Protein AF-A0A0V0RW02-F1 (afdb_monomer)

Foldseek 3Di:
DPDPDPDPPPPDDDDDDDDDDDQLVVLVCLQPPLAPDLLCLVLLLVLVLLLQALVLVVVCVVPVCSCVLDVAFAWEWEFDLVQQKIKIWTQGQWDAPCCCCPQVVDAQHHPSCVVVVVPPPDDPDFGDPNRSSSNSSLLNFAQKKWKWFDHPVHAIKIKIDRSNNDIDIDGDDDPVPSHGMMMMGNGDPVRSVCSDPVNVLVSCLQWPLARPHFYKYKDKDKDKDWDFDPPPPPPPDDDDDDDDDDDDDDDDDDDDDDDDDDDDGDIDIDIDIDIDIDGSNPLYDPLVDDPVPDDLVNVQVNVCSQPVDPDGFLDKDWDWDDDPWTKTKIKTHHLAADPCLPVPVDAQQQEFEEEPRTTQDRRDCLQEPSLCSRIHIYMYTPDFQADPNSNDGPDSVVSNVNNVVVVVRVLVRLVVCVVVVVSLVSSCVRRVLSLLVCLLPPPPCNLSSLQSDWFAKPVHNPGTDHVVVLVVVADPLDQAAEEEEDADSVLRNPAQLCVLCVVVVHMYTYHHDLSVQSNLVRCQDHPNHGYDYSQAPPDDDDDDPVVVVVQVVVFVLCVLVFVLLCVLCPQLAPGEGADPRGDAAFKAKGFYPFADAQSNLVSQVPDPPDDPVVSVVRPTGIYMHGHSPYPVSVVLSVVCVVPVPPPVSSLVSVLSVQVNCVSSNHDDPCVPVNVVSVVVVVCVVVVNDPPPPPDDPDDPDDDDDDDDDPDPPPPVPVVVVVVVVVVVVVVVVVVVVVPPDDDDDDDD

Secondary structure (DSSP, 8-state):
-----S----------------HHHHHHHHHHTS-S-TTHHHHHHHHHHHHHHHHHHHHHHH-GGGGTT-----EEEEEETTTTEEEEEE-S----HHHIIIIITSTT--HHHHHHHHTTTT--------SS-GGGGGGGTEEEEEEEEE-TTS-EEEEEE-SSS--EEEE---TT-SSEEEEEEEE-GGGGGGGSHHHHHHHHHHHSTT-SS-EEEEEEEEEEEEEE--TTSSS--S--------------------------PPEEEEEEEEEEEEE------GGGS-GGG--HHHHHHHHHHHH--SSPPSEEEEEEE-SSS-EEEEEEE-SS--TTTT-TTS---SEEEEETTEEEES--TTTS-GGGTT-EEEEEES---B-TTSSSBS-HHHHHHHHHHHHHHHHHHHHHHTTSHHHHHHHHHHHHHHHHHHHHH-TTTHHHHHHT-EEEETTEEEEEEEHHHHHHH--TT--EEEEEE-SSHHHHHT-GGGHHHHHTT--EEEE-STTHHHHHHH--EETTEEEEETTBS-------HHHHHHHHHHHHHTHHHHHHHHHHHGGG-SEEEE-SS-SS-SEEEEEPSSS--HHHHHHHHH-TTS-GGGGTTT-PPEEEEE-TTSHHHHHHHHHHHH-TT-HHHHHHHHHHHHHHHHHTTPPPS-HHHHHHHHHHHHHHHHT--GGGTT------PPPPP----S--TTSSHHHHHHHHHHHHHHHHHHHHTTT--S------

Sequence (748 aa):
LLSSKMSEVKEEHCETFAFQAEIAQLMSLIINTFYSNKEIFLRELISNASDALDKIRYEALTNPEKLSTGKDLYIKIVPNAEERTLTIMDTGIGMTKADLINNLGTIAKSGTKAFMEALQAGADISMIGQFGVGFYSSYLVADRVTVCSKNNDDDCYMWESSAGGSFTIRTCNDPELTRGTKIILHMKEDQTDYLEARKIKEIVKKHSQFIGYPIRLVVQKEREKEVEDEEMEADNKENENEDDDKPKIEDVGSDEEAETSSKEKKKKTIKEKYLDEEEINKTKPIWTRNSDEITNEEYAEFYKSLTNDWEDHLAVKHFSVEGQLEFRALLYVPRRAPYDLFENRKMRNNIKLYVRRVFIMENCEDLMPEYLNFIKGVVDSEDLPLNISREMLQQSKILKVIRKNLVKKCLDLFEELAEDKDNYNKFYEQFSKNIKLGIHEDSSNRAKLANLLRYHTSANETEMSSLKDYVNRMKPNQKCIYFIAGESLDAVKNSAFVEAVKKRGFEVVYMVDAIDEYVVQQLKAFEGKNLVSVTREGLELPEDEEEKKRREEDKVKYEPLFKVMMEILENKVEKVSISNRLVSSPCCIVTAQFGWSANMERIMKAQALRDSTTMGYMTAKKQLEINPNHPIIQQLYERVTKDKNDKTVKDLVILLYETSLLCSGFTLEEPQKHAQRIHRMIRLGLGIDDDEEESADIPITEIPTTSATADDENRMEEQYQVTTLTVKKVCFDRVVEQTNGEYVDDVM

InterPro domains:
  IPR001404 Heat shock protein Hsp90 family [MF_00505] (8-683)
  IPR001404 Heat shock protein Hsp90 family [NF003555] (16-681)
  IPR001404 Heat shock protein Hsp90 family [PF00183] (193-702)
  IPR001404 Heat shock protein Hsp90 family [PIRSF002583] (8-722)
  IPR001404 Heat shock protein Hsp90 family [PTHR11528] (9-707)
  IPR003594 Histidine kinase/HSP90-like ATPase domain [SM00387] (37-191)
  IPR019805 Heat shock protein Hsp90, conserved site [PS00298] (35-44)
  IPR020568 Ribosomal protein uS5 domain 2-type superfamily [SSF54211] (282-537)
  IPR020575 Heat shock protein Hsp90, N-terminal [PR00775] (15-35)
  IPR020575 Heat shock protein Hsp90, N-terminal [PR00775] (36-58)
  IPR020575 Heat shock protein Hsp90, N-terminal [PR00775] (85-102)
  IPR020575 Heat shock protein Hsp90, N-terminal [PR00775] (103-120)
  IPR020575 Heat shock protein Hsp90, N-terminal [PR00775] (128-150)
  IPR020575 Heat shock protein Hsp90, N-terminal [PR00775] (179-196)
  IPR020575 Heat shock protein Hsp90, N-terminal [PR00775] (197-215)
  IPR020575 Heat shock protein Hsp90, N-terminal [cd16927] (25-211)
  IPR036890 Histidine kinase/HSP90-like ATPase superfamily [G3DSA:3.30.565.10] (2-237)
  IPR036890 Histidine kinase/HSP90-like ATPase superfamily [SSF55874] (14-222)
  IPR037196 HSP90, C-terminal domain [G3DSA:1.20.120.790] (537-687)
  IPR037196 HSP90, C-terminal domain [SSF110942] (560-682)

Solvent-accessible surface area (backbone atoms only — not comparable to full-atom values): 44224 Å² total; per-residue (Å²): 144,89,84,88,84,77,82,80,72,72,83,68,88,83,80,88,78,80,91,81,80,63,60,54,60,51,52,50,42,55,42,72,65,54,51,93,59,70,74,50,27,60,47,37,50,52,49,50,37,49,43,29,37,52,50,39,53,51,50,29,74,80,39,62,71,75,34,74,67,52,78,69,67,41,35,40,38,41,52,34,77,91,80,40,31,42,34,44,35,23,44,18,38,40,39,37,76,65,41,48,53,62,26,75,65,29,84,65,31,28,65,55,39,56,48,55,68,71,43,76,74,88,60,100,74,88,71,79,63,58,63,27,55,54,73,57,35,46,57,59,47,18,60,33,43,38,37,39,22,15,16,91,91,44,67,40,34,34,36,40,37,56,79,80,67,59,72,49,78,43,81,50,85,60,91,87,54,68,35,4,38,39,38,40,30,36,42,33,89,93,40,56,67,67,48,37,68,69,51,45,49,53,50,40,56,64,34,45,27,43,48,94,53,55,36,31,38,53,42,83,45,76,45,82,41,79,42,77,74,77,89,78,82,82,85,88,84,84,90,87,82,89,85,87,84,87,85,90,82,85,92,89,87,83,90,87,84,88,81,80,84,79,80,81,77,76,67,46,78,42,78,46,76,44,82,42,79,42,71,71,40,78,59,73,66,66,73,81,51,63,74,92,80,56,54,71,66,59,53,30,55,50,46,22,72,72,70,73,46,90,62,58,59,66,47,77,46,80,50,75,43,79,72,99,59,43,35,32,33,40,43,31,38,59,61,63,63,61,96,64,73,83,46,90,85,62,80,57,59,41,48,35,36,25,48,73,49,32,53,38,46,34,73,52,71,63,46,51,59,76,48,52,69,71,43,32,37,42,38,37,24,80,75,71,68,58,36,97,64,47,58,50,70,73,56,73,70,58,39,51,55,52,19,54,52,51,54,51,53,52,51,53,48,52,56,57,38,57,75,41,61,72,64,27,51,50,47,42,73,53,41,42,68,30,52,41,44,32,36,55,70,35,77,89,51,26,74,64,48,51,68,71,40,69,34,32,27,76,84,36,78,90,53,66,41,35,61,64,59,50,60,75,66,54,53,94,80,57,73,56,46,40,30,47,72,35,83,36,69,69,60,50,72,71,23,56,53,42,44,32,44,49,73,72,72,48,65,36,40,49,37,42,53,82,65,46,64,51,27,54,73,62,50,51,56,58,99,88,23,40,58,41,55,50,56,34,52,86,70,84,70,87,74,57,72,64,61,52,50,51,48,56,52,48,46,63,71,46,43,70,48,38,54,54,50,46,67,73,45,49,88,73,38,81,45,62,44,76,47,88,36,51,67,88,45,50,50,42,46,28,24,42,87,57,60,40,48,42,48,51,48,50,58,59,71,68,42,87,91,56,71,74,78,66,48,74,83,37,60,34,55,36,29,40,30,32,21,81,86,25,68,68,45,47,53,49,42,56,45,45,74,74,42,80,79,47,71,66,55,55,56,51,54,52,49,52,49,54,52,17,35,47,70,49,54,39,83,73,91,54,59,66,61,55,49,52,52,51,51,50,52,51,31,56,74,71,70,46,66,88,80,67,85,83,72,82,85,75,82,84,76,82,78,84,88,77,90,80,77,100,81,70,86,86,65,61,70,69,56,57,56,57,55,58,56,53,57,56,52,60,58,51,58,61,58,58,72,76,71,80,85,87,86,84,84,87,83,136

Mean predicted aligned error: 14.43 Å

Structure (mmCIF, N/CA/C/O backbone):
data_AF-A0A0V0RW02-F1
#
_entry.id   AF-A0A0V0RW02-F1
#
loop_
_atom_site.group_PDB
_atom_site.id
_atom_site.type_symbol
_atom_site.label_atom_id
_atom_site.label_alt_id
_atom_site.label_comp_id
_atom_site.label_asym_id
_atom_site.label_entity_id
_atom_site.label_seq_id
_atom_site.pdbx_PDB_ins_code
_atom_site.Cartn_x
_atom_site.Cartn_y
_atom_site.Cartn_z
_atom_site.occupancy
_atom_site.B_iso_or_equiv
_atom_site.auth_seq_id
_atom_site.auth_comp_id
_atom_site.auth_asym_id
_atom_site.auth_atom_id
_atom_site.pdbx_PDB_model_num
ATOM 1 N N . LEU A 1 1 ? 77.867 4.990 23.839 1.00 48.03 1 LEU A N 1
ATOM 2 C CA . LEU A 1 1 ? 78.194 3.706 23.168 1.00 48.03 1 LEU A CA 1
ATOM 3 C C . LEU A 1 1 ? 77.061 2.669 23.275 1.00 48.03 1 LEU A C 1
ATOM 5 O O . LEU A 1 1 ? 77.324 1.480 23.331 1.00 48.03 1 LEU A O 1
ATOM 9 N N . LEU A 1 2 ? 75.793 3.096 23.229 1.00 43.91 2 LEU A N 1
ATOM 10 C CA . LEU A 1 2 ? 74.623 2.211 23.119 1.00 43.91 2 LEU A CA 1
ATOM 11 C C . LEU A 1 2 ? 73.632 2.845 22.128 1.00 43.91 2 LEU A C 1
ATOM 13 O O . LEU A 1 2 ? 72.530 3.239 22.475 1.00 43.91 2 LEU A O 1
ATOM 17 N N . SER A 1 3 ? 74.097 3.025 20.894 1.00 46.34 3 SER A N 1
ATOM 18 C CA . SER A 1 3 ? 73.267 3.267 19.711 1.00 46.34 3 SER A CA 1
ATOM 19 C C . SER A 1 3 ? 73.872 2.412 18.609 1.00 46.34 3 SER A C 1
ATOM 21 O O . SER A 1 3 ? 74.841 2.811 17.975 1.00 46.34 3 SER A O 1
ATOM 23 N N . SER A 1 4 ? 73.444 1.154 18.545 1.00 51.75 4 SER A N 1
ATOM 24 C CA . SER A 1 4 ? 73.794 0.192 17.493 1.00 51.75 4 SER A CA 1
ATOM 25 C C . SER A 1 4 ? 73.167 -1.147 17.874 1.00 51.75 4 SER A C 1
ATOM 27 O O . SER A 1 4 ? 73.847 -2.014 18.426 1.00 51.75 4 SER A O 1
ATOM 29 N N . LYS A 1 5 ? 71.852 -1.264 17.671 1.00 53.12 5 LYS A N 1
ATOM 30 C CA . LYS A 1 5 ? 71.097 -2.515 17.447 1.00 53.12 5 LYS A CA 1
ATOM 31 C C . LYS A 1 5 ? 69.595 -2.198 17.364 1.00 53.12 5 LYS A C 1
ATOM 33 O O . LYS A 1 5 ? 68.779 -2.772 18.071 1.00 53.12 5 LYS A O 1
ATOM 38 N N . MET A 1 6 ? 69.231 -1.258 16.495 1.00 47.75 6 MET A N 1
ATOM 39 C CA . MET A 1 6 ? 67.983 -1.393 15.750 1.00 47.75 6 MET A CA 1
ATOM 40 C C . MET A 1 6 ? 68.411 -1.939 14.399 1.00 47.75 6 MET A C 1
ATOM 42 O O . MET A 1 6 ? 69.249 -1.351 13.724 1.00 47.75 6 MET A O 1
ATOM 46 N N . SER A 1 7 ? 67.939 -3.142 14.117 1.00 48.62 7 SER A N 1
ATOM 47 C CA . SER A 1 7 ? 68.090 -3.860 12.864 1.00 48.62 7 SER A CA 1
ATOM 48 C C . SER A 1 7 ? 67.816 -2.939 11.676 1.00 48.62 7 SER A C 1
ATOM 50 O O . SER A 1 7 ? 66.670 -2.553 11.452 1.00 48.62 7 SER A O 1
ATOM 52 N N . GLU A 1 8 ? 68.861 -2.624 10.910 1.00 48.06 8 GLU A N 1
ATOM 53 C CA . GLU A 1 8 ? 68.731 -2.327 9.487 1.00 48.06 8 GLU A CA 1
ATOM 54 C C . GLU A 1 8 ? 68.099 -3.561 8.840 1.00 48.06 8 GLU A C 1
ATOM 56 O O . GLU A 1 8 ? 68.774 -4.536 8.504 1.00 48.06 8 GLU A O 1
ATOM 61 N N . VAL A 1 9 ? 66.774 -3.553 8.717 1.00 51.19 9 VAL A N 1
ATOM 62 C CA . VAL A 1 9 ? 66.127 -4.331 7.669 1.00 51.19 9 VAL A CA 1
ATOM 63 C C . VAL A 1 9 ? 66.621 -3.678 6.385 1.00 51.19 9 VAL A C 1
ATOM 65 O O . VAL A 1 9 ? 66.236 -2.551 6.083 1.00 51.19 9 VAL A O 1
ATOM 68 N N . LYS A 1 10 ? 67.561 -4.330 5.691 1.00 51.88 10 LYS A N 1
ATOM 69 C CA . LYS A 1 10 ? 67.852 -3.999 4.295 1.00 51.88 10 LYS A CA 1
ATOM 70 C C . LYS A 1 10 ? 66.500 -3.958 3.593 1.00 51.88 10 LYS A C 1
ATOM 72 O O . LYS A 1 10 ? 65.797 -4.963 3.641 1.00 51.88 10 LYS A O 1
ATOM 77 N N . GLU A 1 11 ? 66.125 -2.823 3.010 1.00 58.03 11 GLU A N 1
ATOM 78 C CA . GLU A 1 11 ? 65.015 -2.788 2.060 1.00 58.03 11 GLU A CA 1
ATOM 79 C C . GLU A 1 11 ? 65.381 -3.761 0.936 1.00 58.03 11 GLU A C 1
ATOM 81 O O . GLU A 1 11 ? 66.198 -3.468 0.062 1.00 58.03 11 GLU A O 1
ATOM 86 N N . GLU A 1 12 ? 64.867 -4.985 1.043 1.00 62.28 12 GLU A N 1
ATOM 87 C CA . GLU A 1 12 ? 64.891 -5.959 -0.033 1.00 62.28 12 GLU A CA 1
ATOM 88 C C . GLU A 1 12 ? 64.156 -5.342 -1.226 1.00 62.28 12 GLU A C 1
ATOM 90 O O . GLU A 1 12 ? 63.183 -4.606 -1.052 1.00 62.28 12 GLU A O 1
ATOM 95 N N . HIS A 1 13 ? 64.669 -5.594 -2.433 1.00 64.94 13 HIS A N 1
ATOM 96 C CA . HIS A 1 13 ? 64.152 -5.043 -3.684 1.00 64.94 13 HIS A CA 1
ATOM 97 C C . HIS A 1 13 ? 62.619 -5.144 -3.748 1.00 64.94 13 HIS A C 1
ATOM 99 O O . HIS A 1 13 ? 62.061 -6.228 -3.895 1.00 64.94 13 HIS A O 1
ATOM 105 N N . CYS A 1 14 ? 61.943 -3.999 -3.641 1.00 71.12 14 CYS A N 1
ATOM 106 C CA . CYS A 1 14 ? 60.502 -3.910 -3.822 1.00 71.12 14 CYS A CA 1
ATOM 107 C C . CYS A 1 14 ? 60.201 -3.930 -5.325 1.00 71.12 14 CYS A C 1
ATOM 109 O O . CYS A 1 14 ? 60.529 -2.981 -6.042 1.00 71.12 14 CYS A O 1
ATOM 111 N N . GLU A 1 15 ? 59.609 -5.023 -5.804 1.00 81.06 15 GLU A N 1
ATOM 112 C CA . GLU A 1 15 ? 59.156 -5.157 -7.186 1.00 81.06 15 GLU A CA 1
ATOM 113 C C . GLU A 1 15 ? 57.650 -4.894 -7.273 1.00 81.06 15 GLU A C 1
ATOM 115 O O . GLU A 1 15 ? 56.836 -5.554 -6.626 1.00 81.06 15 GLU A O 1
ATOM 120 N N . THR A 1 16 ? 57.280 -3.915 -8.098 1.00 85.19 16 THR A N 1
ATOM 121 C CA . THR A 1 16 ? 55.886 -3.547 -8.354 1.00 85.19 16 THR A CA 1
ATOM 122 C C . THR A 1 16 ? 55.447 -4.137 -9.684 1.00 85.19 16 THR A C 1
ATOM 124 O O . THR A 1 16 ? 55.996 -3.799 -10.732 1.00 85.19 16 THR A O 1
ATOM 127 N N . PHE A 1 17 ? 54.404 -4.961 -9.655 1.00 87.69 17 PHE A N 1
ATOM 128 C CA . PHE A 1 17 ? 53.754 -5.495 -10.848 1.00 87.69 17 PHE A CA 1
ATOM 129 C C . PHE A 1 17 ? 52.352 -4.902 -10.987 1.00 87.69 17 PHE A C 1
ATOM 131 O O . PHE A 1 17 ? 51.638 -4.726 -10.000 1.00 87.69 17 PHE A O 1
ATOM 138 N N . ALA A 1 18 ? 51.940 -4.604 -12.219 1.00 88.44 18 ALA A N 1
ATOM 139 C CA . ALA A 1 18 ? 50.558 -4.236 -12.501 1.00 88.44 18 ALA A CA 1
ATOM 140 C C . ALA A 1 18 ? 49.656 -5.477 -12.432 1.00 88.44 18 ALA A C 1
ATOM 142 O O . ALA A 1 18 ? 50.045 -6.554 -12.894 1.00 88.44 18 ALA A O 1
ATOM 143 N N . PHE A 1 19 ? 48.439 -5.313 -11.909 1.00 87.38 19 PHE A N 1
ATOM 144 C CA . PHE A 1 19 ? 47.429 -6.369 -11.934 1.00 87.38 19 PHE A CA 1
ATOM 145 C C . PHE A 1 19 ? 47.180 -6.848 -13.369 1.00 87.38 19 PHE A C 1
ATOM 147 O O . PHE A 1 19 ? 47.027 -6.043 -14.287 1.00 87.38 19 PHE A O 1
ATOM 154 N N . GLN A 1 20 ? 47.134 -8.166 -13.544 1.00 84.38 20 GLN A N 1
ATOM 155 C CA . GLN A 1 20 ? 46.787 -8.829 -14.800 1.00 84.38 20 GLN A CA 1
ATOM 156 C C . GLN A 1 20 ? 45.402 -9.466 -14.662 1.00 84.38 20 GLN A C 1
ATOM 158 O O . GLN A 1 20 ? 45.022 -9.886 -13.568 1.00 84.38 20 GLN A O 1
ATOM 163 N N . ALA A 1 21 ? 44.659 -9.560 -15.764 1.00 82.81 21 ALA A N 1
ATOM 164 C CA . ALA A 1 21 ? 43.361 -10.225 -15.802 1.00 82.81 21 ALA A CA 1
ATOM 165 C C . ALA A 1 21 ? 43.273 -11.152 -17.019 1.00 82.81 21 ALA A C 1
ATOM 167 O O . ALA A 1 21 ? 43.573 -10.747 -18.143 1.00 82.81 21 ALA A O 1
ATOM 168 N N . GLU A 1 22 ? 42.842 -12.394 -16.803 1.00 84.44 22 GLU A N 1
ATOM 169 C CA . GLU A 1 22 ? 42.630 -13.358 -17.881 1.00 84.44 22 GLU A CA 1
ATOM 170 C C . GLU A 1 22 ? 41.282 -13.092 -18.565 1.00 84.44 22 GLU A C 1
ATOM 172 O O . GLU A 1 22 ? 40.215 -13.414 -18.040 1.00 84.44 22 GLU A O 1
ATOM 177 N N . ILE A 1 23 ? 41.331 -12.483 -19.754 1.00 81.94 23 ILE A N 1
ATOM 178 C CA . ILE A 1 23 ? 40.146 -11.996 -20.480 1.00 81.94 23 ILE A CA 1
ATOM 179 C C . ILE A 1 23 ? 39.150 -13.124 -20.777 1.00 81.94 23 ILE A C 1
ATOM 181 O O . ILE A 1 23 ? 37.947 -12.920 -20.638 1.00 81.94 23 ILE A O 1
ATOM 185 N N . ALA A 1 24 ? 39.629 -14.317 -21.142 1.00 77.06 24 ALA A N 1
ATOM 186 C CA . ALA A 1 24 ? 38.764 -15.455 -21.457 1.00 77.06 24 ALA A CA 1
ATOM 187 C C . ALA A 1 24 ? 37.907 -15.885 -20.251 1.00 77.06 24 ALA A C 1
ATOM 189 O O . ALA A 1 24 ? 36.698 -16.085 -20.382 1.00 77.06 24 ALA A O 1
ATOM 190 N N . GLN A 1 25 ? 38.507 -15.957 -19.058 1.00 82.56 25 GLN A N 1
ATOM 191 C CA . GLN A 1 25 ? 37.776 -16.263 -17.827 1.00 82.56 25 GLN A CA 1
ATOM 192 C C . GLN A 1 25 ? 36.866 -15.110 -17.402 1.00 82.56 25 GLN A C 1
ATOM 194 O O . GLN A 1 25 ? 35.727 -15.349 -17.006 1.00 82.56 25 GLN A O 1
ATOM 199 N N . LEU A 1 26 ? 37.325 -13.861 -17.530 1.00 84.19 26 LEU A N 1
ATOM 200 C CA . LEU A 1 26 ? 36.524 -12.687 -17.181 1.00 84.19 26 LEU A CA 1
ATOM 201 C C . LEU A 1 26 ? 35.265 -12.568 -18.053 1.00 84.19 26 LEU A C 1
ATOM 203 O O . LEU A 1 26 ? 34.184 -12.304 -17.533 1.00 84.19 26 LEU A O 1
ATOM 207 N N . MET A 1 27 ? 35.383 -12.824 -19.357 1.00 82.12 27 MET A N 1
ATOM 208 C CA . MET A 1 27 ? 34.246 -12.897 -20.280 1.00 82.12 27 MET A CA 1
ATOM 209 C C . MET A 1 27 ? 33.259 -13.991 -19.875 1.00 82.12 27 MET A C 1
ATOM 211 O O . MET A 1 27 ? 32.058 -13.737 -19.807 1.00 82.12 27 MET A O 1
ATOM 215 N N . SER A 1 28 ? 33.758 -15.186 -19.544 1.00 83.12 28 SER A N 1
ATOM 216 C CA . SER A 1 28 ? 32.915 -16.282 -19.053 1.00 83.12 28 SER A CA 1
ATOM 217 C C . SER A 1 28 ? 32.182 -15.911 -17.759 1.00 83.12 28 SER A C 1
ATOM 219 O O . SER A 1 28 ? 30.999 -16.215 -17.620 1.00 83.12 28 SER A O 1
ATOM 221 N N . LEU A 1 29 ? 32.836 -15.200 -16.833 1.00 85.25 29 LEU A N 1
ATOM 222 C CA . LEU A 1 29 ? 32.199 -14.710 -15.607 1.00 85.25 29 LEU A CA 1
ATOM 223 C C . LEU A 1 29 ? 31.098 -13.685 -15.909 1.00 85.25 29 LEU A C 1
ATOM 225 O O . LEU A 1 29 ? 29.983 -13.828 -15.406 1.00 85.25 29 LEU A O 1
ATOM 229 N N . ILE A 1 30 ? 31.369 -12.688 -16.754 1.00 82.88 30 ILE A N 1
ATOM 230 C CA . ILE A 1 30 ? 30.371 -11.676 -17.142 1.00 82.88 30 ILE A CA 1
ATOM 231 C C . ILE A 1 30 ? 29.133 -12.337 -17.759 1.00 82.88 30 ILE A C 1
ATOM 233 O O . ILE A 1 30 ? 28.011 -11.970 -17.417 1.00 82.88 30 ILE A O 1
ATOM 237 N N . ILE A 1 31 ? 29.329 -13.330 -18.629 1.00 82.62 31 ILE A N 1
ATOM 238 C CA . ILE A 1 31 ? 28.227 -14.018 -19.305 1.00 82.62 31 ILE A CA 1
ATOM 239 C C . ILE A 1 31 ? 27.484 -14.947 -18.336 1.00 82.62 31 ILE A C 1
ATOM 241 O O . ILE A 1 31 ? 26.264 -14.931 -18.302 1.00 82.62 31 ILE A O 1
ATOM 245 N N . ASN A 1 32 ? 28.175 -15.745 -17.522 1.00 79.94 32 ASN A N 1
ATOM 246 C CA . ASN A 1 32 ? 27.524 -16.830 -16.776 1.00 79.94 32 ASN A CA 1
ATOM 247 C C . ASN A 1 32 ? 27.153 -16.491 -15.325 1.00 79.94 32 ASN A C 1
ATOM 249 O O . ASN A 1 32 ? 26.396 -17.241 -14.716 1.00 79.94 32 ASN A O 1
ATOM 253 N N . THR A 1 33 ? 27.699 -15.417 -14.740 1.00 82.38 33 THR A N 1
ATOM 254 C CA . THR A 1 33 ? 27.565 -15.157 -13.290 1.00 82.38 33 THR A CA 1
ATOM 255 C C . THR A 1 33 ? 26.986 -13.793 -12.935 1.00 82.38 33 THR A C 1
ATOM 257 O O . THR A 1 33 ? 26.401 -13.653 -11.864 1.00 82.38 33 THR A O 1
ATOM 260 N N . PHE A 1 34 ? 27.128 -12.778 -13.793 1.00 79.69 34 PHE A N 1
ATOM 261 C CA . PHE A 1 34 ? 26.707 -11.414 -13.442 1.00 79.69 34 PHE A CA 1
ATOM 262 C C . PHE A 1 34 ? 25.205 -11.180 -13.587 1.00 79.69 34 PHE A C 1
ATOM 264 O O . PHE A 1 34 ? 24.671 -10.288 -12.931 1.00 79.69 34 PHE A O 1
ATOM 271 N N . TYR A 1 35 ? 24.526 -11.964 -14.421 1.00 83.19 35 TYR A N 1
ATOM 272 C CA . TYR A 1 35 ? 23.111 -11.784 -14.723 1.00 83.19 35 TYR A CA 1
ATOM 273 C C . TYR A 1 35 ? 22.315 -13.012 -14.309 1.00 83.19 35 TYR A C 1
ATOM 275 O O . TYR A 1 35 ? 22.696 -14.142 -14.608 1.00 83.19 35 TYR A O 1
ATOM 283 N N . SER A 1 36 ? 21.202 -12.776 -13.617 1.00 81.38 36 SER A N 1
ATOM 284 C CA . SER A 1 36 ? 20.296 -13.839 -13.184 1.00 81.38 36 SER A CA 1
ATOM 285 C C . SER A 1 36 ? 19.266 -14.178 -14.265 1.00 81.38 36 SER A C 1
ATOM 287 O O . SER A 1 36 ? 18.930 -15.343 -14.470 1.00 81.38 36 SER A O 1
ATOM 289 N N . ASN A 1 37 ? 18.803 -13.163 -15.000 1.00 86.88 37 ASN A N 1
ATOM 290 C CA . ASN A 1 37 ? 17.818 -13.298 -16.060 1.00 86.88 37 ASN A CA 1
ATOM 291 C C . ASN A 1 37 ? 18.440 -12.973 -17.422 1.00 86.88 37 ASN A C 1
ATOM 293 O O . ASN A 1 37 ? 19.079 -11.939 -17.589 1.00 86.88 37 ASN A O 1
ATOM 297 N N . LYS A 1 38 ? 18.223 -13.838 -18.419 1.00 91.75 38 LYS A N 1
ATOM 298 C CA . LYS A 1 38 ? 18.754 -13.640 -19.773 1.00 91.75 38 LYS A CA 1
ATOM 299 C C . LYS A 1 38 ? 18.099 -12.466 -20.499 1.00 91.75 38 LYS A C 1
ATOM 301 O O . LYS A 1 38 ? 18.781 -11.829 -21.288 1.00 91.75 38 LYS A O 1
ATOM 306 N N . GLU A 1 39 ? 16.833 -12.135 -20.214 1.00 92.25 39 GLU A N 1
ATOM 307 C CA . GLU A 1 39 ? 16.063 -11.109 -20.948 1.00 92.25 39 GLU A CA 1
ATOM 308 C C . GLU A 1 39 ? 16.677 -9.697 -20.882 1.00 92.25 39 GLU A C 1
ATOM 310 O O . GLU A 1 39 ? 16.374 -8.837 -21.712 1.00 92.25 39 GLU A O 1
ATOM 315 N N . ILE A 1 40 ? 17.575 -9.464 -19.920 1.00 90.62 40 ILE A N 1
ATOM 316 C CA . ILE A 1 40 ? 18.269 -8.190 -19.716 1.00 90.62 40 ILE A CA 1
ATOM 317 C C . ILE A 1 40 ? 19.161 -7.787 -20.888 1.00 90.62 40 ILE A C 1
ATOM 319 O O . ILE A 1 40 ? 19.478 -6.605 -21.003 1.00 90.62 40 ILE A O 1
ATOM 323 N N . PHE A 1 41 ? 19.546 -8.719 -21.772 1.00 94.62 41 PHE A N 1
ATOM 324 C CA . PHE A 1 41 ? 20.378 -8.384 -22.931 1.00 94.62 41 PHE A CA 1
ATOM 325 C C . PHE A 1 41 ? 19.734 -7.263 -23.758 1.00 94.62 41 PHE A C 1
ATOM 327 O O . PHE A 1 41 ? 20.400 -6.308 -24.154 1.00 94.62 41 PHE A O 1
ATOM 334 N N . LEU A 1 42 ? 18.412 -7.329 -23.953 1.00 95.44 42 LEU A N 1
ATOM 335 C CA . LEU A 1 42 ? 17.687 -6.348 -24.747 1.00 95.44 42 LEU A CA 1
ATOM 336 C C . LEU A 1 42 ? 17.606 -4.997 -24.022 1.00 95.44 42 LEU A C 1
ATOM 338 O O . LEU A 1 42 ? 17.773 -3.959 -24.656 1.00 95.44 42 LEU A O 1
ATOM 342 N N . ARG A 1 43 ? 17.446 -5.002 -22.689 1.00 93.31 43 ARG A N 1
ATOM 343 C CA . ARG A 1 43 ? 17.511 -3.790 -21.853 1.00 93.31 43 ARG A CA 1
ATOM 344 C C . ARG A 1 43 ? 18.860 -3.092 -22.002 1.00 93.31 43 ARG A C 1
ATOM 346 O O . ARG A 1 43 ? 18.890 -1.877 -22.182 1.00 93.31 43 ARG A O 1
ATOM 353 N N . GLU A 1 44 ? 19.966 -3.831 -21.913 1.00 92.44 44 GLU A N 1
ATOM 354 C CA . GLU A 1 44 ? 21.318 -3.270 -22.029 1.00 92.44 44 GLU A CA 1
ATOM 355 C C . GLU A 1 44 ? 21.573 -2.702 -23.431 1.00 92.44 44 GLU A C 1
ATOM 357 O O . GLU A 1 44 ? 22.088 -1.592 -23.558 1.00 92.44 44 GLU A O 1
ATOM 362 N N . LEU A 1 45 ? 21.172 -3.417 -24.488 1.00 95.69 45 LEU A N 1
ATOM 363 C CA . LEU A 1 45 ? 21.345 -2.953 -25.868 1.00 95.69 45 LEU A CA 1
ATOM 364 C C . LEU A 1 45 ? 20.502 -1.709 -26.177 1.00 95.69 45 LEU A C 1
ATOM 366 O O . LEU A 1 45 ? 21.029 -0.758 -26.751 1.00 95.69 45 LEU A O 1
ATOM 370 N N . ILE A 1 46 ? 19.237 -1.666 -25.744 1.00 95.56 46 ILE A N 1
ATOM 371 C CA . ILE A 1 46 ? 18.377 -0.481 -25.906 1.00 95.56 46 ILE A CA 1
ATOM 372 C C . ILE A 1 46 ? 18.926 0.703 -25.101 1.00 95.56 46 ILE A C 1
ATOM 374 O O . ILE A 1 46 ? 18.921 1.833 -25.582 1.00 95.56 46 ILE A O 1
ATOM 378 N N . SER A 1 47 ? 19.445 0.452 -23.898 1.00 92.25 47 SER A N 1
ATOM 379 C CA . SER A 1 47 ? 20.055 1.490 -23.061 1.00 92.25 47 SER A CA 1
ATOM 380 C C . SER A 1 47 ? 21.307 2.082 -23.723 1.00 92.25 47 SER A C 1
ATOM 382 O O . SER A 1 47 ? 21.462 3.299 -23.762 1.00 92.25 47 SER A O 1
ATOM 384 N N . ASN A 1 48 ? 22.167 1.244 -24.315 1.00 93.38 48 ASN A N 1
ATOM 385 C CA . ASN A 1 48 ? 23.339 1.700 -25.072 1.00 93.38 48 ASN A CA 1
ATOM 386 C C . ASN A 1 48 ? 22.946 2.501 -26.324 1.00 93.38 48 ASN A C 1
ATOM 388 O O . ASN A 1 48 ? 23.576 3.515 -26.624 1.00 93.38 48 ASN A O 1
ATOM 392 N N . ALA A 1 49 ? 21.899 2.069 -27.031 1.00 95.44 49 ALA A N 1
ATOM 393 C CA . ALA A 1 49 ? 21.345 2.793 -28.171 1.00 95.44 49 ALA A CA 1
ATOM 394 C C . ALA A 1 49 ? 20.784 4.166 -27.755 1.00 95.44 49 ALA A C 1
ATOM 396 O O . ALA A 1 49 ? 21.069 5.169 -28.405 1.00 95.44 49 ALA A O 1
ATOM 397 N N . SER A 1 50 ? 20.064 4.244 -26.630 1.00 93.25 50 SER A N 1
ATOM 398 C CA . SER A 1 50 ? 19.584 5.516 -26.070 1.00 93.25 50 SER A CA 1
ATOM 399 C C . SER A 1 50 ? 20.739 6.455 -25.715 1.00 93.25 50 SER A C 1
ATOM 401 O O . SER A 1 50 ? 20.704 7.620 -26.103 1.00 93.25 50 SER A O 1
ATOM 403 N N . ASP A 1 51 ? 21.790 5.955 -25.051 1.00 91.75 51 ASP A N 1
ATOM 404 C CA . ASP A 1 51 ? 22.989 6.749 -24.744 1.00 91.75 51 ASP A CA 1
ATOM 405 C C . ASP A 1 51 ? 23.650 7.282 -26.037 1.00 91.75 51 ASP A C 1
ATOM 407 O O . ASP A 1 51 ? 24.144 8.409 -26.078 1.00 91.75 51 ASP A O 1
ATOM 411 N N . ALA A 1 52 ? 23.669 6.491 -27.118 1.00 93.88 52 ALA A N 1
ATOM 412 C CA . ALA A 1 52 ? 24.213 6.915 -28.411 1.00 93.88 52 ALA A CA 1
ATOM 413 C C . ALA A 1 52 ? 23.358 8.000 -29.092 1.00 93.88 52 ALA A C 1
ATOM 415 O O . ALA A 1 52 ? 23.915 8.894 -29.740 1.00 93.88 52 ALA A O 1
ATOM 416 N N . LEU A 1 53 ? 22.032 7.939 -28.935 1.00 93.81 53 LEU A N 1
ATOM 417 C CA . LEU A 1 53 ? 21.089 8.958 -29.405 1.00 93.81 53 LEU A CA 1
ATOM 418 C C . LEU A 1 53 ? 21.222 10.262 -28.601 1.00 93.81 53 LEU A C 1
ATOM 420 O O . LEU A 1 53 ? 21.243 11.345 -29.187 1.00 93.81 53 LEU A O 1
ATOM 424 N N . ASP A 1 54 ? 21.406 10.174 -27.282 1.00 90.94 54 ASP A N 1
ATOM 425 C CA . ASP A 1 54 ? 21.648 11.345 -26.431 1.00 90.94 54 ASP A CA 1
ATOM 426 C C . ASP A 1 54 ? 22.965 12.054 -26.781 1.00 90.94 54 ASP A C 1
ATOM 428 O O . ASP A 1 54 ? 23.001 13.285 -26.847 1.00 90.94 54 ASP A O 1
ATOM 432 N N . LYS A 1 55 ? 24.030 11.303 -27.101 1.00 90.69 55 LYS A N 1
ATOM 433 C CA . LYS A 1 55 ? 25.312 11.879 -27.554 1.00 90.69 55 LYS A CA 1
ATOM 434 C C . LYS A 1 55 ? 25.164 12.696 -28.832 1.00 90.69 55 LYS A C 1
ATOM 436 O O . LYS A 1 55 ? 25.597 13.846 -28.866 1.00 90.69 55 LYS A O 1
ATOM 441 N N . ILE A 1 56 ? 24.532 12.138 -29.870 1.00 92.44 56 ILE A N 1
ATOM 442 C CA . ILE A 1 56 ? 24.360 12.872 -31.133 1.00 92.44 56 ILE A CA 1
ATOM 443 C C . ILE A 1 56 ? 23.416 14.061 -30.965 1.00 92.44 56 ILE A C 1
ATOM 445 O O . ILE A 1 56 ? 23.668 15.125 -31.524 1.00 92.44 56 ILE A O 1
ATOM 449 N N . ARG A 1 57 ? 22.360 13.916 -30.157 1.00 90.62 57 ARG A N 1
ATOM 450 C CA . ARG A 1 57 ? 21.455 15.019 -29.834 1.00 90.62 57 ARG A CA 1
ATOM 451 C C . ARG A 1 57 ? 22.205 16.158 -29.151 1.00 90.62 57 ARG A C 1
ATOM 453 O O . ARG A 1 57 ? 21.964 17.309 -29.493 1.00 90.62 57 ARG A O 1
ATOM 460 N N . TYR A 1 58 ? 23.116 15.858 -28.229 1.00 87.94 58 TYR A N 1
ATOM 461 C CA . TYR A 1 58 ? 23.942 16.881 -27.594 1.00 87.94 58 TYR A CA 1
ATOM 462 C C . TYR A 1 58 ? 24.895 17.565 -28.566 1.00 87.94 58 TYR A C 1
ATOM 464 O O . TYR A 1 58 ? 24.947 18.792 -28.609 1.00 87.94 58 TYR A O 1
ATOM 472 N N . GLU A 1 59 ? 25.626 16.792 -29.372 1.00 88.00 59 GLU A N 1
ATOM 473 C CA . GLU A 1 59 ? 26.503 17.369 -30.393 1.00 88.00 59 GLU A CA 1
ATOM 474 C C . GLU A 1 59 ? 25.720 18.243 -31.373 1.00 88.00 59 GLU A C 1
ATOM 476 O O . GLU A 1 59 ? 26.215 19.277 -31.806 1.00 88.00 59 GLU A O 1
ATOM 481 N N . ALA A 1 60 ? 24.468 17.892 -31.666 1.00 89.12 60 ALA A N 1
ATOM 482 C CA . ALA A 1 60 ? 23.593 18.690 -32.511 1.00 89.12 60 ALA A CA 1
ATOM 483 C C . ALA A 1 60 ? 23.155 20.023 -31.880 1.00 89.12 60 ALA A C 1
ATOM 485 O O . ALA A 1 60 ? 22.848 20.960 -32.618 1.00 89.12 60 ALA A O 1
ATOM 486 N N . LEU A 1 61 ? 23.134 20.135 -30.543 1.00 86.44 61 LEU A N 1
ATOM 487 C CA . LEU A 1 61 ? 22.845 21.403 -29.858 1.00 86.44 61 LEU A CA 1
ATOM 488 C C . LEU A 1 61 ? 23.960 22.428 -30.083 1.00 86.44 61 LEU A C 1
ATOM 490 O O . LEU A 1 61 ? 23.683 23.624 -30.150 1.00 86.44 61 LEU A O 1
ATOM 494 N N . THR A 1 62 ? 25.209 21.970 -30.200 1.00 85.00 62 THR A N 1
ATOM 495 C CA . THR A 1 62 ? 26.369 22.835 -30.454 1.00 85.00 62 THR A CA 1
ATOM 496 C C . THR A 1 62 ? 26.688 22.956 -31.944 1.00 85.00 62 THR A C 1
ATOM 498 O O . THR A 1 62 ? 27.094 24.026 -32.394 1.00 85.00 62 THR A O 1
ATOM 501 N N . ASN A 1 63 ? 26.460 21.897 -32.725 1.00 87.94 63 ASN A N 1
ATOM 502 C CA . ASN A 1 63 ? 26.661 21.855 -34.168 1.00 87.94 63 ASN A CA 1
ATOM 503 C C . ASN A 1 63 ? 25.508 21.119 -34.892 1.00 87.94 63 ASN A C 1
ATOM 505 O O . ASN A 1 63 ? 25.571 19.900 -35.090 1.00 87.94 63 ASN A O 1
ATOM 509 N N . PRO A 1 64 ? 24.484 21.850 -35.377 1.00 90.38 64 PRO A N 1
ATOM 510 C CA . PRO A 1 64 ? 23.333 21.263 -36.068 1.00 90.38 64 PRO A CA 1
ATOM 511 C C . PRO A 1 64 ? 23.670 20.440 -37.324 1.00 90.38 64 PRO A C 1
ATOM 513 O O . PRO A 1 64 ? 22.884 19.572 -37.714 1.00 90.38 64 PRO A O 1
ATOM 516 N N . GLU A 1 65 ? 24.828 20.660 -37.960 1.00 90.12 65 GLU A N 1
ATOM 517 C CA . GLU A 1 65 ? 25.237 19.918 -39.162 1.00 90.12 65 GLU A CA 1
ATOM 518 C C . GLU A 1 65 ? 25.501 18.433 -38.882 1.00 90.12 65 GLU A C 1
ATOM 520 O O . GLU A 1 65 ? 25.373 17.608 -39.790 1.00 90.12 65 GLU A O 1
ATOM 525 N N . LYS A 1 66 ? 25.773 18.052 -37.626 1.00 88.62 66 LYS A N 1
ATOM 526 C CA . LYS A 1 66 ? 25.957 16.646 -37.222 1.00 88.62 66 LYS A CA 1
ATOM 527 C C . LYS A 1 66 ? 24.702 15.782 -37.462 1.00 88.62 66 LYS A C 1
ATOM 529 O O . LYS A 1 66 ? 24.824 14.563 -37.604 1.00 88.62 66 LYS A O 1
ATOM 534 N N . LEU A 1 67 ? 23.513 16.389 -37.594 1.00 90.19 67 LEU A N 1
ATOM 535 C CA . LEU A 1 67 ? 22.259 15.703 -37.949 1.00 90.19 67 LEU A CA 1
ATOM 536 C C . LEU A 1 67 ? 21.959 15.648 -39.457 1.00 90.19 67 LEU A C 1
ATOM 538 O O . LEU A 1 67 ? 20.944 15.073 -39.852 1.00 90.19 67 LEU A O 1
ATOM 542 N N . SER A 1 68 ? 22.812 16.212 -40.315 1.00 85.25 68 SER A N 1
ATOM 543 C CA . SER A 1 68 ? 22.600 16.219 -41.774 1.00 85.25 68 SER A CA 1
ATOM 544 C C . SER A 1 68 ? 22.530 14.814 -42.389 1.00 85.25 68 SER A C 1
ATOM 546 O O . SER A 1 68 ? 21.777 14.598 -43.335 1.00 85.25 68 SER A O 1
ATOM 548 N N . THR A 1 69 ? 23.239 13.846 -41.802 1.00 83.31 69 THR A N 1
ATOM 549 C CA . THR A 1 69 ? 23.267 12.430 -42.210 1.00 83.31 69 THR A CA 1
ATOM 550 C C . THR A 1 69 ? 22.028 11.632 -41.782 1.00 83.31 69 THR A C 1
ATOM 552 O O . THR A 1 69 ? 21.844 10.494 -42.213 1.00 83.31 69 THR A O 1
ATOM 555 N N . GLY A 1 70 ? 21.156 12.221 -40.958 1.00 85.12 70 GLY A N 1
ATOM 556 C CA . GLY A 1 70 ? 19.916 11.609 -40.486 1.00 85.12 70 GLY A CA 1
ATOM 557 C C . GLY A 1 70 ? 19.313 12.393 -39.322 1.00 85.12 70 GLY A C 1
ATOM 558 O O . GLY A 1 70 ? 19.898 12.447 -38.237 1.00 85.12 70 GLY A O 1
ATOM 559 N N . LYS A 1 71 ? 18.145 13.011 -39.537 1.00 89.50 71 LYS A N 1
ATOM 560 C CA . LYS A 1 71 ? 17.452 13.813 -38.509 1.00 89.50 71 LYS A CA 1
ATOM 561 C C . LYS A 1 71 ? 16.581 12.981 -37.569 1.00 89.50 71 LYS A C 1
ATOM 563 O O . LYS A 1 71 ? 16.302 13.429 -36.464 1.00 89.50 71 LYS A O 1
ATOM 568 N N . ASP A 1 72 ? 16.137 11.812 -38.021 1.00 92.06 72 ASP A N 1
ATOM 569 C CA . ASP A 1 72 ? 15.237 10.947 -37.260 1.00 92.06 72 ASP A CA 1
ATOM 570 C C . ASP A 1 72 ? 16.029 10.130 -36.224 1.00 92.06 72 ASP A C 1
ATOM 572 O O . ASP A 1 72 ? 16.990 9.436 -36.569 1.00 92.06 72 ASP A O 1
ATOM 576 N N . LEU A 1 73 ? 15.648 10.246 -34.951 1.00 94.88 73 LEU A N 1
ATOM 577 C CA . LEU A 1 73 ? 16.320 9.625 -33.806 1.00 94.88 73 LEU A CA 1
ATOM 578 C C . LEU A 1 73 ? 15.435 8.507 -33.255 1.00 94.88 73 LEU A C 1
ATOM 580 O O . LEU A 1 73 ? 14.423 8.787 -32.617 1.00 94.88 73 LEU A O 1
ATOM 584 N N . TYR A 1 74 ? 15.800 7.250 -33.504 1.00 95.62 74 TYR A N 1
ATOM 585 C CA . TYR A 1 74 ? 15.005 6.091 -33.101 1.00 95.62 74 TYR A CA 1
ATOM 586 C C . TYR A 1 74 ? 15.877 4.853 -32.877 1.00 95.62 74 TYR A C 1
ATOM 588 O O . TYR A 1 74 ? 17.045 4.796 -33.269 1.00 95.62 74 TYR A O 1
ATOM 596 N N . ILE A 1 75 ? 15.267 3.845 -32.256 1.00 97.38 75 ILE A N 1
ATOM 597 C CA . ILE A 1 75 ? 15.813 2.499 -32.093 1.00 97.38 75 ILE A CA 1
ATOM 598 C C . ILE A 1 75 ? 14.891 1.544 -32.848 1.00 97.38 75 ILE A C 1
ATOM 600 O O . ILE A 1 75 ? 13.677 1.587 -32.664 1.00 97.38 75 ILE A O 1
ATOM 604 N N . LYS A 1 76 ? 15.437 0.682 -33.701 1.00 97.19 76 LYS A N 1
ATOM 605 C CA . LYS A 1 76 ? 14.690 -0.287 -34.506 1.00 97.19 76 LYS A CA 1
ATOM 606 C C . LYS A 1 76 ? 15.119 -1.710 -34.166 1.00 97.19 76 LYS A C 1
ATOM 608 O O . LYS A 1 76 ? 16.306 -2.015 -34.129 1.00 97.19 76 LYS A O 1
ATOM 613 N N . ILE A 1 77 ? 14.144 -2.581 -33.930 1.00 97.75 77 ILE A N 1
ATOM 614 C CA . ILE A 1 77 ? 14.334 -3.998 -33.620 1.00 97.75 77 ILE A CA 1
ATOM 615 C C . ILE A 1 77 ? 13.752 -4.819 -34.770 1.00 97.75 77 ILE A C 1
ATOM 617 O O . ILE A 1 77 ? 12.577 -4.673 -35.111 1.00 97.75 77 ILE A O 1
ATOM 621 N N . VAL A 1 78 ? 14.576 -5.680 -35.366 1.00 96.88 78 VAL A N 1
ATOM 622 C CA . VAL A 1 78 ? 14.219 -6.512 -36.520 1.00 96.88 78 VAL A CA 1
ATOM 623 C C . VAL A 1 78 ? 14.511 -7.978 -36.193 1.00 96.88 78 VAL A C 1
ATOM 625 O O . VAL A 1 78 ? 15.671 -8.398 -36.263 1.00 96.88 78 VAL A O 1
ATOM 628 N N . PRO A 1 79 ? 13.499 -8.763 -35.790 1.00 96.06 79 PRO A N 1
ATOM 629 C CA . PRO A 1 79 ? 13.647 -10.206 -35.662 1.00 96.06 79 PRO A CA 1
ATOM 630 C C . PRO A 1 79 ? 13.648 -10.867 -37.047 1.00 96.06 79 PRO A C 1
ATOM 632 O O . PRO A 1 79 ? 12.816 -10.547 -37.894 1.00 96.06 79 PRO A O 1
ATOM 635 N N . ASN A 1 80 ? 14.556 -11.817 -37.264 1.00 94.00 80 ASN A N 1
ATOM 636 C CA . ASN A 1 80 ? 14.608 -12.652 -38.459 1.00 94.00 80 ASN A CA 1
ATOM 637 C C . ASN A 1 80 ? 14.646 -14.132 -38.051 1.00 94.00 80 ASN A C 1
ATOM 639 O O . ASN A 1 80 ? 15.682 -14.672 -37.655 1.00 94.00 80 ASN A O 1
ATOM 643 N N . ALA A 1 81 ? 13.488 -14.787 -38.147 1.00 91.25 81 ALA A N 1
ATOM 644 C CA . ALA A 1 81 ? 13.337 -16.196 -37.798 1.00 91.25 81 ALA A CA 1
ATOM 645 C C . ALA A 1 81 ? 14.044 -17.138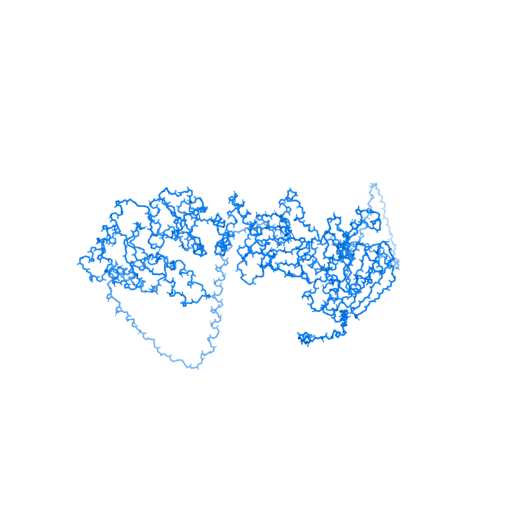 -38.787 1.00 91.25 81 ALA A C 1
ATOM 647 O O . ALA A 1 81 ? 14.528 -18.188 -38.371 1.00 91.25 81 ALA A O 1
ATOM 648 N N . GLU A 1 82 ? 14.142 -16.762 -40.066 1.00 91.06 82 GLU A N 1
ATOM 649 C CA . GLU A 1 82 ? 14.737 -17.601 -41.114 1.00 91.06 82 GLU A CA 1
ATOM 650 C C . GLU A 1 82 ? 16.248 -17.754 -40.914 1.00 91.06 82 GLU A C 1
ATOM 652 O O . GLU A 1 82 ? 16.785 -18.858 -40.979 1.00 91.06 82 GLU A O 1
ATOM 657 N N . GLU A 1 83 ? 16.931 -16.654 -40.591 1.00 93.50 83 GLU A N 1
ATOM 658 C CA . GLU A 1 83 ? 18.377 -16.653 -40.339 1.00 93.50 83 GLU A CA 1
ATOM 659 C C . GLU A 1 83 ? 18.741 -16.898 -38.867 1.00 93.50 83 GLU A C 1
ATOM 661 O O . GLU A 1 83 ? 19.922 -17.003 -38.533 1.00 93.50 83 GLU A O 1
ATOM 666 N N . ARG A 1 84 ? 17.743 -17.004 -37.977 1.00 96.12 84 ARG A N 1
ATOM 667 C CA . ARG A 1 84 ? 17.915 -17.040 -36.513 1.00 96.12 84 ARG A CA 1
ATOM 668 C C . ARG A 1 84 ? 18.728 -15.847 -35.999 1.00 96.12 84 ARG A C 1
ATOM 670 O O . ARG A 1 84 ? 19.631 -15.996 -35.172 1.00 96.12 84 ARG A O 1
ATOM 677 N N . THR A 1 85 ? 18.409 -14.652 -36.489 1.00 97.31 85 THR A N 1
ATOM 678 C CA . THR A 1 85 ? 19.092 -13.419 -36.092 1.00 97.31 85 THR A CA 1
ATOM 679 C C . THR A 1 85 ? 18.134 -12.394 -35.500 1.00 97.31 85 THR A C 1
ATOM 681 O O . THR A 1 85 ? 16.984 -12.268 -35.915 1.00 97.31 85 THR A O 1
ATOM 684 N N . LEU A 1 86 ? 18.612 -11.639 -34.512 1.00 97.88 86 LEU A N 1
ATOM 685 C CA . LEU A 1 86 ? 17.922 -10.462 -33.987 1.00 97.88 86 LEU A CA 1
ATOM 686 C C . LEU A 1 86 ? 18.788 -9.235 -34.243 1.00 97.88 86 LEU A C 1
ATOM 688 O O . LEU A 1 86 ? 19.920 -9.162 -33.767 1.00 97.88 86 LEU A O 1
ATOM 692 N N . THR A 1 87 ? 18.255 -8.268 -34.984 1.00 97.75 87 THR A N 1
ATOM 693 C CA . THR A 1 87 ? 18.961 -7.020 -35.283 1.00 97.75 87 THR A CA 1
ATOM 694 C C . THR A 1 87 ? 18.425 -5.882 -34.421 1.00 97.75 87 THR A C 1
ATOM 696 O O . THR A 1 87 ? 17.218 -5.652 -34.376 1.00 97.75 87 THR A O 1
ATOM 699 N N . ILE A 1 88 ? 19.322 -5.151 -33.761 1.00 97.75 88 ILE A N 1
ATOM 700 C CA . ILE A 1 88 ? 19.037 -3.905 -33.047 1.00 97.75 88 ILE A CA 1
ATOM 701 C C . ILE A 1 88 ? 19.805 -2.794 -33.756 1.00 97.75 88 ILE A C 1
ATOM 703 O O . ILE A 1 88 ? 21.028 -2.855 -33.861 1.00 97.75 88 ILE A O 1
ATOM 707 N N . MET A 1 89 ? 19.095 -1.791 -34.252 1.00 97.06 89 MET A N 1
ATOM 708 C CA . MET A 1 89 ? 19.654 -0.665 -34.988 1.00 97.06 89 MET A CA 1
ATOM 709 C C . MET A 1 89 ? 19.326 0.643 -34.273 1.00 97.06 89 MET A C 1
ATOM 711 O O . MET A 1 89 ? 18.185 0.857 -33.875 1.00 97.06 89 MET A O 1
ATOM 715 N N . ASP A 1 90 ? 20.305 1.526 -34.132 1.00 97.19 90 ASP A N 1
ATOM 716 C CA . ASP A 1 90 ? 20.125 2.877 -33.604 1.00 97.19 90 ASP A CA 1
ATOM 717 C C . ASP A 1 90 ? 20.649 3.915 -34.596 1.00 97.19 90 ASP A C 1
ATOM 719 O O . ASP A 1 90 ? 21.644 3.684 -35.284 1.00 97.19 90 ASP A O 1
ATOM 723 N N . THR A 1 91 ? 19.996 5.077 -34.648 1.00 96.25 91 THR A N 1
ATOM 724 C CA . THR A 1 91 ? 20.448 6.236 -35.438 1.00 96.25 91 THR A CA 1
ATOM 725 C C . THR A 1 91 ? 21.282 7.218 -34.605 1.00 96.25 91 THR A C 1
ATOM 727 O O . THR A 1 91 ? 21.291 8.429 -34.864 1.00 96.25 91 THR A O 1
ATOM 730 N N . GLY A 1 92 ? 21.978 6.713 -33.579 1.00 95.12 92 GLY A N 1
ATOM 731 C CA . GLY A 1 92 ? 22.834 7.478 -32.677 1.00 95.12 92 GLY A CA 1
ATOM 732 C C . GLY A 1 92 ? 24.111 7.984 -33.340 1.00 95.12 92 GLY A C 1
ATOM 733 O O . GLY A 1 92 ? 24.209 8.090 -34.560 1.00 95.12 92 GLY A O 1
ATOM 734 N N . ILE A 1 93 ? 25.108 8.332 -32.527 1.00 94.81 93 ILE A N 1
ATOM 735 C CA . ILE A 1 93 ? 26.375 8.911 -33.004 1.00 94.81 93 ILE A CA 1
ATOM 736 C C . ILE A 1 93 ? 27.242 7.933 -33.823 1.00 94.81 93 ILE A C 1
ATOM 738 O O . ILE A 1 93 ? 27.977 8.357 -34.714 1.00 94.81 93 ILE A O 1
ATOM 742 N N . GLY A 1 94 ? 27.139 6.628 -33.549 1.00 94.81 94 GLY A N 1
ATOM 743 C CA . GLY A 1 94 ? 28.020 5.605 -34.120 1.00 94.81 94 GLY A CA 1
ATOM 744 C C . GLY A 1 94 ? 29.449 5.649 -33.558 1.00 94.81 94 GLY A C 1
ATOM 745 O O . GLY A 1 94 ? 29.828 6.552 -32.813 1.00 94.81 94 GLY A O 1
ATOM 746 N N . MET A 1 95 ? 30.259 4.654 -33.906 1.00 95.69 95 MET A N 1
ATOM 747 C CA . MET A 1 95 ? 31.622 4.455 -33.404 1.00 95.69 95 MET A CA 1
ATOM 748 C C . MET A 1 95 ? 32.642 4.550 -34.538 1.00 95.69 95 MET A C 1
ATOM 750 O O . MET A 1 95 ? 32.426 4.002 -35.618 1.00 95.69 95 MET A O 1
ATOM 754 N N . THR A 1 96 ? 33.769 5.216 -34.281 1.00 95.50 96 THR A N 1
ATOM 755 C CA . THR A 1 96 ? 34.941 5.168 -35.169 1.00 95.50 96 THR A CA 1
ATOM 756 C C . THR A 1 96 ? 35.642 3.811 -35.064 1.00 95.50 96 THR A C 1
ATOM 758 O O . THR A 1 96 ? 35.404 3.037 -34.127 1.00 95.50 96 THR A O 1
ATOM 761 N N . LYS A 1 97 ? 36.585 3.516 -35.968 1.00 94.56 97 LYS A N 1
ATOM 762 C CA . LYS A 1 97 ? 37.425 2.312 -35.845 1.00 94.56 97 LYS A CA 1
ATOM 763 C C . LYS A 1 97 ? 38.159 2.263 -34.502 1.00 94.56 97 LYS A C 1
ATOM 765 O O . LYS A 1 97 ? 38.290 1.195 -33.904 1.00 94.56 97 LYS A O 1
ATOM 770 N N . ALA A 1 98 ? 38.629 3.415 -34.021 1.00 93.69 98 ALA A N 1
ATOM 771 C CA . ALA A 1 98 ? 39.303 3.522 -32.734 1.00 93.69 98 ALA A CA 1
ATOM 772 C C . ALA A 1 98 ? 38.350 3.219 -31.569 1.00 93.69 98 ALA A C 1
ATOM 774 O O . ALA A 1 98 ? 38.748 2.520 -30.640 1.00 93.69 98 ALA A O 1
ATOM 775 N N . ASP A 1 99 ? 37.097 3.672 -31.627 1.00 92.75 99 ASP A N 1
ATOM 776 C CA . ASP A 1 99 ? 36.091 3.386 -30.596 1.00 92.75 99 ASP A CA 1
ATOM 777 C C . ASP A 1 99 ? 35.707 1.905 -30.549 1.00 92.75 99 ASP A C 1
ATOM 779 O O . ASP A 1 99 ? 35.584 1.338 -29.461 1.00 92.75 99 ASP A O 1
ATOM 783 N N . LEU A 1 100 ? 35.580 1.248 -31.707 1.00 92.00 100 LEU A N 1
ATOM 784 C CA . LEU A 1 100 ? 35.317 -0.195 -31.775 1.00 92.00 100 LEU A CA 1
ATOM 785 C C . LEU A 1 100 ? 36.427 -1.009 -31.089 1.00 92.00 100 LEU A C 1
ATOM 787 O O . LEU A 1 100 ? 36.152 -2.003 -30.423 1.00 92.00 100 LEU A O 1
ATOM 791 N N . ILE A 1 101 ? 37.683 -0.574 -31.199 1.00 91.19 101 ILE A N 1
ATOM 792 C CA . ILE A 1 101 ? 38.819 -1.232 -30.537 1.00 91.19 101 ILE A CA 1
ATOM 793 C C . ILE A 1 101 ? 38.852 -0.882 -29.044 1.00 91.19 101 ILE A C 1
ATOM 795 O O . ILE A 1 101 ? 38.927 -1.758 -28.183 1.00 91.19 101 ILE A O 1
ATOM 799 N N . ASN A 1 102 ? 38.800 0.413 -28.738 1.00 89.12 102 ASN A N 1
ATOM 800 C CA . ASN A 1 102 ? 39.125 0.941 -27.418 1.00 89.12 102 ASN A CA 1
ATOM 801 C C . ASN A 1 102 ? 37.959 0.916 -26.434 1.00 89.12 102 ASN A C 1
ATOM 803 O O . ASN A 1 102 ? 38.216 0.935 -25.234 1.00 89.12 102 ASN A O 1
ATOM 807 N N . ASN A 1 103 ? 36.716 0.925 -26.913 1.00 89.12 103 ASN A N 1
ATOM 808 C CA . ASN A 1 103 ? 35.521 0.908 -26.072 1.00 89.12 103 ASN A CA 1
ATOM 809 C C . ASN A 1 103 ? 34.846 -0.461 -26.162 1.00 89.12 103 ASN A C 1
ATOM 811 O O . ASN A 1 103 ? 34.740 -1.145 -25.151 1.00 89.12 103 ASN A O 1
ATOM 815 N N . LEU A 1 104 ? 34.450 -0.894 -27.366 1.00 87.31 104 LEU A N 1
ATOM 816 C CA . LEU A 1 104 ? 33.720 -2.156 -27.535 1.00 87.31 104 LEU A CA 1
ATOM 817 C C . LEU A 1 104 ? 34.604 -3.385 -27.282 1.00 87.31 104 LEU A C 1
ATOM 819 O O . LEU A 1 104 ? 34.141 -4.356 -26.699 1.00 87.31 104 LEU A O 1
ATOM 823 N N . GLY A 1 105 ? 35.875 -3.334 -27.691 1.00 83.62 105 GLY A N 1
ATOM 824 C CA . GLY A 1 105 ? 36.843 -4.418 -27.507 1.00 83.62 105 GLY A CA 1
ATOM 825 C C . GLY A 1 105 ? 37.523 -4.477 -26.134 1.00 83.62 105 GLY A C 1
ATOM 826 O O . GLY A 1 105 ? 38.334 -5.371 -25.906 1.00 83.62 105 GLY A O 1
ATOM 827 N N . THR A 1 106 ? 37.240 -3.534 -25.227 1.00 83.81 106 THR A N 1
ATOM 828 C CA . THR A 1 106 ? 37.891 -3.446 -23.909 1.00 83.81 106 THR A CA 1
ATOM 829 C C . THR A 1 106 ? 36.865 -3.611 -22.791 1.00 83.81 106 THR A C 1
ATOM 831 O O . THR A 1 106 ? 35.919 -2.837 -22.677 1.00 83.81 106 THR A O 1
ATOM 834 N N . ILE A 1 107 ? 37.051 -4.614 -21.931 1.00 84.19 107 ILE A N 1
ATOM 835 C CA . ILE A 1 107 ? 36.171 -4.848 -20.777 1.00 84.19 107 ILE A CA 1
ATOM 836 C C . ILE A 1 107 ? 36.347 -3.725 -19.748 1.00 84.19 107 ILE A C 1
ATOM 838 O O . ILE A 1 107 ? 37.463 -3.268 -19.507 1.00 84.19 107 ILE A O 1
ATOM 842 N N . ALA A 1 108 ? 35.243 -3.308 -19.120 1.00 82.12 108 ALA A N 1
ATOM 843 C CA . ALA A 1 108 ? 35.207 -2.267 -18.089 1.00 82.12 108 ALA A CA 1
ATOM 844 C C . ALA A 1 108 ? 35.635 -0.871 -18.579 1.00 82.12 108 ALA A C 1
ATOM 846 O O . ALA A 1 108 ? 36.023 -0.008 -17.787 1.00 82.12 108 ALA A O 1
ATOM 847 N N . LYS A 1 109 ? 35.524 -0.624 -19.889 1.00 84.12 109 LYS A N 1
ATOM 848 C CA . LYS A 1 109 ? 35.717 0.694 -20.490 1.00 84.12 109 LYS A CA 1
ATOM 849 C C . LYS A 1 109 ? 34.422 1.166 -21.135 1.00 84.12 109 LYS A C 1
ATOM 851 O O . LYS A 1 109 ? 33.804 0.459 -21.922 1.00 84.12 109 LYS A O 1
ATOM 856 N N . SER A 1 110 ? 33.991 2.371 -20.773 1.00 83.94 110 SER A N 1
ATOM 857 C CA . SER A 1 110 ? 32.759 2.968 -21.282 1.00 83.94 110 SER A CA 1
ATOM 858 C C . SER A 1 110 ? 33.037 4.316 -21.933 1.00 83.94 110 SER A C 1
ATOM 860 O O . SER A 1 110 ? 33.466 5.261 -21.268 1.00 83.94 110 SER A O 1
ATOM 862 N N . GLY A 1 111 ? 32.705 4.428 -23.221 1.00 79.81 111 GLY A N 1
ATOM 863 C CA . GLY A 1 111 ? 32.701 5.714 -23.922 1.00 79.81 111 GLY A CA 1
ATOM 864 C C . GLY A 1 111 ? 31.633 6.674 -23.386 1.00 79.81 111 GLY A C 1
ATOM 865 O O . GLY A 1 111 ? 31.765 7.884 -23.517 1.00 79.81 111 GLY A O 1
ATOM 866 N N . THR A 1 112 ? 30.580 6.162 -22.744 1.00 83.12 112 THR A N 1
ATOM 867 C CA . THR A 1 112 ? 29.576 6.985 -22.054 1.00 83.12 112 THR A CA 1
ATOM 868 C C . THR A 1 112 ? 30.166 7.654 -20.818 1.00 83.12 112 THR A C 1
ATOM 870 O O . THR A 1 112 ? 29.941 8.842 -20.613 1.00 83.12 112 THR A O 1
ATOM 873 N N . LYS A 1 113 ? 30.983 6.936 -20.037 1.00 83.94 113 LYS A N 1
ATOM 874 C CA . LYS A 1 113 ? 31.694 7.523 -18.892 1.00 83.94 113 LYS A CA 1
ATOM 875 C C . LYS A 1 113 ? 32.649 8.637 -19.336 1.00 83.94 113 LYS A C 1
ATOM 877 O O . LYS A 1 113 ? 32.597 9.725 -18.777 1.00 83.94 113 LYS A O 1
ATOM 882 N N . ALA A 1 114 ? 33.453 8.386 -20.370 1.00 83.31 114 ALA A N 1
ATOM 883 C CA . ALA A 1 114 ? 34.377 9.385 -20.912 1.00 83.31 114 ALA A CA 1
ATOM 884 C C . ALA A 1 114 ? 33.646 10.639 -21.430 1.00 83.31 114 ALA A C 1
ATOM 886 O O . ALA A 1 114 ? 34.090 11.759 -21.199 1.00 83.31 114 ALA A O 1
ATOM 887 N N . PHE A 1 115 ? 32.491 10.462 -22.079 1.00 82.38 115 PHE A N 1
ATOM 888 C CA . PHE A 1 115 ? 31.666 11.586 -22.521 1.00 82.38 115 PHE A CA 1
ATOM 889 C C . PHE A 1 115 ? 31.087 12.370 -21.335 1.00 82.38 115 PHE A C 1
ATOM 891 O O . PHE A 1 115 ? 31.167 13.590 -21.330 1.00 82.38 115 PHE A O 1
ATOM 898 N N . MET A 1 116 ? 30.588 11.699 -20.287 1.00 78.12 116 MET A N 1
ATOM 899 C CA . MET A 1 116 ? 30.131 12.375 -19.060 1.00 78.12 116 MET A CA 1
ATOM 900 C C . MET A 1 116 ? 31.245 13.184 -18.379 1.00 78.12 116 MET A C 1
ATOM 902 O O . MET A 1 116 ? 30.989 14.278 -17.885 1.00 78.12 116 MET A O 1
ATOM 906 N N . GLU A 1 117 ? 32.480 12.675 -18.362 1.00 80.81 117 GLU A N 1
ATOM 907 C CA . GLU A 1 117 ? 33.644 13.404 -17.836 1.00 80.81 117 GLU A CA 1
ATOM 908 C C . GLU A 1 117 ? 33.964 14.654 -18.675 1.00 80.81 117 GLU A C 1
ATOM 910 O O . GLU A 1 117 ? 34.319 15.690 -18.117 1.00 80.81 117 GLU A O 1
ATOM 915 N N . ALA A 1 118 ? 33.774 14.594 -19.997 1.00 78.12 118 ALA A N 1
ATOM 916 C CA . ALA A 1 118 ? 33.931 15.745 -20.889 1.00 78.12 118 ALA A CA 1
ATOM 917 C C . ALA A 1 118 ? 32.793 16.781 -20.755 1.00 78.12 118 ALA A C 1
ATOM 919 O O . ALA A 1 118 ? 33.006 17.967 -21.001 1.00 78.12 118 ALA A O 1
ATOM 920 N N . LEU A 1 119 ? 31.599 16.351 -20.332 1.00 72.75 119 LEU A N 1
ATOM 921 C CA . LEU A 1 119 ? 30.385 17.167 -20.200 1.00 72.75 119 LEU A CA 1
ATOM 922 C C . LEU A 1 119 ? 30.286 18.005 -18.912 1.00 72.75 119 LEU A C 1
ATOM 924 O O . LEU A 1 119 ? 29.246 18.622 -18.686 1.00 72.75 119 LEU A O 1
ATOM 928 N N . GLN A 1 120 ? 31.323 18.075 -18.066 1.00 63.19 120 GLN A N 1
ATOM 929 C CA . GLN A 1 120 ? 31.277 18.772 -16.761 1.00 63.19 120 GLN A CA 1
ATOM 930 C C . GLN A 1 120 ? 30.851 20.263 -16.813 1.00 63.19 120 GLN A C 1
ATOM 932 O O . GLN A 1 120 ? 30.618 20.871 -15.769 1.00 63.19 120 GLN A O 1
ATOM 937 N N . ALA A 1 121 ? 30.690 20.856 -18.000 1.00 54.62 121 ALA A N 1
ATOM 938 C CA . ALA A 1 121 ? 30.103 22.174 -18.216 1.00 54.62 121 ALA A CA 1
ATOM 939 C C . ALA A 1 121 ? 28.592 22.108 -18.556 1.00 54.62 121 ALA A C 1
ATOM 941 O O . ALA A 1 121 ? 28.200 22.156 -19.719 1.00 54.62 121 ALA A O 1
ATOM 942 N N . GLY A 1 122 ? 27.736 22.063 -17.527 1.00 50.75 122 GLY A N 1
ATOM 943 C CA . GLY A 1 122 ? 26.362 22.599 -17.574 1.00 50.75 122 GLY A CA 1
ATOM 944 C C . GLY A 1 122 ? 25.340 21.936 -18.512 1.00 50.75 122 GLY A C 1
ATOM 945 O O . GLY A 1 122 ? 24.360 22.592 -18.862 1.00 50.75 122 GLY A O 1
ATOM 946 N N . ALA A 1 123 ? 25.540 20.685 -18.935 1.00 57.28 123 ALA A N 1
ATOM 947 C CA . ALA A 1 123 ? 24.596 19.976 -19.799 1.00 57.28 123 ALA A CA 1
ATOM 948 C C . ALA A 1 123 ? 23.637 19.070 -19.006 1.00 57.28 123 ALA A C 1
ATOM 950 O O . ALA A 1 123 ? 24.067 18.275 -18.173 1.00 57.28 123 ALA A O 1
ATOM 951 N N . ASP A 1 124 ? 22.346 19.147 -19.331 1.00 59.69 124 ASP A N 1
ATOM 952 C CA . ASP A 1 124 ? 21.255 18.365 -18.732 1.00 59.69 124 ASP A CA 1
ATOM 953 C C . ASP A 1 124 ? 21.178 16.952 -19.357 1.00 59.69 124 ASP A C 1
ATOM 955 O O . ASP A 1 124 ? 20.205 16.570 -20.013 1.00 59.69 124 ASP A O 1
ATOM 959 N N . ILE A 1 125 ? 22.287 16.202 -19.275 1.00 65.44 125 ILE A N 1
ATOM 960 C CA . ILE A 1 125 ? 22.445 14.883 -19.907 1.00 65.44 125 ILE A CA 1
ATOM 961 C C . ILE A 1 125 ? 22.693 13.822 -18.852 1.00 65.44 125 ILE A C 1
ATOM 963 O O . ILE A 1 125 ? 23.726 13.796 -18.187 1.00 65.44 125 ILE A O 1
ATOM 967 N N . SER A 1 126 ? 21.752 12.888 -18.768 1.00 63.84 126 SER A N 1
ATOM 968 C CA . SER A 1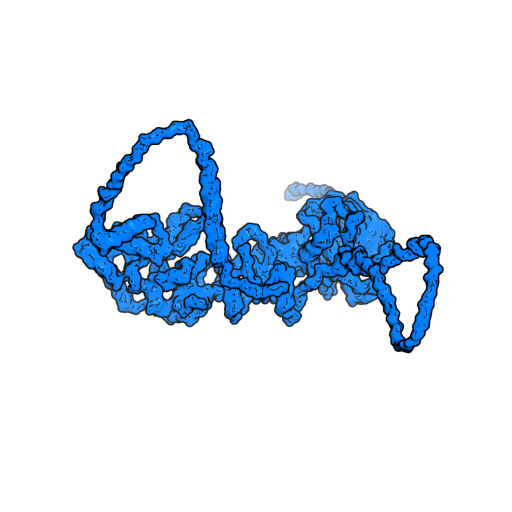 126 ? 21.782 11.767 -17.839 1.00 63.84 126 SER A CA 1
ATOM 969 C C . SER A 1 126 ? 21.895 10.461 -18.629 1.00 63.84 126 SER A C 1
ATOM 971 O O . SER A 1 126 ? 20.902 9.944 -19.131 1.00 63.84 126 SER A O 1
ATOM 973 N N . MET A 1 127 ? 23.121 9.940 -18.780 1.00 78.25 127 MET A N 1
ATOM 974 C CA . MET A 1 127 ? 23.391 8.676 -19.489 1.00 78.25 127 MET A CA 1
ATOM 975 C C . MET A 1 127 ? 23.690 7.523 -18.537 1.00 78.25 127 MET A C 1
ATOM 977 O O . MET A 1 127 ? 24.324 7.702 -17.496 1.00 78.25 127 MET A O 1
ATOM 981 N N . ILE A 1 128 ? 23.283 6.312 -18.893 1.00 73.94 128 ILE A N 1
ATOM 982 C CA . ILE A 1 128 ? 23.188 5.214 -17.924 1.00 73.94 128 ILE A CA 1
ATOM 983 C C . ILE A 1 128 ? 24.423 4.313 -17.989 1.00 73.94 128 ILE A C 1
ATOM 985 O O . ILE A 1 128 ? 24.871 3.811 -16.959 1.00 73.94 128 ILE A O 1
ATOM 989 N N . GLY A 1 129 ? 25.006 4.079 -19.167 1.00 75.62 129 GLY A N 1
ATOM 990 C CA . GLY A 1 129 ? 26.035 3.068 -19.459 1.00 75.62 129 GLY A CA 1
ATOM 991 C C . GLY A 1 129 ? 27.432 3.266 -18.847 1.00 75.62 129 GLY A C 1
ATOM 992 O O . GLY A 1 129 ? 28.415 3.253 -19.577 1.00 75.62 129 GLY A O 1
ATOM 993 N N . GLN A 1 130 ? 27.590 3.420 -17.528 1.00 76.75 130 GLN A N 1
ATOM 994 C CA . GLN A 1 130 ? 28.882 3.767 -16.903 1.00 76.75 130 GLN A CA 1
ATOM 995 C C . GLN A 1 130 ? 29.879 2.603 -16.705 1.00 76.75 130 GLN A C 1
ATOM 997 O O . GLN A 1 130 ? 31.081 2.850 -16.631 1.00 76.75 130 GLN A O 1
ATOM 1002 N N . PHE A 1 131 ? 29.421 1.345 -16.630 1.00 80.75 131 PHE A N 1
ATOM 1003 C CA . PHE A 1 131 ? 30.283 0.207 -16.253 1.00 80.75 131 PHE A CA 1
ATOM 1004 C C . PHE A 1 131 ? 31.141 -0.356 -17.395 1.00 80.75 131 PHE A C 1
ATOM 1006 O O . PHE A 1 131 ? 32.202 -0.910 -17.133 1.00 80.75 131 PHE A O 1
ATOM 1013 N N . GLY A 1 132 ? 30.693 -0.259 -18.652 1.00 82.12 132 GLY A N 1
ATOM 1014 C CA . GLY A 1 132 ? 31.433 -0.822 -19.794 1.00 82.12 132 GLY A CA 1
ATOM 1015 C C . GLY A 1 132 ? 31.413 -2.356 -19.877 1.00 82.12 132 GLY A C 1
ATOM 1016 O O . GLY A 1 132 ? 32.371 -2.957 -20.357 1.00 82.12 132 GLY A O 1
ATOM 1017 N N . VAL A 1 133 ? 30.349 -2.998 -19.374 1.00 86.38 133 VAL A N 1
ATOM 1018 C CA . VAL A 1 133 ? 30.159 -4.465 -19.456 1.00 86.38 133 VAL A CA 1
ATOM 1019 C C . VAL A 1 133 ? 28.821 -4.892 -20.072 1.00 86.38 133 VAL A C 1
ATOM 1021 O O . VAL A 1 133 ? 28.706 -6.021 -20.537 1.00 86.38 133 VAL A O 1
ATOM 1024 N N . GLY A 1 134 ? 27.831 -3.991 -20.141 1.00 87.00 134 GLY A N 1
ATOM 1025 C CA . GLY A 1 134 ? 26.461 -4.315 -20.563 1.00 87.00 134 GLY A CA 1
ATOM 1026 C C . GLY A 1 134 ? 26.350 -4.892 -21.976 1.00 87.00 134 GLY A C 1
ATOM 1027 O O . GLY A 1 134 ? 25.539 -5.783 -22.202 1.00 87.00 134 GLY A O 1
ATOM 1028 N N . PHE A 1 135 ? 27.210 -4.475 -22.914 1.00 92.38 135 PHE A N 1
ATOM 1029 C CA . PHE A 1 135 ? 27.236 -5.028 -24.278 1.00 92.38 135 PHE A CA 1
ATOM 1030 C C . PHE A 1 135 ? 27.454 -6.547 -24.298 1.00 92.38 135 PHE A C 1
ATOM 1032 O O . PHE A 1 135 ? 26.816 -7.252 -25.078 1.00 92.38 135 PHE A O 1
ATOM 1039 N N . TYR A 1 136 ? 28.302 -7.073 -23.412 1.00 91.38 136 TYR A N 1
ATOM 1040 C CA . TYR A 1 136 ? 28.645 -8.496 -23.392 1.00 91.38 136 TYR A CA 1
ATOM 1041 C C . TYR A 1 136 ? 27.507 -9.389 -22.882 1.00 91.38 136 TYR A C 1
ATOM 1043 O O . TYR A 1 136 ? 27.553 -10.600 -23.089 1.00 91.38 136 TYR A O 1
ATOM 1051 N N . SER A 1 137 ? 26.449 -8.811 -22.298 1.00 91.44 137 SER A N 1
ATOM 1052 C CA . SER A 1 137 ? 25.215 -9.548 -21.994 1.00 91.44 137 SER A CA 1
ATOM 1053 C C . SER A 1 137 ? 24.532 -10.109 -23.249 1.00 91.44 137 SER A C 1
ATOM 1055 O O . SER A 1 137 ? 23.789 -11.079 -23.155 1.00 91.44 137 SER A O 1
ATOM 1057 N N . SER A 1 138 ? 24.834 -9.581 -24.442 1.00 94.56 138 SER A N 1
ATOM 1058 C CA . SER A 1 138 ? 24.380 -10.139 -25.725 1.00 94.56 138 SER A CA 1
ATOM 1059 C C . SER A 1 138 ? 24.739 -11.623 -25.902 1.00 94.56 138 SER A C 1
ATOM 1061 O O . SER A 1 138 ? 23.931 -12.396 -26.419 1.00 94.56 138 SER A O 1
ATOM 1063 N N . TYR A 1 139 ? 25.891 -12.063 -25.385 1.00 94.19 139 TYR A N 1
ATOM 1064 C CA . TYR A 1 139 ? 26.335 -13.461 -25.450 1.00 94.19 139 TYR A CA 1
ATOM 1065 C C . TYR A 1 139 ? 25.587 -14.405 -24.491 1.00 94.19 139 TYR A C 1
ATOM 1067 O O . TYR A 1 139 ? 25.782 -15.624 -24.538 1.00 94.19 139 TYR A O 1
ATOM 1075 N N . LEU A 1 140 ? 24.690 -13.885 -23.640 1.00 92.62 140 LEU A N 1
ATOM 1076 C CA . LEU A 1 140 ? 23.727 -14.717 -22.910 1.00 92.62 140 LEU A CA 1
ATOM 1077 C C . LEU A 1 140 ? 22.844 -15.491 -23.892 1.00 92.62 140 LEU A C 1
ATOM 1079 O O . LEU A 1 140 ? 22.605 -16.687 -23.696 1.00 92.62 140 LEU A O 1
ATOM 1083 N N . VAL A 1 141 ? 22.417 -14.816 -24.965 1.00 95.19 141 VAL A N 1
ATOM 1084 C CA . VAL A 1 141 ? 21.428 -15.316 -25.928 1.00 95.19 141 VAL A CA 1
ATOM 1085 C C . VAL A 1 141 ? 21.986 -15.571 -27.329 1.00 95.19 141 VAL A C 1
ATOM 1087 O O . VAL A 1 141 ? 21.366 -16.308 -28.090 1.00 95.19 141 VAL A O 1
ATOM 1090 N N . ALA A 1 142 ? 23.151 -15.010 -27.664 1.00 96.44 142 ALA A N 1
ATOM 1091 C CA . ALA A 1 142 ? 23.786 -15.148 -28.973 1.00 96.44 142 ALA A CA 1
ATOM 1092 C C . ALA A 1 142 ? 25.098 -15.946 -28.909 1.00 96.44 142 ALA A C 1
ATOM 1094 O O . ALA A 1 142 ? 25.873 -15.796 -27.964 1.00 96.44 142 ALA A O 1
ATOM 1095 N N . ASP A 1 143 ? 25.371 -16.754 -29.934 1.00 94.81 143 ASP A N 1
ATOM 1096 C CA . ASP A 1 143 ? 26.663 -17.440 -30.119 1.00 94.81 143 ASP A CA 1
ATOM 1097 C C . ASP A 1 143 ? 27.710 -16.525 -30.757 1.00 94.81 143 ASP A C 1
ATOM 1099 O O . ASP A 1 143 ? 28.917 -16.647 -30.536 1.00 94.81 143 ASP A O 1
ATOM 1103 N N . ARG A 1 144 ? 27.244 -15.580 -31.571 1.00 96.12 144 ARG A N 1
ATOM 1104 C CA . ARG A 1 144 ? 28.081 -14.633 -32.299 1.00 96.12 144 ARG A CA 1
ATOM 1105 C C . ARG A 1 144 ? 27.380 -13.291 -32.383 1.00 96.12 144 ARG A C 1
ATOM 1107 O O . ARG A 1 144 ? 26.166 -13.228 -32.568 1.00 96.12 144 ARG A O 1
ATOM 1114 N N . VAL A 1 145 ? 28.158 -12.220 -32.286 1.00 97.62 145 VAL A N 1
ATOM 1115 C CA . VAL A 1 145 ? 27.660 -10.851 -32.405 1.00 97.62 145 VAL A CA 1
ATOM 1116 C C . VAL A 1 145 ? 28.437 -10.131 -33.495 1.00 97.62 145 VAL A C 1
ATOM 1118 O O . VAL A 1 145 ? 29.671 -10.128 -33.510 1.00 97.62 145 VAL A O 1
ATOM 1121 N N . THR A 1 146 ? 27.698 -9.512 -34.409 1.00 97.50 146 THR A N 1
ATOM 1122 C CA . THR A 1 146 ? 28.237 -8.646 -35.458 1.00 97.50 146 THR A CA 1
ATOM 1123 C C . THR A 1 146 ? 27.764 -7.222 -35.198 1.00 97.50 146 THR A C 1
ATOM 1125 O O . THR A 1 146 ? 26.584 -7.000 -34.947 1.00 97.50 146 THR A O 1
ATOM 1128 N N . VAL A 1 147 ? 28.669 -6.250 -35.243 1.00 97.56 147 VAL A N 1
ATOM 1129 C CA . VAL A 1 147 ? 28.369 -4.834 -35.015 1.00 97.56 147 VAL A CA 1
ATOM 1130 C C . VAL A 1 147 ? 28.867 -4.034 -36.207 1.00 97.56 147 VAL A C 1
ATOM 1132 O O . VAL A 1 147 ? 30.070 -3.900 -36.404 1.00 97.56 147 VAL A O 1
ATOM 1135 N N . CYS A 1 148 ? 27.949 -3.491 -36.995 1.00 97.06 148 CYS A N 1
ATOM 1136 C CA . CYS A 1 148 ? 28.249 -2.534 -38.054 1.00 97.06 148 CYS A CA 1
ATOM 1137 C C . CYS A 1 148 ? 28.019 -1.125 -37.508 1.00 97.06 148 CYS A C 1
ATOM 1139 O O . CYS A 1 148 ? 26.939 -0.842 -37.001 1.00 97.06 148 CYS A O 1
ATOM 1141 N N . SER A 1 149 ? 29.013 -0.242 -37.576 1.00 96.56 149 SER A N 1
ATOM 1142 C CA . SER A 1 149 ? 28.890 1.124 -37.056 1.00 96.56 149 SER A CA 1
ATOM 1143 C C . SER A 1 149 ? 29.419 2.149 -38.052 1.00 96.56 149 SER A C 1
ATOM 1145 O O . SER A 1 149 ? 30.430 1.914 -38.719 1.00 96.56 149 SER A O 1
ATOM 1147 N N . LYS A 1 150 ? 28.712 3.278 -38.163 1.00 95.56 150 LYS A N 1
ATOM 1148 C CA . LYS A 1 150 ? 29.074 4.428 -38.995 1.00 95.56 150 LYS A CA 1
ATOM 1149 C C . LYS A 1 150 ? 29.017 5.691 -38.145 1.00 95.56 150 LYS A C 1
ATOM 1151 O O . LYS A 1 150 ? 27.937 6.166 -37.791 1.00 95.56 150 LYS A O 1
ATOM 1156 N N . ASN A 1 151 ? 30.185 6.245 -37.845 1.00 94.94 151 ASN A N 1
ATOM 1157 C CA . ASN A 1 151 ? 30.314 7.584 -37.277 1.00 94.94 151 ASN A CA 1
ATOM 1158 C C . ASN A 1 151 ? 30.412 8.623 -38.411 1.00 94.94 151 ASN A C 1
ATOM 1160 O O . ASN A 1 151 ? 30.831 8.290 -39.518 1.00 94.94 151 ASN A O 1
ATOM 1164 N N . ASN A 1 152 ? 30.025 9.878 -38.177 1.00 93.06 152 ASN A N 1
ATOM 1165 C CA . ASN A 1 152 ? 30.173 10.938 -39.185 1.00 93.06 152 ASN A CA 1
ATOM 1166 C C . ASN A 1 152 ? 31.648 11.203 -39.549 1.00 93.06 152 ASN A C 1
ATOM 1168 O O . ASN A 1 152 ? 31.928 11.570 -40.687 1.00 93.06 152 ASN A O 1
ATOM 1172 N N . ASP A 1 153 ? 32.566 10.977 -38.609 1.00 93.12 153 ASP A N 1
ATOM 1173 C CA . ASP A 1 153 ? 33.976 11.356 -38.706 1.00 93.12 153 ASP A CA 1
ATOM 1174 C C . ASP A 1 153 ? 34.890 10.200 -39.188 1.00 93.12 153 ASP A C 1
ATOM 1176 O O . ASP A 1 153 ? 36.110 10.346 -39.202 1.00 93.12 153 ASP A O 1
ATOM 1180 N N . ASP A 1 154 ? 34.329 9.046 -39.578 1.00 94.00 154 ASP A N 1
ATOM 1181 C CA . ASP A 1 154 ? 35.083 7.865 -40.042 1.00 94.00 154 ASP A CA 1
ATOM 1182 C C . ASP A 1 154 ? 34.258 7.019 -41.042 1.00 94.00 154 ASP A C 1
ATOM 1184 O O . ASP A 1 154 ? 33.068 7.269 -41.251 1.00 94.00 154 ASP A O 1
ATOM 1188 N N . ASP A 1 155 ? 34.868 6.017 -41.675 1.00 93.25 155 ASP A N 1
ATOM 1189 C CA . ASP A 1 155 ? 34.192 5.071 -42.577 1.00 93.25 155 ASP A CA 1
ATOM 1190 C C . ASP A 1 155 ? 33.254 4.101 -41.825 1.00 93.25 155 ASP A C 1
ATOM 1192 O O . ASP A 1 155 ? 33.171 4.091 -40.595 1.00 93.25 155 ASP A O 1
ATOM 1196 N N . CYS A 1 156 ? 32.502 3.276 -42.563 1.00 94.25 156 CYS A N 1
ATOM 1197 C CA . CYS A 1 156 ? 31.694 2.212 -41.966 1.00 94.25 156 CYS A CA 1
ATOM 1198 C C . CYS A 1 156 ? 32.552 0.963 -41.706 1.00 94.25 156 CYS A C 1
ATOM 1200 O O . CYS A 1 156 ? 33.234 0.451 -42.603 1.00 94.25 156 CYS A O 1
ATOM 1202 N N . TYR A 1 157 ? 32.492 0.445 -40.479 1.00 96.38 157 TYR A N 1
ATOM 1203 C CA . TYR A 1 157 ? 33.235 -0.747 -40.073 1.00 96.38 157 TYR A CA 1
ATOM 1204 C C . TYR A 1 157 ? 32.319 -1.801 -39.468 1.00 96.38 157 TYR A C 1
ATOM 1206 O O . TYR A 1 157 ? 31.361 -1.496 -38.761 1.00 96.38 157 TYR A O 1
ATOM 1214 N N . MET A 1 158 ? 32.681 -3.058 -39.706 1.00 96.81 158 MET A N 1
ATOM 1215 C CA . MET A 1 158 ? 32.060 -4.236 -39.130 1.00 96.81 158 MET A CA 1
ATOM 1216 C C . MET A 1 158 ? 33.024 -4.890 -38.148 1.00 96.81 158 MET A C 1
ATOM 1218 O O . MET A 1 158 ? 34.108 -5.341 -38.526 1.00 96.81 158 MET A O 1
ATOM 1222 N N . TRP A 1 159 ? 32.591 -4.956 -36.898 1.00 97.25 159 TRP A N 1
ATOM 1223 C CA . TRP A 1 159 ? 33.204 -5.690 -35.805 1.00 97.25 159 TRP A CA 1
ATOM 1224 C C . TRP A 1 159 ? 32.501 -7.043 -35.635 1.00 97.25 159 TRP A C 1
ATOM 1226 O O . TRP A 1 159 ? 31.276 -7.117 -35.707 1.00 97.25 159 TRP A O 1
ATOM 1236 N N . GLU A 1 160 ? 33.249 -8.122 -35.416 1.00 96.56 160 GLU A N 1
ATOM 1237 C CA . GLU A 1 160 ? 32.680 -9.466 -35.242 1.00 96.56 160 GLU A CA 1
ATOM 1238 C C . GLU A 1 160 ? 33.436 -10.262 -34.174 1.00 96.56 160 GLU A C 1
ATOM 1240 O O . GLU A 1 160 ? 34.672 -10.301 -34.175 1.00 96.56 160 GLU A O 1
ATOM 1245 N N . SER A 1 161 ? 32.691 -10.920 -33.279 1.00 95.06 161 SER A N 1
ATOM 1246 C CA . SER A 1 161 ? 33.238 -11.816 -32.254 1.00 95.06 161 SER A CA 1
ATOM 1247 C C . SER A 1 161 ? 32.228 -12.884 -31.817 1.00 95.06 161 SER A C 1
ATOM 1249 O O . SER A 1 161 ? 31.013 -12.711 -31.915 1.00 95.06 161 SER A O 1
ATOM 1251 N N . SER A 1 162 ? 32.761 -13.990 -31.299 1.00 92.50 162 SER A N 1
ATOM 1252 C CA . SER A 1 162 ? 32.016 -15.104 -30.692 1.00 92.50 162 SER A CA 1
ATOM 1253 C C . SER A 1 162 ? 32.397 -15.294 -29.218 1.00 92.50 162 SER A C 1
ATOM 1255 O O . SER A 1 162 ? 32.379 -16.406 -28.705 1.00 92.50 162 SER A O 1
ATOM 1257 N N . ALA A 1 163 ? 32.863 -14.226 -28.555 1.00 87.00 163 ALA A N 1
ATOM 1258 C CA . ALA A 1 163 ? 33.352 -14.224 -27.169 1.00 87.00 163 ALA A CA 1
ATOM 1259 C C . ALA A 1 163 ? 34.523 -15.189 -26.853 1.00 87.00 163 ALA A C 1
ATOM 1261 O O . ALA A 1 163 ? 34.897 -15.346 -25.693 1.00 87.00 163 ALA A O 1
ATOM 1262 N N . GLY A 1 164 ? 35.180 -15.768 -27.865 1.00 81.25 164 GLY A N 1
ATOM 1263 C CA . GLY A 1 164 ? 36.326 -16.682 -27.726 1.00 81.25 164 GLY A CA 1
ATOM 1264 C C . GLY A 1 164 ? 37.674 -16.013 -27.412 1.00 81.25 164 GLY A C 1
ATOM 1265 O O . GLY A 1 164 ? 38.717 -16.532 -27.795 1.00 81.25 164 GLY A O 1
ATOM 1266 N N . GLY A 1 165 ? 37.670 -14.833 -26.784 1.00 82.69 165 GLY A N 1
ATOM 1267 C CA . GLY A 1 165 ? 38.881 -14.089 -26.404 1.00 82.69 165 GLY A CA 1
ATOM 1268 C C . GLY A 1 165 ? 39.483 -13.172 -27.480 1.00 82.69 165 GLY A C 1
ATOM 1269 O O . GLY A 1 165 ? 40.487 -12.518 -27.215 1.00 82.69 165 GLY A O 1
ATOM 1270 N N . SER A 1 166 ? 38.884 -13.079 -28.672 1.00 88.88 166 SER A N 1
ATOM 1271 C CA . SER A 1 166 ? 39.309 -12.150 -29.732 1.00 88.88 166 SER A CA 1
ATOM 1272 C C . SER A 1 166 ? 38.128 -11.613 -30.551 1.00 88.88 166 SER A C 1
ATOM 1274 O O . SER A 1 166 ? 37.004 -12.116 -30.460 1.00 88.88 166 SER A O 1
ATOM 1276 N N . PHE A 1 167 ? 38.375 -10.566 -31.339 1.00 94.50 167 PHE A N 1
ATOM 1277 C CA . PHE A 1 167 ? 37.421 -9.973 -32.276 1.00 94.50 167 PHE A CA 1
ATOM 1278 C C . PHE A 1 167 ? 38.134 -9.524 -33.555 1.00 94.50 167 PHE A C 1
ATOM 1280 O O . PHE A 1 167 ? 39.352 -9.337 -33.566 1.00 94.50 167 PHE A O 1
ATOM 1287 N N . THR A 1 168 ? 37.376 -9.326 -34.631 1.00 95.44 168 THR A N 1
ATOM 1288 C CA . THR A 1 168 ? 37.891 -8.826 -35.914 1.00 95.44 168 THR A CA 1
ATOM 1289 C C . THR A 1 168 ? 37.194 -7.532 -36.310 1.00 95.44 168 THR A C 1
ATOM 1291 O O . THR A 1 168 ? 36.054 -7.305 -35.917 1.00 95.44 168 THR A O 1
ATOM 1294 N N . ILE A 1 169 ? 37.878 -6.677 -37.075 1.00 95.62 169 ILE A N 1
ATOM 1295 C CA . ILE A 1 169 ? 37.310 -5.450 -37.647 1.00 95.62 169 ILE A CA 1
ATOM 1296 C C . ILE A 1 169 ? 37.649 -5.406 -39.134 1.00 95.62 169 ILE A C 1
ATOM 1298 O O . ILE A 1 169 ? 38.815 -5.536 -39.509 1.00 95.62 169 ILE A O 1
ATOM 1302 N N . ARG A 1 170 ? 36.639 -5.181 -39.974 1.00 95.25 170 ARG A N 1
ATOM 1303 C CA . ARG A 1 170 ? 36.777 -4.975 -41.423 1.00 95.25 170 ARG A CA 1
ATOM 1304 C C . ARG A 1 170 ? 35.975 -3.758 -41.869 1.00 95.25 170 ARG A C 1
ATOM 1306 O O . ARG A 1 170 ? 35.012 -3.387 -41.207 1.00 95.25 170 ARG A O 1
ATOM 1313 N N . THR A 1 171 ? 36.364 -3.130 -42.971 1.00 93.25 171 THR A N 1
ATOM 1314 C CA . THR A 1 171 ? 35.515 -2.127 -43.626 1.00 93.25 171 THR A CA 1
ATOM 1315 C C . THR A 1 171 ? 34.263 -2.808 -44.175 1.00 93.25 171 THR A C 1
ATOM 1317 O O . THR A 1 171 ? 34.317 -3.949 -44.642 1.00 93.25 171 THR A O 1
ATOM 1320 N N . CYS A 1 172 ? 33.122 -2.133 -44.096 1.00 89.69 172 CYS A N 1
ATOM 1321 C CA . CYS A 1 172 ? 31.878 -2.605 -44.693 1.00 89.69 172 CYS A CA 1
ATOM 1322 C C . CYS A 1 172 ? 31.143 -1.457 -45.378 1.00 89.69 172 CYS A C 1
ATOM 1324 O O . CYS A 1 172 ? 31.438 -0.292 -45.146 1.00 89.69 172 CYS A O 1
ATOM 1326 N N . ASN A 1 173 ? 30.191 -1.797 -46.239 1.00 84.50 173 ASN A N 1
ATOM 1327 C CA . ASN A 1 173 ? 29.275 -0.835 -46.830 1.00 84.50 173 ASN A CA 1
ATOM 1328 C C . ASN A 1 173 ? 27.857 -1.327 -46.542 1.00 84.50 173 ASN A C 1
ATOM 1330 O O . ASN A 1 173 ? 27.397 -2.260 -47.199 1.00 84.50 173 ASN A O 1
ATOM 1334 N N . ASP A 1 174 ? 27.220 -0.768 -45.513 1.00 83.56 174 ASP A N 1
ATOM 1335 C CA . ASP A 1 174 ? 25.811 -1.028 -45.218 1.00 83.56 174 ASP A CA 1
ATOM 1336 C C . ASP A 1 174 ? 24.995 0.188 -45.691 1.00 83.56 174 ASP A C 1
ATOM 1338 O O . ASP A 1 174 ? 25.084 1.251 -45.072 1.00 83.56 174 ASP A O 1
ATOM 1342 N N . PRO A 1 175 ? 24.236 0.070 -46.796 1.00 80.44 175 PRO A N 1
ATOM 1343 C CA . PRO A 1 175 ? 23.481 1.186 -47.356 1.00 80.44 175 PRO A CA 1
ATOM 1344 C C . PRO A 1 175 ? 22.345 1.665 -46.442 1.00 80.44 175 PRO A C 1
ATOM 1346 O O . PRO A 1 175 ? 21.876 2.789 -46.611 1.00 80.44 175 PRO A O 1
ATOM 1349 N N . GLU A 1 176 ? 21.907 0.853 -45.475 1.00 81.94 176 GLU A N 1
ATOM 1350 C CA . GLU A 1 176 ? 20.891 1.252 -44.495 1.00 81.94 176 GLU A CA 1
ATOM 1351 C C . GLU A 1 176 ? 21.478 2.144 -43.388 1.00 81.94 176 GLU A C 1
ATOM 1353 O O . GLU A 1 176 ? 20.739 2.873 -42.725 1.00 81.94 176 GLU A O 1
ATOM 1358 N N . LEU A 1 177 ? 22.800 2.114 -43.179 1.00 86.19 177 LEU A N 1
ATOM 1359 C CA . LEU A 1 177 ? 23.465 2.762 -42.052 1.00 86.19 177 LEU A CA 1
ATOM 1360 C C . LEU A 1 177 ? 24.143 4.077 -42.465 1.00 86.19 177 LEU A C 1
ATOM 1362 O O . LEU A 1 177 ? 25.355 4.145 -42.669 1.00 86.19 177 LEU A O 1
ATOM 1366 N N . THR A 1 178 ? 23.364 5.159 -42.539 1.00 89.50 178 THR A N 1
ATOM 1367 C CA . THR A 1 178 ? 23.913 6.503 -42.807 1.00 89.50 178 THR A CA 1
ATOM 1368 C C . THR A 1 178 ? 24.671 7.084 -41.607 1.00 89.50 178 THR A C 1
ATOM 1370 O O . THR A 1 178 ? 25.651 7.809 -41.785 1.00 89.50 178 THR A O 1
ATOM 1373 N N . ARG A 1 179 ? 24.231 6.750 -40.386 1.00 94.12 179 ARG A N 1
ATOM 1374 C CA . ARG A 1 179 ? 24.856 7.062 -39.092 1.00 94.12 179 ARG A CA 1
ATOM 1375 C C . ARG A 1 179 ? 24.329 6.088 -38.032 1.00 94.12 179 ARG A C 1
ATOM 1377 O O . ARG A 1 179 ? 23.180 5.662 -38.124 1.00 94.12 179 ARG A O 1
ATOM 1384 N N . GLY A 1 180 ? 25.133 5.790 -37.015 1.00 95.81 180 GLY A N 1
ATOM 1385 C CA . GLY A 1 180 ? 24.717 5.003 -35.853 1.00 95.81 180 GLY A CA 1
ATOM 1386 C C . GLY A 1 180 ? 25.294 3.594 -35.874 1.00 95.81 180 GLY A C 1
ATOM 1387 O O . GLY A 1 180 ? 26.405 3.384 -36.372 1.00 95.81 180 GLY A O 1
ATOM 1388 N N . THR A 1 181 ? 24.571 2.631 -35.302 1.00 97.31 181 THR A N 1
ATOM 1389 C CA . THR A 1 181 ? 25.045 1.245 -35.176 1.00 97.31 181 THR A CA 1
ATOM 1390 C C . THR A 1 181 ? 23.941 0.233 -35.476 1.00 97.31 181 THR A C 1
ATOM 1392 O O . THR A 1 181 ? 22.776 0.441 -35.159 1.00 97.31 181 THR A O 1
ATOM 1395 N N . LYS A 1 182 ? 24.326 -0.894 -36.078 1.00 97.25 182 LYS A N 1
ATOM 1396 C CA . LYS A 1 182 ? 23.508 -2.083 -36.325 1.00 97.25 182 LYS A CA 1
ATOM 1397 C C . LYS A 1 182 ? 24.173 -3.282 -35.657 1.00 97.25 182 LYS A C 1
ATOM 1399 O O . LYS A 1 182 ? 25.275 -3.682 -36.030 1.00 97.25 182 LYS A O 1
ATOM 1404 N N . ILE A 1 183 ? 23.514 -3.833 -34.646 1.00 97.88 183 ILE A N 1
ATOM 1405 C CA . ILE A 1 183 ? 23.963 -4.983 -33.860 1.00 97.88 183 ILE A CA 1
ATOM 1406 C C . ILE A 1 183 ? 23.147 -6.194 -34.295 1.00 97.88 183 ILE A C 1
ATOM 1408 O O . ILE A 1 183 ? 21.932 -6.207 -34.130 1.00 97.88 183 ILE A O 1
ATOM 1412 N N . ILE A 1 184 ? 23.815 -7.212 -34.827 1.00 97.88 184 ILE A N 1
ATOM 1413 C CA . ILE A 1 184 ? 23.214 -8.465 -35.281 1.00 97.88 184 ILE A CA 1
ATOM 1414 C C . ILE A 1 184 ? 23.608 -9.559 -34.294 1.00 97.88 184 ILE A C 1
ATOM 1416 O O . ILE A 1 184 ? 24.787 -9.898 -34.146 1.00 97.88 184 ILE A O 1
ATOM 1420 N N . LEU A 1 185 ? 22.606 -10.105 -33.616 1.00 98.25 185 LEU A N 1
ATOM 1421 C CA . LEU A 1 185 ? 22.735 -11.217 -32.689 1.00 98.25 185 LEU A CA 1
ATOM 1422 C C . LEU A 1 185 ? 22.437 -12.514 -33.435 1.00 98.25 185 LEU A C 1
ATOM 1424 O O . LEU A 1 185 ? 21.312 -12.714 -33.885 1.00 98.25 185 LEU A O 1
ATOM 1428 N N . HIS A 1 186 ? 23.431 -13.391 -33.562 1.00 97.69 186 HIS A N 1
ATOM 1429 C CA . HIS A 1 186 ? 23.238 -14.745 -34.084 1.00 97.69 186 HIS A CA 1
ATOM 1430 C C . HIS A 1 186 ? 22.776 -15.618 -32.922 1.00 97.69 186 HIS A C 1
ATOM 1432 O O . HIS A 1 186 ? 23.580 -15.969 -32.054 1.00 97.69 186 HIS A O 1
ATOM 1438 N N . MET A 1 187 ? 21.470 -15.868 -32.859 1.00 96.88 187 MET A N 1
ATOM 1439 C CA . MET A 1 187 ? 20.811 -16.442 -31.689 1.00 96.88 187 MET A CA 1
ATOM 1440 C C . MET A 1 187 ? 21.225 -17.899 -31.483 1.00 96.88 187 MET A C 1
ATOM 1442 O O . MET A 1 187 ? 21.341 -18.661 -32.443 1.00 96.88 187 MET A O 1
ATOM 1446 N N . LYS A 1 188 ? 21.387 -18.292 -30.218 1.00 95.75 188 LYS A N 1
ATOM 1447 C CA . LYS A 1 188 ? 21.534 -19.699 -29.833 1.00 95.75 188 LYS A CA 1
ATOM 1448 C C . LYS A 1 188 ? 20.282 -20.485 -30.202 1.00 95.75 188 LYS A C 1
ATOM 1450 O O . LYS A 1 188 ? 19.175 -19.941 -30.211 1.00 95.75 188 LYS A O 1
ATOM 1455 N N . GLU A 1 189 ? 20.442 -21.782 -30.447 1.00 93.31 189 GLU A N 1
ATOM 1456 C CA . GLU A 1 189 ? 19.332 -22.648 -30.871 1.00 93.31 189 GLU A CA 1
ATOM 1457 C C . GLU A 1 189 ? 18.188 -22.694 -29.846 1.00 93.31 189 GLU A C 1
ATOM 1459 O O . GLU A 1 189 ? 17.018 -22.722 -30.222 1.00 93.31 189 GLU A O 1
ATOM 1464 N N . ASP A 1 190 ? 18.522 -22.617 -28.556 1.00 94.19 190 ASP A N 1
ATOM 1465 C CA . ASP A 1 190 ? 17.591 -22.634 -27.425 1.00 94.19 190 ASP A CA 1
ATOM 1466 C C . ASP A 1 190 ? 17.057 -21.240 -27.035 1.00 94.19 190 ASP A C 1
ATOM 1468 O O . ASP A 1 190 ? 16.400 -21.100 -26.005 1.00 94.19 190 ASP A O 1
ATOM 1472 N N . GLN A 1 191 ? 17.363 -20.189 -27.806 1.00 94.81 191 GLN A N 1
ATOM 1473 C CA . GLN A 1 191 ? 16.991 -18.796 -27.505 1.00 94.81 191 GLN A CA 1
ATOM 1474 C C . GLN A 1 191 ? 16.166 -18.150 -28.633 1.00 94.81 191 GLN A C 1
ATOM 1476 O O . GLN A 1 191 ? 16.083 -16.924 -28.735 1.00 94.81 191 GLN A O 1
ATOM 1481 N N . THR A 1 192 ? 15.543 -18.969 -29.483 1.00 93.00 192 THR A N 1
ATOM 1482 C CA . THR A 1 192 ? 14.708 -18.519 -30.609 1.00 93.00 192 THR A CA 1
ATOM 1483 C C . THR A 1 192 ? 13.406 -17.845 -30.165 1.00 93.00 192 THR A C 1
ATOM 1485 O O . THR A 1 192 ? 12.897 -17.000 -30.897 1.00 93.00 192 THR A O 1
ATOM 1488 N N . ASP A 1 193 ? 12.941 -18.086 -28.935 1.00 94.06 193 ASP A N 1
ATOM 1489 C CA . ASP A 1 193 ? 11.785 -17.410 -28.324 1.00 94.06 193 ASP A CA 1
ATOM 1490 C C . ASP A 1 193 ? 11.909 -15.872 -28.330 1.00 94.06 193 ASP A C 1
ATOM 1492 O O . ASP A 1 193 ? 10.911 -15.154 -28.386 1.00 94.06 193 ASP A O 1
ATOM 1496 N N . TYR A 1 194 ? 13.134 -15.328 -28.301 1.00 95.31 194 TYR A N 1
ATOM 1497 C CA . TYR A 1 194 ? 13.370 -13.878 -28.374 1.00 95.31 194 TYR A CA 1
ATOM 1498 C C . TYR A 1 194 ? 13.178 -13.285 -29.777 1.00 95.31 194 TYR A C 1
ATOM 1500 O O . TYR A 1 194 ? 13.258 -12.068 -29.928 1.00 95.31 194 TYR A O 1
ATOM 1508 N N . LEU A 1 195 ? 12.921 -14.113 -30.794 1.00 94.81 195 LEU A N 1
ATOM 1509 C CA . LEU A 1 195 ? 12.527 -13.675 -32.136 1.00 94.81 195 LEU A CA 1
ATOM 1510 C C . LEU A 1 195 ? 11.008 -13.478 -32.247 1.00 94.81 195 LEU A C 1
ATOM 1512 O O . LEU A 1 195 ? 10.535 -12.856 -33.198 1.00 94.81 195 LEU A O 1
ATOM 1516 N N . GLU A 1 196 ? 10.230 -13.955 -31.269 1.00 94.31 196 GLU A N 1
ATOM 1517 C CA . GLU A 1 196 ? 8.790 -13.730 -31.234 1.00 94.31 196 GLU A CA 1
ATOM 1518 C C . GLU A 1 196 ? 8.464 -12.269 -30.904 1.00 94.31 196 GLU A C 1
ATOM 1520 O O . GLU A 1 196 ? 8.836 -11.737 -29.852 1.00 94.31 196 GLU A O 1
ATOM 1525 N N . ALA A 1 197 ? 7.650 -11.632 -31.751 1.00 92.88 197 ALA A N 1
ATOM 1526 C CA . ALA A 1 197 ? 7.212 -10.253 -31.539 1.00 92.88 197 ALA A CA 1
ATOM 1527 C C . ALA A 1 197 ? 6.535 -10.047 -30.170 1.00 92.88 197 ALA A C 1
ATOM 1529 O O . ALA A 1 197 ? 6.736 -9.014 -29.533 1.00 92.88 197 ALA A O 1
ATOM 1530 N N . ARG A 1 198 ? 5.765 -11.034 -29.686 1.00 94.00 198 ARG A N 1
ATOM 1531 C CA . ARG A 1 198 ? 5.128 -10.988 -28.359 1.00 94.00 198 ARG A CA 1
ATOM 1532 C C . ARG A 1 198 ? 6.172 -10.883 -27.246 1.00 94.00 198 ARG A C 1
ATOM 1534 O O . ARG A 1 198 ? 6.055 -10.008 -26.391 1.00 94.00 198 ARG A O 1
ATOM 1541 N N . LYS A 1 199 ? 7.207 -11.726 -27.285 1.00 94.44 199 LYS A N 1
ATOM 1542 C CA . LYS A 1 199 ? 8.258 -11.755 -26.264 1.00 94.44 199 LYS A CA 1
ATOM 1543 C C . LYS A 1 199 ? 9.071 -10.461 -26.259 1.00 94.44 199 LYS A C 1
ATOM 1545 O O . LYS A 1 199 ? 9.316 -9.903 -25.192 1.00 94.44 199 LYS A O 1
ATOM 1550 N N . ILE A 1 200 ? 9.419 -9.933 -27.434 1.00 95.00 200 ILE A N 1
ATOM 1551 C CA . ILE A 1 200 ? 10.106 -8.637 -27.555 1.00 95.00 200 ILE A CA 1
ATOM 1552 C C . ILE A 1 200 ? 9.250 -7.514 -26.952 1.00 95.00 200 ILE A C 1
ATOM 1554 O O . ILE A 1 200 ? 9.749 -6.734 -26.141 1.00 95.00 200 ILE A O 1
ATOM 1558 N N . LYS A 1 201 ? 7.951 -7.457 -27.288 1.00 94.12 201 LYS A N 1
ATOM 1559 C CA . LYS A 1 201 ? 7.017 -6.462 -26.732 1.00 94.12 201 LYS A CA 1
ATOM 1560 C C . LYS A 1 201 ? 6.928 -6.546 -25.207 1.00 94.12 201 LYS A C 1
ATOM 1562 O O . LYS A 1 201 ? 6.944 -5.508 -24.553 1.00 94.12 201 LYS A O 1
ATOM 1567 N N . GLU A 1 202 ? 6.878 -7.749 -24.634 1.00 92.69 202 GLU A N 1
ATOM 1568 C CA . GLU A 1 202 ? 6.876 -7.952 -23.177 1.00 92.69 202 GLU A CA 1
ATOM 1569 C C . GLU A 1 202 ? 8.144 -7.400 -22.514 1.00 92.69 202 GLU A C 1
ATOM 1571 O O . GLU A 1 202 ? 8.055 -6.666 -21.529 1.00 92.69 202 GLU A O 1
ATOM 1576 N N . ILE A 1 203 ? 9.319 -7.705 -23.073 1.00 93.69 203 ILE A N 1
ATOM 1577 C CA . ILE A 1 203 ? 10.609 -7.269 -22.520 1.00 93.69 203 ILE A CA 1
ATOM 1578 C C . ILE A 1 203 ? 10.756 -5.751 -22.627 1.00 93.69 203 ILE A C 1
ATOM 1580 O O . ILE A 1 203 ? 11.134 -5.106 -21.650 1.00 93.69 203 ILE A O 1
ATOM 1584 N N . VAL A 1 204 ? 10.412 -5.158 -23.773 1.00 93.00 204 VAL A N 1
ATOM 1585 C CA . VAL A 1 204 ? 10.482 -3.701 -23.963 1.00 93.00 204 VAL A CA 1
ATOM 1586 C C . VAL A 1 204 ? 9.474 -2.981 -23.071 1.00 93.00 204 VAL A C 1
ATOM 1588 O O . VAL A 1 204 ? 9.847 -2.014 -22.409 1.00 93.00 204 VAL A O 1
ATOM 1591 N N . LYS A 1 205 ? 8.233 -3.479 -22.963 1.00 89.44 205 LYS A N 1
ATOM 1592 C CA . LYS A 1 205 ? 7.221 -2.929 -22.045 1.00 89.44 205 LYS A CA 1
ATOM 1593 C C . LYS A 1 205 ? 7.679 -2.999 -20.586 1.00 89.44 205 LYS A C 1
ATOM 1595 O O . LYS A 1 205 ? 7.350 -2.119 -19.802 1.00 89.44 205 LYS A O 1
ATOM 1600 N N . LYS A 1 206 ? 8.438 -4.028 -20.209 1.00 87.44 206 LYS A N 1
ATOM 1601 C CA . LYS A 1 206 ? 8.961 -4.177 -18.848 1.00 87.44 206 LYS A CA 1
ATOM 1602 C C . LYS A 1 206 ? 10.158 -3.268 -18.571 1.00 87.44 206 LYS A C 1
ATOM 1604 O O . LYS A 1 206 ? 10.198 -2.624 -17.530 1.00 87.44 206 LYS A O 1
ATOM 1609 N N . HIS A 1 207 ? 11.129 -3.227 -19.481 1.00 89.31 207 HIS A N 1
ATOM 1610 C CA . HIS A 1 207 ? 12.458 -2.675 -19.191 1.00 89.31 207 HIS A CA 1
ATOM 1611 C C . HIS A 1 207 ? 12.747 -1.313 -19.820 1.00 89.31 207 HIS A C 1
ATOM 1613 O O . HIS A 1 207 ? 13.615 -0.585 -19.339 1.00 89.31 207 HIS A O 1
ATOM 1619 N N . SER A 1 208 ? 12.048 -0.969 -20.899 1.00 90.06 208 SER A N 1
ATOM 1620 C CA . SER A 1 208 ? 12.397 0.165 -21.764 1.00 90.06 208 SER A CA 1
ATOM 1621 C C . SER A 1 208 ? 11.185 0.995 -22.195 1.00 90.06 208 SER A C 1
ATOM 1623 O O . SER A 1 208 ? 11.283 1.790 -23.126 1.00 90.06 208 SER A O 1
ATOM 1625 N N . GLN A 1 209 ? 10.054 0.852 -21.497 1.00 87.19 209 GLN A N 1
ATOM 1626 C CA . GLN A 1 209 ? 8.813 1.573 -21.793 1.00 87.19 209 GLN A CA 1
ATOM 1627 C C . GLN A 1 209 ? 8.994 3.095 -21.791 1.00 87.19 209 GLN A C 1
ATOM 1629 O O . GLN A 1 209 ? 8.342 3.782 -22.565 1.00 87.19 209 GLN A O 1
ATOM 1634 N N . PHE A 1 210 ? 9.883 3.615 -20.942 1.00 89.19 210 PHE A N 1
ATOM 1635 C CA . PHE A 1 210 ? 10.040 5.052 -20.708 1.00 89.19 210 PHE A CA 1
ATOM 1636 C C . PHE A 1 210 ? 11.338 5.635 -21.273 1.00 89.19 210 PHE A C 1
ATOM 1638 O O . PHE A 1 210 ? 11.732 6.745 -20.913 1.00 89.19 210 PHE A O 1
ATOM 1645 N N . ILE A 1 211 ? 11.999 4.910 -22.179 1.00 89.62 211 ILE A N 1
ATOM 1646 C CA . ILE A 1 211 ? 13.095 5.467 -22.976 1.00 89.62 211 ILE A CA 1
ATOM 1647 C C . ILE A 1 211 ? 12.552 6.616 -23.833 1.00 89.62 211 ILE A C 1
ATOM 1649 O O . ILE A 1 211 ? 11.489 6.500 -24.438 1.00 89.62 211 ILE A O 1
ATOM 1653 N N . GLY A 1 212 ? 13.281 7.735 -23.870 1.00 87.88 212 GLY A N 1
ATOM 1654 C CA . GLY A 1 212 ? 12.819 8.989 -24.482 1.00 87.88 212 GLY A CA 1
ATOM 1655 C C . GLY A 1 212 ? 12.776 9.002 -26.014 1.00 87.88 212 GLY A C 1
ATOM 1656 O O . GLY A 1 212 ? 12.310 9.983 -26.589 1.00 87.88 212 GLY A O 1
ATOM 1657 N N . TYR A 1 213 ? 13.253 7.941 -26.665 1.00 92.44 213 TYR A N 1
ATOM 1658 C CA . TYR A 1 213 ? 13.302 7.798 -28.120 1.00 92.44 213 TYR A CA 1
ATOM 1659 C C . TYR A 1 213 ? 12.327 6.713 -28.596 1.00 92.44 213 TYR A C 1
ATOM 1661 O O . TYR A 1 213 ? 12.172 5.710 -27.894 1.00 92.44 213 TYR A O 1
ATOM 1669 N N . PRO A 1 214 ? 11.697 6.857 -29.778 1.00 94.94 214 PRO A N 1
ATOM 1670 C CA . PRO A 1 214 ? 10.834 5.824 -30.343 1.00 94.94 214 PRO A CA 1
ATOM 1671 C C . PRO A 1 214 ? 11.574 4.496 -30.530 1.00 94.94 214 PRO A C 1
ATOM 1673 O O . PRO A 1 214 ? 12.631 4.443 -31.164 1.00 94.94 214 PRO A O 1
ATOM 1676 N N . ILE A 1 215 ? 10.990 3.421 -30.008 1.00 96.38 215 ILE A N 1
ATOM 1677 C CA . ILE A 1 215 ? 11.425 2.041 -30.217 1.00 96.38 215 ILE A CA 1
ATOM 1678 C C . ILE A 1 215 ? 10.456 1.415 -31.218 1.00 96.38 215 ILE A C 1
ATOM 1680 O O . ILE A 1 215 ? 9.281 1.211 -30.911 1.00 96.38 215 ILE A O 1
ATOM 1684 N N . ARG A 1 216 ? 10.949 1.126 -32.423 1.00 96.56 216 ARG A N 1
ATOM 1685 C CA . ARG A 1 216 ? 10.197 0.540 -33.537 1.00 96.56 216 ARG A CA 1
ATOM 1686 C C . ARG A 1 216 ? 10.480 -0.956 -33.623 1.00 96.56 216 ARG A C 1
ATOM 1688 O O . ARG A 1 216 ? 11.638 -1.361 -33.675 1.00 96.56 216 ARG A O 1
ATOM 1695 N N . LEU A 1 217 ? 9.441 -1.779 -33.659 1.00 96.56 217 LEU A N 1
ATOM 1696 C CA . LEU A 1 217 ? 9.537 -3.218 -33.887 1.00 96.56 217 LEU A CA 1
ATOM 1697 C C . LEU A 1 217 ? 9.011 -3.548 -35.279 1.00 96.56 217 LEU A C 1
ATOM 1699 O O . LEU A 1 217 ? 7.868 -3.227 -35.599 1.00 96.56 217 LEU A O 1
ATOM 1703 N N . VAL A 1 218 ? 9.832 -4.225 -36.079 1.00 94.75 218 VAL A N 1
ATOM 1704 C CA . VAL A 1 218 ? 9.397 -4.769 -37.365 1.00 94.75 218 VAL A CA 1
ATOM 1705 C C . VAL A 1 218 ? 8.595 -6.040 -37.114 1.00 94.75 218 VAL A C 1
ATOM 1707 O O . VAL A 1 218 ? 9.104 -7.000 -36.535 1.00 94.75 218 VAL A O 1
ATOM 1710 N N . VAL A 1 219 ? 7.338 -6.046 -37.551 1.00 90.06 219 VAL A N 1
ATOM 1711 C CA . VAL A 1 219 ? 6.438 -7.198 -37.453 1.00 90.06 219 VAL A CA 1
ATOM 1712 C C . VAL A 1 219 ? 5.915 -7.581 -38.830 1.00 90.06 219 VAL A C 1
ATOM 1714 O O . VAL A 1 219 ? 5.637 -6.726 -39.667 1.00 90.06 219 VAL A O 1
ATOM 1717 N N . GLN A 1 220 ? 5.757 -8.880 -39.070 1.00 84.56 220 GLN A N 1
ATOM 1718 C CA . GLN A 1 220 ? 5.112 -9.375 -40.281 1.00 84.56 220 GLN A CA 1
ATOM 1719 C C . GLN A 1 220 ? 3.592 -9.375 -40.076 1.00 84.56 220 GLN A C 1
ATOM 1721 O O . GLN A 1 220 ? 3.091 -10.013 -39.149 1.00 84.56 220 GLN A O 1
ATOM 1726 N N . LYS A 1 221 ? 2.862 -8.654 -40.929 1.00 83.38 221 LYS A N 1
ATOM 1727 C CA . LYS A 1 221 ? 1.393 -8.596 -40.946 1.00 83.38 221 LYS A CA 1
ATOM 1728 C C . LYS A 1 221 ? 0.847 -9.155 -42.250 1.00 83.38 221 LYS A C 1
ATOM 1730 O O . LYS A 1 221 ? 1.536 -9.163 -43.266 1.00 83.38 221 LYS A O 1
ATOM 1735 N N . GLU A 1 222 ? -0.402 -9.603 -42.221 1.00 82.56 222 GLU A N 1
ATOM 1736 C CA . GLU A 1 222 ? -1.134 -10.053 -43.406 1.00 82.56 222 GLU A CA 1
ATOM 1737 C C . GLU A 1 222 ? -2.211 -9.022 -43.749 1.00 82.56 222 GLU A C 1
ATOM 1739 O O . GLU A 1 222 ? -2.948 -8.581 -42.865 1.00 82.56 222 GLU A O 1
ATOM 1744 N N . ARG A 1 223 ? -2.308 -8.633 -45.023 1.00 80.31 223 ARG A N 1
ATOM 1745 C CA . ARG A 1 223 ? -3.444 -7.868 -45.553 1.00 80.31 223 ARG A CA 1
ATOM 1746 C C . ARG A 1 223 ? -4.074 -8.602 -46.723 1.00 80.31 223 ARG A C 1
ATOM 1748 O O . ARG A 1 223 ? -3.385 -9.262 -47.498 1.00 80.31 223 ARG A O 1
ATOM 1755 N N . GLU A 1 224 ? -5.380 -8.461 -46.861 1.00 78.19 224 GLU A N 1
ATOM 1756 C CA . GLU A 1 224 ? -6.111 -8.978 -48.010 1.00 78.19 224 GLU A CA 1
ATOM 1757 C C . GLU A 1 224 ? -5.997 -7.987 -49.172 1.00 78.19 224 GLU A C 1
ATOM 1759 O O . GLU A 1 224 ? -6.297 -6.802 -49.028 1.00 78.19 224 GLU A O 1
ATOM 1764 N N . LYS A 1 225 ? -5.513 -8.468 -50.318 1.00 72.12 225 LYS A N 1
ATOM 1765 C CA . LYS A 1 225 ? -5.410 -7.707 -51.561 1.00 72.12 225 LYS A CA 1
ATOM 1766 C C . LYS A 1 225 ? -6.252 -8.402 -52.623 1.00 72.12 225 LYS A C 1
ATOM 1768 O O . LYS A 1 225 ? -6.044 -9.579 -52.909 1.00 72.12 225 LYS A O 1
ATOM 1773 N N . GLU A 1 226 ? -7.208 -7.681 -53.198 1.00 60.94 226 GLU A N 1
ATOM 1774 C CA . GLU A 1 226 ? -7.952 -8.160 -54.363 1.00 60.94 226 GLU A CA 1
ATOM 1775 C C . GLU A 1 226 ? -7.057 -8.087 -55.601 1.00 60.94 226 GLU A C 1
ATOM 1777 O O . GLU A 1 226 ? -6.480 -7.036 -55.892 1.00 60.94 226 GLU A O 1
ATOM 1782 N N . VAL A 1 227 ? -6.942 -9.195 -56.329 1.00 65.81 227 VAL A N 1
ATOM 1783 C CA . VAL A 1 227 ? -6.227 -9.258 -57.607 1.00 65.81 227 VAL A CA 1
ATOM 1784 C C . VAL A 1 227 ? -7.189 -9.779 -58.677 1.00 65.81 227 VAL A C 1
ATOM 1786 O O . VAL A 1 227 ? -8.018 -10.653 -58.400 1.00 65.81 227 VAL A O 1
ATOM 1789 N N . GLU A 1 228 ? -7.134 -9.201 -59.879 1.00 50.88 228 GLU A N 1
ATOM 1790 C CA . GLU A 1 228 ? -7.879 -9.705 -61.040 1.00 50.88 228 GLU A CA 1
ATOM 1791 C C . GLU A 1 228 ? -7.157 -10.947 -61.596 1.00 50.88 228 GLU A C 1
ATOM 1793 O O . GLU A 1 228 ? -5.943 -10.914 -61.789 1.00 50.88 228 GLU A O 1
ATOM 1798 N N . ASP A 1 229 ? -7.886 -12.051 -61.807 1.00 44.78 229 ASP A N 1
ATOM 1799 C CA . ASP A 1 229 ? -7.348 -13.287 -62.404 1.00 44.78 229 ASP A CA 1
ATOM 1800 C C . ASP A 1 229 ? -7.046 -13.038 -63.900 1.00 44.78 229 ASP A C 1
ATOM 1802 O O . ASP A 1 229 ? -7.970 -12.901 -64.702 1.00 44.78 229 ASP A O 1
ATOM 1806 N N . GLU A 1 230 ? -5.766 -12.991 -64.288 1.00 47.91 230 GLU A N 1
ATOM 1807 C CA . GLU A 1 230 ? -5.334 -12.923 -65.701 1.00 47.91 230 GLU A CA 1
ATOM 1808 C C . GLU A 1 230 ? -5.136 -14.317 -66.347 1.00 47.91 230 GLU A C 1
ATOM 1810 O O . GLU A 1 230 ? -4.892 -14.420 -67.546 1.00 47.91 230 GLU A O 1
ATOM 1815 N N . GLU A 1 231 ? -5.302 -15.421 -65.606 1.00 43.22 231 GLU A N 1
ATOM 1816 C CA . GLU A 1 231 ? -5.061 -16.794 -66.104 1.00 43.22 231 GLU A CA 1
ATOM 1817 C C . GLU A 1 231 ? -6.289 -17.479 -66.754 1.00 43.22 231 GLU A C 1
ATOM 1819 O O . GLU A 1 231 ? -6.466 -18.691 -66.649 1.00 43.22 231 GLU A O 1
ATOM 1824 N N . MET A 1 232 ? -7.142 -16.738 -67.471 1.00 39.31 232 MET A N 1
ATOM 1825 C CA . MET A 1 232 ? -8.213 -17.319 -68.313 1.00 39.31 232 MET A CA 1
ATOM 1826 C C . MET A 1 232 ? -8.247 -16.759 -69.749 1.00 39.31 232 MET A C 1
ATOM 1828 O O . MET A 1 232 ? -9.305 -16.660 -70.360 1.00 39.31 232 MET A O 1
ATOM 1832 N N . GLU A 1 233 ? -7.093 -16.413 -70.325 1.00 36.84 233 GLU A N 1
ATOM 1833 C CA . GLU A 1 233 ? -6.975 -15.969 -71.733 1.00 36.84 233 GLU A CA 1
ATOM 1834 C C . GLU A 1 233 ? -6.345 -17.030 -72.669 1.00 36.84 233 GLU A C 1
ATOM 1836 O O . GLU A 1 233 ? -6.013 -16.723 -73.811 1.00 36.84 233 GLU A O 1
ATOM 1841 N N . ALA A 1 234 ? -6.184 -18.290 -72.236 1.00 36.34 234 ALA A N 1
ATOM 1842 C CA . ALA A 1 234 ? -5.412 -19.287 -72.997 1.00 36.34 234 ALA A CA 1
ATOM 1843 C C . ALA A 1 234 ? -6.151 -20.561 -73.458 1.00 36.34 234 ALA A C 1
ATOM 1845 O O . ALA A 1 234 ? -5.486 -21.426 -74.013 1.00 36.34 234 ALA A O 1
ATOM 1846 N N . ASP A 1 235 ? -7.477 -20.686 -73.304 1.00 35.94 235 ASP A N 1
ATOM 1847 C CA . ASP A 1 235 ? -8.171 -21.966 -73.585 1.00 35.94 235 ASP A CA 1
ATOM 1848 C C . ASP A 1 235 ? -9.458 -21.849 -74.430 1.00 35.94 235 ASP A C 1
ATOM 1850 O O . ASP A 1 235 ? -10.419 -22.583 -74.237 1.00 35.94 235 ASP A O 1
ATOM 1854 N N . ASN A 1 236 ? -9.496 -20.931 -75.406 1.00 34.66 236 ASN A N 1
ATOM 1855 C CA . ASN A 1 236 ? -10.631 -20.816 -76.340 1.00 34.66 236 ASN A CA 1
ATOM 1856 C C . ASN A 1 236 ? -10.200 -20.708 -77.812 1.00 34.66 236 ASN A C 1
ATOM 1858 O O . ASN A 1 236 ? -10.525 -19.757 -78.525 1.00 34.66 236 ASN A O 1
ATOM 1862 N N . LYS A 1 237 ? -9.472 -21.719 -78.291 1.00 35.97 237 LYS A N 1
ATOM 1863 C CA . LYS A 1 237 ? -9.410 -22.051 -79.720 1.00 35.97 237 LYS A CA 1
ATOM 1864 C C . LYS A 1 237 ? -9.416 -23.565 -79.885 1.00 35.97 237 LYS A C 1
ATOM 1866 O O . LYS A 1 237 ? -8.351 -24.161 -79.872 1.00 35.97 237 LYS A O 1
ATOM 1871 N N . GLU A 1 238 ? -10.601 -24.150 -80.054 1.00 29.86 238 GLU A N 1
ATOM 1872 C CA . GLU A 1 238 ? -10.898 -25.078 -81.156 1.00 29.86 238 GLU A CA 1
ATOM 1873 C C . GLU A 1 238 ? -12.350 -25.597 -81.103 1.00 29.86 238 GLU A C 1
ATOM 1875 O O . GLU A 1 238 ? -12.810 -26.090 -80.079 1.00 29.86 238 GLU A O 1
ATOM 1880 N N . ASN A 1 239 ? -12.990 -25.546 -82.281 1.00 29.50 239 ASN A N 1
ATOM 1881 C CA . ASN A 1 239 ? -14.140 -26.328 -82.762 1.00 29.50 239 ASN A CA 1
ATOM 1882 C C . ASN A 1 239 ? -15.575 -25.866 -82.457 1.00 29.50 239 ASN A C 1
ATOM 1884 O O . ASN A 1 239 ? -16.209 -26.368 -81.538 1.00 29.50 239 ASN A O 1
ATOM 1888 N N . GLU A 1 240 ? -16.146 -25.098 -83.394 1.00 27.88 240 GLU A N 1
ATOM 1889 C CA . GLU A 1 240 ? -17.546 -25.264 -83.817 1.00 27.88 240 GLU A CA 1
ATOM 1890 C C . GLU A 1 240 ? -17.640 -25.188 -85.353 1.00 27.88 240 GLU A C 1
ATOM 1892 O O . GLU A 1 240 ? -17.100 -24.272 -85.974 1.00 27.88 240 GLU A O 1
ATOM 1897 N N . ASN A 1 241 ? -18.311 -26.177 -85.949 1.00 29.72 241 ASN A N 1
ATOM 1898 C CA . ASN A 1 241 ? -18.785 -26.214 -87.332 1.00 29.72 241 ASN A CA 1
ATOM 1899 C C . ASN A 1 241 ? -20.198 -26.830 -87.335 1.00 29.72 241 ASN A C 1
ATOM 1901 O O . ASN A 1 241 ? -20.418 -27.800 -86.610 1.00 29.72 241 ASN A O 1
ATOM 1905 N N . GLU A 1 242 ? -21.041 -26.301 -88.235 1.00 29.11 242 GLU A N 1
ATOM 1906 C CA . GLU A 1 242 ? -22.358 -26.789 -88.718 1.00 29.11 242 GLU A CA 1
ATOM 1907 C C . GLU A 1 242 ? -23.550 -26.585 -87.749 1.00 29.11 242 GLU A C 1
ATOM 1909 O O . GLU A 1 242 ? -23.466 -26.899 -86.571 1.00 29.11 242 GLU A O 1
ATOM 1914 N N . ASP A 1 243 ? -24.721 -26.065 -88.132 1.00 29.92 243 ASP A N 1
ATOM 1915 C CA . ASP A 1 243 ? -25.305 -25.717 -89.435 1.00 29.92 243 ASP A CA 1
ATOM 1916 C C . ASP A 1 243 ? -26.476 -24.726 -89.225 1.00 29.92 243 ASP A C 1
ATOM 1918 O O . ASP A 1 243 ? -27.102 -24.692 -88.163 1.00 29.92 243 ASP A O 1
ATOM 1922 N N . ASP A 1 244 ? -26.775 -23.936 -90.257 1.00 32.22 244 ASP A N 1
ATOM 1923 C CA . ASP A 1 244 ? -27.756 -22.842 -90.294 1.00 32.22 244 ASP A CA 1
ATOM 1924 C C . ASP A 1 244 ? -28.898 -23.223 -91.259 1.00 32.22 244 ASP A C 1
ATOM 1926 O O . ASP A 1 244 ? -28.624 -23.601 -92.398 1.00 32.22 244 ASP A O 1
ATOM 1930 N N . ASP A 1 245 ? -30.171 -23.103 -90.855 1.00 31.89 245 ASP A N 1
ATOM 1931 C CA . ASP A 1 245 ? -31.303 -23.142 -91.797 1.00 31.89 245 ASP A CA 1
ATOM 1932 C C . ASP A 1 245 ? -32.448 -22.188 -91.370 1.00 31.89 245 ASP A C 1
ATOM 1934 O O . ASP A 1 245 ? -33.036 -22.279 -90.291 1.00 31.89 245 ASP A O 1
ATOM 1938 N N . LYS A 1 246 ? -32.718 -21.223 -92.259 1.00 31.89 246 LYS A N 1
ATOM 1939 C CA . LYS A 1 246 ? -33.710 -20.110 -92.248 1.00 31.89 246 LYS A CA 1
ATOM 1940 C C . LYS A 1 246 ? -35.160 -20.617 -92.522 1.00 31.89 246 LYS A C 1
ATOM 1942 O O . LYS A 1 246 ? -35.277 -21.814 -92.761 1.00 31.89 246 LYS A O 1
ATOM 1947 N N . PRO A 1 247 ? -36.261 -19.797 -92.662 1.00 46.72 247 PRO A N 1
ATOM 1948 C CA . PRO A 1 247 ? -36.375 -18.313 -92.788 1.00 46.72 247 PRO A CA 1
ATOM 1949 C C . PRO A 1 247 ? -37.622 -17.564 -92.169 1.00 46.72 247 PRO A C 1
ATOM 1951 O O . PRO A 1 247 ? -38.664 -18.168 -91.942 1.00 46.72 247 PRO A O 1
ATOM 1954 N N . LYS A 1 248 ? -37.550 -16.200 -92.183 1.00 34.19 248 LYS A N 1
ATOM 1955 C CA . LYS A 1 248 ? -38.599 -15.152 -92.502 1.00 34.19 248 LYS A CA 1
ATOM 1956 C C . LYS A 1 248 ? -39.702 -14.808 -91.446 1.00 34.19 248 LYS A C 1
ATOM 1958 O O . LYS A 1 248 ? -40.151 -15.711 -90.767 1.00 34.19 248 LYS A O 1
ATOM 1963 N N . ILE A 1 249 ? -40.260 -13.585 -91.256 1.00 32.25 249 ILE A N 1
ATOM 1964 C CA . ILE A 1 249 ? -40.426 -12.319 -92.038 1.00 32.25 249 ILE A CA 1
ATOM 1965 C C . ILE A 1 249 ? -40.931 -11.139 -91.127 1.00 32.25 249 ILE A C 1
ATOM 1967 O O . ILE A 1 249 ? -41.673 -11.413 -90.191 1.00 32.25 249 ILE A O 1
ATOM 1971 N N . GLU A 1 250 ? -40.542 -9.891 -91.480 1.00 29.55 250 GLU A N 1
ATOM 1972 C CA . GLU A 1 250 ? -41.138 -8.509 -91.356 1.00 29.55 250 GLU A CA 1
ATOM 1973 C C . GLU A 1 250 ? -41.693 -7.944 -90.010 1.00 29.55 250 GLU A C 1
ATOM 1975 O O . GLU A 1 250 ? -42.592 -8.526 -89.418 1.00 29.55 250 GLU A O 1
ATOM 1980 N N . ASP A 1 251 ? -41.100 -6.877 -89.421 1.00 31.86 251 ASP A N 1
ATOM 1981 C CA . ASP A 1 251 ? -41.264 -5.392 -89.633 1.00 31.86 251 ASP A CA 1
ATOM 1982 C C . ASP A 1 251 ? -42.472 -4.822 -88.817 1.00 31.86 251 ASP A C 1
ATOM 1984 O O . ASP A 1 251 ? -43.547 -5.405 -88.871 1.00 31.86 251 ASP A O 1
ATOM 1988 N N . VAL A 1 252 ? -42.478 -3.750 -87.993 1.00 30.62 252 VAL A N 1
ATOM 1989 C CA . VAL A 1 252 ? -41.797 -2.430 -87.928 1.00 30.62 252 VAL A CA 1
ATOM 1990 C C . VAL A 1 252 ? -41.986 -1.815 -86.504 1.00 30.62 252 VAL A C 1
ATOM 1992 O O . VAL A 1 252 ? -43.082 -1.955 -85.959 1.00 30.62 252 VAL A O 1
ATOM 1995 N N . GLY A 1 253 ? -41.028 -1.030 -85.958 1.00 29.91 253 GLY A N 1
ATOM 1996 C CA . GLY A 1 253 ? -41.367 0.131 -85.087 1.00 29.91 253 GLY A CA 1
ATOM 1997 C C . GLY A 1 253 ? -40.453 0.570 -83.912 1.00 29.91 253 GLY A C 1
ATOM 1998 O O . GLY A 1 253 ? -40.814 0.319 -82.771 1.00 29.91 253 GLY A O 1
ATOM 1999 N N . SER A 1 254 ? -39.382 1.328 -84.223 1.00 27.39 254 SER A N 1
ATOM 2000 C CA . SER A 1 254 ? -38.731 2.465 -83.495 1.00 27.39 254 SER A CA 1
ATOM 2001 C C . SER A 1 254 ? -38.120 2.348 -82.071 1.00 27.39 254 SER A C 1
ATOM 2003 O O . SER A 1 254 ? -38.865 2.198 -81.108 1.00 27.39 254 SER A O 1
ATOM 2005 N N . ASP A 1 255 ? -36.787 2.576 -82.015 1.00 31.25 255 ASP A N 1
ATOM 2006 C CA . ASP A 1 255 ? -35.941 3.448 -81.142 1.00 31.25 255 ASP A CA 1
ATOM 2007 C C . ASP A 1 255 ? -36.174 3.478 -79.611 1.00 31.25 255 ASP A C 1
ATOM 2009 O O . ASP A 1 255 ? -37.300 3.625 -79.159 1.00 31.25 255 ASP A O 1
ATOM 2013 N N . GLU A 1 256 ? -35.204 3.478 -78.687 1.00 35.53 256 GLU A N 1
ATOM 2014 C CA . GLU A 1 256 ? -33.731 3.496 -78.634 1.00 35.53 256 GLU A CA 1
ATOM 2015 C C . GLU A 1 256 ? -33.384 3.195 -77.149 1.00 35.53 256 GLU A C 1
ATOM 2017 O O . GLU A 1 256 ? -33.663 4.033 -76.296 1.00 35.53 256 GLU A O 1
ATOM 2022 N N . GLU A 1 257 ? -32.773 2.054 -76.802 1.00 29.91 257 GLU A N 1
ATOM 2023 C CA . GLU A 1 257 ? -32.096 1.864 -75.500 1.00 29.91 257 GLU A CA 1
ATOM 2024 C C . GLU A 1 257 ? -30.845 0.990 -75.693 1.00 29.91 257 GLU A C 1
ATOM 2026 O O . GLU A 1 257 ? -30.925 -0.187 -76.043 1.00 29.91 257 GLU A O 1
ATOM 2031 N N . ALA A 1 258 ? -29.664 1.584 -75.503 1.00 30.20 258 ALA A N 1
ATOM 2032 C CA . ALA A 1 258 ? -28.387 0.879 -75.509 1.00 30.20 258 ALA A CA 1
ATOM 2033 C C . ALA A 1 258 ? -28.028 0.448 -74.077 1.00 30.20 258 ALA A C 1
ATOM 2035 O O . ALA A 1 258 ? -27.422 1.209 -73.322 1.00 30.20 258 ALA A O 1
ATOM 2036 N N . GLU A 1 259 ? -28.384 -0.784 -73.708 1.00 30.88 259 GLU A N 1
ATOM 2037 C CA . GLU A 1 259 ? -27.842 -1.472 -72.533 1.00 30.88 259 GLU A CA 1
ATOM 2038 C C . GLU A 1 259 ? -26.405 -1.950 -72.811 1.00 30.88 259 GLU A C 1
ATOM 2040 O O . GLU A 1 259 ? -26.163 -2.887 -73.572 1.00 30.88 259 GLU A O 1
ATOM 2045 N N . THR A 1 260 ? -25.416 -1.330 -72.164 1.00 29.67 260 THR A N 1
ATOM 2046 C CA . THR A 1 260 ? -24.076 -1.915 -72.021 1.00 29.67 260 THR A CA 1
ATOM 2047 C C . THR A 1 260 ? -24.085 -2.943 -70.892 1.00 29.67 260 THR A C 1
ATOM 2049 O O . THR A 1 260 ? -24.074 -2.585 -69.716 1.00 29.67 260 THR A O 1
ATOM 2052 N N . SER A 1 261 ? -24.063 -4.226 -71.252 1.00 30.42 261 SER A N 1
ATOM 2053 C CA . SER A 1 261 ? -23.894 -5.355 -70.335 1.00 30.42 261 SER A CA 1
ATOM 2054 C C . SER A 1 261 ? -22.513 -5.326 -69.660 1.00 30.42 261 SER A C 1
ATOM 2056 O O . SER A 1 261 ? -21.490 -5.620 -70.288 1.00 30.42 261 SER A O 1
ATOM 2058 N N . SER A 1 262 ? -22.471 -4.997 -68.370 1.00 31.34 262 SER A N 1
ATOM 2059 C CA . SER A 1 262 ? -21.289 -5.115 -67.514 1.00 31.34 262 SER A CA 1
ATOM 2060 C C . SER A 1 262 ? -21.000 -6.587 -67.192 1.00 31.34 262 SER A C 1
ATOM 2062 O O . SER A 1 262 ? -21.698 -7.204 -66.390 1.00 31.34 262 SER A O 1
ATOM 2064 N N . LYS A 1 263 ? -19.947 -7.157 -67.792 1.00 37.22 263 LYS A N 1
ATOM 2065 C CA . LYS A 1 263 ? -19.338 -8.409 -67.316 1.00 37.22 263 LYS A CA 1
ATOM 2066 C C . LYS A 1 263 ? -18.601 -8.127 -66.002 1.00 37.22 263 LYS A C 1
ATOM 2068 O O . LYS A 1 263 ? -17.516 -7.550 -66.018 1.00 37.22 263 LYS A O 1
ATOM 2073 N N . GLU A 1 264 ? -19.179 -8.533 -64.874 1.00 41.09 264 GLU A N 1
ATOM 2074 C CA . GLU A 1 264 ? -18.479 -8.573 -63.586 1.00 41.09 264 GLU A CA 1
ATOM 2075 C C . GLU A 1 264 ? -17.316 -9.573 -63.652 1.00 41.09 264 GLU A C 1
ATOM 2077 O O . GLU A 1 264 ? -17.505 -10.787 -63.756 1.00 41.09 264 GLU A O 1
ATOM 2082 N N . LYS A 1 265 ? -16.088 -9.050 -63.594 1.00 41.16 265 LYS A N 1
ATOM 2083 C CA . LYS A 1 265 ? -14.872 -9.839 -63.381 1.00 41.16 265 LYS A CA 1
ATOM 2084 C C . LYS A 1 265 ? -14.870 -10.365 -61.942 1.00 41.16 265 LYS A C 1
ATOM 2086 O O . LYS A 1 265 ? -14.901 -9.576 -60.998 1.00 41.16 265 LYS A O 1
ATOM 2091 N N . LYS A 1 266 ? -14.803 -11.687 -61.756 1.00 44.22 266 LYS A N 1
ATOM 2092 C CA . LYS A 1 266 ? -14.581 -12.296 -60.433 1.00 44.22 266 LYS A CA 1
ATOM 2093 C C . LYS A 1 266 ? -13.177 -11.936 -59.941 1.00 44.22 266 LYS A C 1
ATOM 2095 O O . LYS A 1 266 ? -12.191 -12.308 -60.567 1.00 44.22 266 LYS A O 1
ATOM 2100 N N . LYS A 1 267 ? -13.102 -11.219 -58.821 1.00 46.25 267 LYS A N 1
ATOM 2101 C CA . LYS A 1 267 ? -11.851 -10.878 -58.135 1.00 46.25 267 LYS A CA 1
ATOM 2102 C C . LYS A 1 267 ? -11.484 -11.961 -57.125 1.00 46.25 267 LYS A C 1
ATOM 2104 O O . LYS A 1 267 ? -12.365 -12.502 -56.455 1.00 46.25 267 LYS A O 1
ATOM 2109 N N . LYS A 1 268 ? -10.191 -12.257 -56.997 1.00 52.22 268 LYS A N 1
ATOM 2110 C CA . LYS A 1 268 ? -9.656 -13.249 -56.059 1.00 52.22 268 LYS A CA 1
ATOM 2111 C C . LYS A 1 268 ? -8.909 -12.528 -54.941 1.00 52.22 268 LYS A C 1
ATOM 2113 O O . LYS A 1 268 ? -8.053 -11.684 -55.200 1.00 52.22 268 LYS A O 1
ATOM 2118 N N . THR A 1 269 ? -9.242 -12.840 -53.695 1.00 60.00 269 THR A N 1
ATOM 2119 C CA . THR A 1 269 ? -8.609 -12.235 -52.518 1.00 60.00 269 THR A CA 1
ATOM 2120 C C . THR A 1 269 ? -7.338 -13.009 -52.170 1.00 60.00 269 THR A C 1
ATOM 2122 O O . THR A 1 269 ? -7.406 -14.187 -51.818 1.00 60.00 269 THR A O 1
ATOM 2125 N N . ILE A 1 270 ? -6.169 -12.374 -52.279 1.00 73.56 270 ILE A N 1
ATOM 2126 C CA . ILE A 1 270 ? -4.871 -12.963 -51.919 1.00 73.56 270 ILE A CA 1
ATOM 2127 C C . ILE A 1 270 ? -4.379 -12.323 -50.615 1.00 73.56 270 ILE A C 1
ATOM 2129 O O . ILE A 1 270 ? -4.429 -11.104 -50.452 1.00 73.56 270 ILE A O 1
ATOM 2133 N N . LYS A 1 271 ? -3.890 -13.141 -49.673 1.00 76.81 271 LYS A N 1
ATOM 2134 C CA . LYS A 1 271 ? -3.241 -12.664 -48.442 1.00 76.81 271 LYS A CA 1
ATOM 2135 C C . LYS A 1 271 ? -1.792 -12.272 -48.739 1.00 76.81 271 LYS A C 1
ATOM 2137 O O . LYS A 1 271 ? -0.953 -13.135 -48.985 1.00 76.81 271 LYS A O 1
ATOM 2142 N N . GLU A 1 272 ? -1.495 -10.977 -48.722 1.00 79.19 272 GLU A N 1
ATOM 2143 C CA . GLU A 1 272 ? -0.150 -10.424 -48.901 1.00 79.19 272 GLU A CA 1
ATOM 2144 C C . GLU A 1 272 ? 0.500 -10.206 -47.527 1.00 79.19 272 GLU A C 1
ATOM 2146 O O . GLU A 1 272 ? -0.031 -9.470 -46.688 1.00 79.19 272 GLU A O 1
ATOM 2151 N N . LYS A 1 273 ? 1.656 -10.840 -47.288 1.00 80.31 273 LYS A N 1
ATOM 2152 C CA . LYS A 1 273 ? 2.472 -10.579 -46.096 1.00 80.31 273 LYS A CA 1
ATOM 2153 C C . LYS A 1 273 ? 3.314 -9.325 -46.325 1.00 80.31 273 LYS A C 1
ATOM 2155 O O . LYS A 1 273 ? 4.044 -9.260 -47.309 1.00 80.31 273 LYS A O 1
ATOM 2160 N N . TYR A 1 274 ? 3.249 -8.357 -45.418 1.00 84.31 274 TYR A N 1
ATOM 2161 C CA . TYR A 1 274 ? 4.069 -7.145 -45.456 1.00 84.31 274 TYR A CA 1
ATOM 2162 C C . TYR A 1 274 ? 4.744 -6.899 -44.105 1.00 84.31 274 TYR A C 1
ATOM 2164 O O . TYR A 1 274 ? 4.288 -7.386 -43.069 1.00 84.31 274 TYR A O 1
ATOM 2172 N N . LEU A 1 275 ? 5.859 -6.169 -44.124 1.00 86.19 275 LEU A N 1
ATOM 2173 C CA . LEU A 1 275 ? 6.554 -5.738 -42.915 1.00 86.19 275 LEU A CA 1
ATOM 2174 C C . LEU A 1 275 ? 5.989 -4.389 -42.474 1.00 86.19 275 LEU A C 1
ATOM 2176 O O . LEU A 1 275 ? 5.935 -3.451 -43.268 1.00 86.19 275 LEU A O 1
ATOM 2180 N N . ASP A 1 276 ? 5.565 -4.313 -41.219 1.00 90.06 276 ASP A N 1
ATOM 2181 C CA . ASP A 1 276 ? 5.076 -3.097 -40.579 1.00 90.06 276 ASP A CA 1
ATOM 2182 C C . ASP A 1 276 ? 6.019 -2.680 -39.449 1.00 90.06 276 ASP A C 1
ATOM 2184 O O . ASP A 1 276 ? 6.573 -3.532 -38.749 1.00 90.06 276 ASP A O 1
ATOM 2188 N N . GLU A 1 277 ? 6.198 -1.374 -39.263 1.00 92.00 277 GLU A N 1
ATOM 2189 C CA . GLU A 1 277 ? 7.022 -0.812 -38.192 1.00 92.00 277 GLU A CA 1
ATOM 2190 C C . GLU A 1 277 ? 6.125 -0.255 -37.088 1.00 92.00 277 GLU A C 1
ATOM 2192 O O . GLU A 1 277 ? 5.548 0.825 -37.206 1.00 92.00 277 GLU A O 1
ATOM 2197 N N . GLU A 1 278 ? 6.017 -0.985 -35.980 1.00 92.88 278 GLU A N 1
ATOM 2198 C CA . GLU A 1 278 ? 5.202 -0.569 -34.842 1.00 92.88 278 GLU A CA 1
ATOM 2199 C C . GLU A 1 278 ? 6.046 0.128 -33.773 1.00 92.88 278 GLU A C 1
ATOM 2201 O O . GLU A 1 278 ? 7.000 -0.450 -33.256 1.00 92.88 278 GLU A O 1
ATOM 2206 N N . GLU A 1 279 ? 5.661 1.337 -33.360 1.00 92.62 279 GLU A N 1
ATOM 2207 C CA . GLU A 1 279 ? 6.212 1.958 -32.150 1.00 92.62 279 GLU A CA 1
ATOM 2208 C C . GLU A 1 279 ? 5.652 1.266 -30.899 1.00 92.62 279 GLU A C 1
ATOM 2210 O O . GLU A 1 279 ? 4.438 1.258 -30.673 1.00 92.62 279 GLU A O 1
ATOM 2215 N N . ILE A 1 280 ? 6.531 0.685 -30.082 1.00 92.25 280 ILE A N 1
ATOM 2216 C CA . ILE A 1 280 ? 6.140 -0.156 -28.939 1.00 92.25 280 ILE A CA 1
ATOM 2217 C C . ILE A 1 280 ? 6.248 0.545 -27.575 1.00 92.25 280 ILE A C 1
ATOM 2219 O O . ILE A 1 280 ? 5.731 0.020 -26.591 1.00 92.25 280 ILE A O 1
ATOM 2223 N N . ASN A 1 281 ? 6.838 1.743 -27.498 1.00 90.56 281 ASN A N 1
ATOM 2224 C CA . ASN A 1 281 ? 6.985 2.539 -26.269 1.00 90.56 281 ASN A CA 1
ATOM 2225 C C . ASN A 1 281 ? 6.179 3.855 -26.291 1.00 90.56 281 ASN A C 1
ATOM 2227 O O . ASN A 1 281 ? 6.664 4.908 -25.892 1.00 90.56 281 ASN A O 1
ATOM 2231 N N . LYS A 1 282 ? 4.915 3.793 -26.722 1.00 84.81 282 LYS A N 1
ATOM 2232 C CA . LYS A 1 282 ? 4.043 4.978 -26.855 1.00 84.81 282 LYS A CA 1
ATOM 2233 C C . LYS A 1 282 ? 3.739 5.689 -25.526 1.00 84.81 282 LYS A C 1
ATOM 2235 O O . LYS A 1 282 ? 3.379 6.866 -25.521 1.00 84.81 282 LYS A O 1
ATOM 2240 N N . THR A 1 283 ? 3.827 4.980 -24.396 1.00 81.31 283 THR A N 1
ATOM 2241 C CA . THR A 1 283 ? 3.526 5.536 -23.069 1.00 81.31 283 THR A CA 1
ATOM 2242 C C . THR A 1 283 ? 4.632 6.493 -22.633 1.00 81.31 283 THR A C 1
ATOM 2244 O O . THR A 1 283 ? 5.740 6.073 -22.309 1.00 81.31 283 THR A O 1
ATOM 2247 N N . LYS A 1 284 ? 4.322 7.787 -22.559 1.00 84.00 284 LYS A N 1
ATOM 2248 C CA . LYS A 1 284 ? 5.288 8.796 -22.115 1.00 84.00 284 LYS A CA 1
ATOM 2249 C C . LYS A 1 284 ? 5.424 8.805 -20.584 1.00 84.00 284 LYS A C 1
ATOM 2251 O O . LYS A 1 284 ? 4.423 8.633 -19.886 1.00 84.00 284 LYS A O 1
ATOM 2256 N N . PRO A 1 285 ? 6.633 9.038 -20.041 1.00 87.75 285 PRO A N 1
ATOM 2257 C CA . PRO A 1 285 ? 6.821 9.192 -18.604 1.00 87.75 285 PRO A CA 1
ATOM 2258 C C . PRO A 1 285 ? 6.212 10.520 -18.150 1.00 87.75 285 PRO A C 1
ATOM 2260 O O . PRO A 1 285 ? 6.716 11.587 -18.486 1.00 87.75 285 PRO A O 1
ATOM 2263 N N . ILE A 1 286 ? 5.120 10.469 -17.391 1.00 92.00 286 ILE A N 1
ATOM 2264 C CA . ILE A 1 286 ? 4.419 11.685 -16.948 1.00 92.00 286 ILE A CA 1
ATOM 2265 C C . ILE A 1 286 ? 5.080 12.357 -15.732 1.00 92.00 286 ILE A C 1
ATOM 2267 O O . ILE A 1 286 ? 4.955 13.563 -15.577 1.00 92.00 286 ILE A O 1
ATOM 2271 N N . TRP A 1 287 ? 5.866 11.635 -14.921 1.00 92.56 287 TRP A N 1
ATOM 2272 C CA . TRP A 1 287 ? 6.579 12.212 -13.762 1.00 92.56 287 TRP A CA 1
ATOM 2273 C C . TRP A 1 287 ? 7.736 13.154 -14.144 1.00 92.56 287 TRP A C 1
ATOM 2275 O O . TRP A 1 287 ? 8.328 13.816 -13.292 1.00 92.56 287 TRP A O 1
ATOM 2285 N N . THR A 1 288 ? 8.117 13.196 -15.423 1.00 89.62 288 THR A N 1
ATOM 2286 C CA . THR A 1 288 ? 9.167 14.100 -15.917 1.00 89.62 288 THR A CA 1
ATOM 2287 C C . THR A 1 288 ? 8.619 15.483 -16.276 1.00 89.62 288 THR A C 1
ATOM 2289 O O . THR A 1 288 ? 9.389 16.443 -16.337 1.00 89.62 288 THR A O 1
ATOM 2292 N N . ARG A 1 289 ? 7.300 15.593 -16.475 1.00 91.75 289 ARG A N 1
ATOM 2293 C CA . ARG A 1 289 ? 6.586 16.839 -16.770 1.00 91.75 289 ARG A CA 1
ATOM 2294 C C . ARG A 1 289 ? 6.243 17.586 -15.483 1.00 91.75 289 ARG A C 1
ATOM 2296 O O . ARG A 1 289 ? 6.229 17.003 -14.399 1.00 91.75 289 ARG A O 1
ATOM 2303 N N . ASN A 1 290 ? 5.954 18.876 -15.613 1.00 90.62 290 ASN A N 1
ATOM 2304 C CA . ASN A 1 290 ? 5.455 19.678 -14.502 1.00 90.62 290 ASN A CA 1
ATOM 2305 C C . ASN A 1 290 ? 4.065 19.171 -14.073 1.00 90.62 290 ASN A C 1
ATOM 2307 O O . ASN A 1 290 ? 3.223 18.909 -14.929 1.00 90.62 290 ASN A O 1
ATOM 2311 N N . SER A 1 291 ? 3.821 19.035 -12.766 1.00 92.25 291 SER A N 1
ATOM 2312 C CA . SER A 1 291 ? 2.544 18.556 -12.224 1.00 92.25 291 SER A CA 1
ATOM 2313 C C . SER A 1 291 ? 1.353 19.405 -12.654 1.00 92.25 291 SER A C 1
ATOM 2315 O O . SER A 1 291 ? 0.274 18.854 -12.848 1.00 92.25 291 SER A O 1
ATOM 2317 N N . ASP A 1 292 ? 1.564 20.710 -12.834 1.00 92.31 292 ASP A N 1
ATOM 2318 C CA . ASP A 1 292 ? 0.508 21.680 -13.150 1.00 92.31 292 ASP A CA 1
ATOM 2319 C C . ASP A 1 292 ? 0.043 21.596 -14.615 1.00 92.31 292 ASP A C 1
ATOM 2321 O O . ASP A 1 292 ? -1.011 22.113 -14.975 1.00 92.31 292 ASP A O 1
ATOM 2325 N N . GLU A 1 293 ? 0.825 20.929 -15.469 1.00 93.19 293 GLU A N 1
ATOM 2326 C CA . GLU A 1 293 ? 0.552 20.743 -16.899 1.00 93.19 293 GLU A CA 1
ATOM 2327 C C . GLU A 1 293 ? -0.052 19.366 -17.215 1.00 93.19 293 GLU A C 1
ATOM 2329 O O . GLU A 1 293 ? -0.191 19.007 -18.387 1.00 93.19 293 GLU A O 1
ATOM 2334 N N . ILE A 1 294 ? -0.330 18.553 -16.192 1.00 94.88 294 ILE A N 1
ATOM 2335 C CA . ILE A 1 294 ? -0.846 17.192 -16.351 1.00 94.88 294 ILE A CA 1
ATOM 2336 C C . ILE A 1 294 ? -2.289 17.162 -15.866 1.00 94.88 294 ILE A C 1
ATOM 2338 O O . ILE A 1 294 ? -2.587 17.460 -14.709 1.00 94.88 294 ILE A O 1
ATOM 2342 N N . THR A 1 295 ? -3.183 16.778 -16.766 1.00 95.75 295 THR A N 1
ATOM 2343 C CA . THR A 1 295 ? -4.609 16.619 -16.476 1.00 95.75 295 THR A CA 1
ATOM 2344 C C . THR A 1 295 ? -4.891 15.328 -15.702 1.00 95.75 295 THR A C 1
ATOM 2346 O O . THR A 1 295 ? -4.088 14.391 -15.689 1.00 95.75 295 THR A O 1
ATOM 2349 N N . ASN A 1 296 ? -6.050 15.250 -15.043 1.00 94.25 296 ASN A N 1
ATOM 2350 C CA . ASN A 1 296 ? -6.437 14.046 -14.304 1.00 94.25 296 ASN A CA 1
ATOM 2351 C C . ASN A 1 296 ? -6.675 12.846 -15.239 1.00 94.25 296 ASN A C 1
ATOM 2353 O O . ASN A 1 296 ? -6.402 11.706 -14.867 1.00 94.25 296 ASN A O 1
ATOM 2357 N N . GLU A 1 297 ? -7.129 13.105 -16.465 1.00 95.00 297 GLU A N 1
ATOM 2358 C CA . GLU A 1 297 ? -7.306 12.116 -17.526 1.00 95.00 297 GLU A CA 1
ATOM 2359 C C . GLU A 1 297 ? -5.965 11.480 -17.911 1.00 95.00 297 GLU A C 1
ATOM 2361 O O . GLU A 1 297 ? -5.858 10.256 -17.969 1.00 95.00 297 GLU A O 1
ATOM 2366 N N . GLU A 1 298 ? -4.910 12.285 -18.070 1.00 94.38 298 GLU A N 1
ATOM 2367 C CA . GLU A 1 298 ? -3.560 11.779 -18.347 1.00 94.38 298 GLU A CA 1
ATOM 2368 C C . GLU A 1 298 ? -3.010 10.928 -17.190 1.00 94.38 298 GLU A C 1
ATOM 2370 O O . GLU A 1 298 ? -2.388 9.888 -17.427 1.00 94.38 298 GLU A O 1
ATOM 2375 N N . TYR A 1 299 ? -3.261 11.321 -15.933 1.00 96.44 299 TYR A N 1
ATOM 2376 C CA . TYR A 1 299 ? -2.920 10.490 -14.770 1.00 96.44 299 TYR A CA 1
ATOM 2377 C C . TYR A 1 299 ? -3.694 9.166 -14.768 1.00 96.44 299 TYR A C 1
ATOM 2379 O O . TYR A 1 299 ? -3.116 8.116 -14.477 1.00 96.44 299 TYR A O 1
ATOM 2387 N N . ALA A 1 300 ? -4.983 9.188 -15.115 1.00 95.62 300 ALA A N 1
ATOM 2388 C CA . ALA A 1 300 ? -5.823 7.997 -15.167 1.00 95.62 300 ALA A CA 1
ATOM 2389 C C . ALA A 1 300 ? -5.395 7.030 -16.284 1.00 95.62 300 ALA A C 1
ATOM 2391 O O . ALA A 1 300 ? -5.250 5.832 -16.035 1.00 95.62 300 ALA A O 1
ATOM 2392 N N . GLU A 1 301 ? -5.124 7.528 -17.492 1.00 93.75 301 GLU A N 1
ATOM 2393 C CA . GLU A 1 301 ? -4.609 6.718 -18.602 1.00 93.75 301 GLU A CA 1
ATOM 2394 C C . GLU A 1 301 ? -3.259 6.083 -18.256 1.00 93.75 301 GLU A C 1
ATOM 2396 O O . GLU A 1 301 ? -3.039 4.887 -18.486 1.00 93.75 301 GLU A O 1
ATOM 2401 N N . PHE A 1 302 ? -2.365 6.860 -17.639 1.00 93.81 302 PHE A N 1
ATOM 2402 C CA . PHE A 1 302 ? -1.085 6.346 -17.177 1.00 93.81 302 PHE A CA 1
ATOM 2403 C C . PHE A 1 302 ? -1.258 5.275 -16.093 1.00 93.81 302 PHE A C 1
ATOM 2405 O O . PHE A 1 302 ? -0.608 4.231 -16.160 1.00 93.81 302 PHE A O 1
ATOM 2412 N N . TYR A 1 303 ? -2.151 5.496 -15.123 1.00 95.12 303 TYR A N 1
ATOM 2413 C CA . TYR A 1 303 ? -2.476 4.521 -14.084 1.00 95.12 303 TYR A CA 1
ATOM 2414 C C . TYR A 1 303 ? -2.932 3.189 -14.689 1.00 95.12 303 TYR A C 1
ATOM 2416 O O . TYR A 1 303 ? -2.324 2.159 -14.393 1.00 95.12 303 TYR A O 1
ATOM 2424 N N . LYS A 1 304 ? -3.915 3.209 -15.598 1.00 93.19 304 LYS A N 1
ATOM 2425 C CA . LYS A 1 304 ? -4.413 2.007 -16.289 1.00 93.19 304 LYS A CA 1
ATOM 2426 C C . LYS A 1 304 ? -3.303 1.292 -17.049 1.00 93.19 304 LYS A C 1
ATOM 2428 O O . LYS A 1 304 ? -3.151 0.076 -16.945 1.00 93.19 304 LYS A O 1
ATOM 2433 N N . SER A 1 305 ? -2.463 2.044 -17.764 1.00 88.69 305 SER A N 1
ATOM 2434 C CA . SER A 1 305 ? -1.314 1.477 -18.475 1.00 88.69 305 SER A CA 1
ATOM 2435 C C . SER A 1 305 ? -0.268 0.864 -17.536 1.00 88.69 305 SER A C 1
ATOM 2437 O O . SER A 1 305 ? 0.429 -0.071 -17.942 1.00 88.69 305 SER A O 1
ATOM 2439 N N . LEU A 1 306 ? -0.105 1.401 -16.324 1.00 89.19 306 LEU A N 1
ATOM 2440 C CA . LEU A 1 306 ? 0.878 0.950 -15.340 1.00 89.19 306 LEU A CA 1
ATOM 2441 C C . LEU A 1 306 ? 0.427 -0.328 -14.622 1.00 89.19 306 LEU A C 1
ATOM 2443 O O . LEU A 1 306 ? 1.250 -1.222 -14.393 1.00 89.19 306 LEU A O 1
ATOM 2447 N N . THR A 1 307 ? -0.848 -0.383 -14.231 1.00 89.25 307 THR A N 1
ATOM 2448 C CA . THR A 1 307 ? -1.419 -1.421 -13.357 1.00 89.25 307 THR A CA 1
ATOM 2449 C C . THR A 1 307 ? -2.179 -2.507 -14.114 1.00 89.25 307 THR A C 1
ATOM 2451 O O . THR A 1 307 ? -2.378 -3.587 -13.560 1.00 89.25 307 THR A O 1
ATOM 2454 N N . ASN A 1 308 ? -2.553 -2.251 -15.372 1.00 88.50 308 ASN A N 1
ATOM 2455 C CA . ASN A 1 308 ? -3.550 -3.007 -16.135 1.00 88.50 308 ASN A CA 1
ATOM 2456 C C . ASN A 1 308 ? -4.937 -3.032 -15.460 1.00 88.50 308 ASN A C 1
ATOM 2458 O O . ASN A 1 308 ? -5.713 -3.960 -15.687 1.00 88.50 308 ASN A O 1
ATOM 2462 N N . ASP A 1 309 ? -5.241 -2.036 -14.624 1.00 91.88 309 ASP A N 1
ATOM 2463 C CA . ASP A 1 309 ? -6.600 -1.797 -14.141 1.00 91.88 309 ASP A CA 1
ATOM 2464 C C . ASP A 1 309 ? -7.437 -1.158 -15.260 1.00 91.88 309 ASP A C 1
ATOM 2466 O O . ASP A 1 309 ? -6.924 -0.396 -16.082 1.00 91.88 309 ASP A O 1
ATOM 2470 N N . TRP A 1 310 ? -8.721 -1.495 -15.315 1.00 91.00 310 TRP A N 1
ATOM 2471 C CA . TRP A 1 310 ? -9.678 -0.899 -16.244 1.00 91.00 310 TRP A CA 1
ATOM 2472 C C . TRP A 1 310 ? -10.363 0.331 -15.635 1.00 91.00 310 TRP A C 1
ATOM 2474 O O . TRP A 1 310 ? -10.824 1.202 -16.379 1.00 91.00 310 TRP A O 1
ATOM 2484 N N . GLU A 1 311 ? -10.413 0.424 -14.303 1.00 94.62 311 GLU A N 1
ATOM 2485 C CA . GLU A 1 311 ? -10.974 1.559 -13.575 1.00 94.62 311 GLU A CA 1
ATOM 2486 C C . GLU A 1 311 ? -9.924 2.669 -13.396 1.00 94.62 311 GLU A C 1
ATOM 2488 O O . GLU A 1 311 ? -8.712 2.438 -13.421 1.00 94.62 311 GLU A O 1
ATOM 2493 N N . ASP A 1 312 ? -10.381 3.910 -13.234 1.00 96.75 312 ASP A N 1
ATOM 2494 C CA . ASP A 1 312 ? -9.493 5.011 -12.869 1.00 96.75 312 ASP A CA 1
ATOM 2495 C C . ASP A 1 312 ? -9.027 4.857 -11.419 1.00 96.75 312 ASP A C 1
ATOM 2497 O O . ASP A 1 312 ? -9.737 4.332 -10.561 1.00 96.75 312 ASP A O 1
ATOM 2501 N N . HIS A 1 313 ? -7.865 5.415 -11.105 1.00 96.94 313 HIS A N 1
ATOM 2502 C CA . HIS A 1 313 ? -7.445 5.633 -9.726 1.00 96.94 313 HIS A CA 1
ATOM 2503 C C . HIS A 1 313 ? -8.447 6.482 -8.913 1.00 96.94 313 HIS A C 1
ATOM 2505 O O . HIS A 1 313 ? -9.242 7.253 -9.459 1.00 96.94 313 HIS A O 1
ATOM 2511 N N . LEU A 1 314 ? -8.405 6.334 -7.585 1.00 97.19 314 LEU A N 1
ATOM 2512 C CA . LEU A 1 314 ? -9.188 7.148 -6.651 1.00 97.19 314 LEU A CA 1
ATOM 2513 C C . LEU A 1 314 ? -8.514 8.494 -6.390 1.00 97.19 314 LEU A C 1
ATOM 2515 O O . LEU A 1 314 ? -9.186 9.517 -6.353 1.00 97.19 314 LEU A O 1
ATOM 2519 N N . ALA A 1 315 ? -7.197 8.472 -6.189 1.00 97.62 315 ALA A N 1
ATOM 2520 C CA . ALA A 1 315 ? -6.396 9.656 -5.909 1.00 97.62 315 ALA A CA 1
ATOM 2521 C C . ALA A 1 315 ? -4.943 9.449 -6.361 1.00 97.62 315 ALA A C 1
ATOM 2523 O O . ALA A 1 315 ? -4.444 8.317 -6.356 1.00 97.62 315 ALA A O 1
ATOM 2524 N N . VAL A 1 316 ? -4.263 10.534 -6.734 1.00 97.62 316 VAL A N 1
ATOM 2525 C CA . VAL A 1 316 ? -2.853 10.544 -7.155 1.00 97.62 316 VAL A CA 1
ATOM 2526 C C . VAL A 1 316 ? -2.069 11.594 -6.379 1.00 97.62 316 VAL A C 1
ATOM 2528 O O . VAL A 1 316 ? -2.565 12.681 -6.093 1.00 97.62 316 VAL A O 1
ATOM 2531 N N . LYS A 1 317 ? -0.809 11.283 -6.067 1.00 97.50 317 LYS A N 1
ATOM 2532 C CA . LYS A 1 317 ? 0.174 12.238 -5.560 1.00 97.50 317 LYS A CA 1
ATOM 2533 C C . LYS A 1 317 ? 1.401 12.247 -6.459 1.00 97.50 317 LYS A C 1
ATOM 2535 O O . LYS A 1 317 ? 2.116 11.248 -6.541 1.00 97.50 317 LYS A O 1
ATOM 2540 N N . HIS A 1 318 ? 1.659 13.392 -7.080 1.00 97.31 318 HIS A N 1
ATOM 2541 C CA . HIS A 1 318 ? 2.888 13.679 -7.814 1.00 97.31 318 HIS A CA 1
ATOM 2542 C C . HIS A 1 318 ? 3.799 14.549 -6.947 1.00 97.31 318 HIS A C 1
ATOM 2544 O O . HIS A 1 318 ? 3.356 15.555 -6.392 1.00 97.31 318 HIS A O 1
ATOM 2550 N N . PHE A 1 319 ? 5.060 14.150 -6.778 1.00 96.12 319 PHE A N 1
ATOM 2551 C CA . PHE A 1 319 ? 6.051 14.971 -6.090 1.00 96.12 319 PHE A CA 1
ATOM 2552 C C . PHE A 1 319 ? 7.480 14.665 -6.541 1.00 96.12 319 PHE A C 1
ATOM 2554 O O . PHE A 1 319 ? 7.795 13.560 -6.986 1.00 96.12 319 PHE A O 1
ATOM 2561 N N . SER A 1 320 ? 8.356 15.643 -6.339 1.00 94.62 320 SER A N 1
ATOM 2562 C CA . SER A 1 320 ? 9.807 15.506 -6.414 1.00 94.62 320 SER A CA 1
ATOM 2563 C C . SER A 1 320 ? 10.432 15.686 -5.030 1.00 94.62 320 SER A C 1
ATOM 2565 O O . SER A 1 320 ? 9.862 16.312 -4.129 1.00 94.62 320 SER A O 1
ATOM 2567 N N . VAL A 1 321 ? 11.605 15.092 -4.842 1.00 93.06 321 VAL A N 1
ATOM 2568 C CA . VAL A 1 321 ? 12.486 15.329 -3.701 1.00 93.06 321 VAL A CA 1
ATOM 2569 C C . VAL A 1 321 ? 13.829 15.763 -4.262 1.00 93.06 321 VAL A C 1
ATOM 2571 O O . VAL A 1 321 ? 14.396 15.059 -5.091 1.00 93.06 321 VAL A O 1
ATOM 2574 N N . GLU A 1 322 ? 14.316 16.905 -3.793 1.00 87.75 322 GLU A N 1
ATOM 2575 C CA . GLU A 1 322 ? 15.602 17.491 -4.171 1.00 87.75 322 GLU A CA 1
ATOM 2576 C C . GLU A 1 322 ? 16.570 17.454 -2.976 1.00 87.75 322 GLU A C 1
ATOM 2578 O O . GLU A 1 322 ? 16.148 17.436 -1.812 1.00 87.75 322 GLU A O 1
ATOM 2583 N N . GLY A 1 323 ? 17.879 17.455 -3.242 1.00 83.50 323 GLY A N 1
ATOM 2584 C CA . GLY A 1 323 ? 18.927 17.492 -2.219 1.00 83.50 323 GLY A CA 1
ATOM 2585 C C . GLY A 1 323 ? 19.975 16.399 -2.415 1.00 83.50 323 GLY A C 1
ATOM 2586 O O . GLY A 1 323 ? 20.410 16.147 -3.529 1.00 83.50 323 GLY A O 1
ATOM 2587 N N . GLN A 1 324 ? 20.398 15.743 -1.327 1.00 77.50 324 GLN A N 1
ATOM 2588 C CA . GLN A 1 324 ? 21.398 14.663 -1.396 1.00 77.50 324 GLN A CA 1
ATOM 2589 C C . GLN A 1 324 ? 20.904 13.440 -2.187 1.00 77.50 324 GLN A C 1
ATOM 2591 O O . GLN A 1 324 ? 21.709 12.685 -2.720 1.00 77.50 324 GLN A O 1
ATOM 2596 N N . LEU A 1 325 ? 19.590 13.224 -2.213 1.00 85.19 325 LEU A N 1
ATOM 2597 C CA . LEU A 1 325 ? 18.953 12.199 -3.019 1.00 85.19 325 LEU A CA 1
ATOM 2598 C C . LEU A 1 325 ? 17.863 12.865 -3.842 1.00 85.19 325 LEU A C 1
ATOM 2600 O O . LEU A 1 325 ? 16.902 13.382 -3.269 1.00 85.19 325 LEU A O 1
ATOM 2604 N N . GLU A 1 326 ? 18.014 12.807 -5.159 1.00 89.75 326 GLU A N 1
ATOM 2605 C CA . GLU A 1 326 ? 17.050 13.358 -6.097 1.00 89.75 326 GLU A CA 1
ATOM 2606 C C . GLU A 1 326 ? 16.206 12.247 -6.721 1.00 89.75 326 GLU A C 1
ATOM 2608 O O . GLU A 1 326 ? 16.724 11.276 -7.287 1.00 89.75 326 GLU A O 1
ATOM 2613 N N . PHE A 1 327 ? 14.887 12.369 -6.587 1.00 93.56 327 PHE A N 1
ATOM 2614 C CA . PHE A 1 327 ? 13.950 11.481 -7.264 1.00 93.56 327 PHE A CA 1
ATOM 2615 C C . PHE A 1 327 ? 12.590 12.142 -7.459 1.00 93.56 327 PHE A C 1
ATOM 2617 O O . PHE A 1 327 ? 12.185 13.038 -6.713 1.00 93.56 327 PHE A O 1
ATOM 2624 N N . ARG A 1 328 ? 11.853 11.645 -8.446 1.00 95.25 328 ARG A N 1
ATOM 2625 C CA . ARG A 1 328 ? 10.456 11.987 -8.705 1.00 95.25 328 ARG A CA 1
ATOM 2626 C C . ARG A 1 328 ? 9.598 10.752 -8.500 1.00 95.25 328 ARG A C 1
ATOM 2628 O O . ARG A 1 328 ? 10.045 9.630 -8.739 1.00 95.25 328 ARG A O 1
ATOM 2635 N N . ALA A 1 329 ? 8.378 10.943 -8.019 1.00 96.12 329 ALA A N 1
ATOM 2636 C CA . ALA A 1 329 ? 7.476 9.838 -7.754 1.00 96.12 329 ALA A CA 1
ATOM 2637 C C . ALA A 1 329 ? 6.023 10.177 -8.075 1.00 96.12 329 ALA A C 1
ATOM 2639 O O . ALA A 1 329 ? 5.557 11.303 -7.882 1.00 96.12 329 ALA A O 1
ATOM 2640 N N . LEU A 1 330 ? 5.310 9.143 -8.514 1.00 96.94 330 LEU A N 1
ATOM 2641 C CA . LEU A 1 330 ? 3.866 9.126 -8.689 1.00 96.94 330 LEU A CA 1
ATOM 2642 C C . LEU A 1 330 ? 3.285 7.992 -7.870 1.00 96.94 330 LEU A C 1
ATOM 2644 O O . LEU A 1 330 ? 3.629 6.830 -8.091 1.00 96.94 330 LEU A O 1
ATOM 2648 N N . LEU A 1 331 ? 2.407 8.338 -6.936 1.00 97.44 331 LEU A N 1
ATOM 2649 C CA . LEU A 1 331 ? 1.740 7.395 -6.049 1.00 97.44 331 LEU A CA 1
ATOM 2650 C C . LEU A 1 331 ? 0.235 7.457 -6.285 1.00 97.44 331 LEU A C 1
ATOM 2652 O O . LEU A 1 331 ? -0.346 8.536 -6.302 1.00 97.44 331 LEU A O 1
ATOM 2656 N N . TYR A 1 332 ? -0.383 6.296 -6.437 1.00 97.94 332 TYR A N 1
ATOM 2657 C CA . TYR A 1 332 ? -1.791 6.121 -6.749 1.00 97.94 332 TYR A CA 1
ATOM 2658 C C . TYR A 1 332 ? -2.481 5.313 -5.659 1.00 97.94 332 TYR A C 1
ATOM 2660 O O . TYR A 1 332 ? -1.993 4.261 -5.234 1.00 97.94 332 TYR A O 1
ATOM 2668 N N . VAL A 1 333 ? -3.665 5.776 -5.275 1.00 97.94 333 VAL A N 1
ATOM 2669 C CA . VAL A 1 333 ? -4.627 5.014 -4.484 1.00 97.94 333 VAL A CA 1
ATOM 2670 C C . VAL A 1 333 ? -5.613 4.359 -5.457 1.00 97.94 333 VAL A C 1
ATOM 2672 O O . VAL A 1 333 ? -6.316 5.084 -6.164 1.00 97.94 333 VAL A O 1
ATOM 2675 N N . PRO A 1 334 ? -5.669 3.019 -5.548 1.00 97.12 334 PRO A N 1
ATOM 2676 C CA . PRO A 1 334 ? -6.677 2.333 -6.355 1.00 97.12 334 PRO A CA 1
ATOM 2677 C C . PRO A 1 334 ? -8.091 2.582 -5.807 1.00 97.12 334 PRO A C 1
ATOM 2679 O O . PRO A 1 334 ? -8.263 2.788 -4.607 1.00 97.12 334 PRO A O 1
ATOM 2682 N N . ARG A 1 335 ? -9.118 2.529 -6.667 1.00 96.25 335 ARG A N 1
ATOM 2683 C CA . ARG A 1 335 ? -10.526 2.645 -6.231 1.00 96.25 335 ARG A CA 1
ATOM 2684 C C . ARG A 1 335 ? -11.020 1.449 -5.440 1.00 96.25 335 ARG A C 1
ATOM 2686 O O . ARG A 1 335 ? -11.917 1.612 -4.622 1.00 96.25 335 ARG A O 1
ATOM 2693 N N . ARG A 1 336 ? -10.451 0.270 -5.683 1.00 94.94 336 ARG A N 1
ATOM 2694 C CA . ARG A 1 336 ? -10.842 -0.983 -5.034 1.00 94.94 336 ARG A CA 1
ATOM 2695 C C . ARG A 1 336 ? -9.624 -1.688 -4.474 1.00 94.94 336 ARG A C 1
ATOM 2697 O O . ARG A 1 336 ? -8.552 -1.679 -5.083 1.00 94.94 336 ARG A O 1
ATOM 2704 N N . ALA A 1 337 ? -9.794 -2.317 -3.320 1.00 94.38 337 ALA A N 1
ATOM 2705 C CA . ALA A 1 337 ? -8.779 -3.214 -2.799 1.00 94.38 337 ALA A CA 1
ATOM 2706 C C . ALA A 1 337 ? -8.699 -4.474 -3.684 1.00 94.38 337 ALA A C 1
ATOM 2708 O O . ALA A 1 337 ? -9.739 -5.039 -4.035 1.00 94.38 337 ALA A O 1
ATOM 2709 N N . PRO A 1 338 ? -7.494 -4.947 -4.052 1.00 90.75 338 PRO A N 1
ATOM 2710 C CA . PRO A 1 338 ? -7.372 -6.217 -4.754 1.00 90.75 338 PRO A CA 1
ATOM 2711 C C . PRO A 1 338 ? -7.791 -7.368 -3.825 1.00 90.75 338 PRO A C 1
ATOM 2713 O O . PRO A 1 338 ? -7.536 -7.326 -2.621 1.00 90.75 338 PRO A O 1
ATOM 2716 N N . TYR A 1 339 ? -8.420 -8.410 -4.376 1.00 89.50 339 TYR A N 1
ATOM 2717 C CA . TYR A 1 339 ? -8.953 -9.536 -3.589 1.00 89.50 339 TYR A CA 1
ATOM 2718 C C . TYR A 1 339 ? -7.872 -10.273 -2.778 1.00 89.50 339 TYR A C 1
ATOM 2720 O O . TYR A 1 339 ? -8.159 -10.865 -1.740 1.00 89.50 339 TYR A O 1
ATOM 2728 N N . ASP A 1 340 ? -6.626 -10.212 -3.243 1.00 89.19 340 ASP A N 1
ATOM 2729 C CA . ASP A 1 340 ? -5.448 -10.853 -2.664 1.00 89.19 340 ASP A CA 1
ATOM 2730 C C . ASP A 1 340 ? -4.580 -9.892 -1.826 1.00 89.19 340 ASP A C 1
ATOM 2732 O O . ASP A 1 340 ? -3.420 -10.189 -1.540 1.00 89.19 340 ASP A O 1
ATOM 2736 N N . LEU A 1 341 ? -5.115 -8.734 -1.407 1.00 89.31 341 LEU A N 1
ATOM 2737 C CA . LEU A 1 341 ? -4.354 -7.692 -0.697 1.00 89.31 341 LEU A CA 1
ATOM 2738 C C . LEU A 1 341 ? -3.621 -8.200 0.558 1.00 89.31 341 LEU A C 1
ATOM 2740 O O . LEU A 1 341 ? -2.516 -7.744 0.848 1.00 89.31 341 LEU A O 1
ATOM 2744 N N . PHE A 1 342 ? -4.234 -9.128 1.294 1.00 88.12 342 PHE A N 1
ATOM 2745 C CA . PHE A 1 342 ? -3.699 -9.695 2.538 1.00 88.12 342 PHE A CA 1
ATOM 2746 C C . PHE A 1 342 ? -3.126 -11.111 2.353 1.00 88.12 342 PHE A C 1
ATOM 2748 O O . PHE A 1 342 ? -3.009 -11.872 3.314 1.00 88.12 342 PHE A O 1
ATOM 2755 N N . GLU A 1 343 ? -2.781 -11.500 1.121 1.00 88.12 343 GLU A N 1
ATOM 2756 C CA . GLU A 1 343 ? -2.107 -12.770 0.863 1.00 88.12 343 GLU A CA 1
ATOM 2757 C C . GLU A 1 343 ? -0.605 -12.676 1.184 1.00 88.12 343 GLU A C 1
ATOM 2759 O O . GLU A 1 343 ? 0.195 -12.146 0.414 1.00 88.12 343 GLU A O 1
ATOM 2764 N N . ASN A 1 344 ? -0.194 -13.266 2.309 1.00 76.25 344 ASN A N 1
ATOM 2765 C CA . ASN A 1 344 ? 1.177 -13.157 2.833 1.00 76.25 344 ASN A CA 1
ATOM 2766 C C . ASN A 1 344 ? 2.280 -13.755 1.937 1.00 76.25 344 ASN A C 1
ATOM 2768 O O . ASN A 1 344 ? 3.457 -13.507 2.178 1.00 76.25 344 ASN A O 1
ATOM 2772 N N . ARG A 1 345 ? 1.936 -14.583 0.940 1.00 78.31 345 ARG A N 1
ATOM 2773 C CA . ARG A 1 345 ? 2.911 -15.211 0.024 1.00 78.31 345 ARG A CA 1
ATOM 2774 C C . ARG A 1 345 ? 3.131 -14.416 -1.262 1.00 78.31 345 ARG A C 1
ATOM 2776 O O . ARG A 1 345 ? 4.002 -14.776 -2.054 1.00 78.31 345 ARG A O 1
ATOM 2783 N N . LYS A 1 346 ? 2.347 -13.362 -1.489 1.00 78.75 346 LYS A N 1
ATOM 2784 C CA . LYS A 1 346 ? 2.402 -12.571 -2.714 1.00 78.75 346 LYS A CA 1
ATOM 2785 C C . LYS A 1 346 ? 3.622 -11.650 -2.711 1.00 78.75 346 LYS A C 1
ATOM 2787 O O . LYS A 1 346 ? 3.863 -10.919 -1.752 1.00 78.75 346 LYS A O 1
ATOM 2792 N N . MET A 1 347 ? 4.367 -11.648 -3.816 1.00 74.31 347 MET A N 1
ATOM 2793 C CA . MET A 1 347 ? 5.459 -10.692 -4.006 1.00 74.31 347 MET A CA 1
ATOM 2794 C C . MET A 1 347 ? 4.924 -9.263 -4.130 1.00 74.31 347 MET A C 1
ATOM 2796 O O . MET A 1 347 ? 3.955 -9.002 -4.845 1.00 74.31 347 MET A O 1
ATOM 2800 N N . ARG A 1 348 ? 5.574 -8.326 -3.434 1.00 77.06 348 ARG A N 1
ATOM 2801 C CA . ARG A 1 348 ? 5.154 -6.923 -3.349 1.00 77.06 348 ARG A CA 1
ATOM 2802 C C . ARG A 1 348 ? 5.679 -6.149 -4.556 1.00 77.06 348 ARG A C 1
ATOM 2804 O O . ARG A 1 348 ? 6.781 -5.621 -4.514 1.00 77.06 348 ARG A O 1
ATOM 2811 N N . ASN A 1 349 ? 4.884 -6.070 -5.622 1.00 79.75 349 ASN A N 1
ATOM 2812 C CA . ASN A 1 349 ? 5.265 -5.446 -6.899 1.00 79.75 349 ASN A CA 1
ATOM 2813 C C . ASN A 1 349 ? 4.533 -4.125 -7.211 1.00 79.75 349 ASN A C 1
ATOM 2815 O O . ASN A 1 349 ? 4.305 -3.777 -8.369 1.00 79.75 349 ASN A O 1
ATOM 2819 N N . ASN A 1 350 ? 4.106 -3.396 -6.179 1.00 88.75 350 ASN A N 1
ATOM 2820 C CA . ASN A 1 350 ? 3.199 -2.258 -6.345 1.00 88.75 350 ASN A CA 1
ATOM 2821 C C . ASN A 1 350 ? 3.893 -0.946 -6.739 1.00 88.75 350 ASN A C 1
ATOM 2823 O O . ASN A 1 350 ? 3.306 -0.139 -7.462 1.00 88.75 350 ASN A O 1
ATOM 2827 N N . ILE A 1 351 ? 5.136 -0.749 -6.291 1.00 91.94 351 ILE A N 1
ATOM 2828 C CA . ILE A 1 351 ? 5.957 0.416 -6.628 1.00 91.94 351 ILE A CA 1
ATOM 2829 C C . ILE A 1 351 ? 7.097 -0.038 -7.532 1.00 91.94 351 ILE A C 1
ATOM 2831 O O . ILE A 1 351 ? 7.937 -0.840 -7.126 1.00 91.94 351 ILE A O 1
ATOM 2835 N N . LYS A 1 352 ? 7.144 0.499 -8.749 1.00 90.56 352 LYS A N 1
ATOM 2836 C CA . LYS A 1 352 ? 8.226 0.233 -9.698 1.00 90.56 352 LYS A CA 1
ATOM 2837 C C . LYS A 1 352 ? 9.329 1.274 -9.530 1.00 90.56 352 LYS A C 1
ATOM 2839 O O . LYS A 1 352 ? 9.058 2.473 -9.589 1.00 90.56 352 LYS A O 1
ATOM 2844 N N . LEU A 1 353 ? 10.559 0.812 -9.329 1.00 90.50 353 LEU A N 1
ATOM 2845 C CA . LEU A 1 353 ? 11.741 1.655 -9.215 1.00 90.50 353 LEU A CA 1
ATOM 2846 C C . LEU A 1 353 ? 12.459 1.751 -10.561 1.00 90.50 353 LEU A C 1
ATOM 2848 O O . LEU A 1 353 ? 12.849 0.739 -11.153 1.00 90.50 353 LEU A O 1
ATOM 2852 N N . TYR A 1 354 ? 12.681 2.985 -10.986 1.00 90.25 354 TYR A N 1
ATOM 2853 C CA . TYR A 1 354 ? 13.437 3.358 -12.164 1.00 90.25 354 TYR A CA 1
ATOM 2854 C C . TYR A 1 354 ? 14.661 4.165 -11.753 1.00 90.25 354 TYR A C 1
ATOM 2856 O O . TYR A 1 354 ? 14.681 4.849 -10.725 1.00 90.25 354 TYR A O 1
ATOM 2864 N N . VAL A 1 355 ? 15.699 4.048 -12.569 1.00 88.12 355 VAL A N 1
ATOM 2865 C CA . VAL A 1 355 ? 16.851 4.936 -12.526 1.00 88.12 355 VAL A CA 1
ATOM 2866 C C . VAL A 1 355 ? 17.051 5.475 -13.923 1.00 88.12 355 VAL A C 1
ATOM 2868 O O . VAL A 1 355 ? 17.250 4.692 -14.856 1.00 88.12 355 VAL A O 1
ATOM 2871 N N . ARG A 1 356 ? 16.981 6.800 -14.071 1.00 85.62 356 ARG A N 1
ATOM 2872 C CA . ARG A 1 356 ? 17.094 7.481 -15.369 1.00 85.62 356 ARG A CA 1
ATOM 2873 C C . ARG A 1 356 ? 16.109 6.901 -16.391 1.00 85.62 356 ARG A C 1
ATOM 2875 O O . ARG A 1 356 ? 16.472 6.642 -17.539 1.00 85.62 356 ARG A O 1
ATOM 2882 N N . ARG A 1 357 ? 14.866 6.645 -15.959 1.00 88.12 357 ARG A N 1
ATOM 2883 C CA . ARG A 1 357 ? 13.781 6.035 -16.759 1.00 88.12 357 ARG A CA 1
ATOM 2884 C C . ARG A 1 357 ? 13.999 4.577 -17.188 1.00 88.12 357 ARG A C 1
ATOM 2886 O O . ARG A 1 357 ? 13.168 4.032 -17.915 1.00 88.12 357 ARG A O 1
ATOM 2893 N N . VAL A 1 358 ? 15.060 3.911 -16.728 1.00 85.56 358 VAL A N 1
ATOM 2894 C CA . VAL A 1 358 ? 15.262 2.468 -16.935 1.00 85.56 358 VAL A CA 1
ATOM 2895 C C . VAL A 1 358 ? 14.768 1.696 -15.728 1.00 85.56 358 VAL A C 1
ATOM 2897 O O . VAL A 1 358 ? 15.093 2.023 -14.589 1.00 85.56 358 VAL A O 1
ATOM 2900 N N . PHE A 1 359 ? 13.966 0.666 -15.987 1.00 88.25 359 PHE A N 1
ATOM 2901 C CA . PHE A 1 359 ? 13.418 -0.188 -14.943 1.00 88.25 359 PHE A CA 1
ATOM 2902 C C . PHE A 1 359 ? 14.530 -0.975 -14.245 1.00 88.25 359 PHE A C 1
ATOM 2904 O O . PHE A 1 359 ? 15.346 -1.629 -14.900 1.00 88.25 359 PHE A O 1
ATOM 2911 N N . ILE A 1 360 ? 14.533 -0.932 -12.914 1.00 86.69 360 ILE A N 1
ATOM 2912 C CA . ILE A 1 360 ? 15.503 -1.646 -12.078 1.00 86.69 360 ILE A CA 1
ATOM 2913 C C . ILE A 1 360 ? 14.826 -2.815 -11.376 1.00 86.69 360 ILE A C 1
ATOM 2915 O O . ILE A 1 360 ? 15.247 -3.962 -11.520 1.00 86.69 360 ILE A O 1
ATOM 2919 N N . MET A 1 361 ? 13.774 -2.525 -10.610 1.00 84.25 361 MET A N 1
ATOM 2920 C CA . MET A 1 361 ? 13.072 -3.524 -9.812 1.00 84.25 361 MET A CA 1
ATOM 2921 C C . MET A 1 361 ? 11.644 -3.091 -9.490 1.00 84.25 361 MET A C 1
ATOM 2923 O O . MET A 1 361 ? 11.353 -1.909 -9.331 1.00 84.25 361 MET A O 1
ATOM 2927 N N . GLU A 1 362 ? 10.762 -4.071 -9.326 1.00 77.12 362 GLU A N 1
ATOM 2928 C CA . GLU A 1 362 ? 9.408 -3.878 -8.788 1.00 77.12 362 GLU A CA 1
ATOM 2929 C C . GLU A 1 362 ? 9.226 -4.519 -7.408 1.00 77.12 362 GLU A C 1
ATOM 2931 O O . GLU A 1 362 ? 8.342 -4.112 -6.667 1.00 77.12 362 GLU A O 1
ATOM 2936 N N . ASN A 1 363 ? 10.084 -5.472 -7.028 1.00 69.06 363 ASN A N 1
ATOM 2937 C CA . ASN A 1 363 ? 9.999 -6.181 -5.752 1.00 69.06 363 ASN A CA 1
ATOM 2938 C C . ASN A 1 363 ? 10.916 -5.557 -4.692 1.00 69.06 363 ASN A C 1
ATOM 2940 O O . ASN A 1 363 ? 11.951 -6.125 -4.339 1.00 69.06 363 ASN A O 1
ATOM 2944 N N . CYS A 1 364 ? 10.569 -4.361 -4.217 1.00 69.44 364 CYS A N 1
ATOM 2945 C CA . CYS A 1 364 ? 11.326 -3.701 -3.156 1.00 69.44 364 CYS A CA 1
ATOM 2946 C C . CYS A 1 364 ? 10.479 -3.562 -1.889 1.00 69.44 364 CYS A C 1
ATOM 2948 O O . CYS A 1 364 ? 9.845 -2.533 -1.652 1.00 69.44 364 CYS A O 1
ATOM 2950 N N . GLU A 1 365 ? 10.502 -4.602 -1.051 1.00 75.25 365 GLU A N 1
ATOM 2951 C CA . GLU A 1 365 ? 9.825 -4.613 0.257 1.00 75.25 365 GLU A CA 1
ATOM 2952 C C . GLU A 1 365 ? 10.264 -3.446 1.158 1.00 75.25 365 GLU A C 1
ATOM 2954 O O . GLU A 1 365 ? 9.507 -2.981 2.008 1.00 75.25 365 GLU A O 1
ATOM 2959 N N . ASP A 1 366 ? 11.472 -2.928 0.937 1.00 81.81 366 ASP A N 1
ATOM 2960 C CA . ASP A 1 366 ? 12.039 -1.819 1.695 1.00 81.81 366 ASP A CA 1
ATOM 2961 C C . ASP A 1 366 ? 11.497 -0.438 1.294 1.00 81.81 366 ASP A C 1
ATOM 2963 O O . ASP A 1 366 ? 11.701 0.512 2.054 1.00 81.81 366 ASP A O 1
ATOM 2967 N N . LEU A 1 367 ? 10.815 -0.292 0.147 1.00 87.25 367 LEU A N 1
ATOM 2968 C CA . LEU A 1 367 ? 10.291 1.006 -0.312 1.00 87.25 367 LEU A CA 1
ATOM 2969 C C . LEU A 1 367 ? 9.011 1.423 0.409 1.00 87.25 367 LEU A C 1
ATOM 2971 O O . LEU A 1 367 ? 8.807 2.614 0.633 1.00 87.25 367 LEU A O 1
ATOM 2975 N N . MET A 1 368 ? 8.159 0.470 0.786 1.00 90.81 368 MET A N 1
ATOM 2976 C CA . MET A 1 368 ? 6.861 0.754 1.396 1.00 90.81 368 MET A CA 1
ATOM 2977 C C . MET A 1 368 ? 6.599 -0.164 2.593 1.00 90.81 368 MET A C 1
ATOM 2979 O O . MET A 1 368 ? 6.891 -1.356 2.530 1.00 90.81 368 MET A O 1
ATOM 2983 N N . PRO A 1 369 ? 6.042 0.360 3.700 1.00 92.62 369 PRO A N 1
ATOM 2984 C CA . PRO A 1 369 ? 5.579 -0.484 4.793 1.00 92.62 369 PRO A CA 1
ATOM 2985 C C . PRO A 1 369 ? 4.397 -1.357 4.352 1.00 92.62 369 PRO A C 1
ATOM 2987 O O . PRO A 1 369 ? 3.651 -1.003 3.439 1.00 92.62 369 PRO A O 1
ATOM 2990 N N . GLU A 1 370 ? 4.190 -2.466 5.058 1.00 91.25 370 GLU A N 1
ATOM 2991 C CA . GLU A 1 370 ? 3.146 -3.450 4.757 1.00 91.25 370 GLU A CA 1
ATOM 2992 C C . GLU A 1 370 ? 1.739 -2.849 4.751 1.00 91.25 370 GLU A C 1
ATOM 2994 O O . GLU A 1 370 ? 0.961 -3.083 3.826 1.00 91.25 370 GLU A O 1
ATOM 2999 N N . TYR A 1 371 ? 1.446 -1.968 5.707 1.00 94.88 371 TYR A N 1
ATOM 3000 C CA . TYR A 1 371 ? 0.159 -1.284 5.764 1.00 94.88 371 TYR A CA 1
ATOM 3001 C C . TYR A 1 371 ? -0.132 -0.380 4.552 1.00 94.88 371 TYR A C 1
ATOM 3003 O O . TYR A 1 371 ? -1.286 -0.044 4.328 1.00 94.88 371 TYR A O 1
ATOM 3011 N N . LEU A 1 372 ? 0.860 -0.023 3.730 1.00 95.44 372 LEU A N 1
ATOM 3012 C CA . LEU A 1 372 ? 0.676 0.755 2.496 1.00 95.44 372 LEU A CA 1
ATOM 3013 C C . LEU A 1 372 ? 0.864 -0.078 1.221 1.00 95.44 372 LEU A C 1
ATOM 3015 O O . LEU A 1 372 ? 0.985 0.479 0.131 1.00 95.44 372 LEU A O 1
ATOM 3019 N N . ASN A 1 373 ? 0.849 -1.409 1.322 1.00 91.81 373 ASN A N 1
ATOM 3020 C CA . ASN A 1 373 ? 1.052 -2.321 0.193 1.00 91.81 373 ASN A CA 1
ATOM 3021 C C . ASN A 1 373 ? -0.093 -2.315 -0.850 1.00 91.81 373 ASN A C 1
ATOM 3023 O O . ASN A 1 373 ? -0.126 -3.151 -1.742 1.00 91.81 373 ASN A O 1
ATOM 3027 N N . PHE A 1 374 ? -1.049 -1.393 -0.763 1.00 94.19 374 PHE A N 1
ATOM 3028 C CA . PHE A 1 374 ? -2.057 -1.167 -1.801 1.00 94.19 374 PHE A CA 1
ATOM 3029 C C . PHE A 1 374 ? -1.691 -0.002 -2.737 1.00 94.19 374 PHE A C 1
ATOM 3031 O O . PHE A 1 374 ? -2.256 0.101 -3.825 1.00 94.19 374 PHE A O 1
ATOM 3038 N N . ILE A 1 375 ? -0.749 0.863 -2.338 1.00 95.88 375 ILE A N 1
ATOM 3039 C CA . ILE A 1 375 ? -0.335 2.027 -3.128 1.00 95.88 375 ILE A CA 1
ATOM 3040 C C . ILE A 1 375 ? 0.428 1.564 -4.361 1.00 95.88 375 ILE A C 1
ATOM 3042 O O . ILE A 1 375 ? 1.447 0.883 -4.249 1.00 95.88 375 ILE A O 1
ATOM 3046 N N . LYS A 1 376 ? -0.054 1.966 -5.537 1.00 95.31 376 LYS A N 1
ATOM 3047 C CA . LYS A 1 376 ? 0.586 1.696 -6.828 1.00 95.31 376 LYS A CA 1
ATOM 3048 C C . LYS A 1 376 ? 1.419 2.895 -7.241 1.00 95.31 376 LYS A C 1
ATOM 3050 O O . LYS A 1 376 ? 1.056 4.022 -6.924 1.00 95.31 376 LYS A O 1
ATOM 3055 N N . GLY A 1 377 ? 2.511 2.699 -7.967 1.00 94.69 377 GLY A N 1
ATOM 3056 C CA . GLY A 1 377 ? 3.293 3.860 -8.361 1.00 94.69 377 GLY A CA 1
ATOM 3057 C C . GLY A 1 377 ? 4.621 3.598 -9.028 1.00 94.69 377 GLY A C 1
ATOM 3058 O O . GLY A 1 377 ? 5.030 2.462 -9.274 1.00 94.69 377 GLY A O 1
ATOM 3059 N N . VAL A 1 378 ? 5.285 4.711 -9.305 1.00 94.56 378 VAL A N 1
ATOM 3060 C CA . VAL A 1 378 ? 6.604 4.783 -9.919 1.00 94.56 378 VAL A CA 1
ATOM 3061 C C . VAL A 1 378 ? 7.480 5.697 -9.076 1.00 94.56 378 VAL A C 1
ATOM 3063 O O . VAL A 1 378 ? 7.031 6.754 -8.634 1.00 94.56 378 VAL A O 1
ATOM 3066 N N . VAL A 1 379 ? 8.726 5.288 -8.866 1.00 94.56 379 VAL A N 1
ATOM 3067 C CA . VAL A 1 379 ? 9.795 6.117 -8.305 1.00 94.56 379 VAL A CA 1
ATOM 3068 C C . VAL A 1 379 ? 10.924 6.120 -9.318 1.00 94.56 379 VAL A C 1
ATOM 3070 O O . VAL A 1 379 ? 11.408 5.050 -9.667 1.00 94.56 379 VAL A O 1
ATOM 3073 N N . ASP A 1 380 ? 11.337 7.290 -9.789 1.00 93.25 380 ASP A N 1
ATOM 3074 C CA . ASP A 1 380 ? 12.448 7.444 -10.728 1.00 93.25 380 ASP A CA 1
ATOM 3075 C C . ASP A 1 380 ? 13.502 8.365 -10.126 1.00 93.25 380 ASP A C 1
ATOM 3077 O O . ASP A 1 380 ? 13.193 9.476 -9.691 1.00 93.25 380 ASP A O 1
ATOM 3081 N N . SER A 1 381 ? 14.739 7.887 -10.063 1.00 90.31 381 SER A N 1
ATOM 3082 C CA . SER A 1 381 ? 15.860 8.624 -9.486 1.00 90.31 381 SER A CA 1
ATOM 3083 C C . SER A 1 381 ? 16.981 8.799 -10.502 1.00 90.31 381 SER A C 1
ATOM 3085 O O . SER A 1 381 ? 17.268 7.907 -11.298 1.00 90.31 381 SER A O 1
ATOM 3087 N N . GLU A 1 382 ? 17.649 9.947 -10.453 1.00 83.38 382 GLU A N 1
ATOM 3088 C CA . GLU A 1 382 ? 18.772 10.252 -11.344 1.00 83.38 382 GLU A CA 1
ATOM 3089 C C . GLU A 1 382 ? 20.107 9.690 -10.827 1.00 83.38 382 GLU A C 1
ATOM 3091 O O . GLU A 1 382 ? 21.036 9.462 -11.613 1.00 83.38 382 GLU A O 1
ATOM 3096 N N . ASP A 1 383 ? 20.203 9.435 -9.518 1.00 77.00 383 ASP A N 1
ATOM 3097 C CA . ASP A 1 383 ? 21.458 9.109 -8.838 1.00 77.00 383 ASP A CA 1
ATOM 3098 C C . ASP A 1 383 ? 21.279 8.014 -7.775 1.00 77.00 383 ASP A C 1
ATOM 3100 O O . ASP A 1 383 ? 21.251 8.259 -6.566 1.00 77.00 383 ASP A O 1
ATOM 3104 N N . LEU A 1 384 ? 21.140 6.766 -8.241 1.00 82.44 384 LEU A N 1
ATOM 3105 C CA . LEU A 1 384 ? 21.188 5.586 -7.378 1.00 82.44 384 LEU A CA 1
ATOM 3106 C C . LEU A 1 384 ? 22.415 4.713 -7.683 1.00 82.44 384 LEU A C 1
ATOM 3108 O O . LEU A 1 384 ? 22.656 4.371 -8.845 1.00 82.44 384 LEU A O 1
ATOM 3112 N N . PRO A 1 385 ? 23.153 4.258 -6.650 1.00 79.50 385 PRO A N 1
ATOM 3113 C CA . PRO A 1 385 ? 24.276 3.347 -6.821 1.00 79.50 385 PRO A CA 1
ATOM 3114 C C . PRO A 1 385 ? 23.771 1.933 -7.145 1.00 79.50 385 PRO A C 1
ATOM 3116 O O . PRO A 1 385 ? 23.477 1.118 -6.260 1.00 79.50 385 PRO A O 1
ATOM 3119 N N . LEU A 1 386 ? 23.662 1.647 -8.440 1.00 79.12 386 LEU A N 1
ATOM 3120 C CA . LEU A 1 386 ? 23.281 0.339 -8.966 1.00 79.12 386 LEU A CA 1
ATOM 3121 C C . LEU A 1 386 ? 24.418 -0.678 -8.827 1.00 79.12 386 LEU A C 1
ATOM 3123 O O . LEU A 1 386 ? 25.602 -0.342 -8.904 1.00 79.12 386 LEU A O 1
ATOM 3127 N N . ASN A 1 387 ? 24.070 -1.949 -8.635 1.00 78.94 387 ASN A N 1
ATOM 3128 C CA . ASN A 1 387 ? 25.026 -3.045 -8.759 1.00 78.94 387 ASN A CA 1
ATOM 3129 C C . ASN A 1 387 ? 25.435 -3.263 -10.233 1.00 78.94 387 ASN A C 1
ATOM 3131 O O . ASN A 1 387 ? 24.857 -2.682 -11.152 1.00 78.94 387 ASN A O 1
ATOM 3135 N N . ILE A 1 388 ? 26.432 -4.122 -10.462 1.00 78.69 388 ILE A N 1
ATOM 3136 C CA . ILE A 1 388 ? 26.952 -4.407 -11.812 1.00 78.69 388 ILE A CA 1
ATOM 3137 C C . ILE A 1 388 ? 25.848 -4.942 -12.742 1.00 78.69 388 ILE A C 1
ATOM 3139 O O . ILE A 1 388 ? 25.812 -4.574 -13.915 1.00 78.69 388 ILE A O 1
ATOM 3143 N N . SER A 1 389 ? 24.922 -5.754 -12.218 1.00 76.81 389 SER A N 1
ATOM 3144 C CA . SER A 1 389 ? 23.810 -6.323 -12.993 1.00 76.81 389 SER A CA 1
ATOM 3145 C C . SER A 1 389 ? 22.674 -5.333 -13.277 1.00 76.81 389 SER A C 1
ATOM 3147 O O . SER A 1 389 ? 21.827 -5.605 -14.127 1.00 76.81 389 SER A O 1
ATOM 3149 N N . ARG A 1 390 ? 22.648 -4.183 -12.587 1.00 78.50 390 ARG A N 1
ATOM 3150 C CA . ARG A 1 390 ? 21.561 -3.185 -12.589 1.00 78.50 390 ARG A CA 1
ATOM 3151 C C . ARG A 1 390 ? 20.194 -3.752 -12.203 1.00 78.50 390 ARG A C 1
ATOM 3153 O O . ARG A 1 390 ? 19.170 -3.195 -12.573 1.00 78.50 390 ARG A O 1
ATOM 3160 N N . GLU A 1 391 ? 20.176 -4.860 -11.471 1.00 77.50 391 GLU A N 1
ATOM 3161 C CA . GLU A 1 391 ? 18.949 -5.494 -10.963 1.00 77.50 391 GLU A CA 1
ATOM 3162 C C . GLU A 1 391 ? 18.754 -5.235 -9.465 1.00 77.50 391 GLU A C 1
ATOM 3164 O O . GLU A 1 391 ? 17.648 -5.372 -8.952 1.00 77.50 391 GLU A O 1
ATOM 3169 N N . MET A 1 392 ? 19.820 -4.865 -8.744 1.00 73.56 392 MET A N 1
ATOM 3170 C CA . MET A 1 392 ? 19.770 -4.601 -7.307 1.00 73.56 392 MET A CA 1
ATOM 3171 C C . MET A 1 392 ? 20.528 -3.328 -6.933 1.00 73.56 392 MET A C 1
ATOM 3173 O O . MET A 1 392 ? 21.494 -2.924 -7.582 1.00 73.56 392 MET A O 1
ATOM 3177 N N . LEU A 1 393 ? 20.103 -2.698 -5.842 1.00 75.31 393 LEU A N 1
ATOM 3178 C CA . LEU A 1 393 ? 20.789 -1.547 -5.261 1.00 75.31 393 LEU A CA 1
ATOM 3179 C C . LEU A 1 393 ? 21.893 -2.008 -4.307 1.00 75.31 393 LEU A C 1
ATOM 3181 O O . LEU A 1 393 ? 21.684 -2.917 -3.508 1.00 75.31 393 LEU A O 1
ATOM 3185 N N . GLN A 1 394 ? 23.058 -1.353 -4.347 1.00 70.75 394 GLN A N 1
ATOM 3186 C CA . GLN A 1 394 ? 24.194 -1.727 -3.491 1.00 70.75 394 GLN A CA 1
ATOM 3187 C C . GLN A 1 394 ? 24.009 -1.317 -2.017 1.00 70.75 394 GLN A C 1
ATOM 3189 O O . GLN A 1 394 ? 24.641 -1.892 -1.133 1.00 70.75 394 GLN A O 1
ATOM 3194 N N . GLN A 1 395 ? 23.173 -0.309 -1.730 1.00 68.81 395 GLN A N 1
ATOM 3195 C CA . GLN A 1 395 ? 23.030 0.275 -0.391 1.00 68.81 395 GLN A CA 1
ATOM 3196 C C . GLN A 1 395 ? 21.572 0.356 0.077 1.00 68.81 395 GLN A C 1
ATOM 3198 O O . GLN A 1 395 ? 20.783 1.155 -0.425 1.00 68.81 395 GLN A O 1
ATOM 3203 N N . SER A 1 396 ? 21.238 -0.363 1.151 1.00 69.62 396 SER A N 1
ATOM 3204 C CA . SER A 1 396 ? 19.887 -0.353 1.740 1.00 69.62 396 SER A CA 1
ATOM 3205 C C . SER A 1 396 ? 19.515 0.949 2.467 1.00 69.62 396 SER A C 1
ATOM 3207 O O . SER A 1 396 ? 18.339 1.223 2.699 1.00 69.62 396 SER A O 1
ATOM 3209 N N . LYS A 1 397 ? 20.488 1.797 2.838 1.00 83.06 397 LYS A N 1
ATOM 3210 C CA . LYS A 1 397 ? 20.208 3.053 3.564 1.00 83.06 397 LYS A CA 1
ATOM 3211 C C . LYS A 1 397 ? 19.426 4.061 2.720 1.00 83.06 397 LYS A C 1
ATOM 3213 O O . LYS A 1 397 ? 18.563 4.742 3.267 1.00 83.06 397 LYS A O 1
ATOM 3218 N N . ILE A 1 398 ? 19.699 4.131 1.417 1.00 84.81 398 ILE A N 1
ATOM 3219 C CA . ILE A 1 398 ? 19.019 5.056 0.498 1.00 84.81 398 ILE A CA 1
ATOM 3220 C C . ILE A 1 398 ? 17.532 4.701 0.396 1.00 84.81 398 ILE A C 1
ATOM 3222 O O . ILE A 1 398 ? 16.680 5.575 0.538 1.00 84.81 398 ILE A O 1
ATOM 3226 N N . LEU A 1 399 ? 17.213 3.407 0.291 1.00 85.94 399 LEU A N 1
ATOM 3227 C CA . LEU A 1 399 ? 15.832 2.913 0.270 1.00 85.94 399 LEU A CA 1
ATOM 3228 C C . LEU A 1 399 ? 15.036 3.333 1.509 1.00 85.94 399 LEU A C 1
ATOM 3230 O O . LEU A 1 399 ? 13.886 3.742 1.387 1.00 85.94 399 LEU A O 1
ATOM 3234 N N . LYS A 1 400 ? 15.656 3.340 2.697 1.00 88.19 400 LYS A N 1
ATOM 3235 C CA . LYS A 1 400 ? 15.000 3.821 3.927 1.00 88.19 400 LYS A CA 1
ATOM 3236 C C . LYS A 1 400 ? 14.648 5.310 3.866 1.00 88.19 400 LYS A C 1
ATOM 3238 O O . LYS A 1 400 ? 13.613 5.711 4.398 1.00 88.19 400 LYS A O 1
ATOM 3243 N N . VAL A 1 401 ? 15.496 6.128 3.236 1.00 90.62 401 VAL A N 1
ATOM 3244 C CA . VAL A 1 401 ? 15.233 7.564 3.043 1.00 90.62 401 VAL A CA 1
ATOM 3245 C C . VAL A 1 401 ? 14.091 7.763 2.050 1.00 90.62 401 VAL A C 1
ATOM 3247 O O . VAL A 1 401 ? 13.163 8.514 2.352 1.00 90.62 401 VAL A O 1
ATOM 3250 N N . ILE A 1 402 ? 14.109 7.039 0.924 1.00 91.94 402 ILE A N 1
ATOM 3251 C CA . ILE A 1 402 ? 13.012 7.042 -0.055 1.00 91.94 402 ILE A CA 1
ATOM 3252 C C . ILE A 1 402 ? 11.710 6.646 0.639 1.00 91.94 402 ILE A C 1
ATOM 3254 O O . ILE A 1 402 ? 10.768 7.435 0.641 1.00 91.94 402 ILE A O 1
ATOM 3258 N N . ARG A 1 403 ? 11.683 5.501 1.334 1.00 93.38 403 ARG A N 1
ATOM 3259 C CA . ARG A 1 403 ? 10.516 5.011 2.081 1.00 93.38 403 ARG A CA 1
ATOM 3260 C C . ARG A 1 403 ? 9.945 6.056 3.025 1.00 93.38 403 ARG A C 1
ATOM 3262 O O . ARG A 1 403 ? 8.738 6.267 3.039 1.00 93.38 403 ARG A O 1
ATOM 3269 N N . LYS A 1 404 ? 10.787 6.742 3.803 1.00 93.81 404 LYS A N 1
ATOM 3270 C CA . LYS A 1 404 ? 10.323 7.792 4.723 1.00 93.81 404 LYS A CA 1
ATOM 3271 C C . LYS A 1 404 ? 9.591 8.919 3.982 1.00 93.81 404 LYS A C 1
ATOM 3273 O O . LYS A 1 404 ? 8.567 9.396 4.470 1.00 93.81 404 LYS A O 1
ATOM 3278 N N . ASN A 1 405 ? 10.093 9.327 2.817 1.00 95.31 405 ASN A N 1
ATOM 3279 C CA . ASN A 1 405 ? 9.454 10.343 1.983 1.00 95.31 405 ASN A CA 1
ATOM 3280 C C . ASN A 1 405 ? 8.166 9.827 1.324 1.00 95.31 405 ASN A C 1
ATOM 3282 O O . ASN A 1 405 ? 7.162 10.536 1.366 1.00 95.31 405 ASN A O 1
ATOM 3286 N N . LEU A 1 406 ? 8.162 8.597 0.791 1.00 96.06 406 LEU A N 1
ATOM 3287 C CA . LEU A 1 406 ? 6.962 7.983 0.208 1.00 96.06 406 LEU A CA 1
ATOM 3288 C C . LEU A 1 406 ? 5.839 7.871 1.247 1.00 96.06 406 LEU A C 1
ATOM 3290 O O . LEU A 1 406 ? 4.720 8.303 0.986 1.00 96.06 406 LEU A O 1
ATOM 3294 N N . VAL A 1 407 ? 6.147 7.365 2.449 1.00 97.06 407 VAL A N 1
ATOM 3295 C CA . VAL A 1 407 ? 5.185 7.248 3.558 1.00 97.06 407 VAL A CA 1
ATOM 3296 C C . VAL A 1 407 ? 4.626 8.615 3.926 1.00 97.06 407 VAL A C 1
ATOM 3298 O O . VAL A 1 407 ? 3.411 8.770 4.006 1.00 97.06 407 VAL A O 1
ATOM 3301 N N . LYS A 1 408 ? 5.490 9.626 4.092 1.00 96.81 408 LYS A N 1
ATOM 3302 C CA . LYS A 1 408 ? 5.045 10.991 4.394 1.00 96.81 408 LYS A CA 1
ATOM 3303 C C . LYS A 1 408 ? 4.052 11.492 3.340 1.00 96.81 408 LYS A C 1
ATOM 3305 O O . LYS A 1 408 ? 2.984 11.961 3.706 1.00 96.81 408 LYS A O 1
ATOM 3310 N N . LYS A 1 409 ? 4.375 11.339 2.053 1.00 97.62 409 LYS A N 1
ATOM 3311 C CA . LYS A 1 409 ? 3.522 11.803 0.951 1.00 97.62 409 LYS A CA 1
ATOM 3312 C C . LYS A 1 409 ? 2.232 11.001 0.789 1.00 97.62 409 LYS A C 1
ATOM 3314 O O . LYS A 1 409 ? 1.230 11.589 0.403 1.00 97.62 409 LYS A O 1
ATOM 3319 N N . CYS A 1 410 ? 2.224 9.712 1.133 1.00 97.94 410 CYS A N 1
ATOM 3320 C CA . CYS A 1 410 ? 0.988 8.927 1.218 1.00 97.94 410 CYS A CA 1
ATOM 3321 C C . CYS A 1 410 ? 0.066 9.452 2.321 1.00 97.94 410 CYS A C 1
ATOM 3323 O O . CYS A 1 410 ? -1.126 9.608 2.095 1.00 97.94 410 CYS A O 1
ATOM 3325 N N . LEU A 1 411 ? 0.608 9.742 3.508 1.00 97.88 411 LEU A N 1
ATOM 3326 C CA . LEU A 1 411 ? -0.192 10.276 4.612 1.00 97.88 411 LEU A CA 1
ATOM 3327 C C . LEU A 1 411 ? -0.727 11.673 4.296 1.00 97.88 411 LEU A C 1
ATOM 3329 O O . LEU A 1 411 ? -1.896 11.925 4.558 1.00 97.88 411 LEU A O 1
ATOM 3333 N N . ASP A 1 412 ? 0.094 12.534 3.686 1.00 97.56 412 ASP A N 1
ATOM 3334 C CA . ASP A 1 412 ? -0.349 13.849 3.212 1.00 97.56 412 ASP A CA 1
ATOM 3335 C C . ASP A 1 412 ? -1.495 13.689 2.178 1.00 97.56 412 ASP A C 1
ATOM 3337 O O . ASP A 1 412 ? -2.507 14.375 2.273 1.00 97.56 412 ASP A O 1
ATOM 3341 N N . LEU A 1 413 ? -1.398 12.723 1.248 1.00 97.75 413 LEU A N 1
ATOM 3342 C CA . LEU A 1 413 ? -2.476 12.406 0.296 1.00 97.75 413 LEU A CA 1
ATOM 3343 C C . LEU A 1 413 ? -3.760 11.927 0.995 1.00 97.75 413 LEU A C 1
ATOM 3345 O O . LEU A 1 413 ? -4.853 12.284 0.573 1.00 97.75 413 LEU A O 1
ATOM 3349 N N . PHE A 1 414 ? -3.661 11.110 2.047 1.00 98.12 414 PHE A N 1
ATOM 3350 C CA . PHE A 1 414 ? -4.846 10.651 2.784 1.00 98.12 414 PHE A CA 1
ATOM 3351 C C . PHE A 1 414 ? -5.492 11.760 3.615 1.00 98.12 414 PHE A C 1
ATOM 3353 O O . PHE A 1 414 ? -6.704 11.733 3.810 1.00 98.12 414 PHE A O 1
ATOM 3360 N N . GLU A 1 415 ? -4.696 12.705 4.122 1.00 96.44 415 GLU A N 1
ATOM 3361 C CA . GLU A 1 415 ? -5.190 13.908 4.797 1.00 96.44 415 GLU A CA 1
ATOM 3362 C C . GLU A 1 415 ? -5.950 14.804 3.805 1.00 96.44 415 GLU A C 1
ATOM 3364 O O . GLU A 1 415 ? -7.070 15.201 4.110 1.00 96.44 415 GLU A O 1
ATOM 3369 N N . GLU A 1 416 ? -5.414 15.021 2.599 1.00 96.00 416 GLU A N 1
ATOM 3370 C CA . GLU A 1 416 ? -6.107 15.731 1.508 1.00 96.00 416 GLU A CA 1
ATOM 3371 C C . GLU A 1 416 ? -7.392 15.007 1.088 1.00 96.00 416 GLU A C 1
ATOM 3373 O O . GLU A 1 416 ? -8.449 15.619 0.957 1.00 96.00 416 GLU A O 1
ATOM 3378 N N . LEU A 1 417 ? -7.338 13.678 0.949 1.00 95.81 417 LEU A N 1
ATOM 3379 C CA . LEU A 1 417 ? -8.514 12.880 0.614 1.00 95.81 417 LEU A CA 1
ATOM 3380 C C . LEU A 1 417 ? -9.596 12.984 1.692 1.00 95.81 417 LEU A C 1
ATOM 3382 O O . LEU A 1 417 ? -10.771 12.905 1.367 1.00 95.81 417 LEU A O 1
ATOM 3386 N N . ALA A 1 418 ? -9.217 13.179 2.960 1.00 95.38 418 ALA A N 1
ATOM 3387 C CA . ALA A 1 418 ? -10.155 13.341 4.067 1.00 95.38 418 ALA A CA 1
ATOM 3388 C C . ALA A 1 418 ? -10.928 14.670 4.041 1.00 95.38 418 ALA A C 1
ATOM 3390 O O . ALA A 1 418 ? -11.928 14.780 4.754 1.00 95.38 418 ALA A O 1
ATOM 3391 N N . GLU A 1 419 ? -10.494 15.653 3.246 1.00 94.69 419 GLU A N 1
ATOM 3392 C CA . GLU A 1 419 ? -11.234 16.899 3.011 1.00 94.69 419 GLU A CA 1
ATOM 3393 C C . GLU A 1 419 ? -12.452 16.672 2.095 1.00 94.69 419 GLU A C 1
ATOM 3395 O O . GLU A 1 419 ? -13.470 17.350 2.243 1.00 94.69 419 GLU A O 1
ATOM 3400 N N . ASP A 1 420 ? -12.390 15.670 1.211 1.00 94.31 420 ASP A N 1
ATOM 3401 C CA . ASP A 1 420 ? -13.506 15.207 0.383 1.00 94.31 420 ASP A CA 1
ATOM 3402 C C . ASP A 1 420 ? -14.194 14.003 1.038 1.00 94.31 420 ASP A C 1
ATOM 3404 O O . ASP A 1 420 ? -13.770 12.852 0.915 1.00 94.31 420 ASP A O 1
ATOM 3408 N N . LYS A 1 421 ? -15.303 14.271 1.731 1.00 93.00 421 LYS A N 1
ATOM 3409 C CA . LYS A 1 421 ? -16.045 13.263 2.498 1.00 93.00 421 LYS A CA 1
ATOM 3410 C C . LYS A 1 421 ? -16.463 12.050 1.657 1.00 93.00 421 LYS A C 1
ATOM 3412 O O . LYS A 1 421 ? -16.369 10.921 2.140 1.00 93.00 421 LYS A O 1
ATOM 3417 N N . ASP A 1 422 ? -16.905 12.258 0.419 1.00 94.19 422 ASP A N 1
ATOM 3418 C CA . ASP A 1 422 ? -17.469 11.187 -0.407 1.00 94.19 422 ASP A CA 1
ATOM 3419 C C . ASP A 1 422 ? -16.373 10.255 -0.924 1.00 94.19 422 ASP A C 1
ATOM 3421 O O . ASP A 1 422 ? -16.497 9.027 -0.848 1.00 94.19 422 ASP A O 1
ATOM 3425 N N . ASN A 1 423 ? -15.268 10.821 -1.412 1.00 94.94 423 ASN A N 1
ATOM 3426 C CA . ASN A 1 423 ? -14.121 10.023 -1.838 1.00 94.94 423 ASN A CA 1
ATOM 3427 C C . ASN A 1 423 ? -13.393 9.387 -0.650 1.00 94.94 423 ASN A C 1
ATOM 3429 O O . ASN A 1 423 ? -12.926 8.249 -0.756 1.00 94.94 423 ASN A O 1
ATOM 3433 N N . TYR A 1 424 ? -13.366 10.056 0.503 1.00 97.31 424 TYR A N 1
ATOM 3434 C CA . TYR A 1 424 ? -12.809 9.483 1.718 1.00 97.31 424 TYR A CA 1
ATOM 3435 C C . TYR A 1 424 ? -13.599 8.281 2.228 1.00 97.31 424 TYR A C 1
ATOM 3437 O O . TYR A 1 424 ? -13.002 7.292 2.644 1.00 97.31 424 TYR A O 1
ATOM 3445 N N . ASN A 1 425 ? -14.931 8.333 2.181 1.00 95.69 425 ASN A N 1
ATOM 3446 C CA . ASN A 1 425 ? -15.769 7.205 2.582 1.00 95.69 425 ASN A CA 1
ATOM 3447 C C . ASN A 1 425 ? -15.477 5.970 1.717 1.00 95.69 425 ASN A C 1
ATOM 3449 O O . ASN A 1 425 ? -15.264 4.887 2.261 1.00 95.69 425 ASN A O 1
ATOM 3453 N N . LYS A 1 426 ? -15.349 6.149 0.393 1.00 96.12 426 LYS A N 1
ATOM 3454 C CA . LYS A 1 426 ? -14.938 5.078 -0.535 1.00 96.12 426 LYS A CA 1
ATOM 3455 C C . LYS A 1 426 ? -13.541 4.548 -0.209 1.00 96.12 426 LYS A C 1
ATOM 3457 O O . LYS A 1 426 ? -13.327 3.341 -0.166 1.00 96.12 426 LYS A O 1
ATOM 3462 N N . PHE A 1 427 ? -12.586 5.438 0.061 1.00 97.94 427 PHE A N 1
ATOM 3463 C CA . PHE A 1 427 ? -11.239 5.048 0.480 1.00 97.94 427 PHE A CA 1
ATOM 3464 C C . PHE A 1 427 ? -11.250 4.228 1.772 1.00 97.94 427 PHE A C 1
ATOM 3466 O O . PHE A 1 427 ? -10.614 3.177 1.851 1.00 97.94 427 PHE A O 1
ATOM 3473 N N . TYR A 1 428 ? -11.969 4.702 2.786 1.00 97.62 428 TYR A N 1
ATOM 3474 C CA . TYR A 1 428 ? -12.000 4.077 4.098 1.00 97.62 428 TYR A CA 1
ATOM 3475 C C . TYR A 1 428 ? -12.694 2.714 4.052 1.00 97.62 428 TYR A C 1
ATOM 3477 O O . TYR A 1 428 ? -12.217 1.765 4.668 1.00 97.62 428 TYR A O 1
ATOM 3485 N N . GLU A 1 429 ? -13.762 2.575 3.268 1.00 96.00 429 GLU A N 1
ATOM 3486 C CA . GLU A 1 429 ? -14.419 1.288 3.033 1.00 96.00 429 GLU A CA 1
ATOM 3487 C C . GLU A 1 429 ? -13.434 0.238 2.493 1.00 96.00 429 GLU A C 1
ATOM 3489 O O . GLU A 1 429 ? -13.381 -0.885 2.993 1.00 96.00 429 GLU A O 1
ATOM 3494 N N . GLN A 1 430 ? -12.597 0.622 1.527 1.00 97.06 430 GLN A N 1
ATOM 3495 C CA . GLN A 1 430 ? -11.661 -0.294 0.872 1.00 97.06 430 GLN A CA 1
ATOM 3496 C C . GLN A 1 430 ? -10.384 -0.549 1.692 1.00 97.06 430 GLN A C 1
ATOM 3498 O O . GLN A 1 430 ? -9.869 -1.667 1.698 1.00 97.06 430 GLN A O 1
ATOM 3503 N N . PHE A 1 431 ? -9.868 0.465 2.398 1.00 98.00 431 PHE A N 1
ATOM 3504 C CA . PHE A 1 431 ? -8.524 0.438 2.998 1.00 98.00 431 PHE A CA 1
ATOM 3505 C C . PHE A 1 431 ? -8.489 0.725 4.509 1.00 98.00 431 PHE A C 1
ATOM 3507 O O . PHE A 1 431 ? -7.408 0.887 5.080 1.00 98.00 431 PHE A O 1
ATOM 3514 N N . SER A 1 432 ? -9.626 0.741 5.213 1.00 97.50 432 SER A N 1
ATOM 3515 C CA . SER A 1 432 ? -9.663 0.926 6.679 1.00 97.50 432 SER A CA 1
ATOM 3516 C C . SER A 1 432 ? -8.777 -0.075 7.421 1.00 97.50 432 SER A C 1
ATOM 3518 O O . SER A 1 432 ? -8.042 0.311 8.330 1.00 97.50 432 SER A O 1
ATOM 3520 N N . LYS A 1 433 ? -8.777 -1.349 7.008 1.00 97.06 433 LYS A N 1
ATOM 3521 C CA . LYS A 1 433 ? -7.921 -2.400 7.586 1.00 97.06 433 LYS A CA 1
ATOM 3522 C C . LYS A 1 433 ? -6.435 -2.065 7.461 1.00 97.06 433 LYS A C 1
ATOM 3524 O O . LYS A 1 433 ? -5.687 -2.275 8.410 1.00 97.06 433 LYS A O 1
ATOM 3529 N N . ASN A 1 434 ? -6.020 -1.486 6.337 1.00 97.38 434 ASN A N 1
ATOM 3530 C CA . ASN A 1 434 ? -4.655 -1.017 6.119 1.00 97.38 434 ASN A CA 1
ATOM 3531 C C . ASN A 1 434 ? -4.304 0.151 7.047 1.00 97.38 434 ASN A C 1
ATOM 3533 O O . ASN A 1 434 ? -3.273 0.117 7.711 1.00 97.38 434 ASN A O 1
ATOM 3537 N N . ILE A 1 435 ? -5.180 1.150 7.183 1.00 98.25 435 ILE A N 1
ATOM 3538 C CA . ILE A 1 435 ? -4.959 2.263 8.124 1.00 98.25 435 ILE A CA 1
ATOM 3539 C C . ILE A 1 435 ? -4.848 1.755 9.570 1.00 98.25 435 ILE A C 1
ATOM 3541 O O . ILE A 1 435 ? -3.944 2.153 10.308 1.00 98.25 435 ILE A O 1
ATOM 3545 N N . LYS A 1 436 ? -5.725 0.826 9.964 1.00 98.25 436 LYS A N 1
ATOM 3546 C CA . LYS A 1 436 ? -5.730 0.194 11.291 1.00 98.25 436 LYS A CA 1
ATOM 3547 C C . LYS A 1 436 ? -4.470 -0.649 11.536 1.00 98.25 436 LYS A C 1
ATOM 3549 O O . LYS A 1 436 ? -3.885 -0.557 12.615 1.00 98.25 436 LYS A O 1
ATOM 3554 N N . LEU A 1 437 ? -3.987 -1.383 10.532 1.00 96.69 437 LEU A N 1
ATOM 3555 C CA . LEU A 1 437 ? -2.697 -2.080 10.588 1.00 96.69 437 LEU A CA 1
ATOM 3556 C C . LEU A 1 437 ? -1.536 -1.092 10.773 1.00 96.69 437 LEU A C 1
ATOM 3558 O O . LEU A 1 437 ? -0.662 -1.314 11.607 1.00 96.69 437 LEU A O 1
ATOM 3562 N N . GLY A 1 438 ? -1.577 0.050 10.083 1.00 97.25 438 GLY A N 1
ATOM 3563 C CA . GLY A 1 438 ? -0.602 1.123 10.260 1.00 97.25 438 GLY A CA 1
ATOM 3564 C C . GLY A 1 438 ? -0.550 1.650 11.697 1.00 97.25 438 GLY A C 1
ATOM 3565 O O . GLY A 1 438 ? 0.535 1.887 12.220 1.00 97.25 438 GLY A O 1
ATOM 3566 N N . ILE A 1 439 ? -1.693 1.778 12.384 1.00 97.81 439 ILE A N 1
ATOM 3567 C CA . ILE A 1 439 ? -1.713 2.129 13.817 1.00 97.81 439 ILE A CA 1
ATOM 3568 C C . ILE A 1 439 ? -0.998 1.067 14.652 1.00 97.81 439 ILE A C 1
ATOM 3570 O O . ILE A 1 439 ? -0.274 1.408 15.595 1.00 97.81 439 ILE A O 1
ATOM 3574 N N . HIS A 1 440 ? -1.196 -0.208 14.330 1.00 95.62 440 HIS A N 1
ATOM 3575 C CA . HIS A 1 440 ? -0.571 -1.300 15.061 1.00 95.62 440 HIS A CA 1
ATOM 3576 C C . HIS A 1 440 ? 0.959 -1.285 14.901 1.00 95.62 440 HIS A C 1
ATOM 3578 O O . HIS A 1 440 ? 1.682 -1.303 15.899 1.00 95.62 440 HIS A O 1
ATOM 3584 N N . GLU A 1 441 ? 1.444 -1.157 13.666 1.00 94.94 441 GLU A N 1
ATOM 3585 C CA . GLU A 1 441 ? 2.858 -1.337 13.313 1.00 94.94 441 GLU A CA 1
ATOM 3586 C C . GLU A 1 441 ? 3.701 -0.052 13.376 1.00 94.94 441 GLU A C 1
ATOM 3588 O O . GLU A 1 441 ? 4.834 -0.071 13.860 1.00 94.94 441 GLU A O 1
ATOM 3593 N N . ASP A 1 442 ? 3.180 1.083 12.900 1.00 96.12 442 ASP A N 1
ATOM 3594 C CA . ASP A 1 442 ? 3.958 2.308 12.689 1.00 96.12 442 ASP A CA 1
ATOM 3595 C C . ASP A 1 442 ? 3.804 3.287 13.853 1.00 96.12 442 ASP A C 1
ATOM 3597 O O . ASP A 1 442 ? 2.983 4.209 13.855 1.00 96.12 442 ASP A O 1
ATOM 3601 N N . SER A 1 443 ? 4.662 3.124 14.859 1.00 95.94 443 SER A N 1
ATOM 3602 C CA . SER A 1 443 ? 4.673 4.019 16.016 1.00 95.94 443 SER A CA 1
ATOM 3603 C C . SER A 1 443 ? 5.028 5.464 15.685 1.00 95.94 443 SER A C 1
ATOM 3605 O O . SER A 1 443 ? 4.634 6.359 16.428 1.00 95.94 443 SER A O 1
ATOM 3607 N N . SER A 1 444 ? 5.778 5.698 14.605 1.00 96.00 444 SER A N 1
ATOM 3608 C CA . SER A 1 444 ? 6.249 7.035 14.242 1.00 96.00 444 SER A CA 1
ATOM 3609 C C . SER A 1 444 ? 5.152 7.888 13.610 1.00 96.00 444 SER A C 1
ATOM 3611 O O . SER A 1 444 ? 5.086 9.088 13.871 1.00 96.00 444 SER A O 1
ATOM 3613 N N . ASN A 1 445 ? 4.253 7.261 12.847 1.00 97.19 445 ASN A N 1
ATOM 3614 C CA . ASN A 1 445 ? 3.151 7.934 12.160 1.00 97.19 445 ASN A CA 1
ATOM 3615 C C . ASN A 1 445 ? 1.781 7.707 12.817 1.00 97.19 445 ASN A C 1
ATOM 3617 O O . ASN A 1 445 ? 0.781 8.250 12.347 1.00 97.19 445 ASN A O 1
ATOM 3621 N N . ARG A 1 446 ? 1.719 6.962 13.929 1.00 96.56 446 ARG A N 1
ATOM 3622 C CA . ARG A 1 446 ? 0.477 6.616 14.639 1.00 96.56 446 ARG A CA 1
ATOM 3623 C C . ARG A 1 446 ? -0.442 7.806 14.907 1.00 96.56 446 ARG A C 1
ATOM 3625 O O . ARG A 1 446 ? -1.648 7.683 14.741 1.00 96.56 446 ARG A O 1
ATOM 3632 N N . ALA A 1 447 ? 0.112 8.950 15.308 1.00 95.31 447 ALA A N 1
ATOM 3633 C CA . ALA A 1 447 ? -0.683 10.147 15.586 1.00 95.31 447 ALA A CA 1
ATOM 3634 C C . ALA A 1 447 ? -1.395 10.681 14.329 1.00 95.31 447 ALA A C 1
ATOM 3636 O O . ALA A 1 447 ? -2.571 11.023 14.401 1.00 95.31 447 ALA A O 1
ATOM 3637 N N . LYS A 1 448 ? -0.713 10.693 13.175 1.00 96.19 448 LYS A N 1
ATOM 3638 C CA . LYS A 1 448 ? -1.313 11.084 11.890 1.00 96.19 448 LYS A CA 1
ATOM 3639 C C . LYS A 1 448 ? -2.367 10.078 11.441 1.00 96.19 448 LYS A C 1
ATOM 3641 O O . LYS A 1 448 ? -3.490 10.454 11.133 1.00 96.19 448 LYS A O 1
ATOM 3646 N N . LEU A 1 449 ? -2.027 8.790 11.491 1.00 97.88 449 LEU A N 1
ATOM 3647 C CA . LEU A 1 449 ? -2.945 7.704 11.149 1.00 97.88 449 LEU A CA 1
ATOM 3648 C C . LEU A 1 449 ? -4.208 7.718 12.027 1.00 97.88 449 LEU A C 1
ATOM 3650 O O . LEU A 1 449 ? -5.288 7.395 11.546 1.00 97.88 449 LEU A O 1
ATOM 3654 N N . ALA A 1 450 ? -4.109 8.125 13.298 1.00 97.75 450 ALA A N 1
ATOM 3655 C CA . ALA A 1 450 ? -5.260 8.164 14.199 1.00 97.75 450 ALA A CA 1
ATOM 3656 C C . ALA A 1 450 ? -6.307 9.206 13.769 1.00 97.75 450 ALA A C 1
ATOM 3658 O O . ALA A 1 450 ? -7.501 8.980 13.964 1.00 97.75 450 ALA A O 1
ATOM 3659 N N . ASN A 1 451 ? -5.885 10.299 13.121 1.00 96.81 451 ASN A N 1
ATOM 3660 C CA . ASN A 1 451 ? -6.796 11.295 12.538 1.00 96.81 451 ASN A CA 1
ATOM 3661 C C . ASN A 1 451 ? -7.596 10.739 11.347 1.00 96.81 451 ASN A C 1
ATOM 3663 O O . ASN A 1 451 ? -8.670 11.247 11.017 1.00 96.81 451 ASN A O 1
ATOM 3667 N N . LEU A 1 452 ? -7.093 9.676 10.717 1.00 97.75 452 LEU A N 1
ATOM 3668 C CA . LEU A 1 452 ? -7.726 8.994 9.589 1.00 97.75 452 LEU A CA 1
ATOM 3669 C C . LEU A 1 452 ? -8.711 7.901 10.037 1.00 97.75 452 LEU A C 1
ATOM 3671 O O . LEU A 1 452 ? -9.339 7.247 9.216 1.00 97.75 452 LEU A O 1
ATOM 3675 N N . LEU A 1 453 ? -8.870 7.652 11.336 1.00 98.00 453 LEU A N 1
ATOM 3676 C CA . LEU A 1 453 ? -9.831 6.652 11.792 1.00 98.00 453 LEU A CA 1
ATOM 3677 C C . LEU A 1 453 ? -11.264 7.187 11.692 1.00 98.00 453 LEU A C 1
ATOM 3679 O O . LEU A 1 453 ? -11.523 8.362 11.974 1.00 98.00 453 LEU A O 1
ATOM 3683 N N . ARG A 1 454 ? -12.196 6.315 11.303 1.00 97.44 454 ARG A N 1
ATOM 3684 C CA . ARG A 1 454 ? -13.636 6.575 11.271 1.00 97.44 454 ARG A CA 1
ATOM 3685 C C . ARG A 1 454 ? -14.353 5.421 11.955 1.00 97.44 454 ARG A C 1
ATOM 3687 O O . ARG A 1 454 ? -14.025 4.262 11.725 1.00 97.44 454 ARG A O 1
ATOM 3694 N N . TYR A 1 455 ? -15.308 5.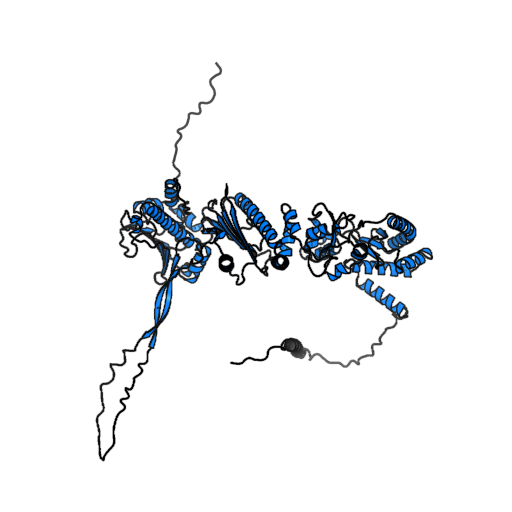752 12.813 1.00 97.62 455 TYR A N 1
ATOM 3695 C CA . TYR A 1 455 ? -16.094 4.776 13.560 1.00 97.62 455 TYR A CA 1
ATOM 3696 C C . TYR A 1 455 ? -17.546 5.219 13.647 1.00 97.62 455 TYR A C 1
ATOM 3698 O O . TYR A 1 455 ? -17.831 6.415 13.716 1.00 97.62 455 TYR A O 1
ATOM 3706 N N . HIS A 1 456 ? -18.461 4.258 13.717 1.00 97.31 456 HIS A N 1
ATOM 3707 C CA . HIS A 1 456 ? -19.816 4.539 14.180 1.00 97.31 456 HIS A CA 1
ATOM 3708 C C . HIS A 1 456 ? -19.781 4.917 15.661 1.00 97.31 456 HIS A C 1
ATOM 3710 O O . HIS A 1 456 ? -18.931 4.444 16.423 1.00 97.31 456 HIS A O 1
ATOM 3716 N N . THR A 1 457 ? -20.710 5.765 16.087 1.00 97.44 457 THR A N 1
ATOM 3717 C CA . THR A 1 457 ? -20.817 6.153 17.494 1.00 97.44 457 THR A CA 1
ATOM 3718 C C . THR A 1 457 ? -22.262 6.118 17.955 1.00 97.44 457 THR A C 1
ATOM 3720 O O . THR A 1 457 ? -23.197 6.086 17.160 1.00 97.44 457 THR A O 1
ATOM 3723 N N . SER A 1 458 ? -22.478 6.171 19.266 1.00 96.31 458 SER A N 1
ATOM 3724 C CA . SER A 1 458 ? -23.829 6.257 19.823 1.00 96.31 458 SER A CA 1
ATOM 3725 C C . SER A 1 458 ? -24.563 7.558 19.469 1.00 96.31 458 SER A C 1
ATOM 3727 O O . SER A 1 458 ? -25.756 7.657 19.744 1.00 96.31 458 SER A O 1
ATOM 3729 N N . ALA A 1 459 ? -23.863 8.570 18.939 1.00 93.44 459 ALA A N 1
ATOM 3730 C CA . ALA A 1 459 ? -24.463 9.814 18.456 1.00 93.44 459 ALA A CA 1
ATOM 3731 C C . ALA A 1 459 ? -24.880 9.723 16.980 1.00 93.44 459 ALA A C 1
ATOM 3733 O O . ALA A 1 459 ? -25.841 10.380 16.585 1.00 93.44 459 ALA A O 1
ATOM 3734 N N . ASN A 1 460 ? -24.176 8.917 16.177 1.00 90.88 460 ASN A N 1
ATOM 3735 C CA . ASN A 1 460 ? -24.516 8.649 14.784 1.00 90.88 460 ASN A CA 1
ATOM 3736 C C . ASN A 1 460 ? -24.204 7.188 14.432 1.00 90.88 460 ASN A C 1
ATOM 3738 O O . ASN A 1 460 ? -23.049 6.779 14.304 1.00 90.88 460 ASN A O 1
ATOM 3742 N N . GLU A 1 461 ? -25.269 6.404 14.293 1.00 88.12 461 GLU A N 1
ATOM 3743 C CA . GLU A 1 461 ? -25.181 4.969 14.031 1.00 88.12 461 GLU A CA 1
ATOM 3744 C C . GLU A 1 461 ? -25.117 4.661 12.530 1.00 88.12 461 GLU A C 1
ATOM 3746 O O . GLU A 1 461 ? -24.626 3.604 12.155 1.00 88.12 461 GLU A O 1
ATOM 3751 N N . THR A 1 462 ? -25.561 5.577 11.665 1.00 88.81 462 THR A N 1
ATOM 3752 C CA . THR A 1 462 ? -25.592 5.375 10.207 1.00 88.81 462 THR A CA 1
ATOM 3753 C C . THR A 1 462 ? -24.310 5.823 9.525 1.00 88.81 462 THR A C 1
ATOM 3755 O O . THR A 1 462 ? -23.849 5.175 8.593 1.00 88.81 462 THR A O 1
ATOM 3758 N N . GLU A 1 463 ? -23.719 6.922 9.987 1.00 91.69 463 GLU A N 1
ATOM 3759 C CA . GLU A 1 463 ? -22.531 7.509 9.381 1.00 91.69 463 GLU A CA 1
ATOM 3760 C C . GLU A 1 463 ? -21.369 7.512 10.372 1.00 91.69 463 GLU A C 1
ATOM 3762 O O . GLU A 1 463 ? -21.520 7.863 11.545 1.00 91.69 463 GLU A O 1
ATOM 3767 N N . MET A 1 464 ? -20.189 7.128 9.888 1.00 94.56 464 MET A N 1
ATOM 3768 C CA . MET A 1 464 ? -18.988 7.117 10.708 1.00 94.56 464 MET A CA 1
ATOM 3769 C C . MET A 1 464 ? -18.472 8.539 10.971 1.00 94.56 464 MET A C 1
ATOM 3771 O O . MET A 1 464 ? -18.467 9.399 10.094 1.00 94.56 464 MET A O 1
ATOM 3775 N N . SER A 1 465 ? -17.974 8.774 12.182 1.00 94.69 465 SER A N 1
ATOM 3776 C CA . SER A 1 465 ? -17.319 10.018 12.603 1.00 94.69 465 SER A CA 1
ATOM 3777 C C . SER A 1 465 ? -15.829 9.802 12.851 1.00 94.69 465 SER A C 1
ATOM 3779 O O . SER A 1 465 ? -15.402 8.697 13.194 1.00 94.69 465 SER A O 1
ATOM 3781 N N . SER A 1 466 ? -15.029 10.865 12.733 1.00 97.00 466 SER A N 1
ATOM 3782 C CA . SER A 1 466 ? -13.635 10.826 13.181 1.00 97.00 466 SER A CA 1
ATOM 3783 C C . SER A 1 466 ? -13.525 10.898 14.710 1.00 97.00 466 SER A C 1
ATOM 3785 O O . SER A 1 466 ? -14.434 11.370 15.399 1.00 97.00 466 SER A O 1
ATOM 3787 N N . LEU A 1 467 ? -12.378 10.483 15.261 1.00 97.06 467 LEU A N 1
ATOM 3788 C CA . LEU A 1 467 ? -12.087 10.685 16.689 1.00 97.06 467 LEU A CA 1
ATOM 3789 C C . LEU A 1 467 ? -12.008 12.175 17.056 1.00 97.06 467 LEU A C 1
ATOM 3791 O O . LEU A 1 467 ? -12.360 12.552 18.171 1.00 97.06 467 LEU A O 1
ATOM 3795 N N . LYS A 1 468 ? -11.602 13.031 16.116 1.00 96.44 468 LYS A N 1
ATOM 3796 C CA . LYS A 1 468 ? -11.589 14.485 16.302 1.00 96.44 468 LYS A CA 1
ATOM 3797 C C . LYS A 1 468 ? -13.003 15.046 16.438 1.00 96.44 468 LYS A C 1
ATOM 3799 O O . LYS A 1 468 ? -13.264 15.850 17.329 1.00 96.44 468 LYS A O 1
ATOM 3804 N N . ASP A 1 469 ? -13.939 14.570 15.618 1.00 95.94 469 ASP A N 1
ATOM 3805 C CA . ASP A 1 469 ? -15.344 14.974 15.724 1.00 95.94 469 ASP A CA 1
ATOM 3806 C C . ASP A 1 469 ? -15.958 14.527 17.053 1.00 95.94 469 ASP A C 1
ATOM 3808 O O . ASP A 1 469 ? -16.714 15.282 17.663 1.00 95.94 469 ASP A O 1
ATOM 3812 N N . TYR A 1 470 ? -15.590 13.336 17.537 1.00 97.56 470 TYR A N 1
ATOM 3813 C CA . TYR A 1 470 ? -15.952 12.884 18.880 1.00 97.56 470 TYR A CA 1
ATOM 3814 C C . TYR A 1 470 ? -15.410 13.841 19.951 1.00 97.56 470 TYR A C 1
ATOM 3816 O O . TYR A 1 470 ? -16.168 14.282 20.813 1.00 97.56 470 TYR A O 1
ATOM 3824 N N . VAL A 1 471 ? -14.120 14.206 19.893 1.00 96.94 471 VAL A N 1
ATOM 3825 C CA . VAL A 1 471 ? -13.502 15.132 20.864 1.00 96.94 471 VAL A CA 1
ATOM 3826 C C . VAL A 1 471 ? -14.216 16.484 20.874 1.00 96.94 471 VAL A C 1
ATOM 3828 O O . VAL A 1 471 ? -14.510 17.009 21.947 1.00 96.94 471 VAL A O 1
ATOM 3831 N N . ASN A 1 472 ? -14.586 17.005 19.703 1.00 96.31 472 ASN A N 1
ATOM 3832 C CA . ASN A 1 472 ? -15.341 18.254 19.578 1.00 96.31 472 ASN A CA 1
ATOM 3833 C C . ASN A 1 472 ? -16.743 18.186 20.213 1.00 96.31 472 ASN A C 1
ATOM 3835 O O . ASN A 1 472 ? -17.282 19.214 20.622 1.00 96.31 472 ASN A O 1
ATOM 3839 N N . ARG A 1 473 ? -17.336 16.990 20.311 1.00 95.94 473 ARG A N 1
ATOM 3840 C CA . ARG A 1 473 ? -18.649 16.749 20.934 1.00 95.94 473 ARG A CA 1
ATOM 3841 C C . ARG A 1 473 ? -18.574 16.322 22.402 1.00 95.94 473 ARG A C 1
ATOM 3843 O O . ARG A 1 473 ? -19.622 16.169 23.039 1.00 95.94 473 ARG A O 1
ATOM 3850 N N . MET A 1 474 ? -17.372 16.145 22.958 1.00 95.69 474 MET A N 1
ATOM 3851 C CA . MET A 1 474 ? -17.196 15.747 24.356 1.00 95.69 474 MET A CA 1
ATOM 3852 C C . MET A 1 474 ? -17.841 16.754 25.309 1.00 95.69 474 MET A C 1
ATOM 3854 O O . MET A 1 474 ? -17.745 17.972 25.144 1.00 95.69 474 MET A O 1
ATOM 3858 N N . LYS A 1 475 ? -18.473 16.241 26.367 1.00 93.81 475 LYS A N 1
ATOM 3859 C CA . LYS A 1 475 ? -19.042 17.098 27.415 1.00 93.81 475 LYS A CA 1
ATOM 3860 C C . LYS A 1 475 ? -17.924 17.772 28.233 1.00 93.81 475 LYS A C 1
ATOM 3862 O O . LYS A 1 475 ? -16.865 17.170 28.408 1.00 93.81 475 LYS A O 1
ATOM 3867 N N . PRO A 1 476 ? -18.148 18.960 28.831 1.00 90.75 476 PRO A N 1
ATOM 3868 C CA . PRO A 1 476 ? -17.123 19.654 29.624 1.00 90.75 476 PRO A CA 1
ATOM 3869 C C . PRO A 1 476 ? -16.574 18.846 30.812 1.00 90.75 476 PRO A C 1
ATOM 3871 O O . PRO A 1 476 ? -15.420 19.005 31.199 1.00 90.75 476 PRO A O 1
ATOM 3874 N N . ASN A 1 477 ? -17.394 17.966 31.393 1.00 89.88 477 ASN A N 1
ATOM 3875 C CA . ASN A 1 477 ? -17.020 17.075 32.494 1.00 89.88 477 ASN A CA 1
ATOM 3876 C C . ASN A 1 477 ? -16.421 15.732 32.026 1.00 89.88 477 ASN A C 1
ATOM 3878 O O . ASN A 1 477 ? -16.042 14.912 32.862 1.00 89.88 477 ASN A O 1
ATOM 3882 N N . GLN A 1 478 ? -16.317 15.496 30.716 1.00 92.88 478 GLN A N 1
ATOM 3883 C CA . GLN A 1 478 ? -15.793 14.264 30.139 1.00 92.88 478 GLN A CA 1
ATOM 3884 C C . GLN A 1 478 ? -14.272 14.356 29.939 1.00 92.88 478 GLN A C 1
ATOM 3886 O O . GLN A 1 478 ? -13.758 15.245 29.257 1.00 92.88 478 GLN A O 1
ATOM 3891 N N . LYS A 1 479 ? -13.527 13.411 30.523 1.00 91.75 479 LYS A N 1
ATOM 3892 C CA . LYS A 1 479 ? -12.050 13.404 30.485 1.00 91.75 479 LYS A CA 1
ATOM 3893 C C . LYS A 1 479 ? -11.451 12.384 29.512 1.00 91.75 479 LYS A C 1
ATOM 3895 O O . LYS A 1 479 ? -10.283 12.513 29.157 1.00 91.75 479 LYS A O 1
ATOM 3900 N N . CYS A 1 480 ? -12.232 11.401 29.080 1.00 96.00 480 CYS A N 1
ATOM 3901 C CA . CYS A 1 480 ? -11.787 10.274 28.264 1.00 96.00 480 CYS A CA 1
ATOM 3902 C C . CYS A 1 480 ? -12.751 9.990 27.105 1.00 96.00 480 CYS A C 1
ATOM 3904 O O . CYS A 1 480 ? -13.906 10.418 27.119 1.00 96.00 480 CYS A O 1
ATOM 3906 N N . ILE A 1 481 ? -12.253 9.265 26.106 1.00 97.50 481 ILE A N 1
ATOM 3907 C CA . ILE A 1 481 ? -13.032 8.748 24.979 1.00 97.50 481 ILE A CA 1
ATOM 3908 C C . ILE A 1 481 ? -13.543 7.365 25.375 1.00 97.50 481 ILE A C 1
ATOM 3910 O O . ILE A 1 481 ? -12.743 6.460 25.619 1.00 97.50 481 ILE A O 1
ATOM 3914 N N . TYR A 1 482 ? -14.861 7.200 25.453 1.00 97.75 482 TYR A N 1
ATOM 3915 C CA . TYR A 1 482 ? -15.478 5.916 25.776 1.00 97.75 482 TYR A CA 1
ATOM 3916 C C . TYR A 1 482 ? -15.652 5.082 24.508 1.00 97.75 482 TYR A C 1
ATOM 3918 O O . TYR A 1 482 ? -16.179 5.577 23.512 1.00 97.75 482 TYR A O 1
ATOM 3926 N N . PHE A 1 483 ? -15.250 3.813 24.546 1.00 97.69 483 PHE A N 1
ATOM 3927 C CA . PHE A 1 483 ? -15.434 2.891 23.424 1.00 97.69 483 PHE A CA 1
ATOM 3928 C C . PHE A 1 483 ? -15.874 1.500 23.881 1.00 97.69 483 PHE A C 1
ATOM 3930 O O . PHE A 1 483 ? -15.649 1.106 25.026 1.00 97.69 483 PHE A O 1
ATOM 3937 N N . ILE A 1 484 ? -16.475 0.749 22.963 1.00 97.25 484 ILE A N 1
ATOM 3938 C CA . ILE A 1 484 ? -16.782 -0.675 23.111 1.00 97.25 484 ILE A CA 1
ATOM 3939 C C . ILE A 1 484 ? -16.360 -1.414 21.841 1.00 97.25 484 ILE A C 1
ATOM 3941 O O . ILE A 1 484 ? -16.624 -0.945 20.734 1.00 97.25 484 ILE A O 1
ATOM 3945 N N . ALA A 1 485 ? -15.713 -2.565 22.019 1.00 95.94 485 ALA A N 1
ATOM 3946 C CA . ALA A 1 485 ? -15.343 -3.466 20.935 1.00 95.94 485 ALA A CA 1
ATOM 3947 C C . ALA A 1 485 ? -16.190 -4.745 20.986 1.00 95.94 485 ALA A C 1
ATOM 3949 O O . ALA A 1 485 ? -16.427 -5.286 22.069 1.00 95.94 485 ALA A O 1
ATOM 3950 N N . GLY A 1 486 ? -16.641 -5.233 19.831 1.00 93.75 486 GLY A N 1
ATOM 3951 C CA . GLY A 1 486 ? -17.470 -6.434 19.741 1.00 93.75 486 GLY A CA 1
ATOM 3952 C C . GLY A 1 486 ? -17.564 -6.999 18.327 1.00 93.75 486 GLY A C 1
ATOM 3953 O O . GLY A 1 486 ? -16.756 -6.676 17.468 1.00 93.75 486 GLY A O 1
ATOM 3954 N N . GLU A 1 487 ? -18.530 -7.891 18.104 1.00 90.56 487 GLU A N 1
ATOM 3955 C CA . GLU A 1 487 ? -18.696 -8.617 16.832 1.00 90.56 487 GLU A CA 1
ATOM 3956 C C . GLU A 1 487 ? -19.383 -7.824 15.732 1.00 90.56 487 GLU A C 1
ATOM 3958 O O . GLU A 1 487 ? -19.082 -7.991 14.558 1.00 90.56 487 GLU A O 1
ATOM 3963 N N . SER A 1 488 ? -20.360 -7.016 16.116 1.00 94.62 488 SER A N 1
ATOM 3964 C CA . SER A 1 488 ? -21.223 -6.311 15.186 1.00 94.62 488 SER A CA 1
ATOM 3965 C C . SER A 1 488 ? -21.739 -5.040 15.833 1.00 94.62 488 SER A C 1
ATOM 3967 O O . SER A 1 488 ? -21.741 -4.904 17.064 1.00 94.62 488 SER A O 1
ATOM 3969 N N . LEU A 1 489 ? -22.197 -4.113 14.993 1.00 94.69 489 LEU A N 1
ATOM 3970 C CA . LEU A 1 489 ? -22.747 -2.841 15.445 1.00 94.69 489 LEU A CA 1
ATOM 3971 C C . LEU A 1 489 ? -23.955 -3.061 16.366 1.00 94.69 489 LEU A C 1
ATOM 3973 O O . LEU A 1 489 ? -24.028 -2.460 17.436 1.00 94.69 489 LEU A O 1
ATOM 3977 N N . ASP A 1 490 ? -24.845 -3.987 16.006 1.00 94.56 490 ASP A N 1
ATOM 3978 C CA . ASP A 1 490 ? -26.027 -4.317 16.806 1.00 94.56 490 ASP A CA 1
ATOM 3979 C C . ASP A 1 490 ? -25.672 -4.931 18.162 1.00 94.56 490 ASP A C 1
ATOM 3981 O O . ASP A 1 490 ? -26.292 -4.589 19.173 1.00 94.56 490 ASP A O 1
ATOM 3985 N N . ALA A 1 491 ? -24.654 -5.796 18.216 1.00 93.38 491 ALA A N 1
ATOM 3986 C CA . ALA A 1 491 ? -24.222 -6.415 19.465 1.00 93.38 491 ALA A CA 1
ATOM 3987 C C . ALA A 1 491 ? -23.688 -5.370 20.458 1.00 93.38 491 ALA A C 1
ATOM 3989 O O . ALA A 1 491 ? -24.044 -5.383 21.637 1.00 93.38 491 ALA A O 1
ATOM 3990 N N . VAL A 1 492 ? -22.858 -4.430 19.991 1.00 94.88 492 VAL A N 1
ATOM 3991 C CA . VAL A 1 492 ? -22.266 -3.411 20.871 1.00 94.88 492 VAL A CA 1
ATOM 3992 C C . VAL A 1 492 ? -23.241 -2.289 21.225 1.00 94.88 492 VAL A C 1
ATOM 3994 O O . VAL A 1 492 ? -23.221 -1.789 22.350 1.00 94.88 492 VAL A O 1
ATOM 3997 N N . LYS A 1 493 ? -24.132 -1.916 20.300 1.00 94.06 493 LYS A N 1
ATOM 3998 C CA . LYS A 1 493 ? -25.158 -0.887 20.509 1.00 94.06 493 LYS A CA 1
ATOM 3999 C C . LYS A 1 493 ? -26.160 -1.280 21.593 1.00 94.06 493 LYS A C 1
ATOM 4001 O O . LYS A 1 493 ? -26.566 -0.419 22.376 1.00 94.06 493 LYS A O 1
ATOM 4006 N N . ASN A 1 494 ? -26.541 -2.557 21.631 1.00 93.00 494 ASN A N 1
ATOM 4007 C CA . ASN A 1 494 ? -27.506 -3.111 22.585 1.00 93.00 494 ASN A CA 1
ATOM 4008 C C . ASN A 1 494 ? -26.841 -3.688 23.846 1.00 93.00 494 ASN A C 1
ATOM 4010 O O . ASN A 1 494 ? -27.503 -4.319 24.667 1.00 93.00 494 ASN A O 1
ATOM 4014 N N . SER A 1 495 ? -25.532 -3.491 24.010 1.00 95.12 495 SER A N 1
ATOM 4015 C CA . SER A 1 495 ? -24.794 -4.021 25.150 1.00 95.12 495 SER A CA 1
ATOM 4016 C C . SER A 1 495 ? -25.174 -3.327 26.462 1.00 95.12 495 SER A C 1
ATOM 4018 O O . SER A 1 495 ? -25.267 -2.099 26.537 1.00 95.12 495 SER A O 1
ATOM 4020 N N . ALA A 1 496 ? -25.260 -4.106 27.542 1.00 93.88 496 ALA A N 1
ATOM 4021 C CA . ALA A 1 496 ? -25.454 -3.591 28.897 1.00 93.88 496 ALA A CA 1
ATOM 4022 C C . ALA A 1 496 ? -24.375 -2.566 29.311 1.00 93.88 496 ALA A C 1
ATOM 4024 O O . ALA A 1 496 ? -24.628 -1.684 30.131 1.00 93.88 496 ALA A O 1
ATOM 4025 N N . PHE A 1 497 ? -23.172 -2.646 28.725 1.00 95.62 497 PHE A N 1
ATOM 4026 C CA . PHE A 1 497 ? -22.051 -1.757 29.040 1.00 95.62 497 PHE A CA 1
ATOM 4027 C C . PHE A 1 497 ? -22.253 -0.304 28.600 1.00 95.62 497 PHE A C 1
ATOM 4029 O O . PHE A 1 497 ? -21.598 0.585 29.143 1.00 95.62 497 PHE A O 1
ATOM 4036 N N . VAL A 1 498 ? -23.136 -0.046 27.630 1.00 95.06 498 VAL A N 1
ATOM 4037 C CA . VAL A 1 498 ? -23.366 1.311 27.108 1.00 95.06 498 VAL A CA 1
ATOM 4038 C C . VAL A 1 498 ? -24.613 1.978 27.686 1.00 95.06 498 VAL A C 1
ATOM 4040 O O . VAL A 1 498 ? -24.808 3.171 27.465 1.00 95.06 498 VAL A O 1
ATOM 4043 N N . GLU A 1 499 ? -25.435 1.256 28.456 1.00 93.12 499 GLU A N 1
ATOM 4044 C CA . GLU A 1 499 ? -26.717 1.742 28.983 1.00 93.12 499 GLU A CA 1
ATOM 4045 C C . GLU A 1 499 ? -26.562 3.038 29.798 1.00 93.12 499 GLU A C 1
ATOM 4047 O O . GLU A 1 499 ? -27.126 4.072 29.431 1.00 93.12 499 GLU A O 1
ATOM 4052 N N . ALA A 1 500 ? -25.779 3.020 30.887 1.00 91.19 500 ALA A N 1
ATOM 4053 C CA . ALA A 1 500 ? -25.613 4.210 31.727 1.00 91.19 500 ALA A CA 1
ATOM 4054 C C . ALA A 1 500 ? -24.828 5.316 31.017 1.00 91.19 500 ALA A C 1
ATOM 4056 O O . ALA A 1 500 ? -25.109 6.495 31.231 1.00 91.19 500 ALA A O 1
ATOM 4057 N N . VAL A 1 501 ? -23.878 4.951 30.150 1.00 93.38 501 VAL A N 1
ATOM 4058 C CA . VAL A 1 501 ? -23.072 5.911 29.383 1.00 93.38 501 VAL A CA 1
ATOM 4059 C C . VAL A 1 501 ? -23.978 6.737 28.467 1.00 93.38 501 VAL A C 1
ATOM 4061 O O . VAL A 1 501 ? -23.961 7.968 28.529 1.00 93.38 501 VAL A O 1
ATOM 4064 N N . LYS A 1 502 ? -24.866 6.064 27.720 1.00 93.38 502 LYS A N 1
ATOM 4065 C CA . LYS A 1 502 ? -25.887 6.704 26.879 1.00 93.38 502 LYS A CA 1
ATOM 4066 C C . LYS A 1 502 ? -26.909 7.472 27.715 1.00 93.38 502 LYS A C 1
ATOM 4068 O O . LYS A 1 502 ? -27.228 8.609 27.381 1.00 93.38 502 LYS A O 1
ATOM 4073 N N . LYS A 1 503 ? -27.389 6.901 28.829 1.00 92.00 503 LYS A N 1
ATOM 4074 C CA . LYS A 1 503 ? -28.360 7.561 29.724 1.00 92.00 503 LYS A CA 1
ATOM 4075 C C . LYS A 1 503 ? -27.822 8.869 30.313 1.00 92.00 503 LYS A C 1
ATOM 4077 O O . LYS A 1 503 ? -28.583 9.816 30.479 1.00 92.00 503 LYS A O 1
ATOM 4082 N N . ARG A 1 504 ? -26.518 8.937 30.595 1.00 90.25 504 ARG A N 1
ATOM 4083 C CA . ARG A 1 504 ? -25.826 10.150 31.064 1.00 90.25 504 ARG A CA 1
ATOM 4084 C C . ARG A 1 504 ? -25.442 11.112 29.932 1.00 90.25 504 ARG A C 1
ATOM 4086 O O . ARG A 1 504 ? -24.839 12.149 30.190 1.00 90.25 504 ARG A O 1
ATOM 4093 N N . GLY A 1 505 ? -25.809 10.801 28.688 1.00 92.12 505 GLY A N 1
ATOM 4094 C CA . GLY A 1 505 ? -25.580 11.657 27.527 1.00 92.12 505 GLY A CA 1
ATOM 4095 C C . GLY A 1 505 ? -24.127 11.698 27.050 1.00 92.12 505 GLY A C 1
ATOM 4096 O O . GLY A 1 505 ? -23.749 12.661 26.378 1.00 92.12 505 GLY A O 1
ATOM 4097 N N . PHE A 1 506 ? -23.315 10.695 27.402 1.00 95.25 506 PHE A N 1
ATOM 4098 C CA . PHE A 1 506 ? -21.969 10.526 26.860 1.00 95.25 506 PHE A CA 1
ATOM 4099 C C . PHE A 1 506 ? -22.005 9.707 25.568 1.00 95.25 506 PHE A C 1
ATOM 4101 O O . PHE A 1 506 ? -22.797 8.777 25.417 1.00 95.25 506 PHE A O 1
ATOM 4108 N N . GLU A 1 507 ? -21.126 10.065 24.636 1.00 96.31 507 GLU A N 1
ATOM 4109 C CA . GLU A 1 507 ? -20.973 9.371 23.360 1.00 96.31 507 GLU A CA 1
ATOM 4110 C C . GLU A 1 507 ? -20.063 8.143 23.529 1.00 96.31 507 GLU A C 1
ATOM 4112 O O . GLU A 1 507 ? -19.061 8.203 24.244 1.00 96.31 507 GLU A O 1
ATOM 4117 N N . VAL A 1 508 ? -20.382 7.033 22.863 1.00 97.56 508 VAL A N 1
ATOM 4118 C CA . VAL A 1 508 ? -19.555 5.816 22.837 1.00 97.56 508 VAL A CA 1
ATOM 4119 C C . VAL A 1 508 ? -19.133 5.517 21.406 1.00 97.56 508 VAL A C 1
ATOM 4121 O O . VAL A 1 508 ? -19.972 5.519 20.510 1.00 97.56 508 VAL A O 1
ATOM 4124 N N . VAL A 1 509 ? -17.847 5.242 21.199 1.00 98.31 509 VAL A N 1
ATOM 4125 C CA . VAL A 1 509 ? -17.301 4.769 19.921 1.00 98.31 509 VAL A CA 1
ATOM 4126 C C . VAL A 1 509 ? -17.538 3.264 19.777 1.00 98.31 509 VAL A C 1
ATOM 4128 O O . VAL A 1 509 ? -17.199 2.494 20.679 1.00 98.31 509 VAL A O 1
ATOM 4131 N N . TYR A 1 510 ? -18.100 2.847 18.645 1.00 97.94 510 TYR A N 1
ATOM 4132 C CA . TYR A 1 510 ? -18.372 1.450 18.321 1.00 97.94 510 TYR A CA 1
ATOM 4133 C C . TYR A 1 510 ? -17.274 0.879 17.422 1.00 97.94 510 TYR A C 1
ATOM 4135 O O . TYR A 1 510 ? -17.047 1.359 16.312 1.00 97.94 510 TYR A O 1
ATOM 4143 N N . MET A 1 511 ? -16.597 -0.155 17.917 1.00 97.56 511 MET A N 1
ATOM 4144 C CA . MET A 1 511 ? -15.511 -0.856 17.236 1.00 97.56 511 MET A CA 1
ATOM 4145 C C . MET A 1 511 ? -15.941 -2.293 16.952 1.00 97.56 511 MET A C 1
ATOM 4147 O O . MET A 1 511 ? -16.279 -3.041 17.869 1.00 97.56 511 MET A O 1
ATOM 4151 N N . VAL A 1 512 ? -15.992 -2.666 15.681 1.00 95.75 512 VAL A N 1
ATOM 4152 C CA . VAL A 1 512 ? -16.635 -3.915 15.236 1.00 95.75 512 VAL A CA 1
ATOM 4153 C C . VAL A 1 512 ? -15.721 -4.772 14.370 1.00 95.75 512 VAL A C 1
ATOM 4155 O O . VAL A 1 512 ? -16.023 -5.937 14.133 1.00 95.75 512 VAL A O 1
ATOM 4158 N N . ASP A 1 513 ? -14.575 -4.239 13.940 1.00 95.25 513 ASP A N 1
ATOM 4159 C CA . ASP A 1 513 ? -13.586 -5.039 13.233 1.00 95.25 513 ASP A CA 1
ATOM 4160 C C . ASP A 1 513 ? -12.669 -5.745 14.230 1.00 95.25 513 ASP A C 1
ATOM 4162 O O . ASP A 1 513 ? -12.207 -5.158 15.209 1.00 95.25 513 ASP A O 1
ATOM 4166 N N . ALA A 1 514 ? -12.287 -6.989 13.933 1.00 93.56 514 ALA A N 1
ATOM 4167 C CA . ALA A 1 514 ? -11.344 -7.732 14.771 1.00 93.56 514 ALA A CA 1
ATOM 4168 C C . ALA A 1 514 ? -9.996 -7.000 14.956 1.00 93.56 514 ALA A C 1
ATOM 4170 O O . ALA A 1 514 ? -9.364 -7.109 16.007 1.00 93.56 514 ALA A O 1
ATOM 4171 N N . ILE A 1 515 ? -9.563 -6.224 13.954 1.00 95.31 515 ILE A N 1
ATOM 4172 C CA . ILE A 1 515 ? -8.324 -5.440 14.030 1.00 95.31 515 ILE A CA 1
ATOM 4173 C C . ILE A 1 515 ? -8.428 -4.256 15.013 1.00 95.31 515 ILE A C 1
ATOM 4175 O O . ILE A 1 515 ? -7.403 -3.803 15.519 1.00 95.31 515 ILE A O 1
ATOM 4179 N N . ASP A 1 516 ? -9.635 -3.788 15.354 1.00 96.75 516 ASP A N 1
ATOM 4180 C CA . ASP A 1 516 ? -9.828 -2.649 16.265 1.00 96.75 516 ASP A CA 1
ATOM 4181 C C . ASP A 1 516 ? -9.287 -2.938 17.671 1.00 96.75 516 ASP A C 1
ATOM 4183 O O . ASP A 1 516 ? -8.717 -2.059 18.317 1.00 96.75 516 ASP A O 1
ATOM 4187 N N . GLU A 1 517 ? -9.373 -4.190 18.124 1.00 94.31 517 GLU A N 1
ATOM 4188 C CA . GLU A 1 517 ? -8.787 -4.625 19.396 1.00 94.31 517 GLU A CA 1
ATOM 4189 C C . GLU A 1 517 ? -7.257 -4.455 19.419 1.00 94.31 517 GLU A C 1
ATOM 4191 O O . GLU A 1 517 ? -6.674 -4.117 20.449 1.00 94.31 517 GLU A O 1
ATOM 4196 N N . TYR A 1 518 ? -6.588 -4.619 18.276 1.00 94.12 518 TYR A N 1
ATOM 4197 C CA . TYR A 1 518 ? -5.151 -4.364 18.143 1.00 94.12 518 TYR A CA 1
ATOM 4198 C C . TYR A 1 518 ? -4.829 -2.870 18.021 1.00 94.12 518 TYR A C 1
ATOM 4200 O O . TYR A 1 518 ? -3.764 -2.432 18.469 1.00 94.12 518 TYR A O 1
ATOM 4208 N N . VAL A 1 519 ? -5.744 -2.083 17.447 1.00 96.56 519 VAL A N 1
ATOM 4209 C CA . VAL A 1 519 ? -5.640 -0.620 17.359 1.00 96.56 519 VAL A CA 1
ATOM 4210 C C . VAL A 1 519 ? -5.652 -0.013 18.759 1.00 96.56 519 VAL A C 1
ATOM 4212 O O . VAL A 1 519 ? -4.721 0.712 19.110 1.00 96.56 519 VAL A O 1
ATOM 4215 N N . VAL A 1 520 ? -6.644 -0.339 19.594 1.00 94.62 520 VAL A N 1
ATOM 4216 C CA . VAL A 1 520 ? -6.787 0.250 20.943 1.00 94.62 520 VAL A CA 1
ATOM 4217 C C . VAL A 1 520 ? -5.721 -0.208 21.937 1.00 94.62 520 VAL A C 1
ATOM 4219 O O . VAL A 1 520 ? -5.469 0.476 22.927 1.00 94.62 520 VAL A O 1
ATOM 4222 N N . GLN A 1 521 ? -5.030 -1.320 21.668 1.00 92.12 521 GLN A N 1
ATOM 4223 C CA . GLN A 1 521 ? -3.841 -1.706 22.436 1.00 92.12 521 GLN A CA 1
ATOM 4224 C C . GLN A 1 521 ? -2.680 -0.721 22.248 1.00 92.12 521 GLN A C 1
ATOM 4226 O O . GLN A 1 521 ? -1.930 -0.462 23.194 1.00 92.12 521 GLN A O 1
ATOM 4231 N N . GLN A 1 522 ? -2.533 -0.166 21.042 1.00 95.25 522 GLN A N 1
ATOM 4232 C CA . GLN A 1 522 ? -1.465 0.778 20.707 1.00 95.25 522 GLN A CA 1
ATOM 4233 C C . GLN A 1 522 ? -1.902 2.239 20.881 1.00 95.25 522 GLN A C 1
ATOM 4235 O O . GLN A 1 522 ? -1.124 3.075 21.348 1.00 95.25 522 GLN A O 1
ATOM 4240 N N . LEU A 1 523 ? -3.152 2.560 20.543 1.00 95.81 523 LEU A N 1
ATOM 4241 C CA . LEU A 1 523 ? -3.731 3.897 20.642 1.00 95.81 523 LEU A CA 1
ATOM 4242 C C . LEU A 1 523 ? -4.310 4.142 22.043 1.00 95.81 523 LEU A C 1
ATOM 4244 O O . LEU A 1 523 ? -5.517 4.115 22.255 1.00 95.81 523 LEU A O 1
ATOM 4248 N N . LYS A 1 524 ? -3.431 4.395 23.018 1.00 91.94 524 LYS A N 1
ATOM 4249 C CA . LYS A 1 524 ? -3.837 4.636 24.418 1.00 91.94 524 LYS A CA 1
ATOM 4250 C C . LYS A 1 524 ? -4.528 5.986 24.635 1.00 91.94 524 LYS A C 1
ATOM 4252 O O . LYS A 1 524 ? -5.373 6.110 25.520 1.00 91.94 524 LYS A O 1
ATOM 4257 N N . ALA A 1 525 ? -4.149 6.997 23.856 1.00 95.62 525 ALA A N 1
ATOM 4258 C CA . ALA A 1 525 ? -4.693 8.344 23.951 1.00 95.62 525 ALA A CA 1
ATOM 4259 C C . ALA A 1 525 ? -4.767 9.014 22.575 1.00 95.62 525 ALA A C 1
ATOM 4261 O O . ALA A 1 525 ? -3.940 8.748 21.702 1.00 95.62 525 ALA A O 1
ATOM 4262 N N . PHE A 1 526 ? -5.730 9.919 22.421 1.00 97.31 526 PHE A N 1
ATOM 4263 C CA . PHE A 1 526 ? -5.930 10.759 21.244 1.00 97.31 526 PHE A CA 1
ATOM 4264 C C . PHE A 1 526 ? -6.162 12.204 21.705 1.00 97.31 526 PHE A C 1
ATOM 4266 O O . PHE A 1 526 ? -6.970 12.432 22.601 1.00 97.31 526 PHE A O 1
ATOM 4273 N N . GLU A 1 527 ? -5.398 13.164 21.173 1.00 94.56 527 GLU A N 1
ATOM 4274 C CA . GLU A 1 527 ? -5.441 14.588 21.578 1.00 94.56 527 GLU A CA 1
ATOM 4275 C C . GLU A 1 527 ? -5.406 14.810 23.112 1.00 94.56 527 GLU A C 1
ATOM 4277 O O . GLU A 1 527 ? -6.099 15.654 23.679 1.00 94.56 527 GLU A O 1
ATOM 4282 N N . GLY A 1 528 ? -4.601 14.006 23.819 1.00 93.19 528 GLY A N 1
ATOM 4283 C CA . GLY A 1 528 ? -4.463 14.064 25.281 1.00 93.19 528 GLY A CA 1
ATOM 4284 C C . GLY A 1 528 ? -5.619 13.434 26.072 1.00 93.19 528 GLY A C 1
ATOM 4285 O O . GLY A 1 528 ? -5.592 13.454 27.302 1.00 93.19 528 GLY A O 1
ATOM 4286 N N . LYS A 1 529 ? -6.622 12.855 25.401 1.00 96.12 529 LYS A N 1
ATOM 4287 C CA . LYS A 1 529 ? -7.732 12.114 26.013 1.00 96.12 529 LYS A CA 1
ATOM 4288 C C . LYS A 1 529 ? -7.449 10.618 25.960 1.00 96.12 529 LYS A C 1
ATOM 4290 O O . LYS A 1 529 ? -7.215 10.067 24.887 1.00 96.12 529 LYS A O 1
ATOM 4295 N N . ASN A 1 530 ? -7.488 9.949 27.109 1.00 96.44 530 ASN A N 1
ATOM 4296 C CA . ASN A 1 530 ? -7.312 8.497 27.167 1.00 96.44 530 ASN A CA 1
ATOM 4297 C C . ASN A 1 530 ? -8.519 7.783 26.550 1.00 96.44 530 ASN 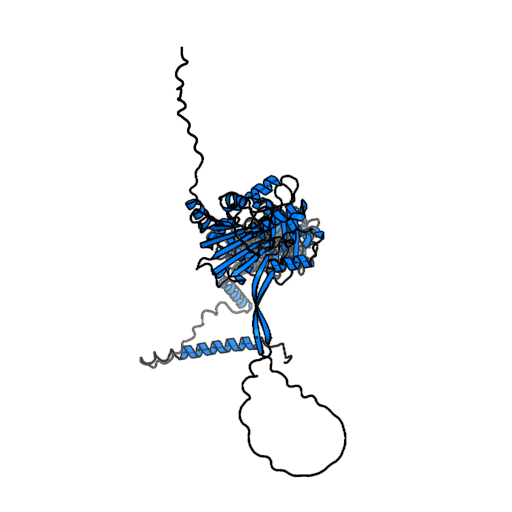A C 1
ATOM 4299 O O . ASN A 1 530 ? -9.658 8.211 26.759 1.00 96.44 530 ASN A O 1
ATOM 4303 N N . LEU A 1 531 ? -8.273 6.683 25.841 1.00 96.75 531 LEU A N 1
ATOM 4304 C CA . LEU A 1 531 ? -9.323 5.780 25.377 1.00 96.75 531 LEU A CA 1
ATOM 4305 C C . LEU A 1 531 ? -9.645 4.791 26.503 1.00 96.75 531 LEU A C 1
ATOM 4307 O O . LEU A 1 531 ? -8.754 4.126 27.031 1.00 96.75 531 LEU A O 1
ATOM 4311 N N . VAL A 1 532 ? -10.917 4.701 26.885 1.00 95.94 532 VAL A N 1
ATOM 4312 C CA . VAL A 1 532 ? -11.392 3.856 27.986 1.00 95.94 532 VAL A CA 1
ATOM 4313 C C . VAL A 1 532 ? -12.466 2.911 27.469 1.00 95.94 532 VAL A C 1
ATOM 4315 O O . VAL A 1 532 ? -13.515 3.344 26.991 1.00 95.94 532 VAL A O 1
ATOM 4318 N N . SER A 1 533 ? -12.208 1.608 27.594 1.00 95.88 533 SER A N 1
ATOM 4319 C CA . SER A 1 533 ? -13.205 0.591 27.270 1.00 95.88 533 SER A CA 1
ATOM 4320 C C . SER A 1 533 ? -14.288 0.553 28.343 1.00 95.88 533 SER A C 1
ATOM 4322 O O . SER A 1 533 ? -13.991 0.393 29.530 1.00 95.88 533 SER A O 1
ATOM 4324 N N . VAL A 1 534 ? -15.551 0.602 27.923 1.00 95.75 534 VAL A N 1
ATOM 4325 C CA . VAL A 1 534 ? -16.703 0.437 28.822 1.00 95.75 534 VAL A CA 1
ATOM 4326 C C . VAL A 1 534 ? -16.922 -1.016 29.261 1.00 95.75 534 VAL A C 1
ATOM 4328 O O . VAL A 1 534 ? -17.821 -1.274 30.055 1.00 95.75 534 VAL A O 1
ATOM 4331 N N . THR A 1 535 ? -16.113 -1.970 28.788 1.00 94.69 535 THR A N 1
ATOM 4332 C CA . THR A 1 535 ? -16.187 -3.393 29.181 1.00 94.69 535 THR A CA 1
ATOM 4333 C C . THR A 1 535 ? -15.192 -3.763 30.286 1.00 94.69 535 THR A C 1
ATOM 4335 O O . THR A 1 535 ? -15.248 -4.871 30.823 1.00 94.69 535 THR A O 1
ATOM 4338 N N . ARG A 1 536 ? -14.252 -2.865 30.621 1.00 92.69 536 ARG A N 1
ATOM 4339 C CA . ARG A 1 536 ? -13.246 -3.095 31.670 1.00 92.69 536 ARG A CA 1
ATOM 4340 C C . ARG A 1 536 ? -13.723 -2.613 33.037 1.00 92.69 536 ARG A C 1
ATOM 4342 O O . ARG A 1 536 ? -14.571 -1.722 33.139 1.00 92.69 536 ARG A O 1
ATOM 4349 N N . GLU A 1 537 ? -13.189 -3.213 34.094 1.00 91.56 537 GLU A N 1
ATOM 4350 C CA . GLU A 1 537 ? -13.417 -2.767 35.471 1.00 91.56 537 GLU A CA 1
ATOM 4351 C C . GLU A 1 537 ? -12.943 -1.315 35.683 1.00 91.56 537 GLU A C 1
ATOM 4353 O O . GLU A 1 537 ? -12.072 -0.812 34.969 1.00 91.56 537 GLU A O 1
ATOM 4358 N N . GLY A 1 538 ? -13.487 -0.650 36.705 1.00 87.50 538 GLY A N 1
ATOM 4359 C CA . GLY A 1 538 ? -13.058 0.703 37.075 1.00 87.50 538 GLY A CA 1
ATOM 4360 C C . GLY A 1 538 ? -13.483 1.783 36.078 1.00 87.50 538 GLY A C 1
ATOM 4361 O O . GLY A 1 538 ? -12.798 2.794 35.949 1.00 87.50 538 GLY A O 1
ATOM 4362 N N . LEU A 1 539 ? -14.594 1.575 35.361 1.00 90.62 539 LEU A N 1
ATOM 4363 C CA . LEU A 1 539 ? -15.175 2.608 34.510 1.00 90.62 539 LEU A CA 1
ATOM 4364 C C . LEU A 1 539 ? -15.608 3.791 35.379 1.00 90.62 539 LEU A C 1
ATOM 4366 O O . LEU A 1 539 ? -16.562 3.698 36.148 1.00 90.62 539 LEU A O 1
ATOM 4370 N N . GLU A 1 540 ? -14.922 4.917 35.235 1.00 87.81 540 GLU A N 1
ATOM 4371 C CA . GLU A 1 540 ? -15.312 6.167 35.875 1.00 87.81 540 GLU A CA 1
ATOM 4372 C C . GLU A 1 540 ? -16.195 6.980 34.929 1.00 87.81 540 GLU A C 1
ATOM 4374 O O . GLU A 1 540 ? -15.785 7.407 33.843 1.00 87.81 540 GLU A O 1
ATOM 4379 N N . LEU A 1 541 ? -17.431 7.200 35.363 1.00 88.12 541 LEU A N 1
ATOM 4380 C CA . LEU A 1 541 ? -18.369 8.106 34.724 1.00 88.12 541 LEU A CA 1
ATOM 4381 C C . LEU A 1 541 ? -18.516 9.344 35.617 1.00 88.12 541 LEU A C 1
ATOM 4383 O O . LEU A 1 541 ? -18.560 9.190 36.838 1.00 88.12 541 LEU A O 1
ATOM 4387 N N . PRO A 1 542 ? -18.602 10.560 35.052 1.00 85.25 542 PRO A N 1
ATOM 4388 C CA . PRO A 1 542 ? -18.916 11.750 35.830 1.00 85.25 542 PRO A CA 1
ATOM 4389 C C . PRO A 1 542 ? -20.235 11.574 36.591 1.00 85.25 542 PRO A C 1
ATOM 4391 O O . PRO A 1 542 ? -21.256 11.221 35.997 1.00 85.25 542 PRO A O 1
ATOM 4394 N N . GLU A 1 543 ? -20.184 11.802 37.900 1.00 81.31 543 GLU A N 1
ATOM 4395 C CA . GLU A 1 543 ? -21.258 11.550 38.864 1.00 81.31 543 GLU A CA 1
ATOM 4396 C C . GLU A 1 543 ? -21.357 12.706 39.848 1.00 81.31 543 GLU A C 1
ATOM 4398 O O . GLU A 1 543 ? -20.360 13.379 40.123 1.00 81.31 543 GLU A O 1
ATOM 4403 N N . ASP A 1 544 ? -22.555 12.925 40.379 1.00 84.50 544 ASP A N 1
ATOM 4404 C CA . ASP A 1 544 ? -22.764 13.836 41.496 1.00 84.50 544 ASP A CA 1
ATOM 4405 C C . ASP A 1 544 ? -22.417 13.157 42.841 1.00 84.50 544 ASP A C 1
ATOM 4407 O O . ASP A 1 544 ? -22.266 11.935 42.958 1.00 84.50 544 ASP A O 1
ATOM 4411 N N . GLU A 1 545 ? -22.240 13.973 43.882 1.00 86.31 545 GLU A N 1
ATOM 4412 C CA . GLU A 1 545 ? -21.898 13.475 45.221 1.00 86.31 545 GLU A CA 1
ATOM 4413 C C . GLU A 1 545 ? -23.033 12.641 45.842 1.00 86.31 545 GLU A C 1
ATOM 4415 O O . GLU A 1 545 ? -22.776 11.757 46.661 1.00 86.31 545 GLU A O 1
ATOM 4420 N N . GLU A 1 546 ? -24.285 12.868 45.435 1.00 88.06 546 GLU A N 1
ATOM 4421 C CA . GLU A 1 546 ? -25.444 12.126 45.937 1.00 88.06 546 GLU A CA 1
ATOM 4422 C C . GLU A 1 546 ? -25.491 10.694 45.383 1.00 88.06 546 GLU A C 1
ATOM 4424 O O . GLU A 1 546 ? -25.626 9.741 46.153 1.00 88.06 546 GLU A O 1
ATOM 4429 N N . GLU A 1 547 ? -25.296 10.500 44.075 1.00 84.81 547 GLU A N 1
ATOM 4430 C CA . GLU A 1 547 ? -25.203 9.175 43.458 1.00 84.81 547 GLU A CA 1
ATOM 4431 C C . GLU A 1 547 ? -23.998 8.397 43.975 1.00 84.81 547 GLU A C 1
ATOM 4433 O O . GLU A 1 547 ? -24.079 7.177 44.164 1.00 84.81 547 GLU A O 1
ATOM 4438 N N . LYS A 1 548 ? -22.880 9.088 44.211 1.00 86.81 548 LYS A N 1
ATOM 4439 C CA . LYS A 1 548 ? -21.687 8.483 44.801 1.00 86.81 548 LYS A CA 1
ATOM 4440 C C . LYS A 1 548 ? -21.960 8.000 46.222 1.00 86.81 548 LYS A C 1
ATOM 4442 O O . LYS A 1 548 ? -21.632 6.859 46.548 1.00 86.81 548 LYS A O 1
ATOM 4447 N N . LYS A 1 549 ? -22.621 8.823 47.041 1.00 90.62 549 LYS A N 1
ATOM 4448 C CA . LYS A 1 549 ? -23.031 8.445 48.397 1.00 90.62 549 LYS A CA 1
ATOM 4449 C C . LYS A 1 549 ? -24.003 7.262 48.384 1.00 90.62 549 LYS A C 1
ATOM 4451 O O . LYS A 1 549 ? -23.759 6.285 49.087 1.00 90.62 549 LYS A O 1
ATOM 4456 N N . ARG A 1 550 ? -25.036 7.297 47.532 1.00 89.19 550 ARG A N 1
ATOM 4457 C CA . ARG A 1 550 ? -26.005 6.197 47.368 1.00 89.19 550 ARG A CA 1
ATOM 4458 C C . ARG A 1 550 ? -25.316 4.882 47.004 1.00 89.19 550 ARG A C 1
ATOM 4460 O O . ARG A 1 550 ? -25.668 3.836 47.531 1.00 89.19 550 ARG A O 1
ATOM 4467 N N . ARG A 1 551 ? -24.300 4.923 46.140 1.00 88.31 551 ARG A N 1
ATOM 4468 C CA . ARG A 1 551 ? -23.548 3.723 45.746 1.00 88.31 551 ARG A CA 1
ATOM 4469 C C . ARG A 1 551 ? -22.730 3.131 46.885 1.00 88.31 551 ARG A C 1
ATOM 4471 O O . ARG A 1 551 ? -22.672 1.910 47.002 1.00 88.31 551 ARG A O 1
ATOM 4478 N N . GLU A 1 552 ? -22.089 3.963 47.702 1.00 90.06 552 GLU A N 1
ATOM 4479 C CA . GLU A 1 552 ? -21.380 3.471 48.888 1.00 90.06 552 GLU A CA 1
ATOM 4480 C C . GLU A 1 552 ? -22.367 2.872 49.903 1.00 90.06 552 GLU A C 1
ATOM 4482 O O . GLU A 1 552 ? -22.096 1.808 50.452 1.00 90.06 552 GLU A O 1
ATOM 4487 N N . GLU A 1 553 ? -23.551 3.469 50.081 1.00 93.12 553 GLU A N 1
ATOM 4488 C CA . GLU A 1 553 ? -24.627 2.897 50.906 1.00 93.12 553 GLU A CA 1
ATOM 4489 C C . GLU A 1 553 ? -25.121 1.544 50.359 1.00 93.12 553 GLU A C 1
ATOM 4491 O O . GLU A 1 553 ? -25.199 0.566 51.109 1.00 93.12 553 GLU A O 1
ATOM 4496 N N . ASP A 1 554 ? -25.381 1.442 49.051 1.00 93.25 554 ASP A N 1
ATOM 4497 C CA . ASP A 1 554 ? -25.777 0.190 48.392 1.00 93.25 554 ASP A CA 1
ATOM 4498 C C . ASP A 1 554 ? -24.690 -0.884 48.519 1.00 93.25 554 ASP A C 1
ATOM 4500 O O . ASP A 1 554 ? -24.978 -2.052 48.778 1.00 93.25 554 ASP A O 1
ATOM 4504 N N . LYS A 1 555 ? -23.419 -0.505 48.393 1.00 93.12 555 LYS A N 1
ATOM 4505 C CA . LYS A 1 555 ? -22.295 -1.431 48.544 1.00 93.12 555 LYS A CA 1
ATOM 4506 C C . LYS A 1 555 ? -22.248 -2.051 49.940 1.00 93.12 555 LYS A C 1
ATOM 4508 O O . LYS A 1 555 ? -22.007 -3.251 50.041 1.00 93.12 555 LYS A O 1
ATOM 4513 N N . VAL A 1 556 ? -22.512 -1.271 50.992 1.00 93.94 556 VAL A N 1
ATOM 4514 C CA . VAL A 1 556 ? -22.629 -1.807 52.360 1.00 93.94 556 VAL A CA 1
ATOM 4515 C C . VAL A 1 556 ? -23.885 -2.670 52.497 1.00 93.94 556 VAL A C 1
ATOM 4517 O O . VAL A 1 556 ? -23.821 -3.779 53.026 1.00 93.94 556 VAL A O 1
ATOM 4520 N N . LYS A 1 557 ? -25.027 -2.204 51.979 1.00 94.31 557 LYS A N 1
ATOM 4521 C CA . LYS A 1 557 ? -26.308 -2.918 52.064 1.00 94.31 557 LYS A CA 1
ATOM 4522 C C . LYS A 1 557 ? -26.244 -4.313 51.437 1.00 94.31 557 LYS A C 1
ATOM 4524 O O . LYS A 1 557 ? -26.703 -5.269 52.059 1.00 94.31 557 LYS A O 1
ATOM 4529 N N . TYR A 1 558 ? -25.681 -4.430 50.234 1.00 95.12 558 TYR A N 1
ATOM 4530 C CA . TYR A 1 558 ? -25.638 -5.667 49.444 1.00 95.12 558 TYR A CA 1
ATOM 4531 C C . TYR A 1 558 ? -24.401 -6.545 49.712 1.00 95.12 558 TYR A C 1
ATOM 4533 O O . TYR A 1 558 ? -24.287 -7.621 49.126 1.00 95.12 558 TYR A O 1
ATOM 4541 N N . GLU A 1 559 ? -23.514 -6.168 50.639 1.00 93.69 559 GLU A N 1
ATOM 4542 C CA . GLU A 1 559 ? -22.335 -6.968 51.008 1.00 93.69 559 GLU A CA 1
ATOM 4543 C C . GLU A 1 559 ? -22.653 -8.444 51.351 1.00 93.69 559 GLU A C 1
ATOM 4545 O O . GLU A 1 559 ? -21.914 -9.329 50.902 1.00 93.69 559 GLU A O 1
ATOM 4550 N N . PRO A 1 560 ? -23.752 -8.775 52.071 1.00 93.19 560 PRO A N 1
ATOM 4551 C CA . PRO A 1 560 ? -24.127 -10.169 52.317 1.00 93.19 560 PRO A CA 1
ATOM 4552 C C . PRO A 1 560 ? -24.407 -10.964 51.033 1.00 93.19 560 PRO A C 1
ATOM 4554 O O . PRO A 1 560 ? -24.056 -12.140 50.962 1.00 93.19 560 PRO A O 1
ATOM 4557 N N . LEU A 1 561 ? -25.000 -10.326 50.016 1.00 94.12 561 LEU A N 1
ATOM 4558 C CA . LEU A 1 561 ? -25.274 -10.957 48.724 1.00 94.12 561 LEU A CA 1
ATOM 4559 C C . LEU A 1 561 ? -23.977 -11.212 47.950 1.00 94.12 561 LEU A C 1
ATOM 4561 O O . LEU A 1 561 ? -23.835 -12.278 47.360 1.00 94.12 561 LEU A O 1
ATOM 4565 N N . PHE A 1 562 ? -23.008 -10.287 47.998 1.00 94.50 562 PHE A N 1
ATOM 4566 C CA . PHE A 1 562 ? -21.708 -10.483 47.341 1.00 94.50 562 PHE A CA 1
ATOM 4567 C C . PHE A 1 562 ? -20.991 -11.723 47.869 1.00 94.50 562 PHE A C 1
ATOM 4569 O O . PHE A 1 562 ? -20.455 -12.493 47.077 1.00 94.50 562 PHE A O 1
ATOM 4576 N N . LYS A 1 563 ? -21.008 -11.940 49.192 1.00 93.38 563 LYS A N 1
ATOM 4577 C CA . LYS A 1 563 ? -20.374 -13.109 49.825 1.00 93.38 563 LYS A CA 1
ATOM 4578 C C . LYS A 1 563 ? -21.005 -14.414 49.345 1.00 93.38 563 LYS A C 1
ATOM 4580 O O . LYS A 1 563 ? -20.283 -15.294 48.895 1.00 93.38 563 LYS A O 1
ATOM 4585 N N . VAL A 1 564 ? -22.337 -14.494 49.335 1.00 93.56 564 VAL A N 1
ATOM 4586 C CA . VAL A 1 564 ? -23.057 -15.685 48.853 1.00 93.56 564 VAL A CA 1
ATOM 4587 C C . VAL A 1 564 ? -22.833 -15.917 47.355 1.00 93.56 564 VAL A C 1
ATOM 4589 O O . VAL A 1 564 ? -22.591 -17.046 46.939 1.00 93.56 564 VAL A O 1
ATOM 4592 N N . MET A 1 565 ? -22.843 -14.863 46.532 1.00 94.25 565 MET A N 1
ATOM 4593 C CA . MET A 1 565 ? -22.532 -14.988 45.104 1.00 94.25 565 MET A CA 1
ATOM 4594 C C . MET A 1 565 ? -21.094 -15.471 44.867 1.00 94.25 565 MET A C 1
ATOM 4596 O O . MET A 1 565 ? -20.888 -16.331 44.017 1.00 94.25 565 MET A O 1
ATOM 4600 N N . MET A 1 566 ? -20.115 -14.973 45.627 1.00 94.44 566 MET A N 1
ATOM 4601 C CA . MET A 1 566 ? -18.726 -15.446 45.563 1.00 94.44 566 MET A CA 1
ATOM 4602 C C . MET A 1 566 ? -18.596 -16.913 45.996 1.00 94.44 566 MET A C 1
ATOM 4604 O O . MET A 1 566 ? -17.883 -17.669 45.348 1.00 94.44 566 MET A O 1
ATOM 4608 N N . GLU A 1 567 ? -19.302 -17.339 47.048 1.00 93.12 567 GLU A N 1
ATOM 4609 C CA . GLU A 1 567 ? -19.317 -18.741 47.496 1.00 93.12 567 GLU A 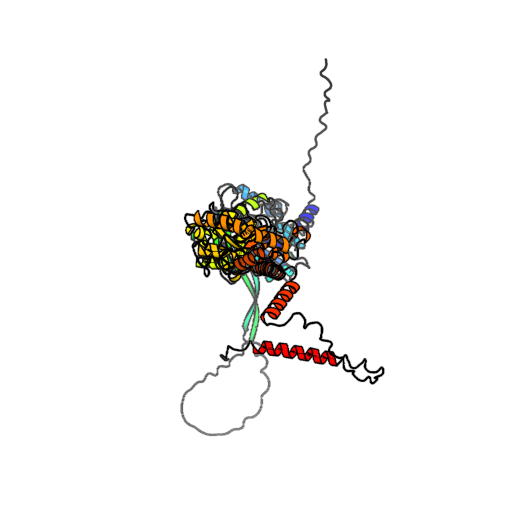CA 1
ATOM 4610 C C . GLU A 1 567 ? -19.929 -19.679 46.445 1.00 93.12 567 GLU A C 1
ATOM 4612 O O . GLU A 1 567 ? -19.412 -20.768 46.220 1.00 93.12 567 GLU A O 1
ATOM 4617 N N . ILE A 1 568 ? -21.004 -19.259 45.767 1.00 92.56 568 ILE A N 1
ATOM 4618 C CA . ILE A 1 568 ? -21.666 -20.054 44.718 1.00 92.56 568 ILE A CA 1
ATOM 4619 C C . ILE A 1 568 ? -20.822 -20.134 43.442 1.00 92.56 568 ILE A C 1
ATOM 4621 O O . ILE A 1 568 ? -20.800 -21.172 42.778 1.00 92.56 568 ILE A O 1
ATOM 4625 N N . LEU A 1 569 ? -20.196 -19.021 43.057 1.00 91.81 569 LEU A N 1
ATOM 4626 C CA . LEU A 1 569 ? -19.439 -18.912 41.812 1.00 91.81 569 LEU A CA 1
ATOM 4627 C C . LEU A 1 569 ? -17.984 -19.372 41.962 1.00 91.81 569 LEU A C 1
ATOM 4629 O O . LEU A 1 569 ? -17.327 -19.592 40.948 1.00 91.81 569 LEU A O 1
ATOM 4633 N N . GLU A 1 570 ? -17.498 -19.557 43.190 1.00 90.19 570 GLU A N 1
ATOM 4634 C CA . GLU A 1 570 ? -16.161 -20.054 43.516 1.00 90.19 570 GLU A CA 1
ATOM 4635 C C . GLU A 1 570 ? -15.069 -19.338 42.694 1.00 90.19 570 GLU A C 1
ATOM 4637 O O . GLU A 1 570 ? -14.863 -18.134 42.828 1.00 90.19 570 GLU A O 1
ATOM 4642 N N . ASN A 1 571 ? -14.389 -20.062 41.800 1.00 86.94 571 ASN A N 1
ATOM 4643 C CA . ASN A 1 571 ? -13.287 -19.549 40.985 1.00 86.94 571 ASN A CA 1
ATOM 4644 C C . ASN A 1 571 ? -13.739 -18.929 39.647 1.00 86.94 571 ASN A C 1
ATOM 4646 O O . ASN A 1 571 ? -12.897 -18.525 38.845 1.00 86.94 571 ASN A O 1
ATOM 4650 N N . LYS A 1 572 ? -15.050 -18.861 39.372 1.00 89.06 572 LYS A N 1
ATOM 4651 C CA . LYS A 1 572 ? -15.594 -18.331 38.106 1.00 89.06 572 LYS A CA 1
ATOM 4652 C C . LYS A 1 572 ? -15.534 -16.804 38.013 1.00 89.06 572 LYS A C 1
ATOM 4654 O O . LYS A 1 572 ? -15.540 -16.258 36.905 1.00 89.06 572 LYS A O 1
ATOM 4659 N N . VAL A 1 573 ? -15.492 -16.117 39.156 1.00 92.00 573 VAL A N 1
ATOM 4660 C CA . VAL A 1 573 ? -15.327 -14.660 39.265 1.00 92.00 573 VAL A CA 1
ATOM 4661 C C . VAL A 1 573 ? -14.342 -14.324 40.377 1.00 92.00 573 VAL A C 1
ATOM 4663 O O . VAL A 1 573 ? -14.315 -14.970 41.415 1.00 92.00 573 VAL A O 1
ATOM 4666 N N . GLU A 1 574 ? -13.535 -13.290 40.176 1.00 92.19 574 GLU A N 1
ATOM 4667 C CA . GLU A 1 574 ? -12.601 -12.803 41.198 1.00 92.19 574 GLU A CA 1
ATOM 4668 C C . GLU A 1 574 ? -13.296 -11.916 42.236 1.00 92.19 574 GLU A C 1
ATOM 4670 O O . GLU A 1 574 ? -12.872 -11.841 43.389 1.00 92.19 574 GLU A O 1
ATOM 4675 N N . LYS A 1 575 ? -14.344 -11.202 41.815 1.00 93.50 575 LYS A N 1
ATOM 4676 C CA . LYS A 1 575 ? -15.007 -10.184 42.625 1.00 93.50 575 LYS A CA 1
ATOM 4677 C C . LYS A 1 575 ? -16.452 -9.984 42.183 1.00 93.50 575 LYS A C 1
ATOM 4679 O O . LYS A 1 575 ? -16.746 -10.023 40.988 1.00 93.50 575 LYS A O 1
ATOM 4684 N N . VAL A 1 576 ? -17.316 -9.692 43.154 1.00 95.19 576 VAL A N 1
ATOM 4685 C CA . VAL A 1 576 ? -18.673 -9.174 42.941 1.00 95.19 576 VAL A CA 1
ATOM 4686 C C . VAL A 1 576 ? -18.746 -7.741 43.475 1.00 95.19 576 VAL A C 1
ATOM 4688 O O . VAL A 1 576 ? -18.264 -7.468 44.577 1.00 95.19 576 VAL A O 1
ATOM 4691 N N . SER A 1 577 ? -19.325 -6.812 42.713 1.00 94.62 577 SER A N 1
ATOM 4692 C CA . SER A 1 577 ? -19.481 -5.412 43.138 1.00 94.62 577 SER A CA 1
ATOM 4693 C C . SER A 1 577 ? -20.730 -4.738 42.576 1.00 94.62 577 SER A C 1
ATOM 4695 O O . SER A 1 577 ? -21.320 -5.204 41.607 1.00 94.62 577 SER A O 1
ATOM 4697 N N . ILE A 1 578 ? -21.124 -3.605 43.164 1.00 93.94 578 ILE A N 1
ATOM 4698 C CA . ILE A 1 578 ? -22.149 -2.732 42.578 1.00 93.94 578 ILE A CA 1
ATOM 4699 C C . ILE A 1 578 ? -21.616 -2.101 41.295 1.00 93.94 578 ILE A C 1
ATOM 4701 O O . ILE A 1 578 ? -20.506 -1.568 41.276 1.00 93.94 578 ILE A O 1
ATOM 4705 N N . SER A 1 579 ? -22.430 -2.132 40.247 1.00 90.44 579 SER A N 1
ATOM 4706 C CA . SER A 1 579 ? -22.143 -1.447 38.998 1.00 90.44 579 SER A CA 1
ATOM 4707 C C . SER A 1 579 ? -22.528 0.028 39.048 1.00 90.44 579 SER A C 1
ATOM 4709 O O . SER A 1 579 ? -23.558 0.395 39.612 1.00 90.44 579 SER A O 1
ATOM 4711 N N . ASN A 1 580 ? -21.756 0.867 38.363 1.00 85.88 580 ASN A N 1
ATOM 4712 C CA . ASN A 1 580 ? -22.158 2.224 37.988 1.00 85.88 580 ASN A CA 1
ATOM 4713 C C . ASN A 1 580 ? -22.539 2.353 36.499 1.00 85.88 580 ASN A C 1
ATOM 4715 O O . ASN A 1 580 ? -22.857 3.455 36.052 1.00 85.88 580 ASN A O 1
ATOM 4719 N N . ARG A 1 581 ? -22.500 1.253 35.729 1.00 91.19 581 ARG A N 1
ATOM 4720 C CA . ARG A 1 581 ? -22.711 1.260 34.270 1.00 91.19 581 ARG A CA 1
ATOM 4721 C C . ARG A 1 581 ? -24.037 0.637 33.813 1.00 91.19 581 ARG A C 1
ATOM 4723 O O . ARG A 1 581 ? -24.448 0.850 32.674 1.00 91.19 581 ARG A O 1
ATOM 4730 N N . LEU A 1 582 ? -24.699 -0.112 34.694 1.00 92.38 582 LEU A N 1
ATOM 4731 C CA . LEU A 1 582 ? -25.948 -0.822 34.411 1.00 92.38 582 LEU A CA 1
ATOM 4732 C C . LEU A 1 582 ? -27.188 0.032 34.698 1.00 92.38 582 LEU A C 1
ATOM 4734 O O . LEU A 1 582 ? -27.222 0.788 35.670 1.00 92.38 582 LEU A O 1
ATOM 4738 N N . VAL A 1 583 ? -28.230 -0.127 33.877 1.00 91.94 583 VAL A N 1
ATOM 4739 C CA . VAL A 1 583 ? -29.534 0.532 34.045 1.00 91.94 583 VAL A CA 1
ATOM 4740 C C . VAL A 1 583 ? -30.666 -0.493 34.037 1.00 91.94 583 VAL A C 1
ATOM 4742 O O . VAL A 1 583 ? -31.348 -0.642 35.049 1.00 91.94 583 VAL A O 1
ATOM 4745 N N . SER A 1 584 ? -30.870 -1.183 32.914 1.00 92.12 584 SER A N 1
ATOM 4746 C CA . SER A 1 584 ? -31.920 -2.191 32.718 1.00 92.12 584 SER A CA 1
ATOM 4747 C C . SER A 1 584 ? -31.443 -3.600 33.021 1.00 92.12 584 SER A C 1
ATOM 4749 O O . SER A 1 584 ? -32.246 -4.442 33.400 1.00 92.12 584 SER A O 1
ATOM 4751 N N . SER A 1 585 ? -30.149 -3.864 32.877 1.00 94.81 585 SER A N 1
ATOM 4752 C CA . SER A 1 585 ? -29.606 -5.204 33.083 1.00 94.81 585 SER A CA 1
ATOM 4753 C C . SER A 1 585 ? -29.395 -5.518 34.579 1.00 94.81 585 SER A C 1
ATOM 4755 O O . SER A 1 585 ? -28.976 -4.628 35.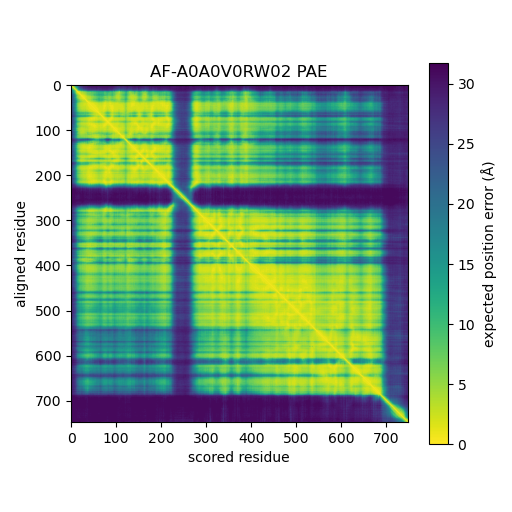330 1.00 94.81 585 SER A O 1
ATOM 4757 N N . PRO A 1 586 ? -29.659 -6.759 35.045 1.00 95.12 586 PRO A N 1
ATOM 4758 C CA . PRO A 1 586 ? -29.475 -7.154 36.446 1.00 95.12 586 PRO A CA 1
ATOM 4759 C C . PRO A 1 586 ? -28.001 -7.254 36.847 1.00 95.12 586 PRO A C 1
ATOM 4761 O O . PRO A 1 586 ? -27.633 -6.855 37.951 1.00 95.12 586 PRO A O 1
ATOM 4764 N N . CYS A 1 587 ? -27.157 -7.780 35.960 1.00 95.19 587 CYS A N 1
ATOM 4765 C CA . CYS A 1 587 ? -25.723 -7.921 36.172 1.00 95.19 587 CYS A CA 1
ATOM 4766 C C . CYS A 1 587 ? -24.961 -8.071 34.846 1.00 95.19 587 CYS A C 1
ATOM 4768 O O . CYS A 1 587 ? -25.546 -8.413 33.815 1.00 95.19 587 CYS A O 1
ATOM 4770 N N . CYS A 1 588 ? -23.651 -7.828 34.868 1.00 95.56 588 CYS A N 1
ATOM 4771 C CA . CYS A 1 588 ? -22.747 -8.018 33.730 1.00 95.56 588 CYS A CA 1
ATOM 4772 C C . CYS A 1 588 ? -21.384 -8.563 34.176 1.00 95.56 588 CYS A C 1
ATOM 4774 O O . CYS A 1 588 ? -21.013 -8.450 35.346 1.00 95.56 588 CYS A O 1
ATOM 4776 N N . ILE A 1 589 ? -20.638 -9.153 33.236 1.00 95.38 589 ILE A N 1
ATOM 4777 C CA . ILE A 1 589 ? -19.282 -9.651 33.479 1.00 95.38 589 ILE A CA 1
ATOM 4778 C C . ILE A 1 589 ? -18.271 -8.685 32.879 1.00 95.38 589 ILE A C 1
ATOM 4780 O O . ILE A 1 589 ? -18.135 -8.599 31.663 1.00 95.38 589 ILE A O 1
ATOM 4784 N N . VAL A 1 590 ? -17.515 -7.998 33.728 1.00 94.50 590 VAL A N 1
ATOM 4785 C CA . VAL A 1 590 ? -16.423 -7.124 33.291 1.00 94.50 590 VAL A CA 1
ATOM 4786 C C . VAL A 1 590 ? -15.090 -7.863 33.312 1.00 94.50 590 VAL A C 1
ATOM 4788 O O . VAL A 1 590 ? -14.857 -8.766 34.121 1.00 94.50 590 VAL A O 1
ATOM 4791 N N . THR A 1 591 ? -14.192 -7.455 32.422 1.00 91.94 591 THR A N 1
ATOM 4792 C CA . THR A 1 591 ? -12.792 -7.897 32.434 1.00 91.94 591 THR A CA 1
ATOM 4793 C C . THR A 1 591 ? -11.952 -6.993 33.322 1.00 91.94 591 THR A C 1
ATOM 4795 O O . THR A 1 591 ? -12.155 -5.776 33.324 1.00 91.94 591 THR A O 1
ATOM 4798 N N . ALA A 1 592 ? -10.965 -7.564 34.010 1.00 89.19 592 ALA A N 1
ATOM 4799 C CA . ALA A 1 592 ? -9.962 -6.797 34.744 1.00 89.19 592 ALA A CA 1
ATOM 4800 C C . ALA A 1 592 ? -9.236 -5.752 33.865 1.00 89.19 592 ALA A C 1
ATOM 4802 O O . ALA A 1 592 ? -9.248 -5.817 32.629 1.00 89.19 592 ALA A O 1
ATOM 4803 N N . GLN A 1 593 ? -8.562 -4.784 34.498 1.00 85.31 593 GLN A N 1
ATOM 4804 C CA . GLN A 1 593 ? -7.824 -3.735 33.777 1.00 85.31 593 GLN A CA 1
ATOM 4805 C C . GLN A 1 593 ? -6.674 -4.277 32.927 1.00 85.31 593 GLN A C 1
ATOM 4807 O O . GLN A 1 593 ? -6.279 -3.624 31.963 1.00 85.31 593 GLN A O 1
ATOM 4812 N N . PHE A 1 594 ? -6.147 -5.454 33.259 1.00 84.88 594 PHE A N 1
ATOM 4813 C CA . PHE A 1 594 ? -5.073 -6.127 32.537 1.00 84.88 594 PHE A CA 1
ATOM 4814 C C . PHE A 1 594 ? -5.559 -7.471 31.981 1.00 84.88 594 PHE A C 1
ATOM 4816 O O . PHE A 1 594 ? -6.416 -8.124 32.572 1.00 84.88 594 PHE A O 1
ATOM 4823 N N . GLY A 1 595 ? -4.989 -7.883 30.847 1.00 86.25 595 GLY A N 1
ATOM 4824 C CA . GLY A 1 595 ? -5.410 -9.072 30.100 1.00 86.25 595 GLY A CA 1
ATOM 4825 C C . GLY A 1 595 ? -6.347 -8.752 28.931 1.00 86.25 595 GLY A C 1
ATOM 4826 O O . GLY A 1 595 ? -6.541 -7.585 28.557 1.00 86.25 595 GLY A O 1
ATOM 4827 N N . TRP A 1 596 ? -6.881 -9.803 28.309 1.00 88.81 596 TRP A N 1
ATOM 4828 C CA . TRP A 1 596 ? -7.775 -9.680 27.156 1.00 88.81 596 TRP A CA 1
ATOM 4829 C C . TRP A 1 596 ? -9.202 -9.289 27.531 1.00 88.81 596 TRP A C 1
ATOM 4831 O O . TRP A 1 596 ? -9.736 -9.713 28.552 1.00 88.81 596 TRP A O 1
ATOM 4841 N N . SER A 1 597 ? -9.823 -8.494 26.658 1.00 91.88 597 SER A N 1
ATOM 4842 C CA . SER A 1 597 ? -11.277 -8.329 26.631 1.00 91.88 597 SER A CA 1
ATOM 4843 C C . SER A 1 597 ? -11.946 -9.650 26.214 1.00 91.88 597 SER A C 1
ATOM 4845 O O . SER A 1 597 ? -11.294 -10.521 25.636 1.00 91.88 597 SER A O 1
ATOM 4847 N N . ALA A 1 598 ? -13.257 -9.777 26.434 1.00 91.19 598 ALA A N 1
ATOM 4848 C CA . ALA A 1 598 ? -14.029 -10.919 25.934 1.00 91.19 598 ALA A CA 1
ATOM 4849 C C . ALA A 1 598 ? -13.905 -11.075 24.403 1.00 91.19 598 ALA A C 1
ATOM 4851 O O . ALA A 1 598 ? -13.677 -12.169 23.886 1.00 91.19 598 ALA A O 1
ATOM 4852 N N . ASN A 1 599 ? -13.973 -9.954 23.678 1.00 91.75 599 ASN A N 1
ATOM 4853 C CA . ASN A 1 599 ? -13.844 -9.932 22.226 1.00 91.75 599 ASN A CA 1
ATOM 4854 C C . ASN A 1 599 ? -12.424 -10.307 21.758 1.00 91.75 599 ASN A C 1
ATOM 4856 O O . ASN A 1 599 ? -12.282 -11.136 20.860 1.00 91.75 599 ASN A O 1
ATOM 4860 N N . MET A 1 600 ? -11.372 -9.792 22.405 1.00 90.38 600 MET A N 1
ATOM 4861 C CA . MET A 1 600 ? -9.995 -10.199 22.112 1.00 90.38 600 MET A CA 1
ATOM 4862 C C . MET A 1 600 ? -9.775 -11.685 22.417 1.00 90.38 600 MET A C 1
ATOM 4864 O O . MET A 1 600 ? -9.191 -12.388 21.600 1.00 90.38 600 MET A O 1
ATOM 4868 N N . GLU A 1 601 ? -10.280 -12.200 23.542 1.00 89.31 601 GLU A N 1
ATOM 4869 C CA . GLU A 1 601 ? -10.201 -13.629 23.874 1.00 89.31 601 GLU A CA 1
ATOM 4870 C C . GLU A 1 601 ? -10.810 -14.496 22.765 1.00 89.31 601 GLU A C 1
ATOM 4872 O O . GLU A 1 601 ? -10.200 -15.480 22.343 1.00 89.31 601 GLU A O 1
ATOM 4877 N N . ARG A 1 602 ? -11.970 -14.098 22.237 1.00 88.69 602 ARG A N 1
ATOM 4878 C CA . ARG A 1 602 ? -12.615 -14.774 21.109 1.00 88.69 602 ARG A CA 1
ATOM 4879 C C . ARG A 1 602 ? -11.768 -14.735 19.837 1.00 88.69 602 ARG A C 1
ATOM 4881 O O . ARG A 1 602 ? -11.554 -15.786 19.236 1.00 88.69 602 ARG A O 1
ATOM 4888 N N . ILE A 1 603 ? -11.274 -13.560 19.436 1.00 89.88 603 ILE A N 1
ATOM 4889 C CA . ILE A 1 603 ? -10.426 -13.409 18.236 1.00 89.88 603 ILE A CA 1
ATOM 4890 C C . ILE A 1 603 ? -9.182 -14.290 18.368 1.00 89.88 603 ILE A C 1
ATOM 4892 O O . ILE A 1 603 ? -8.824 -15.020 17.448 1.00 89.88 603 ILE A O 1
ATOM 4896 N N . MET A 1 604 ? -8.553 -14.267 19.542 1.00 86.94 604 MET A N 1
ATOM 4897 C CA . MET A 1 604 ? -7.356 -15.042 19.842 1.00 86.94 604 MET A CA 1
ATOM 4898 C C . MET A 1 604 ? -7.601 -16.554 19.829 1.00 86.94 604 MET A C 1
ATOM 4900 O O . MET A 1 604 ? -6.748 -17.293 19.347 1.00 86.94 604 MET A O 1
ATOM 4904 N N . LYS A 1 605 ? -8.744 -17.017 20.351 1.00 85.31 605 LYS A N 1
ATOM 4905 C CA . LYS A 1 605 ? -9.153 -18.432 20.323 1.00 85.31 605 LYS A CA 1
ATOM 4906 C C . LYS A 1 605 ? -9.462 -18.929 18.909 1.00 85.31 605 LYS A C 1
ATOM 4908 O O . LYS A 1 605 ? -9.266 -20.106 18.635 1.00 85.31 605 LYS A O 1
ATOM 4913 N N . ALA A 1 606 ? -9.922 -18.049 18.021 1.00 86.50 606 ALA A N 1
ATOM 4914 C CA . ALA A 1 606 ? -10.241 -18.387 16.634 1.00 86.50 606 ALA A CA 1
ATOM 4915 C C . ALA A 1 606 ? -9.006 -18.458 15.708 1.00 86.50 606 ALA A C 1
ATOM 4917 O O . ALA A 1 606 ? -9.114 -18.931 14.577 1.00 86.50 606 ALA A O 1
ATOM 4918 N N . GLN A 1 607 ? -7.827 -18.001 16.151 1.00 84.94 607 GLN A N 1
ATOM 4919 C CA . GLN A 1 607 ? -6.603 -18.029 15.344 1.00 84.94 607 GLN A CA 1
ATOM 4920 C C . GLN A 1 607 ? -5.939 -19.415 15.345 1.00 84.94 607 GLN A C 1
ATOM 4922 O O . GLN A 1 607 ? -5.332 -19.828 16.329 1.00 84.94 607 GLN A O 1
ATOM 4927 N N . ALA A 1 608 ? -5.979 -20.099 14.197 1.00 74.94 608 ALA A N 1
ATOM 4928 C CA . ALA A 1 608 ? -5.492 -21.474 14.038 1.00 74.94 608 ALA A CA 1
ATOM 4929 C C . ALA A 1 608 ? -3.978 -21.667 14.263 1.00 74.94 608 ALA A C 1
ATOM 4931 O O . ALA A 1 608 ? -3.550 -22.739 14.677 1.00 74.94 608 ALA A O 1
ATOM 4932 N N . LEU A 1 609 ? -3.157 -20.648 13.983 1.00 77.81 609 LEU A N 1
ATOM 4933 C CA . LEU A 1 609 ? -1.689 -20.736 14.065 1.00 77.81 609 LEU A CA 1
ATOM 4934 C C . LEU A 1 609 ? -1.128 -20.386 15.450 1.00 77.81 609 LEU A C 1
ATOM 4936 O O . LEU A 1 609 ? 0.083 -20.231 15.608 1.00 77.81 609 LEU A O 1
ATOM 4940 N N . ARG A 1 610 ? -1.993 -20.205 16.449 1.00 73.69 610 ARG A N 1
ATOM 4941 C CA . ARG A 1 610 ? -1.585 -19.724 17.761 1.00 73.69 610 ARG A CA 1
ATOM 4942 C C . ARG A 1 610 ? -1.350 -20.863 18.753 1.00 73.69 610 ARG A C 1
ATOM 4944 O O . ARG A 1 610 ? -2.137 -21.798 18.838 1.00 73.69 610 ARG A O 1
ATOM 4951 N N . ASP A 1 611 ? -0.306 -20.728 19.573 1.00 74.31 611 ASP A N 1
ATOM 4952 C CA . ASP A 1 611 ? -0.057 -21.640 20.688 1.00 74.31 611 ASP A CA 1
ATOM 4953 C C . ASP A 1 611 ? -1.084 -21.453 21.826 1.00 74.31 611 ASP A C 1
ATOM 4955 O O . ASP A 1 611 ? -1.230 -20.376 22.415 1.00 74.31 611 ASP A O 1
ATOM 4959 N N . SER A 1 612 ? -1.787 -22.542 22.140 1.00 70.12 612 SER A N 1
ATOM 4960 C CA . SER A 1 612 ? -2.758 -22.656 23.234 1.00 70.12 612 SER A CA 1
ATOM 4961 C C . SER A 1 612 ? -2.160 -22.401 24.627 1.00 70.12 612 SER A C 1
ATOM 4963 O O . SER A 1 612 ? -2.869 -21.943 25.525 1.00 70.12 612 SER A O 1
ATOM 4965 N N . THR A 1 613 ? -0.854 -22.615 24.822 1.00 70.69 613 THR A N 1
ATOM 4966 C CA . THR A 1 613 ? -0.203 -22.455 26.135 1.00 70.69 613 THR A CA 1
ATOM 4967 C C . THR A 1 613 ? -0.104 -20.993 26.582 1.00 70.69 613 THR A C 1
ATOM 4969 O O . THR A 1 613 ? -0.153 -20.694 27.776 1.00 70.69 613 THR A O 1
ATOM 4972 N N . THR A 1 614 ? -0.054 -20.044 25.639 1.00 64.88 614 THR A N 1
ATOM 4973 C CA . THR A 1 614 ? 0.022 -18.603 25.943 1.00 64.88 614 THR A CA 1
ATOM 4974 C C . THR A 1 614 ? -1.314 -18.027 26.436 1.00 64.88 614 THR A C 1
ATOM 4976 O O . THR A 1 614 ? -1.380 -16.862 26.832 1.00 64.88 614 THR A O 1
ATOM 4979 N N . MET A 1 615 ? -2.393 -18.816 26.398 1.00 65.19 615 MET A N 1
ATOM 4980 C CA . MET A 1 615 ? -3.749 -18.386 26.741 1.00 65.19 615 MET A CA 1
ATOM 4981 C C . MET A 1 615 ? -3.939 -18.217 28.259 1.00 65.19 615 MET A C 1
ATOM 4983 O O . MET A 1 615 ? -4.573 -17.256 28.699 1.00 65.19 615 MET A O 1
ATOM 4987 N N . GLY A 1 616 ? -3.315 -19.080 29.071 1.00 64.38 616 GLY A N 1
ATOM 4988 C CA . GLY A 1 616 ? -3.463 -19.063 30.533 1.00 64.38 616 GLY A CA 1
ATOM 4989 C C . GLY A 1 616 ? -2.936 -17.789 31.205 1.00 64.38 616 GLY A C 1
ATOM 4990 O O . GLY A 1 616 ? -3.538 -17.306 32.157 1.00 64.38 616 GLY A O 1
ATOM 4991 N N . TYR A 1 617 ? -1.863 -17.191 30.674 1.00 64.88 617 TYR A N 1
ATOM 4992 C CA . TYR A 1 617 ? -1.257 -15.973 31.235 1.00 64.88 617 TYR A CA 1
ATOM 4993 C C . TYR A 1 617 ? -1.974 -14.674 30.842 1.00 64.88 617 TYR A C 1
ATOM 4995 O O . TYR A 1 617 ? -1.754 -13.640 31.467 1.00 64.88 617 TYR A O 1
ATOM 5003 N N . MET A 1 618 ? -2.801 -14.713 29.796 1.00 74.25 618 MET A N 1
ATOM 5004 C CA . MET A 1 618 ? -3.442 -13.528 29.210 1.00 74.25 618 MET A CA 1
ATOM 5005 C C . MET A 1 618 ? -4.964 -13.510 29.388 1.00 74.25 618 MET A C 1
ATOM 5007 O O . MET A 1 618 ? -5.606 -12.501 29.079 1.00 74.25 618 MET A O 1
ATOM 5011 N N . THR A 1 619 ? -5.539 -14.601 29.903 1.00 76.06 619 THR A N 1
ATOM 5012 C CA . THR A 1 619 ? -6.955 -14.668 30.271 1.00 76.06 619 THR A CA 1
ATOM 5013 C C . THR A 1 619 ? -7.201 -13.690 31.414 1.00 76.06 619 THR A C 1
ATOM 5015 O O . THR A 1 619 ? -6.689 -13.867 32.520 1.00 76.06 619 THR A O 1
ATOM 5018 N N . ALA A 1 620 ? -7.958 -12.627 31.140 1.00 78.25 620 ALA A N 1
ATOM 5019 C CA . ALA A 1 620 ? -8.303 -11.660 32.168 1.00 78.25 620 ALA A CA 1
ATOM 5020 C C . ALA A 1 620 ? -9.202 -12.317 33.216 1.00 78.25 620 ALA A C 1
ATOM 5022 O O . ALA A 1 620 ? -10.098 -13.110 32.903 1.00 78.25 620 ALA A O 1
ATOM 5023 N N . LYS A 1 621 ? -8.988 -11.941 34.475 1.00 86.75 621 LYS A N 1
ATOM 5024 C CA . LYS A 1 621 ? -9.917 -12.300 35.538 1.00 86.75 621 LYS A CA 1
ATOM 5025 C C . LYS A 1 621 ? -11.257 -11.606 35.295 1.00 86.75 621 LYS A C 1
ATOM 5027 O O . LYS A 1 621 ? -11.310 -10.459 34.839 1.00 86.75 621 LYS A O 1
ATOM 5032 N N . LYS A 1 622 ? -12.334 -12.338 35.569 1.00 92.81 622 LYS A N 1
ATOM 5033 C CA . LYS A 1 622 ? -13.719 -11.903 35.370 1.00 92.81 622 LYS A CA 1
ATOM 5034 C C . LYS A 1 622 ? -14.272 -11.360 36.682 1.00 92.81 622 LYS A C 1
ATOM 5036 O O . LYS A 1 622 ? -14.042 -11.958 37.732 1.00 92.81 622 LYS A O 1
ATOM 5041 N N . GLN A 1 623 ? -15.021 -10.267 36.631 1.00 94.12 623 GLN A N 1
ATOM 5042 C CA . GLN A 1 623 ? -15.738 -9.732 37.789 1.00 94.12 623 GLN A CA 1
ATOM 5043 C C . GLN A 1 623 ? -17.216 -9.572 37.453 1.00 94.12 623 GLN A C 1
ATOM 5045 O O . GLN A 1 623 ? -17.563 -9.207 36.332 1.00 94.12 623 GLN A O 1
ATOM 5050 N N . LEU A 1 624 ? -18.082 -9.853 38.423 1.00 95.75 624 LEU A N 1
ATOM 5051 C CA . LEU A 1 624 ? -19.526 -9.701 38.286 1.00 95.75 624 LEU A CA 1
ATOM 5052 C C . LEU A 1 624 ? -19.945 -8.353 38.873 1.00 95.75 624 LEU A C 1
ATOM 5054 O O . LEU A 1 624 ? -19.850 -8.133 40.081 1.00 95.75 624 LEU A O 1
ATOM 5058 N N . GLU A 1 625 ? -20.438 -7.453 38.033 1.00 95.44 625 GLU A N 1
ATOM 5059 C CA . GLU A 1 625 ? -21.068 -6.224 38.506 1.00 95.44 625 GLU A CA 1
ATOM 5060 C C . GLU A 1 625 ? -22.591 -6.396 38.547 1.00 95.44 625 GLU A C 1
ATOM 5062 O O . GLU A 1 625 ? -23.180 -6.900 37.591 1.00 95.44 625 GLU A O 1
ATOM 5067 N N . ILE A 1 626 ? -23.241 -5.971 39.636 1.00 96.06 626 ILE A N 1
ATOM 5068 C CA . ILE A 1 626 ? -24.697 -6.085 39.820 1.00 96.06 626 ILE A CA 1
ATOM 5069 C C . ILE A 1 626 ? -25.385 -4.719 39.876 1.00 96.06 626 ILE A C 1
ATOM 5071 O O . ILE A 1 626 ? -24.800 -3.725 40.309 1.00 96.06 626 ILE A O 1
ATOM 5075 N N . ASN A 1 627 ? -26.653 -4.682 39.476 1.00 95.38 627 ASN A N 1
ATOM 5076 C CA . ASN A 1 627 ? -27.501 -3.497 39.496 1.00 95.38 627 ASN A CA 1
ATOM 5077 C C . ASN A 1 627 ? -28.459 -3.521 40.708 1.00 95.38 627 ASN A C 1
ATOM 5079 O O . ASN A 1 627 ? -29.448 -4.257 40.684 1.00 95.38 627 ASN A O 1
ATOM 5083 N N . PRO A 1 628 ? -28.231 -2.701 41.752 1.00 94.06 628 PRO A N 1
ATOM 5084 C CA . PRO A 1 628 ? -29.041 -2.711 42.976 1.00 94.06 628 PRO A CA 1
ATOM 5085 C C . PRO A 1 628 ? -30.481 -2.210 42.767 1.00 94.06 628 PRO A C 1
ATOM 5087 O O . PRO A 1 628 ? -31.347 -2.436 43.617 1.00 94.06 628 PRO A O 1
ATOM 5090 N N . ASN A 1 629 ? -30.755 -1.548 41.639 1.00 92.81 629 ASN A N 1
ATOM 5091 C CA . ASN A 1 629 ? -32.090 -1.066 41.284 1.00 92.81 629 ASN A CA 1
ATOM 5092 C C . ASN A 1 629 ? -32.924 -2.122 40.548 1.00 92.81 629 ASN A C 1
ATOM 5094 O O . ASN A 1 629 ? -34.117 -1.917 40.340 1.00 92.81 629 ASN A O 1
ATOM 5098 N N . HIS A 1 630 ? -32.317 -3.239 40.135 1.00 96.44 630 HIS A N 1
ATOM 5099 C CA . HIS A 1 630 ? -33.021 -4.260 39.377 1.00 96.44 630 HIS A CA 1
ATOM 5100 C C . HIS A 1 630 ? -33.884 -5.142 40.302 1.00 96.44 630 HIS A C 1
ATOM 5102 O O . HIS A 1 630 ? -33.353 -5.675 41.284 1.00 96.44 630 HIS A O 1
ATOM 5108 N N . PRO A 1 631 ? -35.170 -5.398 39.981 1.00 96.31 631 PRO A N 1
ATOM 5109 C CA . PRO A 1 631 ? -36.065 -6.189 40.835 1.00 96.31 631 PRO A CA 1
ATOM 5110 C C . PRO A 1 631 ? -35.527 -7.583 41.181 1.00 96.31 631 PRO A C 1
ATOM 5112 O O . PRO A 1 631 ? -35.638 -8.027 42.320 1.00 96.31 631 PRO A O 1
ATOM 5115 N N . ILE A 1 632 ? -34.877 -8.256 40.222 1.00 95.06 632 ILE A N 1
ATOM 5116 C CA . ILE A 1 632 ? -34.240 -9.567 40.453 1.00 95.06 632 ILE A CA 1
ATOM 5117 C C . ILE A 1 632 ? -33.163 -9.485 41.546 1.00 95.06 632 ILE A C 1
ATOM 5119 O O . ILE A 1 632 ? -33.114 -10.346 42.418 1.00 95.06 632 ILE A O 1
ATOM 5123 N N . ILE A 1 633 ? -32.321 -8.447 41.534 1.00 95.88 633 ILE A N 1
ATOM 5124 C CA . ILE A 1 633 ? -31.235 -8.291 42.513 1.00 95.88 633 ILE A CA 1
ATOM 5125 C C . ILE A 1 633 ? -31.797 -7.974 43.903 1.00 95.88 633 ILE A C 1
ATOM 5127 O O . ILE A 1 633 ? -31.324 -8.523 44.898 1.00 95.88 633 ILE A O 1
ATOM 5131 N N . GLN A 1 634 ? -32.847 -7.154 43.973 1.00 94.88 634 GLN A N 1
ATOM 5132 C CA . GLN A 1 634 ? -33.555 -6.857 45.222 1.00 94.88 634 GLN A CA 1
ATOM 5133 C C . GLN A 1 634 ? -34.190 -8.118 45.823 1.00 94.88 634 GLN A C 1
ATOM 5135 O O . GLN A 1 634 ? -34.006 -8.401 47.005 1.00 94.88 634 GLN A O 1
ATOM 5140 N N . GLN A 1 635 ? -34.862 -8.926 45.000 1.00 93.88 635 GLN A N 1
ATOM 5141 C CA . GLN A 1 635 ? -35.466 -10.186 45.439 1.00 93.88 635 GLN A CA 1
ATOM 5142 C C . GLN A 1 635 ? -34.422 -11.229 45.857 1.00 93.88 635 GLN A C 1
ATOM 5144 O O . GLN A 1 635 ? -34.610 -11.919 46.859 1.00 93.88 635 GLN A O 1
ATOM 5149 N N . LEU A 1 636 ? -33.292 -11.322 45.151 1.00 93.19 636 LEU A N 1
ATOM 5150 C CA . LEU A 1 636 ? -32.183 -12.187 45.563 1.00 93.19 636 LEU A CA 1
ATOM 5151 C C . LEU A 1 636 ? -31.603 -11.767 46.912 1.00 93.19 636 LEU A C 1
ATOM 5153 O O . LEU A 1 636 ? -31.342 -12.621 47.757 1.00 93.19 636 LEU A O 1
ATOM 5157 N N . TYR A 1 637 ? -31.448 -10.465 47.141 1.00 94.00 637 TYR A N 1
ATOM 5158 C CA . TYR A 1 637 ? -31.009 -9.944 48.430 1.00 94.00 637 TYR A CA 1
ATOM 5159 C C . TYR A 1 637 ? -31.988 -10.295 49.561 1.00 94.00 637 TYR A C 1
ATOM 5161 O O . TYR A 1 637 ? -31.569 -10.770 50.617 1.00 94.00 637 TYR A O 1
ATOM 5169 N N . GLU A 1 638 ? -33.294 -10.129 49.343 1.00 93.31 638 GLU A N 1
ATOM 5170 C CA . GLU A 1 638 ? -34.324 -10.500 50.324 1.00 93.31 638 GLU A CA 1
ATOM 5171 C C . GLU A 1 638 ? -34.330 -12.001 50.642 1.00 93.31 638 GLU A C 1
ATOM 5173 O O . GLU A 1 638 ? -34.505 -12.387 51.798 1.00 93.31 638 GLU A O 1
ATOM 5178 N N . ARG A 1 639 ? -34.119 -12.864 49.642 1.00 91.56 639 ARG A N 1
ATOM 5179 C CA . ARG A 1 639 ? -34.016 -14.314 49.866 1.00 91.56 639 ARG A CA 1
ATOM 5180 C C . ARG A 1 639 ? -32.770 -14.677 50.661 1.00 91.56 639 ARG A C 1
ATOM 5182 O O . ARG A 1 639 ? -32.892 -15.346 51.678 1.00 91.56 639 ARG A O 1
ATOM 5189 N N . VAL A 1 640 ? -31.606 -14.157 50.273 1.00 91.19 640 VAL A N 1
ATOM 5190 C CA . VAL A 1 640 ? -30.329 -14.422 50.960 1.00 91.19 640 VAL A CA 1
ATOM 5191 C C . VAL A 1 640 ? -30.325 -13.914 52.403 1.00 91.19 640 VAL A C 1
ATOM 5193 O O . VAL A 1 640 ? -29.713 -14.522 53.280 1.00 91.19 640 VAL A O 1
ATOM 5196 N N . THR A 1 641 ? -31.004 -12.798 52.673 1.00 88.75 641 THR A N 1
ATOM 5197 C CA . THR A 1 641 ? -31.130 -12.262 54.038 1.00 88.75 641 THR A CA 1
ATOM 5198 C C . THR A 1 641 ? -32.083 -13.075 54.915 1.00 88.75 641 THR A C 1
ATOM 5200 O O . THR A 1 641 ? -31.886 -13.097 56.129 1.00 88.75 641 THR A O 1
ATOM 5203 N N . LYS A 1 642 ? -33.068 -13.771 54.330 1.00 91.06 642 LYS A N 1
ATOM 5204 C CA . LYS A 1 642 ? -33.961 -14.703 55.040 1.00 91.06 642 LYS A CA 1
ATOM 5205 C C . LYS A 1 642 ? -33.324 -16.076 55.256 1.00 91.06 642 LYS A C 1
ATOM 5207 O O . LYS A 1 642 ? -33.352 -16.579 56.374 1.00 91.06 642 LYS A O 1
ATOM 5212 N N . ASP A 1 643 ? -32.757 -16.664 54.206 1.00 87.00 643 ASP A N 1
ATOM 5213 C CA . ASP A 1 643 ? -32.070 -17.955 54.240 1.00 87.00 643 ASP A CA 1
ATOM 5214 C C . ASP A 1 643 ? -30.886 -17.961 53.262 1.00 87.00 643 ASP A C 1
ATOM 5216 O O . ASP A 1 643 ? -31.043 -17.872 52.044 1.00 87.00 643 ASP A O 1
ATOM 5220 N N . LYS A 1 644 ? -29.674 -18.099 53.806 1.00 81.00 644 LYS A N 1
ATOM 5221 C CA . LYS A 1 644 ? -28.438 -18.155 53.013 1.00 81.00 644 LYS A CA 1
ATOM 5222 C C . LYS A 1 644 ? -28.275 -19.470 52.249 1.00 81.00 644 LYS A C 1
ATOM 5224 O O . LYS A 1 644 ? -27.507 -19.505 51.295 1.00 81.00 644 LYS A O 1
ATOM 5229 N N . ASN A 1 645 ? -28.973 -20.529 52.662 1.00 80.81 645 ASN A N 1
ATOM 5230 C CA . ASN A 1 645 ? -28.844 -21.877 52.109 1.00 80.81 645 ASN A CA 1
ATOM 5231 C C . ASN A 1 645 ? -30.012 -22.262 51.186 1.00 80.81 645 ASN A C 1
ATOM 5233 O O . ASN A 1 645 ? -30.167 -23.442 50.857 1.00 80.81 645 ASN A O 1
ATOM 5237 N N . ASP A 1 646 ? -30.824 -21.293 50.752 1.00 78.25 646 ASP A N 1
ATOM 5238 C CA . ASP A 1 646 ? -31.914 -21.527 49.806 1.00 78.25 646 ASP A CA 1
ATOM 5239 C C . ASP A 1 646 ? -31.361 -22.139 48.504 1.00 78.25 646 ASP A C 1
ATOM 5241 O O . ASP A 1 646 ? -30.626 -21.506 47.737 1.00 78.25 646 ASP A O 1
ATOM 5245 N N . LYS A 1 647 ? -31.734 -23.397 48.237 1.00 74.44 647 LYS A N 1
ATOM 5246 C CA . LYS A 1 647 ? -31.277 -24.151 47.060 1.00 74.44 647 LYS A CA 1
ATOM 5247 C C . LYS A 1 647 ? -31.650 -23.463 45.744 1.00 74.44 647 LYS A C 1
ATOM 5249 O O . LYS A 1 647 ? -30.907 -23.587 44.774 1.00 74.44 647 LYS A O 1
ATOM 5254 N N . THR A 1 648 ? -32.748 -22.705 45.711 1.00 80.00 648 THR A N 1
ATOM 5255 C CA . THR A 1 648 ? -33.183 -21.973 44.513 1.00 80.00 648 THR A CA 1
ATOM 5256 C C . THR A 1 648 ? -32.284 -20.775 44.209 1.00 80.00 648 THR A C 1
ATOM 5258 O O . THR A 1 648 ? -32.075 -20.445 43.042 1.00 80.00 648 THR A O 1
ATOM 5261 N N . VAL A 1 649 ? -31.680 -20.157 45.234 1.00 85.69 649 VAL A N 1
ATOM 5262 C CA . VAL A 1 649 ? -30.749 -19.030 45.063 1.00 85.69 649 VAL A CA 1
ATOM 5263 C C . VAL A 1 649 ? -29.493 -19.476 44.324 1.00 85.69 649 VAL A C 1
ATOM 5265 O O . VAL A 1 649 ? -29.034 -18.758 43.437 1.00 85.69 649 VAL A O 1
ATOM 5268 N N . LYS A 1 650 ? -28.967 -20.672 44.621 1.00 85.88 650 LYS A N 1
ATOM 5269 C CA . LYS A 1 650 ? -27.789 -21.212 43.928 1.00 85.88 650 LYS A CA 1
ATOM 5270 C C . LYS A 1 650 ? -28.016 -21.318 42.420 1.00 85.88 650 LYS A C 1
ATOM 5272 O O . LYS A 1 650 ? -27.213 -20.797 41.647 1.00 85.88 650 LYS A O 1
ATOM 5277 N N . ASP A 1 651 ? -29.120 -21.936 42.007 1.00 83.06 651 ASP A N 1
ATOM 5278 C CA . ASP A 1 651 ? -29.440 -22.111 40.587 1.00 83.06 651 ASP A CA 1
ATOM 5279 C C . ASP A 1 651 ? -29.702 -20.769 39.884 1.00 83.06 651 ASP A C 1
ATOM 5281 O O . ASP A 1 651 ? -29.227 -20.562 38.766 1.00 83.06 651 ASP A O 1
ATOM 5285 N N . LEU A 1 652 ? -30.380 -19.825 40.549 1.00 89.00 652 LEU A N 1
ATOM 5286 C CA . LEU A 1 652 ? -30.627 -18.480 40.015 1.00 89.00 652 LEU A CA 1
ATOM 5287 C C . LEU A 1 652 ? -29.337 -17.667 39.848 1.00 89.00 652 LEU A C 1
ATOM 5289 O O . LEU A 1 652 ? -29.162 -17.011 38.823 1.00 89.00 652 LEU A O 1
ATOM 5293 N N . VAL A 1 653 ? -28.422 -17.711 40.823 1.00 92.44 653 VAL A N 1
ATOM 5294 C CA . VAL A 1 653 ? -27.131 -17.006 40.750 1.00 92.44 653 VAL A CA 1
ATOM 5295 C C . VAL A 1 653 ? -26.268 -17.566 39.623 1.00 92.44 653 VAL A C 1
ATOM 5297 O O . VAL A 1 653 ? -25.689 -16.790 38.863 1.00 92.44 653 VAL A O 1
ATOM 5300 N N . ILE A 1 654 ? -26.207 -18.893 39.468 1.00 91.19 654 ILE A N 1
ATOM 5301 C CA . ILE A 1 654 ? -25.453 -19.514 38.372 1.00 91.19 654 ILE A CA 1
ATOM 5302 C C . ILE A 1 654 ? -26.073 -19.151 37.019 1.00 91.19 654 ILE A C 1
ATOM 5304 O O . ILE A 1 654 ? -25.340 -18.797 36.096 1.00 91.19 654 ILE A O 1
ATOM 5308 N N . LEU A 1 655 ? -27.404 -19.188 36.899 1.00 91.38 655 LEU A N 1
ATOM 5309 C CA . LEU A 1 655 ? -28.077 -18.813 35.657 1.00 91.38 655 LEU A CA 1
ATOM 5310 C C . LEU A 1 655 ? -27.835 -17.342 35.300 1.00 91.38 655 LEU A C 1
ATOM 5312 O O . LEU A 1 655 ? -27.537 -17.037 34.146 1.00 91.38 655 LEU A O 1
ATOM 5316 N N . LEU A 1 656 ? -27.930 -16.436 36.278 1.00 93.56 656 LEU A N 1
ATOM 5317 C CA . LEU A 1 656 ? -27.613 -15.021 36.083 1.00 93.56 656 LEU A CA 1
ATOM 5318 C C . LEU A 1 656 ? -26.168 -14.833 35.632 1.00 93.56 656 LEU A C 1
ATOM 5320 O O . LEU A 1 656 ? -25.927 -14.098 34.680 1.00 93.56 656 LEU A O 1
ATOM 5324 N N . TYR A 1 657 ? -25.220 -15.530 36.261 1.00 94.50 657 TYR A N 1
ATOM 5325 C CA . TYR A 1 657 ? -23.817 -15.487 35.865 1.00 94.50 657 TYR A CA 1
ATOM 5326 C C . TYR A 1 657 ? -23.612 -15.944 34.416 1.00 94.50 657 TYR A C 1
ATOM 5328 O O . TYR A 1 657 ? -23.004 -15.217 33.637 1.00 94.50 657 TYR A O 1
ATOM 5336 N N . GLU A 1 658 ? -24.130 -17.114 34.033 1.00 93.38 658 GLU A N 1
ATOM 5337 C CA . GLU A 1 658 ? -23.961 -17.663 32.679 1.00 93.38 658 GLU A CA 1
ATOM 5338 C C . GLU A 1 658 ? -24.641 -16.786 31.617 1.00 93.38 658 GLU A C 1
ATOM 5340 O O . GLU A 1 658 ? -24.069 -16.539 30.555 1.00 93.38 658 GLU A O 1
ATOM 5345 N N . THR A 1 659 ? -25.821 -16.246 31.930 1.00 92.81 659 THR A N 1
ATOM 5346 C CA . THR A 1 659 ? -26.533 -15.310 31.048 1.00 92.81 659 THR A CA 1
ATOM 5347 C C . THR A 1 659 ? -25.736 -14.016 30.879 1.00 92.81 659 T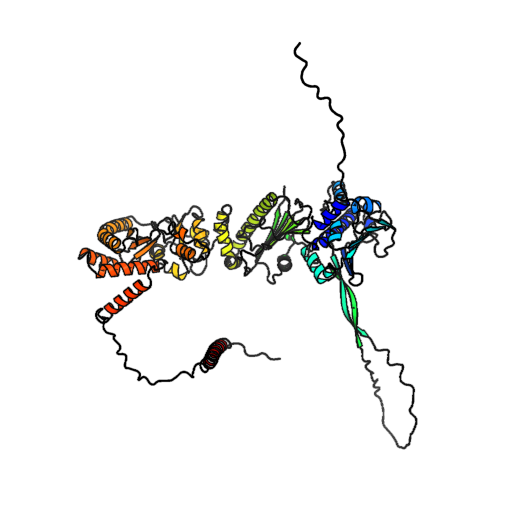HR A C 1
ATOM 5349 O O . THR A 1 659 ? -25.526 -13.552 29.761 1.00 92.81 659 THR A O 1
ATOM 5352 N N . SER A 1 660 ? -25.220 -13.446 31.972 1.00 93.25 660 SER A N 1
ATOM 5353 C CA . SER A 1 660 ? -24.359 -12.262 31.920 1.00 93.25 660 SER A CA 1
ATOM 5354 C C . SER A 1 660 ? -23.042 -12.528 31.199 1.00 93.25 660 SER A C 1
ATOM 5356 O O . SER A 1 660 ? -22.538 -11.627 30.531 1.00 93.25 660 SER A O 1
ATOM 5358 N N . LEU A 1 661 ? -22.482 -13.735 31.308 1.00 92.75 661 LEU A N 1
ATOM 5359 C CA . LEU A 1 661 ? -21.271 -14.149 30.605 1.00 92.75 661 LEU A CA 1
ATOM 5360 C C . LEU A 1 661 ? -21.495 -14.109 29.087 1.00 92.75 661 LEU A C 1
ATOM 5362 O O . LEU A 1 661 ? -20.713 -13.477 28.373 1.00 92.75 661 LEU A O 1
ATOM 5366 N N . LEU A 1 662 ? -22.610 -14.681 28.622 1.00 90.88 662 LEU A N 1
ATOM 5367 C CA . LEU A 1 662 ? -23.024 -14.645 27.220 1.00 90.88 662 LEU A CA 1
ATOM 5368 C C . LEU A 1 662 ? -23.270 -13.209 26.734 1.00 90.88 662 LEU A C 1
ATOM 5370 O O . LEU A 1 662 ? -22.676 -12.784 25.745 1.00 90.88 662 LEU A O 1
ATOM 5374 N N . CYS A 1 663 ? -24.077 -12.427 27.459 1.00 90.62 663 CYS A N 1
ATOM 5375 C CA . CYS A 1 663 ? -24.376 -11.032 27.104 1.00 90.62 663 CYS A CA 1
ATOM 5376 C C . CYS A 1 663 ? -23.133 -10.124 27.105 1.00 90.62 663 CYS A C 1
ATOM 5378 O O . CYS A 1 663 ? -23.125 -9.085 26.448 1.00 90.62 663 CYS A O 1
ATOM 5380 N N . SER A 1 664 ? -22.080 -10.504 27.835 1.00 91.31 664 SER A N 1
ATOM 5381 C CA . SER A 1 664 ? -20.802 -9.779 27.866 1.00 91.31 664 SER A CA 1
ATOM 5382 C C . SER A 1 664 ? -19.822 -10.234 26.772 1.00 91.31 664 SER A C 1
ATOM 5384 O O . SER A 1 664 ? -18.702 -9.730 26.716 1.00 91.31 664 SER A O 1
ATOM 5386 N N . GLY A 1 665 ? -20.227 -11.163 25.896 1.00 88.62 665 GLY A N 1
ATOM 5387 C CA . GLY A 1 665 ? -19.451 -11.615 24.737 1.00 88.62 665 GLY A CA 1
ATOM 5388 C C . GLY A 1 665 ? -18.450 -12.737 25.020 1.00 88.62 665 GLY A C 1
ATOM 5389 O O . GLY A 1 665 ? -17.567 -12.985 24.199 1.00 88.62 665 GLY A O 1
ATOM 5390 N N . PHE A 1 666 ? -18.546 -13.408 26.171 1.00 90.62 666 PHE A N 1
ATOM 5391 C CA . PHE A 1 666 ? -17.699 -14.558 26.482 1.00 90.62 666 PHE A CA 1
ATOM 5392 C C . PHE A 1 666 ? -18.295 -15.865 25.958 1.00 90.62 666 PHE A C 1
ATOM 5394 O O . PHE A 1 666 ? -19.498 -15.999 25.739 1.00 90.62 666 PHE A O 1
ATOM 5401 N N . THR A 1 667 ? -17.428 -16.865 25.809 1.00 87.69 667 THR A N 1
ATOM 5402 C CA . THR A 1 667 ? -17.830 -18.231 25.467 1.00 87.69 667 THR A CA 1
ATOM 5403 C C . THR A 1 667 ? -18.242 -18.997 26.722 1.00 87.69 667 THR A C 1
ATOM 5405 O O . THR A 1 667 ? -17.586 -18.906 27.761 1.00 87.69 667 THR A O 1
ATOM 5408 N N . LEU A 1 668 ? -19.342 -19.750 26.631 1.00 88.81 668 LEU A N 1
ATOM 5409 C CA . LEU A 1 668 ? -19.773 -20.660 27.690 1.00 88.81 668 LEU A CA 1
ATOM 5410 C C . LEU A 1 668 ? -18.861 -21.891 27.709 1.00 88.81 668 LEU A C 1
ATOM 5412 O O . LEU A 1 668 ? -18.680 -22.541 26.683 1.00 88.81 668 LEU A O 1
ATOM 5416 N N . GLU A 1 669 ? -18.328 -22.229 28.882 1.00 85.25 669 GLU A N 1
ATOM 5417 C CA . GLU A 1 669 ? -17.497 -23.428 29.069 1.00 85.25 669 GLU A CA 1
ATOM 5418 C C . GLU A 1 669 ? -18.321 -24.715 28.937 1.00 85.25 669 GLU A C 1
ATOM 5420 O O . GLU A 1 669 ? -17.875 -25.682 28.325 1.00 85.25 669 GLU A O 1
ATOM 5425 N N . GLU A 1 670 ? -19.550 -24.716 29.467 1.00 88.00 670 GLU A N 1
ATOM 5426 C CA . GLU A 1 670 ? -20.429 -25.890 29.494 1.00 88.00 670 GLU A CA 1
ATOM 5427 C C . GLU A 1 670 ? -21.833 -25.564 28.936 1.00 88.00 670 GLU A C 1
ATOM 5429 O O . GLU A 1 670 ? -22.806 -25.520 29.697 1.00 88.00 670 GLU A O 1
ATOM 5434 N N . PRO A 1 671 ? -21.987 -25.352 27.608 1.00 91.06 671 PRO A N 1
ATOM 5435 C CA . PRO A 1 671 ? -23.265 -24.947 27.007 1.00 91.06 671 PRO A CA 1
ATOM 5436 C C . PRO A 1 671 ? -24.426 -25.905 27.306 1.00 91.06 671 PRO A C 1
ATOM 5438 O O . PRO A 1 671 ? -25.558 -25.472 27.504 1.00 91.06 671 PRO A O 1
ATOM 5441 N N . GLN A 1 672 ? -24.147 -27.210 27.397 1.00 91.94 672 GLN A N 1
ATOM 5442 C CA . GLN A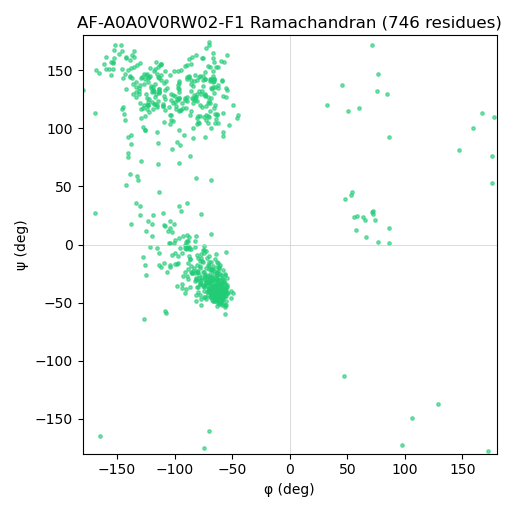 1 672 ? -25.163 -28.227 27.685 1.00 91.94 672 GLN A CA 1
ATOM 5443 C C . GLN A 1 672 ? -25.727 -28.111 29.105 1.00 91.94 672 GLN A C 1
ATOM 5445 O O . GLN A 1 672 ? -26.937 -28.219 29.292 1.00 91.94 672 GLN A O 1
ATOM 5450 N N . LYS A 1 673 ? -24.886 -27.825 30.109 1.00 89.44 673 LYS A N 1
ATOM 5451 C CA . LYS A 1 673 ? -25.364 -27.627 31.487 1.00 89.44 673 LYS A CA 1
ATOM 5452 C C . LYS A 1 673 ? -26.199 -26.355 31.617 1.00 89.44 673 LYS A C 1
ATOM 5454 O O . LYS A 1 673 ? -27.185 -26.347 32.350 1.00 89.44 673 LYS A O 1
ATOM 5459 N N . HIS A 1 674 ? -25.832 -25.303 30.883 1.00 90.62 674 HIS A N 1
ATOM 5460 C CA . HIS A 1 674 ? -26.636 -24.085 30.797 1.00 90.62 674 HIS A CA 1
ATOM 5461 C C . HIS A 1 674 ? -28.026 -24.378 30.206 1.00 90.62 674 HIS A C 1
ATOM 5463 O O . HIS A 1 674 ? -29.040 -24.025 30.809 1.00 90.62 674 HIS A O 1
ATOM 5469 N N . ALA A 1 675 ? -28.085 -25.109 29.086 1.00 90.19 675 ALA A N 1
ATOM 5470 C CA . ALA A 1 675 ? -29.343 -25.510 28.456 1.00 90.19 675 ALA A CA 1
ATOM 5471 C C . ALA A 1 675 ? -30.211 -26.385 29.378 1.00 90.19 675 ALA A C 1
ATOM 5473 O O . ALA A 1 675 ? -31.396 -26.109 29.545 1.00 90.19 675 ALA A O 1
ATOM 5474 N N . GLN A 1 676 ? -29.621 -27.380 30.050 1.00 88.44 676 GLN A N 1
ATOM 5475 C CA . GLN A 1 676 ? -30.324 -28.217 31.031 1.00 88.44 676 GLN A CA 1
ATOM 5476 C C . GLN A 1 676 ? -30.945 -27.384 32.161 1.00 88.44 676 GLN A C 1
ATOM 5478 O O . GLN A 1 676 ? -32.085 -27.629 32.555 1.00 88.44 676 GLN A O 1
ATOM 5483 N N . ARG A 1 677 ? -30.238 -26.358 32.652 1.00 86.12 677 ARG A N 1
ATOM 5484 C CA . ARG A 1 677 ? -30.761 -25.450 33.682 1.00 86.12 677 ARG A CA 1
ATOM 5485 C C . ARG A 1 677 ? -31.937 -24.616 33.173 1.00 86.12 677 ARG A C 1
ATOM 5487 O O . ARG A 1 677 ? -32.910 -24.447 33.904 1.00 86.12 677 ARG A O 1
ATOM 5494 N N . ILE A 1 678 ? -31.878 -24.142 31.927 1.00 88.69 678 ILE A N 1
ATOM 5495 C CA . ILE A 1 678 ? -33.005 -23.456 31.280 1.00 88.69 678 ILE A CA 1
ATOM 5496 C C . ILE A 1 678 ? -34.200 -24.406 31.151 1.00 88.69 678 ILE A C 1
ATOM 5498 O O . ILE A 1 678 ? -35.301 -24.042 31.556 1.00 88.69 678 ILE A O 1
ATOM 5502 N N . HIS A 1 679 ? -33.996 -25.630 30.653 1.00 88.00 679 HIS A N 1
ATOM 5503 C CA . HIS A 1 679 ? -35.067 -26.623 30.520 1.00 88.00 679 HIS A CA 1
ATOM 5504 C C . HIS A 1 679 ? -35.734 -26.909 31.866 1.00 88.00 679 HIS A C 1
ATOM 5506 O O . HIS A 1 679 ? -36.958 -26.900 31.952 1.00 88.00 679 HIS A O 1
ATOM 5512 N N . ARG A 1 680 ? -34.941 -27.070 32.929 1.00 82.00 680 ARG A N 1
ATOM 5513 C CA . ARG A 1 680 ? -35.445 -27.254 34.292 1.00 82.00 680 ARG A CA 1
ATOM 5514 C C . ARG A 1 680 ? -36.284 -26.067 34.773 1.00 82.00 680 ARG A C 1
ATOM 5516 O O . ARG A 1 680 ? -37.356 -26.256 35.332 1.00 82.00 680 ARG A O 1
ATOM 5523 N N . MET A 1 681 ? -35.841 -24.834 34.523 1.00 80.44 681 MET A N 1
ATOM 5524 C CA . MET A 1 681 ? -36.627 -23.649 34.884 1.00 80.44 681 MET A CA 1
ATOM 5525 C C . MET A 1 681 ? -37.921 -23.519 34.082 1.00 80.44 681 MET A C 1
ATOM 5527 O O . MET A 1 681 ? -38.933 -23.096 34.636 1.00 80.44 681 MET A O 1
ATOM 5531 N N . ILE A 1 682 ? -37.909 -23.900 32.803 1.00 85.25 682 ILE A N 1
ATOM 5532 C CA . ILE A 1 682 ? -39.117 -23.939 31.975 1.00 85.25 682 ILE A CA 1
ATOM 5533 C C . ILE A 1 682 ? -40.082 -25.005 32.504 1.00 85.25 682 ILE A C 1
ATOM 5535 O O . ILE A 1 682 ? -41.263 -24.706 32.649 1.00 85.25 682 ILE A O 1
ATOM 5539 N N . ARG A 1 683 ? -39.593 -26.202 32.862 1.00 84.81 683 ARG A N 1
ATOM 5540 C CA . ARG A 1 683 ? -40.403 -27.259 33.495 1.00 84.81 683 ARG A CA 1
ATOM 5541 C C . ARG A 1 683 ? -41.084 -26.750 34.762 1.00 84.81 683 ARG A C 1
ATOM 5543 O O . ARG A 1 683 ? -42.307 -26.775 34.832 1.00 84.81 683 ARG A O 1
ATOM 5550 N N . LEU A 1 684 ? -40.318 -26.162 35.682 1.00 80.75 684 LEU A N 1
ATOM 5551 C CA . LEU A 1 684 ? -40.854 -25.565 36.910 1.00 80.75 684 LEU A CA 1
ATOM 5552 C C . LEU A 1 684 ? -41.875 -24.450 36.629 1.00 80.75 684 LEU A C 1
ATOM 5554 O O . LEU A 1 684 ? -42.909 -24.380 37.287 1.00 80.75 684 LEU A O 1
ATOM 5558 N N . GLY A 1 685 ? -41.613 -23.586 35.643 1.00 83.94 685 GLY A N 1
ATOM 5559 C CA . GLY A 1 685 ? -42.528 -22.510 35.250 1.00 83.94 685 GLY A CA 1
ATOM 5560 C C . GLY A 1 685 ? -43.830 -23.005 34.609 1.00 83.94 685 GLY A C 1
ATOM 5561 O O . GLY A 1 685 ? -44.856 -22.338 34.724 1.00 83.94 685 GLY A O 1
ATOM 5562 N N . LEU A 1 686 ? -43.794 -24.172 33.963 1.00 87.88 686 LEU A N 1
ATOM 5563 C CA . LEU A 1 686 ? -44.953 -24.849 33.379 1.00 87.88 686 LEU A CA 1
ATOM 5564 C C . LEU A 1 686 ? -45.632 -25.831 34.349 1.00 87.88 686 LEU A C 1
ATOM 5566 O O . LEU A 1 686 ? -46.660 -26.402 33.993 1.00 87.88 686 LEU A O 1
ATOM 5570 N N . GLY A 1 687 ? -45.091 -26.015 35.559 1.00 84.25 687 GLY A N 1
ATOM 5571 C CA . GLY A 1 687 ? -45.612 -26.960 36.551 1.00 84.25 687 GLY A CA 1
ATOM 5572 C C . GLY A 1 687 ? -45.354 -28.434 36.214 1.00 84.25 687 GLY A C 1
ATOM 5573 O O . GLY A 1 687 ? -46.134 -29.285 36.622 1.00 84.25 687 GLY A O 1
ATOM 5574 N N . ILE A 1 688 ? -44.302 -28.727 35.446 1.00 82.75 688 ILE A N 1
ATOM 5575 C CA . ILE A 1 688 ? -43.828 -30.088 35.164 1.00 82.75 688 ILE A CA 1
ATOM 5576 C C . ILE A 1 688 ? -42.871 -30.470 36.302 1.00 82.75 688 ILE A C 1
ATOM 5578 O O . ILE A 1 688 ? -41.809 -29.854 36.428 1.00 82.75 688 ILE A O 1
ATOM 5582 N N . ASP A 1 689 ? -43.259 -31.428 37.147 1.00 68.06 689 ASP A N 1
ATOM 5583 C CA . ASP A 1 689 ? -42.435 -31.888 38.271 1.00 68.06 689 ASP A CA 1
ATOM 5584 C C . ASP A 1 689 ? -41.164 -32.601 37.768 1.00 68.06 689 ASP A C 1
ATOM 5586 O O . ASP A 1 689 ? -41.197 -33.381 36.816 1.00 68.06 689 ASP A O 1
ATOM 5590 N N . ASP A 1 690 ? -40.029 -32.345 38.432 1.00 57.19 690 ASP A N 1
ATOM 5591 C CA . ASP A 1 690 ? -38.723 -32.963 38.125 1.00 57.19 690 ASP A CA 1
ATOM 5592 C C . ASP A 1 690 ? -38.723 -34.501 38.346 1.00 57.19 690 ASP A C 1
ATOM 5594 O O . ASP A 1 690 ? -37.764 -35.171 37.964 1.00 57.19 690 ASP A O 1
ATOM 5598 N N . ASP A 1 691 ? -39.790 -35.061 38.930 1.00 50.44 691 ASP A N 1
ATOM 5599 C CA . ASP A 1 691 ? -39.919 -36.477 39.302 1.00 50.44 691 ASP A CA 1
ATOM 5600 C C . ASP A 1 691 ? -40.461 -37.386 38.170 1.00 50.44 691 ASP A C 1
ATOM 5602 O O . ASP A 1 691 ? -40.516 -38.604 38.340 1.00 50.44 691 ASP A O 1
ATOM 5606 N N . GLU A 1 692 ? -40.844 -36.852 36.999 1.00 43.84 692 GLU A N 1
ATOM 5607 C CA . GLU A 1 692 ? -41.398 -37.670 35.895 1.00 43.84 692 GLU A CA 1
ATOM 5608 C C . GLU A 1 692 ? -40.343 -38.308 34.957 1.00 43.84 692 GLU A C 1
ATOM 5610 O O . GLU A 1 692 ? -40.694 -39.114 34.094 1.00 43.84 692 GLU A O 1
ATOM 5615 N N . GLU A 1 693 ? -39.041 -38.041 35.131 1.00 43.03 693 GLU A N 1
ATOM 5616 C CA . GLU A 1 693 ? -37.971 -38.575 34.258 1.00 43.03 693 GLU A CA 1
ATOM 5617 C C . GLU A 1 693 ? -37.270 -39.857 34.769 1.00 43.03 693 GLU A C 1
ATOM 5619 O O . GLU A 1 693 ? -36.105 -40.094 34.459 1.00 43.03 693 GLU A O 1
ATOM 5624 N N . GLU A 1 694 ? -37.981 -40.747 35.473 1.00 40.97 694 GLU A N 1
ATOM 5625 C CA . GLU A 1 694 ? -37.532 -42.144 35.693 1.00 40.97 694 GLU A CA 1
ATOM 5626 C C . GLU A 1 694 ? -38.486 -43.222 35.135 1.00 40.97 694 GLU A C 1
ATOM 5628 O O . GLU A 1 694 ? -38.366 -44.399 35.470 1.00 40.97 694 GLU A O 1
ATOM 5633 N N . SER A 1 695 ? -39.406 -42.884 34.221 1.00 38.66 695 SER A N 1
ATOM 5634 C CA . SER A 1 695 ? -40.221 -43.915 33.550 1.00 38.66 695 SER A CA 1
ATOM 5635 C C . SER A 1 695 ? -40.459 -43.651 32.064 1.00 38.66 695 SER A C 1
ATOM 5637 O O . SER A 1 695 ? -41.530 -43.250 31.623 1.00 38.66 695 SER A O 1
ATOM 5639 N N . ALA A 1 696 ? -39.446 -43.952 31.257 1.00 34.88 696 ALA A N 1
ATOM 5640 C CA . ALA A 1 696 ? -39.643 -44.232 29.839 1.00 34.88 696 ALA A CA 1
ATOM 5641 C C . ALA A 1 696 ? -38.896 -45.514 29.446 1.00 34.88 696 ALA A C 1
ATOM 5643 O O . ALA A 1 696 ? -38.086 -45.525 28.523 1.00 34.88 696 ALA A O 1
ATOM 5644 N N . ASP A 1 697 ? -39.194 -46.611 30.149 1.00 34.75 697 ASP A N 1
ATOM 5645 C CA . ASP A 1 697 ? -39.036 -47.947 29.575 1.00 34.75 697 ASP A CA 1
ATOM 5646 C C . ASP A 1 697 ? -40.088 -48.097 28.470 1.00 34.75 697 ASP A C 1
ATOM 5648 O O . ASP A 1 697 ? -41.271 -48.333 28.720 1.00 34.75 697 ASP A O 1
ATOM 5652 N N . ILE A 1 698 ? -39.661 -47.923 27.223 1.00 33.31 698 ILE A N 1
ATOM 5653 C CA . ILE A 1 698 ? -40.449 -48.332 26.063 1.00 33.31 698 ILE A CA 1
ATOM 5654 C C . ILE A 1 698 ? -40.303 -49.860 25.962 1.00 33.31 698 ILE A C 1
ATOM 5656 O O . ILE A 1 698 ? -39.183 -50.340 25.772 1.00 33.31 698 ILE A O 1
ATOM 5660 N N . PRO A 1 699 ? -41.383 -50.656 26.069 1.00 35.03 699 PRO A N 1
ATOM 5661 C CA . PRO A 1 699 ? -41.281 -52.100 25.933 1.00 35.03 699 PRO A CA 1
ATOM 5662 C C . PRO A 1 699 ? -40.958 -52.453 24.478 1.00 35.03 699 PRO A C 1
ATOM 5664 O O . PRO A 1 699 ? -41.758 -52.228 23.567 1.00 35.03 699 PRO A O 1
ATOM 5667 N N . ILE A 1 700 ? -39.774 -53.030 24.268 1.00 38.34 700 ILE A N 1
ATOM 5668 C CA . ILE A 1 700 ? -39.402 -53.700 23.022 1.00 38.34 700 ILE A CA 1
ATOM 5669 C C . ILE A 1 700 ? -40.368 -54.877 22.853 1.00 38.34 700 ILE A C 1
ATOM 5671 O O . ILE A 1 700 ? -40.262 -55.885 23.547 1.00 38.34 700 ILE A O 1
ATOM 5675 N N . THR A 1 701 ? -41.339 -54.736 21.954 1.00 32.53 701 THR A N 1
ATOM 5676 C CA . THR A 1 701 ? -42.148 -55.863 21.487 1.00 32.53 701 THR A CA 1
ATOM 5677 C C . THR A 1 701 ? -41.389 -56.570 20.370 1.00 32.53 701 THR A C 1
ATOM 5679 O O . THR A 1 701 ? -40.918 -55.955 19.415 1.00 32.53 701 THR A O 1
ATOM 5682 N N . GLU A 1 702 ? -41.215 -57.871 20.572 1.00 32.53 702 GLU A N 1
ATOM 5683 C CA . GLU A 1 702 ? -40.415 -58.802 19.785 1.00 32.53 702 GLU A CA 1
ATOM 5684 C C . GLU A 1 702 ? -40.781 -58.809 18.291 1.00 32.53 702 GLU A C 1
ATOM 5686 O O . GLU A 1 702 ? -41.943 -58.952 17.907 1.00 32.53 702 GLU A O 1
ATOM 5691 N N . ILE A 1 703 ? -39.755 -58.745 17.441 1.00 33.62 703 ILE A N 1
ATOM 5692 C CA . ILE A 1 703 ? -39.829 -59.166 16.039 1.00 33.62 703 ILE A CA 1
ATOM 5693 C C . ILE A 1 703 ? -39.636 -60.694 16.024 1.00 33.62 703 ILE A C 1
ATOM 5695 O O . ILE A 1 703 ? -38.629 -61.162 16.563 1.00 33.62 703 ILE A O 1
ATOM 5699 N N . PRO A 1 704 ? -40.527 -61.497 15.407 1.00 33.09 704 PRO A N 1
ATOM 5700 C CA . PRO A 1 704 ? -40.305 -62.930 15.273 1.00 33.09 704 PRO A CA 1
ATOM 5701 C C . PRO A 1 704 ? -39.142 -63.197 14.318 1.00 33.09 704 PRO A C 1
ATOM 5703 O O . PRO A 1 704 ? -39.136 -62.762 13.165 1.00 33.09 704 PRO A O 1
ATOM 5706 N N . THR A 1 705 ? -38.172 -63.960 14.801 1.00 36.28 705 THR A N 1
ATOM 5707 C CA . THR A 1 705 ? -37.077 -64.530 14.025 1.00 36.28 705 THR A CA 1
ATOM 5708 C C . THR A 1 705 ? -37.613 -65.531 13.001 1.00 36.28 705 THR A C 1
ATOM 5710 O O . THR A 1 705 ? -38.185 -66.559 13.353 1.00 36.28 705 THR A O 1
ATOM 5713 N N . THR A 1 706 ? -37.364 -65.278 11.716 1.00 29.48 706 THR A N 1
ATOM 5714 C CA . THR A 1 706 ? -37.252 -66.352 10.721 1.00 29.48 706 THR A CA 1
ATOM 5715 C C . THR A 1 706 ? -35.985 -66.160 9.897 1.00 29.48 706 THR A C 1
ATOM 5717 O O . THR A 1 706 ? -35.626 -65.064 9.482 1.00 29.48 706 THR A O 1
ATOM 5720 N N . SER A 1 707 ? -35.265 -67.267 9.787 1.00 40.28 707 SER A N 1
ATOM 5721 C CA . SER A 1 707 ? -33.936 -67.462 9.224 1.00 40.28 707 SER A CA 1
ATOM 5722 C C . SER A 1 707 ? -33.840 -67.132 7.736 1.00 40.28 707 SER A C 1
ATOM 5724 O O . SER A 1 707 ? -34.648 -67.636 6.956 1.00 40.28 707 SER A O 1
ATOM 5726 N N . ALA A 1 708 ? -32.771 -66.447 7.334 1.00 29.16 708 ALA A N 1
ATOM 5727 C CA . ALA A 1 708 ? -32.262 -66.505 5.969 1.00 29.16 708 ALA A CA 1
ATOM 5728 C C . ALA A 1 708 ? -30.755 -66.787 6.000 1.00 29.16 708 ALA A C 1
ATOM 5730 O O . ALA A 1 708 ? -29.973 -66.108 6.661 1.00 29.16 708 ALA A O 1
ATOM 5731 N N . THR A 1 709 ? -30.409 -67.885 5.344 1.00 36.31 709 THR A N 1
ATOM 5732 C CA . THR A 1 709 ? -29.076 -68.419 5.090 1.00 36.31 709 THR A CA 1
ATOM 5733 C C . THR A 1 709 ? -28.265 -67.516 4.163 1.00 36.31 709 THR A C 1
ATOM 5735 O O . THR A 1 709 ? -28.821 -66.704 3.431 1.00 36.31 709 THR A O 1
ATOM 5738 N N . ALA A 1 710 ? -26.947 -67.704 4.197 1.00 39.84 710 ALA A N 1
ATOM 5739 C CA . ALA A 1 710 ? -25.963 -67.066 3.333 1.00 39.84 710 ALA A CA 1
ATOM 5740 C C . ALA A 1 710 ? -26.305 -67.240 1.842 1.00 39.84 710 ALA A C 1
ATOM 5742 O O . ALA A 1 710 ? -26.108 -68.331 1.324 1.00 39.84 710 ALA A O 1
ATOM 5743 N N . ASP A 1 711 ? -26.842 -66.195 1.203 1.00 42.44 711 ASP A N 1
ATOM 5744 C CA . ASP A 1 711 ? -26.851 -66.014 -0.263 1.00 42.44 711 ASP A CA 1
ATOM 5745 C C . ASP A 1 711 ? -27.290 -64.591 -0.710 1.00 42.44 711 ASP A C 1
ATOM 5747 O O . ASP A 1 711 ? -27.788 -64.412 -1.817 1.00 42.44 711 ASP A O 1
ATOM 5751 N N . ASP A 1 712 ? -27.090 -63.545 0.109 1.00 38.81 712 ASP A N 1
ATOM 5752 C CA . ASP A 1 712 ? -27.560 -62.173 -0.210 1.00 38.81 712 ASP A CA 1
ATOM 5753 C C . ASP A 1 712 ? -26.482 -61.070 -0.067 1.00 38.81 712 ASP A C 1
ATOM 5755 O O . ASP A 1 712 ? -26.790 -59.892 0.109 1.00 38.81 712 ASP A O 1
ATOM 5759 N N . GLU A 1 713 ? -25.194 -61.411 -0.194 1.00 39.59 713 GLU A N 1
ATOM 5760 C CA . GLU A 1 713 ? -24.101 -60.413 -0.199 1.00 39.59 713 GLU A CA 1
ATOM 5761 C C . GLU A 1 713 ? -23.899 -59.700 -1.553 1.00 39.59 713 GLU A C 1
ATOM 5763 O O . GLU A 1 713 ? -23.215 -58.685 -1.605 1.00 39.59 713 GLU A O 1
ATOM 5768 N N . ASN A 1 714 ? -24.550 -60.135 -2.641 1.00 43.16 714 ASN A N 1
ATOM 5769 C CA . ASN A 1 714 ? -24.373 -59.531 -3.976 1.00 43.16 714 ASN A CA 1
ATOM 5770 C C . ASN A 1 714 ? -25.504 -58.585 -4.420 1.00 43.16 714 ASN A C 1
ATOM 5772 O O . ASN A 1 714 ? -25.556 -58.185 -5.582 1.00 43.16 714 ASN A O 1
ATOM 5776 N N . ARG A 1 715 ? -26.416 -58.205 -3.515 1.00 41.75 715 ARG A N 1
ATOM 5777 C CA . ARG A 1 715 ? -27.572 -57.347 -3.840 1.00 41.75 715 ARG A CA 1
ATOM 5778 C C . ARG A 1 715 ? -27.578 -55.978 -3.151 1.00 41.75 715 ARG A C 1
ATOM 5780 O O . ARG A 1 715 ? -28.441 -55.155 -3.448 1.00 41.75 715 ARG A O 1
ATOM 5787 N N . MET A 1 716 ? -26.598 -55.700 -2.285 1.00 41.88 716 MET A N 1
ATOM 5788 C CA . MET A 1 716 ? -26.459 -54.410 -1.591 1.00 41.88 716 MET A CA 1
ATOM 5789 C C . MET A 1 716 ? -25.646 -53.353 -2.360 1.00 41.88 716 MET A C 1
ATOM 5791 O O . MET A 1 716 ? -25.778 -52.168 -2.055 1.00 41.88 716 MET A O 1
ATOM 5795 N N . GLU A 1 717 ? -24.871 -53.715 -3.389 1.00 43.19 717 GLU A N 1
ATOM 5796 C CA . GLU A 1 717 ? -24.070 -52.729 -4.143 1.00 43.19 717 GLU A CA 1
ATOM 5797 C C . GLU A 1 717 ? -24.860 -51.968 -5.228 1.00 43.19 717 GLU A C 1
ATOM 5799 O O . GLU A 1 717 ? -24.547 -50.809 -5.505 1.00 43.19 717 GLU A O 1
ATOM 5804 N N . GLU A 1 718 ? -25.955 -52.518 -5.769 1.00 41.47 718 GLU A N 1
ATOM 5805 C CA . GLU A 1 718 ? -26.783 -51.811 -6.770 1.00 41.47 718 GLU A CA 1
ATOM 5806 C C . GLU A 1 718 ? -27.815 -50.840 -6.155 1.00 41.47 718 GLU A C 1
ATOM 5808 O O . GLU A 1 718 ? -28.242 -49.888 -6.810 1.00 41.47 718 GLU A O 1
ATOM 5813 N N . GLN A 1 719 ? -28.180 -50.988 -4.875 1.00 41.12 719 GLN A N 1
ATOM 5814 C CA . GLN A 1 719 ? -29.144 -50.092 -4.206 1.00 41.12 719 GLN A CA 1
ATOM 5815 C C . GLN A 1 719 ? -28.507 -48.819 -3.615 1.00 41.12 719 GLN A C 1
ATOM 5817 O O . GLN A 1 719 ? -29.171 -47.780 -3.508 1.00 41.12 719 GLN A O 1
ATOM 5822 N N . TYR A 1 720 ? -27.205 -48.841 -3.311 1.00 40.38 720 TYR A N 1
ATOM 5823 C CA . TYR A 1 720 ? -26.479 -47.651 -2.849 1.00 40.38 720 TYR A CA 1
ATOM 5824 C C . TYR A 1 720 ? -26.206 -46.643 -3.982 1.00 40.38 720 TYR A C 1
ATOM 5826 O O . TYR A 1 720 ? -26.224 -45.431 -3.744 1.00 40.38 720 TYR A O 1
ATOM 5834 N N . GLN A 1 721 ? -26.051 -47.086 -5.236 1.00 43.31 721 GLN A N 1
ATOM 5835 C CA . GLN A 1 721 ? -25.860 -46.170 -6.372 1.00 43.31 721 GLN A CA 1
ATOM 5836 C C . GLN A 1 721 ? -27.149 -45.439 -6.791 1.00 43.31 721 GLN A C 1
ATOM 5838 O O . GLN A 1 721 ? -27.098 -44.244 -7.091 1.00 43.31 721 GLN A O 1
ATOM 5843 N N . VAL A 1 722 ? -28.319 -46.085 -6.723 1.00 46.69 722 VAL A N 1
ATOM 5844 C CA . VAL A 1 722 ? -29.608 -45.464 -7.104 1.00 46.69 722 VAL A CA 1
ATOM 5845 C C . VAL A 1 722 ? -30.061 -44.405 -6.086 1.00 46.69 722 VAL A C 1
ATOM 5847 O O . VAL A 1 722 ? -30.585 -43.349 -6.457 1.00 46.69 722 VAL A O 1
ATOM 5850 N N . THR A 1 723 ? -29.774 -44.614 -4.800 1.00 44.22 723 THR A N 1
ATOM 5851 C CA . THR A 1 723 ? -30.150 -43.668 -3.733 1.00 44.22 723 THR A CA 1
ATOM 5852 C C . THR A 1 723 ? -29.269 -42.408 -3.750 1.00 44.22 723 THR A C 1
ATOM 5854 O O . THR A 1 723 ? -29.755 -41.296 -3.543 1.00 44.22 723 THR A O 1
ATOM 5857 N N . THR A 1 724 ? -27.991 -42.546 -4.121 1.00 44.56 724 THR A N 1
ATOM 5858 C CA . THR A 1 724 ? -27.036 -41.422 -4.186 1.00 44.56 724 THR A CA 1
ATOM 5859 C C . THR A 1 724 ? -27.242 -40.533 -5.429 1.00 44.56 724 THR A C 1
ATOM 5861 O O . THR A 1 724 ? -26.984 -39.328 -5.382 1.00 44.56 724 THR A O 1
ATOM 5864 N N . LEU A 1 725 ? -27.772 -41.089 -6.528 1.00 44.16 725 LEU A N 1
ATOM 5865 C CA . LEU A 1 725 ? -28.159 -40.342 -7.738 1.00 44.16 725 LEU A CA 1
ATOM 5866 C C . LEU A 1 725 ? -29.476 -39.564 -7.569 1.00 44.16 725 LEU A C 1
ATOM 5868 O O . LEU A 1 725 ? -29.623 -38.476 -8.127 1.00 44.16 725 LEU A O 1
ATOM 5872 N N . THR A 1 726 ? -30.404 -40.065 -6.750 1.00 46.84 726 THR A N 1
ATOM 5873 C CA . THR A 1 726 ? -31.716 -39.428 -6.536 1.00 46.84 726 THR A CA 1
ATOM 5874 C C . THR A 1 726 ? -31.618 -38.190 -5.631 1.00 46.84 726 THR A C 1
ATOM 5876 O O . THR A 1 726 ? -32.260 -37.176 -5.899 1.00 46.84 726 THR A O 1
ATOM 5879 N N . VAL A 1 727 ? -30.732 -38.199 -4.625 1.00 45.69 727 VAL A N 1
ATOM 5880 C CA . VAL A 1 727 ? -30.514 -37.042 -3.728 1.00 45.69 727 VAL A CA 1
ATOM 5881 C C . VAL A 1 727 ? -29.753 -35.902 -4.425 1.00 45.69 727 VAL A C 1
ATOM 5883 O O . VAL A 1 727 ? -30.036 -34.730 -4.176 1.00 45.69 727 VAL A O 1
ATOM 5886 N N . LYS A 1 728 ? -28.848 -36.211 -5.368 1.00 44.97 728 LYS A N 1
ATOM 5887 C CA . LYS A 1 728 ? -28.155 -35.184 -6.169 1.00 44.97 728 LYS A CA 1
ATOM 5888 C C . LYS A 1 728 ? -29.081 -34.450 -7.146 1.00 44.97 728 LYS A C 1
ATOM 5890 O O . LYS A 1 728 ? -28.855 -33.270 -7.387 1.00 44.97 728 LYS A O 1
ATOM 5895 N N . LYS A 1 729 ? -30.130 -35.102 -7.664 1.00 44.28 729 LYS A N 1
ATOM 5896 C CA . LYS A 1 729 ? -31.093 -34.481 -8.593 1.00 44.28 729 LYS A CA 1
ATOM 5897 C C . LYS A 1 729 ? -32.055 -33.520 -7.877 1.00 44.28 729 LYS A C 1
ATOM 5899 O O . LYS A 1 729 ? -32.262 -32.406 -8.338 1.00 44.28 729 LYS A O 1
ATOM 5904 N N . VAL A 1 730 ? -32.521 -33.885 -6.678 1.00 49.03 730 VAL A N 1
ATOM 5905 C CA . VAL A 1 730 ? -33.432 -33.048 -5.869 1.00 49.03 730 VAL A CA 1
ATOM 5906 C C . VAL A 1 730 ? -32.750 -31.782 -5.325 1.00 49.03 730 VAL A C 1
ATOM 5908 O O . VAL A 1 730 ? -33.400 -30.748 -5.203 1.00 49.03 730 VAL A O 1
ATOM 5911 N N . CYS A 1 731 ? -31.444 -31.818 -5.035 1.00 45.56 731 CYS A N 1
ATOM 5912 C CA . CYS A 1 731 ? -30.703 -30.617 -4.626 1.00 45.56 731 CYS A CA 1
ATOM 5913 C C . CYS A 1 731 ? -30.321 -29.700 -5.801 1.00 45.56 731 CYS A C 1
ATOM 5915 O O . CYS A 1 731 ? -30.160 -28.504 -5.583 1.00 45.56 731 CYS A O 1
ATOM 5917 N N . PHE A 1 732 ? -30.185 -30.227 -7.024 1.00 43.94 732 PHE A N 1
ATOM 5918 C CA . PHE A 1 732 ? -29.853 -29.420 -8.205 1.00 43.94 732 PHE A CA 1
ATOM 5919 C C . PHE A 1 732 ? -31.091 -28.692 -8.757 1.00 43.94 732 PHE A C 1
ATOM 5921 O O . PHE A 1 732 ? -31.022 -27.497 -9.030 1.00 43.94 732 PHE A O 1
ATOM 5928 N N . ASP A 1 733 ? -32.250 -29.358 -8.795 1.00 46.56 733 ASP A N 1
ATOM 5929 C CA . ASP A 1 733 ? -33.500 -28.761 -9.295 1.00 46.56 733 ASP A CA 1
ATOM 5930 C C . ASP A 1 733 ? -34.037 -27.652 -8.361 1.00 46.56 733 ASP A C 1
ATOM 5932 O O . ASP A 1 733 ? -34.599 -26.659 -8.819 1.00 46.56 733 ASP A O 1
ATOM 5936 N N . ARG A 1 734 ? -33.759 -27.732 -7.050 1.00 44.00 734 ARG A N 1
ATOM 5937 C CA . ARG A 1 734 ? -34.179 -26.716 -6.063 1.00 44.00 734 ARG A CA 1
ATOM 5938 C C . ARG A 1 734 ? -33.325 -25.439 -6.063 1.00 44.00 734 ARG A C 1
ATOM 5940 O O . ARG A 1 734 ? -33.767 -24.421 -5.541 1.00 44.00 734 ARG A O 1
ATOM 5947 N N . VAL A 1 735 ? -32.116 -25.489 -6.630 1.00 45.84 735 VAL A N 1
ATOM 5948 C CA . VAL A 1 735 ? -31.217 -24.324 -6.776 1.00 45.84 735 VAL A CA 1
ATOM 5949 C C . VAL A 1 735 ? -31.478 -23.585 -8.097 1.00 45.84 735 VAL A C 1
ATOM 5951 O O . VAL A 1 735 ? -31.311 -22.367 -8.163 1.00 45.84 735 VAL A O 1
ATOM 5954 N N . VAL A 1 736 ? -31.973 -24.287 -9.122 1.00 46.62 736 VAL A N 1
ATOM 5955 C CA . VAL A 1 736 ? -32.346 -23.694 -10.420 1.00 46.62 736 VAL A CA 1
ATOM 5956 C C . VAL A 1 736 ? -33.713 -22.984 -10.364 1.00 46.62 736 VAL A C 1
ATOM 5958 O O . VAL A 1 736 ? -33.901 -21.976 -11.039 1.00 46.62 736 VAL A O 1
ATOM 5961 N N . GLU A 1 737 ? -34.642 -23.405 -9.497 1.00 43.81 737 GLU A N 1
ATOM 5962 C CA . GLU A 1 737 ? -35.954 -22.741 -9.339 1.00 43.81 737 GLU A CA 1
ATOM 5963 C C . GLU A 1 737 ? -35.933 -21.422 -8.535 1.00 43.81 737 GLU A C 1
ATOM 5965 O O . GLU A 1 737 ? -36.910 -20.678 -8.570 1.00 43.81 737 GLU A O 1
ATOM 5970 N N . GLN A 1 738 ? -34.839 -21.082 -7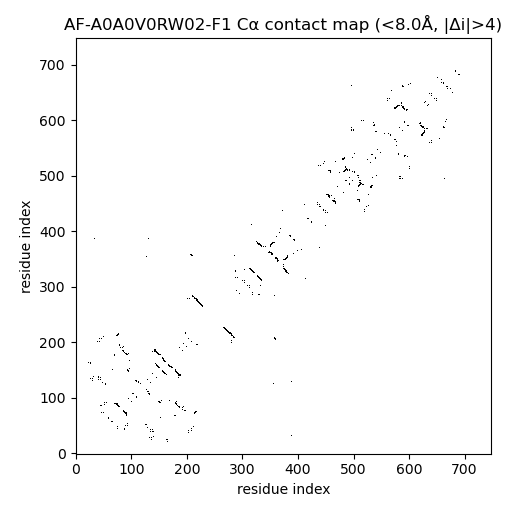.839 1.00 43.00 738 GLN A N 1
ATOM 5971 C CA . GLN A 1 738 ? -34.730 -19.826 -7.069 1.00 43.00 738 GLN A CA 1
ATOM 5972 C C . GLN A 1 738 ? -33.940 -18.704 -7.766 1.00 43.00 738 GLN A C 1
ATOM 5974 O O . GLN A 1 738 ? -33.799 -17.628 -7.189 1.00 43.00 738 GLN A O 1
ATOM 5979 N N . THR A 1 739 ? -33.444 -18.911 -8.992 1.00 45.16 739 THR A N 1
ATOM 5980 C CA . THR A 1 739 ? -32.592 -17.920 -9.687 1.00 45.16 739 THR A CA 1
ATOM 5981 C C . THR A 1 739 ? -33.108 -17.416 -11.040 1.00 45.16 739 THR A C 1
ATOM 5983 O O . THR A 1 739 ? -32.508 -16.495 -11.581 1.00 45.16 739 THR A O 1
ATOM 5986 N N . ASN A 1 740 ? -34.248 -17.893 -11.554 1.00 40.62 740 ASN A N 1
ATOM 5987 C CA . ASN A 1 740 ? -34.797 -17.437 -12.844 1.00 40.62 740 ASN A CA 1
ATOM 5988 C C . ASN A 1 740 ? -36.130 -16.692 -12.703 1.00 40.62 740 ASN A C 1
ATOM 5990 O O . ASN A 1 740 ? -37.184 -17.167 -13.120 1.00 40.62 740 ASN A O 1
ATOM 5994 N N . GLY A 1 741 ? -36.064 -15.493 -12.128 1.00 36.62 741 GLY A N 1
ATOM 5995 C CA . GLY A 1 741 ? -37.208 -14.600 -11.986 1.00 36.62 741 GLY A CA 1
ATOM 5996 C C . GLY A 1 741 ? -36.846 -13.134 -12.176 1.00 36.62 741 GLY A C 1
ATOM 5997 O O . GLY A 1 741 ? -37.150 -12.355 -11.290 1.00 36.62 741 GLY A O 1
ATOM 5998 N N . GLU A 1 742 ? -36.167 -12.790 -13.275 1.00 38.44 742 GLU A N 1
ATOM 5999 C CA . GLU A 1 742 ? -36.248 -11.495 -13.978 1.00 38.44 742 GLU A CA 1
ATOM 6000 C C . GLU A 1 742 ? -35.256 -11.503 -15.153 1.00 38.44 742 GLU A C 1
ATOM 6002 O O . GLU A 1 742 ? -34.053 -11.561 -14.932 1.00 38.44 742 GLU A O 1
ATOM 6007 N N . TYR A 1 743 ? -35.779 -11.540 -16.384 1.00 31.91 743 TYR A N 1
ATOM 6008 C CA . TYR A 1 743 ? -35.324 -10.871 -17.619 1.00 31.91 743 TYR A CA 1
ATOM 6009 C C . TYR A 1 743 ? -35.922 -11.622 -18.817 1.00 31.91 743 TYR A C 1
ATOM 6011 O O . TYR A 1 743 ? -35.467 -12.696 -19.203 1.00 31.91 743 TYR A O 1
ATOM 6019 N N . VAL A 1 744 ? -36.997 -11.050 -19.358 1.00 33.81 744 VAL A N 1
ATOM 6020 C CA . VAL A 1 744 ? -37.596 -11.422 -20.641 1.00 33.81 744 VAL A CA 1
ATOM 6021 C C . VAL A 1 744 ? -36.948 -10.555 -21.718 1.00 33.81 744 VAL A C 1
ATOM 6023 O O . VAL A 1 744 ? -36.937 -9.335 -21.585 1.00 33.81 744 VAL A O 1
ATOM 6026 N N . ASP A 1 745 ? -36.398 -11.245 -22.715 1.00 32.69 745 ASP A N 1
ATOM 6027 C CA . ASP A 1 745 ? -36.294 -10.951 -24.148 1.00 32.69 745 ASP A CA 1
ATOM 6028 C C . ASP A 1 745 ? -36.162 -9.496 -24.632 1.00 32.69 745 ASP A C 1
ATOM 6030 O O . ASP A 1 745 ? -37.105 -8.711 -24.578 1.00 32.69 745 ASP A O 1
ATOM 6034 N N . ASP A 1 746 ? -35.045 -9.237 -25.320 1.00 34.38 746 ASP A N 1
ATOM 6035 C CA . ASP A 1 746 ? -35.097 -8.608 -26.641 1.00 34.38 746 ASP A CA 1
ATOM 6036 C C . ASP A 1 746 ? -34.319 -9.481 -27.643 1.00 34.38 746 ASP A C 1
ATOM 6038 O O . ASP A 1 746 ? -33.286 -10.076 -27.327 1.00 34.38 746 ASP A O 1
ATOM 6042 N N . VAL A 1 747 ? -34.912 -9.623 -28.824 1.00 37.31 747 VAL A N 1
ATOM 6043 C CA . VAL A 1 747 ? -34.701 -10.668 -29.834 1.00 37.31 747 VAL A CA 1
ATOM 6044 C C . VAL A 1 747 ? -33.787 -10.186 -30.972 1.00 37.31 747 VAL A C 1
ATOM 6046 O O . VAL A 1 747 ? -33.901 -9.037 -31.387 1.00 37.31 747 VAL A O 1
ATOM 6049 N N . MET A 1 748 ? -33.041 -11.146 -31.550 1.00 33.34 748 MET A N 1
ATOM 6050 C CA . MET A 1 748 ? -32.301 -11.136 -32.836 1.00 33.34 748 MET A CA 1
ATOM 6051 C C . MET A 1 748 ? -30.947 -10.429 -32.919 1.00 33.34 748 MET A C 1
ATOM 6053 O O . MET A 1 748 ? -30.843 -9.224 -32.615 1.00 33.34 748 MET A O 1
#

pLDDT: mean 82.35, std 19.48, range [27.39, 98.31]

Organism: NCBI:txid6336

Radius of gyration: 43.2 Å; Cα contacts (8 Å, |Δi|>4): 1067; chains: 1; bounding box: 124×91×148 Å

Nearest PDB structures (foldseek):
  8qmo-assembly1_A  TM=9.767E-01  e=1.871E-93  Homo sapiens
  7krj-assembly1_B  TM=9.843E-01  e=9.440E-93  Homo sapiens
  8u1l-assembly1_A  TM=9.658E-01  e=1.881E-94  Trichoplusia ni
  7l7i-assembly1_A  TM=9.653E-01  e=1.766E-92  Homo sapiens
  8eoa-assembly1_A  TM=9.695E-01  e=1.219E-91  Homo sapiens